Protein AF-0000000065944540 (afdb_homodimer)

Organism: Methanosarcina acetivorans (strain ATCC 35395 / DSM 2834 / JCM 12185 / C2A) (NCBI:txid188937)

Sequence (1342 aa):
MESLIFIAPLAGVISLVFAAFFAKSILKEDAGNKRMKEIAGAIQEGAMAYLNRQYKTIAVVSIILSFLILFLLDDGLKIAIGFLAGAISSAAAGYIGMSVSVRANIRTAHAASSGLEKAMSVAFRGGAVTGLAVVGLALLGTSSFYILYGDVDLVVGFGFGASLISLFARVGGGIFTKAADVGADLVGKVEAGIPEDDPRNAGVIADNVGDNVGDCAGMGADLFETYVVTSLAAMLLGSLIIGTYENAILYPLVLGSVAIFASIISVFFVKIGKEGKIMQALYKGVGGSAIISLIAFYFVTNSLMGDIRLFYATVVGIIITVLMVIITEYYTSTDYRPVKTIAASSETGAATNIISGLSIGFESTLVPTVVIVIGILISYFIVGGAADAGIGLYGIAIAAVAMLSTTGMIVALDSYGPITDNAGGIAQMANLPAQVRKVTDALDAVGNTTKAVTKGYAIGSAALGALALFADYRSKVNLGGQSLNLDDPVVLAGLLLGALLPFVFSAVTMSAVGKAAFEVVNEVRRQFREIPGIMEGTAKPEYGRCVDIVTKAALHEMAMPGFLAVLVPLLVGLILGPKALAGLLIGLIVVGFMLALMMDNGGGAWDNAKKLIEDGNHGGRGSEAHKAAVVGDTVGDPFKDTAGPALNALIKVVNMVAILFSSLIIHSGLFMESLIFIAPLAGVISLVFAAFFAKSILKEDAGNKRMKEIAGAIQEGAMAYLNRQYKTIAVVSIILSFLILFLLDDGLKIAIGFLAGAISSAAAGYIGMSVSVRANIRTAHAASSGLEKAMSVAFRGGAVTGLAVVGLALLGTSSFYILYGDVDLVVGFGFGASLISLFARVGGGIFTKAADVGADLVGKVEAGIPEDDPRNAGVIADNVGDNVGDCAGMGADLFETYVVTSLAAMLLGSLIIGTYENAILYPLVLGSVAIFASIISVFFVKIGKEGKIMQALYKGVGGSAIISLIAFYFVTNSLMGDIRLFYATVVGIIITVLMVIITEYYTSTDYRPVKTIAASSETGAATNIISGLSIGFESTLVPTVVIVIGILISYFIVGGAADAGIGLYGIAIAAVAMLSTTGMIVALDSYGPITDNAGGIAQMANLPAQVRKVTDALDAVGNTTKAVTKGYAIGSAALGALALFADYRSKVNLGGQSLNLDDPVVLAGLLLGALLPFVFSAVTMSAVGKAAFEVVNEVRRQFREIPGIMEGTAKPEYGRCVDIVTKAALHEMAMPGFLAVLVPLLVGLILGPKALAGLLIGLIVVGFMLALMMDNGGGAWDNAKKLIEDGNHGGRGSEAHKAAVVGDTVGDPFKDTAGPALNALIKVVNMVAILFSSLIIHSGLF

Solvent-accessible surface area (backbone atoms only — not comparable to full-atom values): 58250 Å² total; per-residue (Å²): 116,79,71,62,65,51,48,24,36,50,39,12,50,51,29,39,50,53,17,51,51,39,47,53,58,55,70,69,49,59,52,60,55,71,60,40,44,52,52,45,48,52,31,46,51,50,32,50,52,48,51,53,52,52,50,54,55,49,47,54,54,50,51,55,50,31,51,49,36,39,72,74,41,88,65,10,60,59,24,24,51,26,19,51,48,17,27,51,51,22,51,46,30,12,48,53,23,26,59,43,31,56,57,28,12,42,26,21,34,38,28,21,70,78,28,60,63,57,14,49,47,42,22,41,40,33,6,36,23,32,8,24,34,21,52,10,51,28,39,24,51,55,41,48,43,30,66,72,64,73,33,65,78,50,35,48,23,24,39,40,18,11,24,52,43,16,33,49,33,22,37,23,20,11,28,24,17,39,9,24,39,42,16,31,45,48,47,30,45,66,71,67,62,43,64,84,46,36,67,61,42,28,25,37,54,26,25,50,19,13,35,36,40,16,57,24,15,9,44,31,10,39,55,22,24,50,50,33,41,26,41,46,24,29,26,54,41,15,63,75,39,36,90,81,32,78,42,37,47,54,46,54,46,49,52,47,29,53,10,51,52,21,28,63,58,14,60,76,53,48,48,66,54,90,82,64,44,63,64,57,14,53,48,45,18,48,51,42,15,48,52,47,27,52,58,51,41,50,56,49,30,50,71,62,64,70,41,65,45,58,37,54,12,30,51,48,14,42,51,51,45,54,48,35,36,51,53,37,37,45,39,20,28,66,87,32,65,54,8,46,50,27,39,58,32,5,68,78,26,42,35,45,15,41,40,41,28,50,17,48,7,29,44,60,36,52,63,58,50,52,51,50,39,53,43,47,52,49,18,18,50,63,44,41,18,85,84,34,59,66,51,6,50,36,19,33,14,42,12,30,42,34,38,52,32,39,40,31,46,40,38,10,42,27,32,22,12,44,20,25,44,40,11,31,36,46,34,50,53,50,64,52,58,69,69,33,46,54,38,26,49,55,48,25,57,50,13,55,39,33,38,40,19,36,49,42,42,51,43,56,41,44,46,41,22,43,52,26,40,48,54,46,38,52,60,70,46,47,52,77,84,58,73,54,25,69,85,35,63,56,25,40,38,14,23,48,52,12,39,43,46,47,36,44,49,36,14,53,45,34,42,43,24,46,55,35,15,51,53,38,32,52,49,45,52,46,43,69,69,71,40,76,39,24,92,77,66,76,34,82,54,64,34,66,58,40,38,50,52,32,47,55,42,17,62,62,54,34,49,59,58,54,46,51,38,57,48,50,53,49,50,39,13,45,50,44,0,49,55,16,32,52,19,18,53,51,20,24,43,54,44,24,46,48,50,22,43,19,22,28,42,17,12,33,13,25,41,30,15,30,49,44,20,57,72,54,38,78,69,9,70,84,25,67,21,32,50,10,20,48,35,27,23,48,47,16,36,44,25,39,54,18,34,15,59,29,35,47,32,40,45,48,33,32,49,39,51,50,49,71,46,31,81,68,18,60,83,26,39,79,86,115,78,70,63,64,52,48,23,35,50,39,12,50,52,29,39,50,52,17,51,51,40,47,52,57,54,70,68,48,60,52,62,55,71,60,40,42,53,52,44,49,52,31,45,52,50,32,50,53,48,51,54,52,51,52,55,58,48,48,55,54,51,52,53,50,31,51,50,36,38,73,72,40,88,64,10,60,61,25,23,52,26,18,53,50,17,27,50,50,21,51,46,30,11,48,53,23,26,60,43,30,56,59,26,11,42,25,20,35,38,30,21,70,78,30,59,61,58,14,49,49,44,22,42,40,35,7,36,22,33,8,25,35,21,50,10,51,28,39,24,53,55,40,47,42,31,65,73,62,74,32,64,76,51,36,47,22,23,37,40,18,12,24,52,44,15,33,50,33,22,37,22,20,12,27,24,18,39,10,23,39,42,16,32,45,49,48,30,46,67,71,68,62,43,65,85,45,35,67,61,43,28,26,36,54,24,25,50,19,13,33,36,41,16,55,25,14,10,45,30,9,38,54,22,23,50,50,32,41,25,40,47,23,29,26,51,41,14,65,74,40,35,91,82,32,78,43,36,45,52,46,55,45,49,52,47,29,53,11,50,53,21,27,60,58,14,59,74,52,48,49,66,54,93,81,63,44,63,66,59,14,53,48,43,18,47,50,43,14,48,53,48,27,52,56,50,41,49,56,50,29,49,72,61,63,69,42,67,44,57,37,53,12,32,50,46,14,42,50,50,44,53,49,33,37,52,54,36,38,45,40,21,28,67,87,30,64,54,8,46,49,27,39,59,33,5,69,76,25,40,37,44,15,39,40,40,28,51,16,46,8,28,43,60,35,52,64,57,48,53,49,50,40,51,42,48,51,49,17,17,50,62,45,40,18,84,84,34,59,65,51,6,50,38,19,34,15,42,13,29,42,34,38,52,34,39,42,31,45,41,40,10,42,26,32,22,13,44,21,26,43,39,12,33,35,46,34,50,53,51,65,51,59,68,68,33,46,53,39,27,48,55,48,23,58,50,12,54,39,34,36,40,19,36,50,43,42,50,42,54,41,44,47,41,22,41,53,26,40,46,53,45,38,53,61,70,46,46,50,77,84,57,74,55,25,68,85,36,63,55,26,39,38,14,24,48,52,12,40,43,44,47,36,43,50,37,12,53,46,36,43,42,22,48,55,36,16,52,54,39,33,52,49,43,52,47,44,68,68,70,39,77,41,24,93,75,67,76,33,83,53,63,34,66,57,42,37,50,52,32,47,55,42,16,63,62,55,36,50,58,58,54,47,51,38,56,48,49,52,50,50,39,13,46,49,45,0,49,56,17,32,53,18,18,52,51,20,24,42,54,43,25,46,46,51,24,43,20,22,27,43,18,13,32,14,23,41,31,16,28,51,45,19,56,72,53,39,80,67,8,71,84,25,69,22,31,52,11,20,48,35,27,22,49,47,17,36,42,26,39,53,18,33,14,58,29,34,49,32,41,46,48,32,30,49,39,51,50,48,72,46,31,81,67,19,60,83,28,39,79,86

pLDDT: mean 93.01, std 5.18, range [50.62, 98.44]

Radius of gyration: 30.86 Å; Cα contacts (8 Å, |Δi|>4): 2900; chains: 2; bounding box: 75×82×66 Å

Structure (mmCIF, N/CA/C/O backbone):
data_AF-0000000065944540-model_v1
#
loop_
_entity.id
_entity.type
_entity.pdbx_description
1 polymer 'K(+)-insensitive pyrophosphate-energized proton pump'
#
loop_
_atom_site.group_PDB
_atom_site.id
_atom_site.type_symbol
_atom_site.label_atom_id
_atom_site.label_alt_id
_atom_site.label_comp_id
_atom_site.label_asym_id
_atom_site.label_entity_id
_atom_site.label_seq_id
_atom_site.pdbx_PDB_ins_code
_atom_site.Cartn_x
_atom_site.Cartn_y
_atom_site.Cartn_z
_atom_site.occupancy
_atom_site.B_iso_or_equiv
_atom_site.auth_seq_id
_atom_site.auth_comp_id
_atom_site.auth_asym_id
_atom_site.auth_atom_id
_atom_site.pdbx_PDB_model_num
ATOM 1 N N . MET A 1 1 ? 29.344 -35.844 -16.562 1 51.16 1 MET A N 1
ATOM 2 C CA . MET A 1 1 ? 28.859 -34.469 -16.734 1 51.16 1 MET A CA 1
ATOM 3 C C . MET A 1 1 ? 27.891 -34.375 -17.906 1 51.16 1 MET A C 1
ATOM 5 O O . MET A 1 1 ? 26.828 -33.75 -17.797 1 51.16 1 MET A O 1
ATOM 9 N N . GLU A 1 2 ? 28.25 -35.25 -18.969 1 63.62 2 GLU A N 1
ATOM 10 C CA . GLU A 1 2 ? 27.469 -35.156 -20.203 1 63.62 2 GLU A CA 1
ATOM 11 C C . GLU A 1 2 ? 26.094 -35.781 -20.031 1 63.62 2 GLU A C 1
ATOM 13 O O . GLU A 1 2 ? 25.094 -35.219 -20.5 1 63.62 2 GLU A O 1
ATOM 18 N N . SER A 1 3 ? 26 -36.781 -19.172 1 78.75 3 SER A N 1
ATOM 19 C CA . SER A 1 3 ? 24.703 -37.469 -19.031 1 78.75 3 SER A CA 1
ATOM 20 C C . SER A 1 3 ? 23.797 -36.75 -18.047 1 78.75 3 SER A C 1
ATOM 22 O O . SER A 1 3 ? 22.578 -36.844 -18.156 1 78.75 3 SER A O 1
ATOM 24 N N . LEU A 1 4 ? 24.297 -36 -17.25 1 86.88 4 LEU A N 1
ATOM 25 C CA . LEU A 1 4 ? 23.562 -35.312 -16.203 1 86.88 4 LEU A CA 1
ATOM 26 C C . LEU A 1 4 ? 22.656 -34.219 -16.797 1 86.88 4 LEU A C 1
ATOM 28 O O . LEU A 1 4 ? 21.594 -33.906 -16.25 1 86.88 4 LEU A O 1
ATOM 32 N N . ILE A 1 5 ? 23.047 -33.844 -17.938 1 89.62 5 ILE A N 1
ATOM 33 C CA . ILE A 1 5 ? 22.375 -32.688 -18.578 1 89.62 5 ILE A CA 1
ATOM 34 C C . ILE A 1 5 ? 21 -33.125 -19.078 1 89.62 5 ILE A C 1
ATOM 36 O O . ILE A 1 5 ? 20.125 -32.312 -19.281 1 89.62 5 ILE A O 1
ATOM 40 N N . PHE A 1 6 ? 20.719 -34.438 -19.188 1 94.12 6 PHE A N 1
ATOM 41 C CA . PHE A 1 6 ? 19.469 -34.938 -19.766 1 94.12 6 PHE A CA 1
ATOM 42 C C . PHE A 1 6 ? 18.484 -35.344 -18.672 1 94.12 6 PHE A C 1
ATOM 44 O O . PHE A 1 6 ? 17.328 -35.656 -18.953 1 94.12 6 PHE A O 1
ATOM 51 N N . ILE A 1 7 ? 18.875 -35.219 -17.438 1 94.81 7 ILE A N 1
ATOM 52 C CA . ILE A 1 7 ? 18.016 -35.625 -16.312 1 94.81 7 ILE A CA 1
ATOM 53 C C . ILE A 1 7 ? 16.812 -34.688 -16.266 1 94.81 7 ILE A C 1
ATOM 55 O O . ILE A 1 7 ? 15.68 -35.156 -16.094 1 94.81 7 ILE A O 1
ATOM 59 N N . ALA A 1 8 ? 17.078 -33.438 -16.469 1 96.06 8 ALA A N 1
ATOM 60 C CA . ALA A 1 8 ? 16.016 -32.438 -16.312 1 96.06 8 ALA A CA 1
ATOM 61 C C . ALA A 1 8 ? 14.969 -32.594 -17.422 1 96.06 8 ALA A C 1
ATOM 63 O O . ALA A 1 8 ? 13.766 -32.656 -17.141 1 96.06 8 ALA A O 1
ATOM 64 N N . PRO A 1 9 ? 15.328 -32.719 -18.703 1 96.69 9 PRO A N 1
ATOM 65 C CA . PRO A 1 9 ? 14.32 -32.906 -19.734 1 96.69 9 PRO A CA 1
ATOM 66 C C . PRO A 1 9 ? 13.57 -34.25 -19.578 1 96.69 9 PRO A C 1
ATOM 68 O O . PRO A 1 9 ? 12.367 -34.312 -19.844 1 96.69 9 PRO A O 1
ATOM 71 N N . LEU A 1 10 ? 14.234 -35.219 -19.156 1 97.25 10 LEU A N 1
ATOM 72 C CA . LEU A 1 10 ? 13.594 -36.531 -18.953 1 97.25 10 LEU A CA 1
ATOM 73 C C . LEU A 1 10 ? 12.562 -36.438 -17.828 1 97.25 10 LEU A C 1
ATOM 75 O O . LEU A 1 10 ? 11.469 -37 -17.938 1 97.25 10 LEU A O 1
ATOM 79 N N . ALA A 1 11 ? 12.953 -35.812 -16.781 1 97.44 11 ALA A N 1
ATOM 80 C CA . ALA A 1 11 ? 12.016 -35.625 -15.672 1 97.44 11 ALA A CA 1
ATOM 81 C C . ALA A 1 11 ? 10.789 -34.844 -16.125 1 97.44 11 ALA A C 1
ATOM 83 O O . ALA A 1 11 ? 9.672 -35.125 -15.703 1 97.44 11 ALA A O 1
ATOM 84 N N . GLY A 1 12 ? 11.047 -33.812 -16.984 1 97.81 12 GLY A N 1
ATOM 85 C CA . GLY A 1 12 ? 9.938 -33.031 -17.531 1 97.81 12 GLY A CA 1
ATOM 86 C C . GLY A 1 12 ? 8.977 -33.906 -18.344 1 97.81 12 GLY A C 1
ATOM 87 O O . GLY A 1 12 ? 7.762 -33.781 -18.203 1 97.81 12 GLY A O 1
ATOM 88 N N . VAL A 1 13 ? 9.484 -34.812 -19.078 1 98.06 13 VAL A N 1
ATOM 89 C CA . VAL A 1 13 ? 8.672 -35.688 -19.906 1 98.06 13 VAL A CA 1
ATOM 90 C C . VAL A 1 13 ? 7.895 -36.656 -19.016 1 98.06 13 VAL A C 1
ATOM 92 O O . VAL A 1 13 ? 6.715 -36.906 -19.25 1 98.06 13 VAL A O 1
ATOM 95 N N . ILE A 1 14 ? 8.516 -37.156 -18 1 98.06 14 ILE A N 1
ATOM 96 C CA . ILE A 1 14 ? 7.855 -38.062 -17.078 1 98.06 14 ILE A CA 1
ATOM 97 C C . ILE A 1 14 ? 6.691 -37.344 -16.391 1 98.06 14 ILE A C 1
ATOM 99 O O . ILE A 1 14 ? 5.621 -37.938 -16.203 1 98.06 14 ILE A O 1
ATOM 103 N N . SER A 1 15 ? 6.977 -36.125 -16.031 1 97.88 15 SER A N 1
ATOM 104 C CA . SER A 1 15 ? 5.918 -35.344 -15.414 1 97.88 15 SER A CA 1
ATOM 105 C C . SER A 1 15 ? 4.711 -35.219 -16.344 1 97.88 15 SER A C 1
ATOM 107 O O . SER A 1 15 ? 3.568 -35.375 -15.898 1 97.88 15 SER A O 1
ATOM 109 N N . LEU A 1 16 ? 4.922 -35 -17.609 1 97.75 16 LEU A N 1
ATOM 110 C CA . LEU A 1 16 ? 3.852 -34.844 -18.578 1 97.75 16 LEU A CA 1
ATOM 111 C C . LEU A 1 16 ? 3.125 -36.156 -18.812 1 97.75 16 LEU A C 1
ATOM 113 O O . LEU A 1 16 ? 1.914 -36.156 -19.047 1 97.75 16 LEU A O 1
ATOM 117 N N . VAL A 1 17 ? 3.816 -37.188 -18.703 1 98 17 VAL A N 1
ATOM 118 C CA . VAL A 1 17 ? 3.207 -38.5 -18.859 1 98 17 VAL A CA 1
ATOM 119 C C . VAL A 1 17 ? 2.252 -38.781 -17.703 1 98 17 VAL A C 1
ATOM 121 O O . VAL A 1 17 ? 1.145 -39.281 -17.906 1 98 17 VAL A O 1
ATOM 124 N N . PHE A 1 18 ? 2.676 -38.469 -16.547 1 97.19 18 PHE A N 1
ATOM 125 C CA . PHE A 1 18 ? 1.812 -38.688 -15.391 1 97.19 18 PHE A CA 1
ATOM 126 C C . PHE A 1 18 ? 0.625 -37.719 -15.43 1 97.19 18 PHE A C 1
ATOM 128 O O . PHE A 1 18 ? -0.472 -38.062 -14.984 1 97.19 18 PHE A O 1
ATOM 135 N N . ALA A 1 19 ? 0.882 -36.5 -15.93 1 97 19 ALA A N 1
ATOM 136 C CA . ALA A 1 19 ? -0.238 -35.594 -16.141 1 97 19 ALA A CA 1
ATOM 137 C C . ALA A 1 19 ? -1.276 -36.188 -17.078 1 97 19 ALA A C 1
ATOM 139 O O . ALA A 1 19 ? -2.48 -36.094 -16.812 1 97 19 ALA A O 1
ATOM 140 N N . ALA A 1 20 ? -0.821 -36.812 -18.109 1 96.62 20 ALA A N 1
ATOM 141 C CA . ALA A 1 20 ? -1.712 -37.438 -19.078 1 96.62 20 ALA A CA 1
ATOM 142 C C . ALA A 1 20 ? -2.439 -38.625 -18.453 1 96.62 20 ALA A C 1
ATOM 144 O O . ALA A 1 20 ? -3.611 -38.875 -18.75 1 96.62 20 ALA A O 1
ATOM 145 N N . PHE A 1 21 ? -1.744 -39.281 -17.625 1 96.12 21 PHE A N 1
ATOM 146 C CA . PHE A 1 21 ? -2.324 -40.406 -16.922 1 96.12 21 PHE A CA 1
ATOM 147 C C . PHE A 1 21 ? -3.48 -39.969 -16.031 1 96.12 21 PHE A C 1
ATOM 149 O O . PHE A 1 21 ? -4.555 -40.562 -16.062 1 96.12 21 PHE A O 1
ATOM 156 N N . PHE A 1 22 ? -3.309 -39 -15.258 1 95.19 22 PHE A N 1
ATOM 157 C CA . PHE A 1 22 ? -4.359 -38.5 -14.383 1 95.19 22 PHE A CA 1
ATOM 158 C C . PHE A 1 22 ? -5.5 -37.906 -15.195 1 95.19 22 PHE A C 1
ATOM 160 O O . PHE A 1 22 ? -6.668 -38.031 -14.82 1 95.19 22 PHE A O 1
ATOM 167 N N . ALA A 1 23 ? -5.172 -37.219 -16.281 1 96.56 23 ALA A N 1
ATOM 168 C CA . ALA A 1 23 ? -6.203 -36.656 -17.156 1 96.56 23 ALA A CA 1
ATOM 169 C C . ALA A 1 23 ? -7.125 -37.75 -17.688 1 96.56 23 ALA A C 1
ATOM 171 O O . ALA A 1 23 ? -8.344 -37.594 -17.719 1 96.56 23 ALA A O 1
ATOM 172 N N . LYS A 1 24 ? -6.527 -38.844 -18.062 1 96.12 24 LYS A N 1
ATOM 173 C CA . LYS A 1 24 ? -7.305 -39.969 -18.578 1 96.12 24 LYS A CA 1
ATOM 174 C C . LYS A 1 24 ? -8.211 -40.531 -17.5 1 96.12 24 LYS A C 1
ATOM 176 O O . LYS A 1 24 ? -9.352 -40.906 -17.781 1 96.12 24 LYS A O 1
ATOM 181 N N . SER A 1 25 ? -7.742 -40.562 -16.344 1 94.62 25 SER A N 1
ATOM 182 C CA . SER A 1 25 ? -8.523 -41.094 -15.227 1 94.62 25 SER A CA 1
ATOM 183 C C . SER A 1 25 ? -9.742 -40.219 -14.961 1 94.62 25 SER A C 1
ATOM 185 O O . SER A 1 25 ? -10.82 -40.719 -14.633 1 94.62 25 SER A O 1
ATOM 187 N N . ILE A 1 26 ? -9.641 -38.969 -15.109 1 95.06 26 ILE A N 1
ATOM 188 C CA . ILE A 1 26 ? -10.734 -38.031 -14.875 1 95.06 26 ILE A CA 1
ATOM 189 C C . ILE A 1 26 ? -11.766 -38.125 -15.992 1 95.06 26 ILE A C 1
ATOM 191 O O . ILE A 1 26 ? -12.969 -38.094 -15.742 1 95.06 26 ILE A O 1
ATOM 195 N N . LEU A 1 27 ? -11.289 -38.281 -17.219 1 95.06 27 LEU A N 1
ATOM 196 C CA . LEU A 1 27 ? -12.172 -38.312 -18.375 1 95.06 27 LEU A CA 1
ATOM 197 C C . LEU A 1 27 ? -13.016 -39.594 -18.359 1 95.06 27 LEU A C 1
ATOM 199 O O . LEU A 1 27 ? -14.062 -39.656 -19.016 1 95.06 27 LEU A O 1
ATOM 203 N N . LYS A 1 28 ? -12.609 -40.531 -17.578 1 95.38 28 LYS A N 1
ATOM 204 C CA . LYS A 1 28 ? -13.344 -41.781 -17.484 1 95.38 28 LYS A CA 1
ATOM 205 C C . LYS A 1 28 ? -14.5 -41.688 -16.484 1 95.38 28 LYS A C 1
ATOM 207 O O . LYS A 1 28 ? -15.414 -42.5 -16.5 1 95.38 28 LYS A O 1
ATOM 212 N N . GLU A 1 29 ? -14.453 -40.719 -15.664 1 95.88 29 GLU A N 1
ATOM 213 C CA . GLU A 1 29 ? -15.523 -40.5 -14.695 1 95.88 29 GLU A CA 1
ATOM 214 C C . GLU A 1 29 ? -16.812 -40.062 -15.391 1 95.88 29 GLU A C 1
ATOM 216 O O . GLU A 1 29 ? -16.766 -39.438 -16.438 1 95.88 29 GLU A O 1
ATOM 221 N N . ASP A 1 30 ? -17.969 -40.281 -14.812 1 95.5 30 ASP A N 1
ATOM 222 C CA . ASP A 1 30 ? -19.266 -39.969 -15.375 1 95.5 30 ASP A CA 1
ATOM 223 C C . ASP A 1 30 ? -19.531 -38.469 -15.312 1 95.5 30 ASP A C 1
ATOM 225 O O . ASP A 1 30 ? -19.234 -37.812 -14.305 1 95.5 30 ASP A O 1
ATOM 229 N N . ALA A 1 31 ? -20.125 -37.938 -16.422 1 94.94 31 ALA A N 1
ATOM 230 C CA . ALA A 1 31 ? -20.359 -36.5 -16.531 1 94.94 31 ALA A CA 1
ATOM 231 C C . ALA A 1 31 ? -21.766 -36.156 -16.062 1 94.94 31 ALA A C 1
ATOM 233 O O . ALA A 1 31 ? -22.172 -34.969 -16.125 1 94.94 31 ALA A O 1
ATOM 234 N N . GLY A 1 32 ? -22.484 -37.062 -15.578 1 94.81 32 GLY A N 1
ATOM 235 C CA . GLY A 1 32 ? -23.75 -36.781 -14.945 1 94.81 32 GLY A CA 1
ATOM 236 C C . GLY A 1 32 ? -24.906 -36.719 -15.93 1 94.81 32 GLY A C 1
ATOM 237 O O . GLY A 1 32 ? -24.859 -37.312 -16.984 1 94.81 32 GLY A O 1
ATOM 238 N N . ASN A 1 33 ? -26.062 -36 -15.586 1 94.62 33 ASN A N 1
ATOM 239 C CA . ASN A 1 33 ? -27.297 -35.969 -16.359 1 94.62 33 ASN A CA 1
ATOM 240 C C . ASN A 1 33 ? -27.25 -34.938 -17.469 1 94.62 33 ASN A C 1
ATOM 242 O O . ASN A 1 33 ? -26.234 -34.25 -17.656 1 94.62 33 ASN A O 1
ATOM 246 N N . LYS A 1 34 ? -28.281 -34.906 -18.266 1 94.56 34 LYS A N 1
ATOM 247 C CA . LYS A 1 34 ? -28.344 -34.062 -19.469 1 94.56 34 LYS A CA 1
ATOM 248 C C . LYS A 1 34 ? -28.25 -32.594 -19.109 1 94.56 34 LYS A C 1
ATOM 250 O O . LYS A 1 34 ? -27.562 -31.828 -19.797 1 94.56 34 LYS A O 1
ATOM 255 N N . ARG A 1 35 ? -28.875 -32.25 -18.062 1 94.56 35 ARG A N 1
ATOM 256 C CA . ARG A 1 35 ? -28.859 -30.844 -17.656 1 94.56 35 ARG A CA 1
ATOM 257 C C . ARG A 1 35 ? -27.453 -30.422 -17.234 1 94.56 35 ARG A C 1
ATOM 259 O O . ARG A 1 35 ? -27.016 -29.312 -17.578 1 94.56 35 ARG A O 1
ATOM 266 N N . MET A 1 36 ? -26.859 -31.266 -16.516 1 95.94 36 MET A N 1
ATOM 267 C CA . MET A 1 36 ? -25.484 -31.016 -16.094 1 95.94 36 MET A CA 1
ATOM 268 C C . MET A 1 36 ? -24.578 -30.844 -17.312 1 95.94 36 MET A C 1
ATOM 270 O O . MET A 1 36 ? -23.75 -29.938 -17.359 1 95.94 36 MET A O 1
ATOM 274 N N . LYS A 1 37 ? -24.75 -31.625 -18.312 1 95.75 37 LYS A N 1
ATOM 275 C CA . LYS A 1 37 ? -23.922 -31.594 -19.516 1 95.75 37 LYS A CA 1
ATOM 276 C C . LYS A 1 37 ? -24.188 -30.328 -20.328 1 95.75 37 LYS A C 1
ATOM 278 O O . LYS A 1 37 ? -23.266 -29.781 -20.938 1 95.75 37 LYS A O 1
ATOM 283 N N . GLU A 1 38 ? -25.359 -29.906 -20.328 1 92.81 38 GLU A N 1
ATOM 284 C CA . GLU A 1 38 ? -25.703 -28.672 -21.047 1 92.81 38 GLU A CA 1
ATOM 285 C C . GLU A 1 38 ? -25.016 -27.469 -20.406 1 92.81 38 GLU A C 1
ATOM 287 O O . GLU A 1 38 ? -24.469 -26.625 -21.125 1 92.81 38 GLU A O 1
ATOM 292 N N . ILE A 1 39 ? -25.109 -27.469 -19.125 1 92.56 39 ILE A N 1
ATOM 293 C CA . ILE A 1 39 ? -24.5 -26.359 -18.391 1 92.56 39 ILE A CA 1
ATOM 294 C C . ILE A 1 39 ? -22.984 -26.391 -18.578 1 92.56 39 ILE A C 1
ATOM 296 O O . ILE A 1 39 ? -22.375 -25.375 -18.906 1 92.56 39 ILE A O 1
ATOM 300 N N . ALA A 1 40 ? -22.422 -27.531 -18.359 1 94.19 40 ALA A N 1
ATOM 301 C CA . ALA A 1 40 ? -20.984 -27.703 -18.484 1 94.19 40 ALA A CA 1
ATOM 302 C C . ALA A 1 40 ? -20.516 -27.375 -19.906 1 94.19 40 ALA A C 1
ATOM 304 O O . ALA A 1 40 ? -19.422 -26.828 -20.094 1 94.19 40 ALA A O 1
ATOM 305 N N . GLY A 1 41 ? -21.297 -27.734 -20.859 1 92.31 41 GLY A N 1
ATOM 306 C CA . GLY A 1 41 ? -20.984 -27.422 -22.25 1 92.31 41 GLY A CA 1
ATOM 307 C C . GLY A 1 41 ? -20.938 -25.938 -22.531 1 92.31 41 GLY A C 1
ATOM 308 O O . GLY A 1 41 ? -20.078 -25.453 -23.266 1 92.31 41 GLY A O 1
ATOM 309 N N . ALA A 1 42 ? -21.844 -25.25 -21.938 1 90.81 42 ALA A N 1
ATOM 310 C CA . ALA A 1 42 ? -21.891 -23.797 -22.094 1 90.81 42 ALA A CA 1
ATOM 311 C C . ALA A 1 42 ? -20.656 -23.156 -21.469 1 90.81 42 ALA A C 1
ATOM 313 O O . ALA A 1 42 ? -20.078 -22.219 -22.031 1 90.81 42 ALA A O 1
ATOM 314 N N . ILE A 1 43 ? -20.297 -23.625 -20.344 1 93.31 43 ILE A N 1
ATOM 315 C CA . ILE A 1 43 ? -19.125 -23.109 -19.641 1 93.31 43 ILE A CA 1
ATOM 316 C C . ILE A 1 43 ? -17.875 -23.391 -20.453 1 93.31 43 ILE A C 1
ATOM 318 O O . ILE A 1 43 ? -17.031 -22.516 -20.641 1 93.31 43 ILE A O 1
ATOM 322 N N . GLN A 1 44 ? -17.766 -24.578 -20.938 1 92.81 44 GLN A N 1
ATOM 323 C CA . GLN A 1 44 ? -16.625 -24.984 -21.734 1 92.81 44 GLN A CA 1
ATOM 324 C C . GLN A 1 44 ? -16.5 -24.156 -23 1 92.81 44 GLN A C 1
ATOM 326 O O . GLN A 1 44 ? -15.414 -23.703 -23.359 1 92.81 44 GLN A O 1
ATOM 331 N N . GLU A 1 45 ? -17.578 -23.938 -23.656 1 90.88 45 GLU A N 1
ATOM 332 C CA . GLU A 1 45 ? -17.578 -23.156 -24.875 1 90.88 45 GLU A CA 1
ATOM 333 C C . GLU A 1 45 ? -17.172 -21.703 -24.609 1 90.88 45 GLU A C 1
ATOM 335 O O . GLU A 1 45 ? -16.406 -21.125 -25.375 1 90.88 45 GLU A O 1
ATOM 340 N N . GLY A 1 46 ? -17.719 -21.188 -23.578 1 89.81 46 GLY A N 1
ATOM 341 C CA . GLY A 1 46 ? -17.359 -19.844 -23.203 1 89.81 46 GLY A CA 1
ATOM 342 C C . GLY A 1 46 ? -15.891 -19.703 -22.844 1 89.81 46 GLY A C 1
ATOM 343 O O . GLY A 1 46 ? -15.234 -18.734 -23.266 1 89.81 46 GLY A O 1
ATOM 344 N N . ALA A 1 47 ? -15.398 -20.625 -22.062 1 92.12 47 ALA A N 1
ATOM 345 C CA . ALA A 1 47 ? -14.008 -20.594 -21.625 1 92.12 47 ALA A CA 1
ATOM 346 C C . ALA A 1 47 ? -13.062 -20.719 -22.812 1 92.12 47 ALA A C 1
ATOM 348 O O . ALA A 1 47 ? -12.07 -19.984 -22.906 1 92.12 47 ALA A O 1
ATOM 349 N N . MET A 1 48 ? -13.359 -21.562 -23.75 1 90 48 MET A N 1
ATOM 350 C CA . MET A 1 48 ? -12.523 -21.766 -24.922 1 90 48 MET A CA 1
ATOM 351 C C . MET A 1 48 ? -12.562 -20.547 -25.844 1 90 48 MET A C 1
ATOM 353 O O . MET A 1 48 ? -11.547 -20.156 -26.406 1 90 48 MET A O 1
ATOM 357 N N . ALA A 1 49 ? -13.695 -20.016 -25.953 1 88.56 49 ALA A N 1
ATOM 358 C CA . ALA A 1 49 ? -13.844 -18.828 -26.781 1 88.56 49 ALA A CA 1
ATOM 359 C C . ALA A 1 49 ? -13.008 -17.672 -26.25 1 88.56 49 ALA A C 1
ATOM 361 O O . ALA A 1 49 ? -12.352 -16.969 -27 1 88.56 49 ALA A O 1
ATOM 362 N N . TYR A 1 50 ? -13.078 -17.516 -25 1 91.38 50 TYR A N 1
ATOM 363 C CA . TYR A 1 50 ? -12.297 -16.453 -24.375 1 91.38 50 TYR A CA 1
ATOM 364 C C . TYR A 1 50 ? -10.805 -16.688 -24.578 1 91.38 50 TYR A C 1
ATOM 366 O O . TYR A 1 50 ? -10.078 -15.781 -24.984 1 91.38 50 TYR A O 1
ATOM 374 N N . LEU A 1 51 ? -10.367 -17.859 -24.266 1 91.12 51 LEU A N 1
ATOM 375 C CA . LEU A 1 51 ? -8.938 -18.156 -24.344 1 91.12 51 LEU A CA 1
ATOM 376 C C . LEU A 1 51 ? -8.422 -17.984 -25.766 1 91.12 51 LEU A C 1
ATOM 378 O O . LEU A 1 51 ? -7.309 -17.5 -25.969 1 91.12 51 LEU A O 1
ATOM 382 N N . ASN A 1 52 ? -9.164 -18.406 -26.703 1 90.31 52 ASN A N 1
ATOM 383 C CA . ASN A 1 52 ? -8.758 -18.281 -28.094 1 90.31 52 ASN A CA 1
ATOM 384 C C . ASN A 1 52 ? -8.625 -16.812 -28.516 1 90.31 52 ASN A C 1
ATOM 386 O O . ASN A 1 52 ? -7.68 -16.438 -29.203 1 90.31 52 ASN A O 1
ATOM 390 N N . ARG A 1 53 ? -9.492 -16.062 -28.047 1 90.44 53 ARG A N 1
ATOM 391 C CA . ARG A 1 53 ? -9.43 -14.641 -28.359 1 90.44 53 ARG A CA 1
ATOM 392 C C . ARG A 1 53 ? -8.25 -13.977 -27.656 1 90.44 53 ARG A C 1
ATOM 394 O O . ARG A 1 53 ? -7.578 -13.125 -28.234 1 90.44 53 ARG A O 1
ATOM 401 N N . GLN A 1 54 ? -8.117 -14.305 -26.422 1 91.44 54 GLN A N 1
ATOM 402 C CA . GLN A 1 54 ? -7.012 -13.75 -25.656 1 91.44 54 GLN A CA 1
ATOM 403 C C . GLN A 1 54 ? -5.672 -14.109 -26.281 1 91.44 54 GLN A C 1
ATOM 405 O O . GLN A 1 54 ? -4.793 -13.25 -26.406 1 91.44 54 GLN A O 1
ATOM 410 N N . TYR A 1 55 ? -5.461 -15.336 -26.656 1 90.12 55 TYR A N 1
ATOM 411 C CA . TYR A 1 55 ? -4.18 -15.789 -27.188 1 90.12 55 TYR A CA 1
ATOM 412 C C . TYR A 1 55 ? -3.938 -15.234 -28.578 1 90.12 55 TYR A C 1
ATOM 414 O O . TYR A 1 55 ? -2.791 -15 -28.984 1 90.12 55 TYR A O 1
ATOM 422 N N . LYS A 1 56 ? -4.965 -14.977 -29.297 1 90.31 56 LYS A N 1
ATOM 423 C CA . LYS A 1 56 ? -4.812 -14.297 -30.594 1 90.31 56 LYS A CA 1
ATOM 424 C C . LYS A 1 56 ? -4.293 -12.875 -30.406 1 90.31 56 LYS A C 1
ATOM 426 O O . LYS A 1 56 ? -3.424 -12.422 -31.156 1 90.31 56 LYS A O 1
ATOM 431 N N . THR A 1 57 ? -4.84 -12.266 -29.453 1 88.31 57 THR A N 1
ATOM 432 C CA . THR A 1 57 ? -4.395 -10.914 -29.156 1 88.31 57 THR A CA 1
ATOM 433 C C . THR A 1 57 ? -2.947 -10.906 -28.672 1 88.31 57 THR A C 1
ATOM 435 O O . THR A 1 57 ? -2.152 -10.062 -29.094 1 88.31 57 THR A O 1
ATOM 438 N N . ILE A 1 58 ? -2.623 -11.836 -27.828 1 90.31 58 ILE A N 1
ATOM 439 C CA . ILE A 1 58 ? -1.279 -11.906 -27.266 1 90.31 58 ILE A CA 1
ATOM 440 C C . ILE A 1 58 ? -0.283 -12.305 -28.359 1 90.31 58 ILE A C 1
ATOM 442 O O . ILE A 1 58 ? 0.874 -11.875 -28.328 1 90.31 58 ILE A O 1
ATOM 446 N N . ALA A 1 59 ? -0.706 -13.062 -29.281 1 92.44 59 ALA A N 1
ATOM 447 C CA . ALA A 1 59 ? 0.162 -13.5 -30.375 1 92.44 59 ALA A CA 1
ATOM 448 C C . ALA A 1 59 ? 0.665 -12.305 -31.172 1 92.44 59 ALA A C 1
ATOM 450 O O . ALA A 1 59 ? 1.829 -12.273 -31.578 1 92.44 59 ALA A O 1
ATOM 451 N N . VAL A 1 60 ? -0.135 -11.375 -31.391 1 90.31 60 VAL A N 1
ATOM 452 C CA . VAL A 1 60 ? 0.246 -10.188 -32.156 1 90.31 60 VAL A CA 1
ATOM 453 C C . VAL A 1 60 ? 1.336 -9.43 -31.406 1 90.31 60 VAL A C 1
ATOM 455 O O . VAL A 1 60 ? 2.352 -9.047 -31.984 1 90.31 60 VAL A O 1
ATOM 458 N N . VAL A 1 61 ? 1.111 -9.281 -30.109 1 89 61 VAL A N 1
ATOM 459 C CA . VAL A 1 61 ? 2.088 -8.562 -29.297 1 89 61 VAL A CA 1
ATOM 460 C C . VAL A 1 61 ? 3.398 -9.344 -29.25 1 89 61 VAL A C 1
ATOM 462 O O . VAL A 1 61 ? 4.48 -8.758 -29.312 1 89 61 VAL A O 1
ATOM 465 N N . SER A 1 62 ? 3.293 -10.641 -29.156 1 93.44 62 SER A N 1
ATOM 466 C CA . SER A 1 62 ? 4.477 -11.492 -29.094 1 93.44 62 SER A CA 1
ATOM 467 C C . SER A 1 62 ? 5.277 -11.43 -30.391 1 93.44 62 SER A C 1
ATOM 469 O O . SER A 1 62 ? 6.508 -11.453 -30.359 1 93.44 62 SER A O 1
ATOM 471 N N . ILE A 1 63 ? 4.633 -11.312 -31.484 1 94.19 63 ILE A N 1
ATOM 472 C CA . ILE A 1 63 ? 5.312 -11.242 -32.781 1 94.19 63 ILE A CA 1
ATOM 473 C C . ILE A 1 63 ? 6.039 -9.906 -32.906 1 94.19 63 ILE A C 1
ATOM 475 O O . ILE A 1 63 ? 7.188 -9.859 -33.344 1 94.19 63 ILE A O 1
ATOM 479 N N . ILE A 1 64 ? 5.434 -8.891 -32.5 1 92.62 64 ILE A N 1
ATOM 480 C CA . ILE A 1 64 ? 6.047 -7.566 -32.562 1 92.62 64 ILE A CA 1
ATOM 481 C C . ILE A 1 64 ? 7.293 -7.539 -31.672 1 92.62 64 ILE A C 1
ATOM 483 O O . ILE A 1 64 ? 8.352 -7.074 -32.094 1 92.62 64 ILE A O 1
ATOM 487 N N . LEU A 1 65 ? 7.141 -8.078 -30.531 1 92.44 65 LEU A N 1
ATOM 488 C CA . LEU A 1 65 ? 8.266 -8.078 -29.594 1 92.44 65 LEU A CA 1
ATOM 489 C C . LEU A 1 65 ? 9.375 -9 -30.094 1 92.44 65 LEU A C 1
ATOM 491 O O . LEU A 1 65 ? 10.562 -8.719 -29.875 1 92.44 65 LEU A O 1
ATOM 495 N N . SER A 1 66 ? 8.992 -10.078 -30.75 1 96.06 66 SER A N 1
ATOM 496 C CA . SER A 1 66 ? 9.992 -10.977 -31.312 1 96.06 66 SER A CA 1
ATOM 497 C C . SER A 1 66 ? 10.828 -10.273 -32.375 1 96.06 66 SER A C 1
ATOM 499 O O . SER A 1 66 ? 12.039 -10.508 -32.469 1 96.06 66 SER A O 1
ATOM 501 N N . PHE A 1 67 ? 10.219 -9.438 -33.125 1 95.75 67 PHE A N 1
ATOM 502 C CA . PHE A 1 67 ? 10.945 -8.68 -34.156 1 95.75 67 PHE A CA 1
ATOM 503 C C . PHE A 1 67 ? 11.867 -7.652 -33.5 1 95.75 67 PHE A C 1
ATOM 505 O O . PHE A 1 67 ? 12.984 -7.438 -33.969 1 95.75 67 PHE A O 1
ATOM 512 N N . LEU A 1 68 ? 11.383 -7.066 -32.469 1 92.31 68 LEU A N 1
ATOM 513 C CA . LEU A 1 68 ? 12.227 -6.117 -31.75 1 92.31 68 LEU A CA 1
ATOM 514 C C . LEU A 1 68 ? 13.461 -6.809 -31.188 1 92.31 68 LEU A C 1
ATOM 516 O O . LEU A 1 68 ? 14.562 -6.273 -31.266 1 92.31 68 LEU A O 1
ATOM 520 N N . ILE A 1 69 ? 13.289 -7.996 -30.656 1 95.12 69 ILE A N 1
ATOM 521 C CA . ILE A 1 69 ? 14.383 -8.766 -30.078 1 95.12 69 ILE A CA 1
ATOM 522 C C . ILE A 1 69 ? 15.352 -9.18 -31.188 1 95.12 69 ILE A C 1
ATOM 524 O O . ILE A 1 69 ? 16.562 -9.078 -31.031 1 95.12 69 ILE A O 1
ATOM 528 N N . LEU A 1 70 ? 14.805 -9.609 -32.312 1 96 70 LEU A N 1
ATOM 529 C CA . LEU A 1 70 ? 15.578 -10.086 -33.469 1 96 70 LEU A CA 1
ATOM 530 C C . LEU A 1 70 ? 16.5 -8.992 -34 1 96 70 LEU A C 1
ATOM 532 O O . LEU A 1 70 ? 17.672 -9.242 -34.281 1 96 70 LEU A O 1
ATOM 536 N N . PHE A 1 71 ? 16.078 -7.703 -33.969 1 94.88 71 PHE A N 1
ATOM 537 C CA . PHE A 1 71 ? 16.812 -6.641 -34.625 1 94.88 71 PHE A CA 1
ATOM 538 C C . PHE A 1 71 ? 17.625 -5.828 -33.625 1 94.88 71 PHE A C 1
ATOM 540 O O . PHE A 1 71 ? 18.656 -5.242 -33.969 1 94.88 71 PHE A O 1
ATOM 547 N N . LEU A 1 72 ? 17.266 -5.836 -32.438 1 91.5 72 LEU A N 1
ATOM 548 C CA . LEU A 1 72 ? 17.891 -4.914 -31.484 1 91.5 72 LEU A CA 1
ATOM 549 C C . LEU A 1 72 ? 18.984 -5.617 -30.688 1 91.5 72 LEU A C 1
ATOM 551 O O . LEU A 1 72 ? 19.875 -4.965 -30.156 1 91.5 72 LEU A O 1
ATOM 555 N N . LEU A 1 73 ? 18.922 -6.949 -30.578 1 93.38 73 LEU A N 1
ATOM 556 C CA . LEU A 1 73 ? 19.859 -7.625 -29.688 1 93.38 73 LEU A CA 1
ATOM 557 C C . LEU A 1 73 ? 20.859 -8.461 -30.484 1 93.38 73 LEU A C 1
ATOM 559 O O . LEU A 1 73 ? 20.562 -8.914 -31.594 1 93.38 73 LEU A O 1
ATOM 563 N N . ASP A 1 74 ? 22.062 -8.656 -29.812 1 89.62 74 ASP A N 1
ATOM 564 C CA . ASP A 1 74 ? 23.047 -9.594 -30.359 1 89.62 74 ASP A CA 1
ATOM 565 C C . ASP A 1 74 ? 22.547 -11.031 -30.234 1 89.62 74 ASP A C 1
ATOM 567 O O . ASP A 1 74 ? 21.984 -11.414 -29.203 1 89.62 74 ASP A O 1
ATOM 571 N N . ASP A 1 75 ? 22.625 -11.867 -31.156 1 93.25 75 ASP A N 1
ATOM 572 C CA . ASP A 1 75 ? 22.062 -13.219 -31.203 1 93.25 75 ASP A CA 1
ATOM 573 C C . ASP A 1 75 ? 20.547 -13.18 -31.172 1 93.25 75 ASP A C 1
ATOM 575 O O . ASP A 1 75 ? 19.906 -14.031 -30.547 1 93.25 75 ASP A O 1
ATOM 579 N N . GLY A 1 76 ? 20.047 -12.156 -31.703 1 94.81 76 GLY A N 1
ATOM 580 C CA . GLY A 1 76 ? 18.625 -11.859 -31.672 1 94.81 76 GLY A CA 1
ATOM 581 C C . GLY A 1 76 ? 17.766 -13.008 -32.156 1 94.81 76 GLY A C 1
ATOM 582 O O . GLY A 1 76 ? 16.656 -13.227 -31.656 1 94.81 76 GLY A O 1
ATOM 583 N N . LEU A 1 77 ? 18.234 -13.742 -33.062 1 96.25 77 LEU A N 1
ATOM 584 C CA . LEU A 1 77 ? 17.453 -14.836 -33.625 1 96.25 77 LEU A CA 1
ATOM 585 C C . LEU A 1 77 ? 17.25 -15.93 -32.594 1 96.25 77 LEU A C 1
ATOM 587 O O . LEU A 1 77 ? 16.125 -16.406 -32.406 1 96.25 77 LEU A O 1
ATOM 591 N N . LYS A 1 78 ? 18.297 -16.344 -31.906 1 97.25 78 LYS A N 1
ATOM 592 C CA . LYS A 1 78 ? 18.203 -17.375 -30.891 1 97.25 78 LYS A CA 1
ATOM 593 C C . LYS A 1 78 ? 17.297 -16.938 -29.75 1 97.25 78 LYS A C 1
ATOM 595 O O . LYS A 1 78 ? 16.453 -17.703 -29.281 1 97.25 78 LYS A O 1
ATOM 600 N N . ILE A 1 79 ? 17.469 -15.672 -29.391 1 96.88 79 ILE A N 1
ATOM 601 C CA . ILE A 1 79 ? 16.688 -15.148 -28.281 1 96.88 79 ILE A CA 1
ATOM 602 C C . ILE A 1 79 ? 15.219 -15.039 -28.688 1 96.88 79 ILE A C 1
ATOM 604 O O . ILE A 1 79 ? 14.32 -15.336 -27.906 1 96.88 79 ILE A O 1
ATOM 608 N N . ALA A 1 80 ? 14.992 -14.625 -29.891 1 97.62 80 ALA A N 1
ATOM 609 C CA . ALA A 1 80 ? 13.633 -14.492 -30.391 1 97.62 80 ALA A CA 1
ATOM 610 C C . ALA A 1 80 ? 12.938 -15.852 -30.453 1 97.62 80 ALA A C 1
ATOM 612 O O . ALA A 1 80 ? 11.75 -15.961 -30.141 1 97.62 80 ALA A O 1
ATOM 613 N N . ILE A 1 81 ? 13.633 -16.828 -30.875 1 97.5 81 ILE A N 1
ATOM 614 C CA . ILE A 1 81 ? 13.078 -18.188 -30.922 1 97.5 81 ILE A CA 1
ATOM 615 C C . ILE A 1 81 ? 12.75 -18.672 -29.516 1 97.5 81 ILE A C 1
ATOM 617 O O . ILE A 1 81 ? 11.688 -19.25 -29.281 1 97.5 81 ILE A O 1
ATOM 621 N N . GLY A 1 82 ? 13.695 -18.469 -28.641 1 97.44 82 GLY A N 1
ATOM 622 C CA . GLY A 1 82 ? 13.414 -18.797 -27.25 1 97.44 82 GLY A CA 1
ATOM 623 C C . GLY A 1 82 ? 12.195 -18.078 -26.703 1 97.44 82 GLY A C 1
ATOM 624 O O . GLY A 1 82 ? 11.383 -18.672 -26 1 97.44 82 GLY A O 1
ATOM 625 N N . PHE A 1 83 ? 12.141 -16.797 -27.078 1 97.5 83 PHE A N 1
ATOM 626 C CA . PHE A 1 83 ? 11.031 -15.977 -26.641 1 97.5 83 PHE A CA 1
ATOM 627 C C . PHE A 1 83 ? 9.703 -16.547 -27.109 1 97.5 83 PHE A C 1
ATOM 629 O O . PHE A 1 83 ? 8.766 -16.703 -26.312 1 97.5 83 PHE A O 1
ATOM 636 N N . LEU A 1 84 ? 9.609 -16.906 -28.297 1 97.38 84 LEU A N 1
ATOM 637 C CA . LEU A 1 84 ? 8.375 -17.453 -28.844 1 97.38 84 LEU A CA 1
ATOM 638 C C . LEU A 1 84 ? 8.07 -18.828 -28.25 1 97.38 84 LEU A C 1
ATOM 640 O O . LEU A 1 84 ? 6.91 -19.141 -27.984 1 97.38 84 LEU A O 1
ATOM 644 N N . ALA A 1 85 ? 9.07 -19.594 -28.016 1 97.44 85 ALA A N 1
ATOM 645 C CA . ALA A 1 85 ? 8.891 -20.906 -27.391 1 97.44 85 ALA A CA 1
ATOM 646 C C . ALA A 1 85 ? 8.375 -20.766 -25.969 1 97.44 85 ALA A C 1
ATOM 648 O O . ALA A 1 85 ? 7.547 -21.562 -25.516 1 97.44 85 ALA A O 1
ATOM 649 N N . GLY A 1 86 ? 8.992 -19.828 -25.297 1 97.12 86 GLY A N 1
ATOM 650 C CA . GLY A 1 86 ? 8.508 -19.562 -23.953 1 97.12 86 GLY A CA 1
ATOM 651 C C . GLY A 1 86 ? 7.059 -19.109 -23.906 1 97.12 86 GLY A C 1
ATOM 652 O O . GLY A 1 86 ? 6.285 -19.562 -23.062 1 97.12 86 GLY A O 1
ATOM 653 N N . ALA A 1 87 ? 6.715 -18.234 -24.844 1 96.38 87 ALA A N 1
ATOM 654 C CA . ALA A 1 87 ? 5.34 -17.766 -24.938 1 96.38 87 ALA A CA 1
ATOM 655 C C . ALA A 1 87 ? 4.379 -18.906 -25.234 1 96.38 87 ALA A C 1
ATOM 657 O O . ALA A 1 87 ? 3.326 -19.016 -24.609 1 96.38 87 ALA A O 1
ATOM 658 N N . ILE A 1 88 ? 4.762 -19.734 -26.094 1 96.06 88 ILE A N 1
ATOM 659 C CA . ILE A 1 88 ? 3.922 -20.859 -26.5 1 96.06 88 ILE A CA 1
ATOM 660 C C . ILE A 1 88 ? 3.799 -21.859 -25.359 1 96.06 88 ILE A C 1
ATOM 662 O O . ILE A 1 88 ? 2.717 -22.391 -25.109 1 96.06 88 ILE A O 1
ATOM 666 N N . SER A 1 89 ? 4.867 -22.094 -24.688 1 96.81 89 SER A N 1
ATOM 667 C CA . SER A 1 89 ? 4.852 -23.031 -23.578 1 96.81 89 SER A CA 1
ATOM 668 C C . SER A 1 89 ? 3.975 -22.531 -22.438 1 96.81 89 SER A C 1
ATOM 670 O O . SER A 1 89 ? 3.248 -23.312 -21.812 1 96.81 89 SER A O 1
ATOM 672 N N . SER A 1 90 ? 4.102 -21.297 -22.172 1 95.94 90 SER A N 1
ATOM 673 C CA . SER A 1 90 ? 3.262 -20.703 -21.125 1 95.94 90 SER A CA 1
ATOM 674 C C . SER A 1 90 ? 1.786 -20.781 -21.5 1 95.94 90 SER A C 1
ATOM 676 O O . SER A 1 90 ? 0.945 -21.125 -20.672 1 95.94 90 SER A O 1
ATOM 678 N N . ALA A 1 91 ? 1.483 -20.453 -22.75 1 94.25 91 ALA A N 1
ATOM 679 C CA . ALA A 1 91 ? 0.114 -20.562 -23.234 1 94.25 91 ALA A CA 1
ATOM 680 C C . ALA A 1 91 ? -0.385 -22 -23.156 1 94.25 91 ALA A C 1
ATOM 682 O O . ALA A 1 91 ? -1.544 -22.234 -22.828 1 94.25 91 ALA A O 1
ATOM 683 N N . ALA A 1 92 ? 0.469 -22.891 -23.453 1 94.81 92 ALA A N 1
ATOM 684 C CA . ALA A 1 92 ? 0.115 -24.297 -23.406 1 94.81 92 ALA A CA 1
ATOM 685 C C . ALA A 1 92 ? -0.188 -24.75 -21.984 1 94.81 92 ALA A C 1
ATOM 687 O O . ALA A 1 92 ? -1.12 -25.516 -21.75 1 94.81 92 ALA A O 1
ATOM 688 N N . ALA A 1 93 ? 0.618 -24.344 -21.078 1 93.94 93 ALA A N 1
ATOM 689 C CA . ALA A 1 93 ? 0.386 -24.672 -19.672 1 93.94 93 ALA A CA 1
ATOM 690 C C . ALA A 1 93 ? -0.99 -24.188 -19.219 1 93.94 93 ALA A C 1
ATOM 692 O O . ALA A 1 93 ? -1.724 -24.938 -18.562 1 93.94 93 ALA A O 1
ATOM 693 N N . GLY A 1 94 ? -1.322 -22.984 -19.578 1 90.94 94 GLY A N 1
ATOM 694 C CA . GLY A 1 94 ? -2.637 -22.453 -19.25 1 90.94 94 GLY A CA 1
ATOM 695 C C . GLY A 1 94 ? -3.768 -23.203 -19.938 1 90.94 94 GLY A C 1
ATOM 696 O O . GLY A 1 94 ? -4.801 -23.469 -19.328 1 90.94 94 GLY A O 1
ATOM 697 N N . TYR A 1 95 ? -3.545 -23.547 -21.125 1 91.31 95 TYR A N 1
ATOM 698 C CA . TYR A 1 95 ? -4.562 -24.219 -21.922 1 91.31 95 TYR A CA 1
ATOM 699 C C . TYR A 1 95 ? -4.832 -25.625 -21.391 1 91.31 95 TYR A C 1
ATOM 701 O O . TYR A 1 95 ? -5.988 -26.047 -21.281 1 91.31 95 TYR A O 1
ATOM 709 N N . ILE A 1 96 ? -3.816 -26.312 -21.094 1 91.69 96 ILE A N 1
ATOM 710 C CA . ILE A 1 96 ? -3.949 -27.672 -20.562 1 91.69 96 ILE A CA 1
ATOM 711 C C . ILE A 1 96 ? -4.676 -27.625 -19.219 1 91.69 96 ILE A C 1
ATOM 713 O O . ILE A 1 96 ? -5.602 -28.406 -18.984 1 91.69 96 ILE A O 1
ATOM 717 N N . GLY A 1 97 ? -4.254 -26.75 -18.469 1 88.88 97 GLY A N 1
ATOM 718 C CA . GLY A 1 97 ? -4.895 -26.609 -17.172 1 88.88 97 GLY A CA 1
ATOM 719 C C . GLY A 1 97 ? -6.383 -26.312 -17.266 1 88.88 97 GLY A C 1
ATOM 720 O O . GLY A 1 97 ? -7.191 -26.969 -16.609 1 88.88 97 GLY A O 1
ATOM 721 N N . MET A 1 98 ? -6.766 -25.406 -18.094 1 91.19 98 MET A N 1
ATOM 722 C CA . MET A 1 98 ? -8.164 -25.031 -18.234 1 91.19 98 MET A CA 1
ATOM 723 C C . MET A 1 98 ? -8.977 -26.156 -18.859 1 91.19 98 MET A C 1
ATOM 725 O O . MET A 1 98 ? -10.094 -26.438 -18.422 1 91.19 98 MET A O 1
ATOM 729 N N . SER A 1 99 ? -8.422 -26.797 -19.844 1 92.06 99 SER A N 1
ATOM 730 C CA . SER A 1 99 ? -9.117 -27.859 -20.562 1 92.06 99 SER A CA 1
ATOM 731 C C . SER A 1 99 ? -9.484 -29.016 -19.641 1 92.06 99 SER A C 1
ATOM 733 O O . SER A 1 99 ? -10.555 -29.609 -19.781 1 92.06 99 SER A O 1
ATOM 735 N N . VAL A 1 100 ? -8.648 -29.328 -18.797 1 92.31 100 VAL A N 1
ATOM 736 C CA . VAL A 1 100 ? -8.898 -30.453 -17.875 1 92.31 100 VAL A CA 1
ATOM 737 C C . VAL A 1 100 ? -9.82 -29.984 -16.75 1 92.31 100 VAL A C 1
ATOM 739 O O . VAL A 1 100 ? -10.672 -30.75 -16.297 1 92.31 100 VAL A O 1
ATOM 742 N N . SER A 1 101 ? -9.633 -28.781 -16.344 1 93 101 SER A N 1
ATOM 743 C CA . SER A 1 101 ? -10.43 -28.25 -15.234 1 93 101 SER A CA 1
ATOM 744 C C . SER A 1 101 ? -11.906 -28.188 -15.609 1 93 101 SER A C 1
ATOM 746 O O . SER A 1 101 ? -12.773 -28.531 -14.805 1 93 101 SER A O 1
ATOM 748 N N . VAL A 1 102 ? -12.18 -27.734 -16.797 1 92.5 102 VAL A N 1
ATOM 749 C CA . VAL A 1 102 ? -13.562 -27.578 -17.234 1 92.5 102 VAL A CA 1
ATOM 750 C C . VAL A 1 102 ? -14.234 -28.953 -17.297 1 92.5 102 VAL A C 1
ATOM 752 O O . VAL A 1 102 ? -15.43 -29.078 -17.016 1 92.5 102 VAL A O 1
ATOM 755 N N . ARG A 1 103 ? -13.523 -29.938 -17.609 1 94.69 103 ARG A N 1
ATOM 756 C CA . ARG A 1 103 ? -14.055 -31.297 -17.703 1 94.69 103 ARG A CA 1
ATOM 757 C C . ARG A 1 103 ? -14.141 -31.938 -16.328 1 94.69 103 ARG A C 1
ATOM 759 O O . ARG A 1 103 ? -15 -32.781 -16.078 1 94.69 103 ARG A O 1
ATOM 766 N N . ALA A 1 104 ? -13.258 -31.531 -15.508 1 96.06 104 ALA A N 1
ATOM 767 C CA . ALA A 1 104 ? -13.242 -32.094 -14.156 1 96.06 104 ALA A CA 1
ATOM 768 C C . ALA A 1 104 ? -14.375 -31.5 -13.312 1 96.06 104 ALA A C 1
ATOM 770 O O . ALA A 1 104 ? -14.867 -32.156 -12.391 1 96.06 104 ALA A O 1
ATOM 771 N N . ASN A 1 105 ? -14.82 -30.344 -13.641 1 95.94 105 ASN A N 1
ATOM 772 C CA . ASN A 1 105 ? -15.844 -29.672 -12.844 1 95.94 105 ASN A CA 1
ATOM 773 C C . ASN A 1 105 ? -17.141 -30.469 -12.812 1 95.94 105 ASN A C 1
ATOM 775 O O . ASN A 1 105 ? -17.703 -30.734 -11.75 1 95.94 105 ASN A O 1
ATOM 779 N N . ILE A 1 106 ? -17.641 -30.844 -14.016 1 96.19 106 ILE A N 1
ATOM 780 C CA . ILE A 1 106 ? -18.906 -31.562 -14.125 1 96.19 106 ILE A CA 1
ATOM 781 C C . ILE A 1 106 ? -18.781 -32.938 -13.484 1 96.19 106 ILE A C 1
ATOM 783 O O . ILE A 1 106 ? -19.719 -33.438 -12.852 1 96.19 106 ILE A O 1
ATOM 787 N N . ARG A 1 107 ? -17.672 -33.531 -13.578 1 97.81 107 ARG A N 1
ATOM 788 C CA . ARG A 1 107 ? -17.453 -34.875 -13.031 1 97.81 107 ARG A CA 1
ATOM 789 C C . ARG A 1 107 ? -17.328 -34.812 -11.516 1 97.81 107 ARG A C 1
ATOM 791 O O . ARG A 1 107 ? -17.719 -35.781 -10.828 1 97.81 107 ARG A O 1
ATOM 798 N N . THR A 1 108 ? -16.75 -33.75 -11.031 1 97.5 108 THR A N 1
ATOM 799 C CA . THR A 1 108 ? -16.703 -33.562 -9.586 1 97.5 108 THR A CA 1
ATOM 800 C C . THR A 1 108 ? -18.109 -33.375 -9.031 1 97.5 108 THR A C 1
ATOM 802 O O . THR A 1 108 ? -18.453 -33.906 -7.98 1 97.5 108 THR A O 1
ATOM 805 N N . ALA A 1 109 ? -18.906 -32.562 -9.773 1 96.94 109 ALA A N 1
ATOM 806 C CA . ALA A 1 109 ? -20.297 -32.344 -9.359 1 96.94 109 ALA A CA 1
ATOM 807 C C . ALA A 1 109 ? -21.047 -33.688 -9.32 1 96.94 109 ALA A C 1
ATOM 809 O O . ALA A 1 109 ? -21.812 -33.938 -8.383 1 96.94 109 ALA A O 1
ATOM 810 N N . HIS A 1 110 ? -20.859 -34.438 -10.305 1 97.19 110 HIS A N 1
ATOM 811 C CA . HIS A 1 110 ? -21.516 -35.75 -10.344 1 97.19 110 HIS A CA 1
ATOM 812 C C . HIS A 1 110 ? -20.984 -36.656 -9.25 1 97.19 110 HIS A C 1
ATOM 814 O O . HIS A 1 110 ? -21.75 -37.375 -8.617 1 97.19 110 HIS A O 1
ATOM 820 N N . ALA A 1 111 ? -19.672 -36.656 -9.086 1 96.88 111 ALA A N 1
ATOM 821 C CA . ALA A 1 111 ? -19.047 -37.5 -8.07 1 96.88 111 ALA A CA 1
ATOM 822 C C . ALA A 1 111 ? -19.531 -37.125 -6.672 1 96.88 111 ALA A C 1
ATOM 824 O O . ALA A 1 111 ? -19.562 -37.969 -5.77 1 96.88 111 ALA A O 1
ATOM 825 N N . ALA A 1 112 ? -19.938 -35.906 -6.504 1 96.62 112 ALA A N 1
ATOM 826 C CA . ALA A 1 112 ? -20.453 -35.438 -5.215 1 96.62 112 ALA A CA 1
ATOM 827 C C . ALA A 1 112 ? -21.734 -36.188 -4.836 1 96.62 112 ALA A C 1
ATOM 829 O O . ALA A 1 112 ? -22.078 -36.281 -3.654 1 96.62 112 ALA A O 1
ATOM 830 N N . SER A 1 113 ? -22.422 -36.688 -5.82 1 95.38 113 SER A N 1
ATOM 831 C CA . SER A 1 113 ? -23.609 -37.469 -5.551 1 95.38 113 SER A CA 1
ATOM 832 C C . SER A 1 113 ? -23.25 -38.812 -4.879 1 95.38 113 SER A C 1
ATOM 834 O O . SER A 1 113 ? -24.078 -39.375 -4.176 1 95.38 113 SER A O 1
ATOM 836 N N . SER A 1 114 ? -22.062 -39.219 -5.105 1 94 114 SER A N 1
ATOM 837 C CA . SER A 1 114 ? -21.594 -40.5 -4.535 1 94 114 SER A CA 1
ATOM 838 C C . SER A 1 114 ? -20.922 -40.281 -3.184 1 94 114 SER A C 1
ATOM 840 O O . SER A 1 114 ? -20.672 -41.219 -2.449 1 94 114 SER A O 1
ATOM 842 N N . GLY A 1 115 ? -20.531 -39.094 -2.932 1 92.38 115 GLY A N 1
ATOM 843 C CA . GLY A 1 115 ? -19.953 -38.812 -1.625 1 92.38 115 GLY A CA 1
ATOM 844 C C . GLY A 1 115 ? -18.797 -37.812 -1.683 1 92.38 115 GLY A C 1
ATOM 845 O O . GLY A 1 115 ? -18.328 -37.469 -2.768 1 92.38 115 GLY A O 1
ATOM 846 N N . LEU A 1 116 ? -18.344 -37.469 -0.492 1 94.19 116 LEU A N 1
ATOM 847 C CA . LEU A 1 116 ? -17.312 -36.469 -0.332 1 94.19 116 LEU A CA 1
ATOM 848 C C . LEU A 1 116 ? -15.953 -36.969 -0.792 1 94.19 116 LEU A C 1
ATOM 850 O O . LEU A 1 116 ? -15.203 -36.25 -1.454 1 94.19 116 LEU A O 1
ATOM 854 N N . GLU A 1 117 ? -15.602 -38.156 -0.462 1 94.12 117 GLU A N 1
ATOM 855 C CA . GLU A 1 117 ? -14.289 -38.719 -0.757 1 94.12 117 GLU A CA 1
ATOM 856 C C . GLU A 1 117 ? -14.062 -38.844 -2.262 1 94.12 117 GLU A C 1
ATOM 858 O O . GLU A 1 117 ? -13 -38.438 -2.76 1 94.12 117 GLU A O 1
ATOM 863 N N . LYS A 1 118 ? -15.008 -39.344 -2.93 1 94.5 118 LYS A N 1
ATOM 864 C CA . LYS A 1 118 ? -14.875 -39.5 -4.375 1 94.5 118 LYS A CA 1
ATOM 865 C C . LYS A 1 118 ? -14.812 -38.125 -5.066 1 94.5 118 LYS A C 1
ATOM 867 O O . LYS A 1 118 ? -14.016 -37.938 -5.98 1 94.5 118 LYS A O 1
ATOM 872 N N . ALA A 1 119 ? -15.711 -37.25 -4.652 1 95.94 119 ALA A N 1
ATOM 873 C CA . ALA A 1 119 ? -15.727 -35.938 -5.238 1 95.94 119 ALA A CA 1
ATOM 874 C C . ALA A 1 119 ? -14.391 -35.219 -5.039 1 95.94 119 ALA A C 1
ATOM 876 O O . ALA A 1 119 ? -13.867 -34.594 -5.957 1 95.94 119 ALA A O 1
ATOM 877 N N . MET A 1 120 ? -13.852 -35.344 -3.854 1 95.5 120 MET A N 1
ATOM 878 C CA . MET A 1 120 ? -12.562 -34.719 -3.551 1 95.5 120 MET A CA 1
ATOM 879 C C . MET A 1 120 ? -11.453 -35.344 -4.395 1 95.5 120 MET A C 1
ATOM 881 O O . MET A 1 120 ? -10.578 -34.625 -4.891 1 95.5 120 MET A O 1
ATOM 885 N N . SER A 1 121 ? -11.492 -36.562 -4.543 1 94.5 121 SER A N 1
ATOM 886 C CA . SER A 1 121 ? -10.477 -37.25 -5.324 1 94.5 121 SER A CA 1
ATOM 887 C C . SER A 1 121 ? -10.5 -36.812 -6.781 1 94.5 121 SER A C 1
ATOM 889 O O . SER A 1 121 ? -9.445 -36.562 -7.375 1 94.5 121 SER A O 1
ATOM 891 N N . VAL A 1 122 ? -11.664 -36.719 -7.363 1 95.56 122 VAL A N 1
ATOM 892 C CA . VAL A 1 122 ? -11.805 -36.281 -8.758 1 95.56 122 VAL A CA 1
ATOM 893 C C . VAL A 1 122 ? -11.312 -34.844 -8.914 1 95.56 122 VAL A C 1
ATOM 895 O O . VAL A 1 122 ? -10.57 -34.531 -9.852 1 95.56 122 VAL A O 1
ATOM 898 N N . ALA A 1 123 ? -11.711 -34.031 -7.988 1 96.25 123 ALA A N 1
ATOM 899 C CA . ALA A 1 123 ? -11.312 -32.625 -8.039 1 96.25 123 ALA A CA 1
ATOM 900 C C . ALA A 1 123 ? -9.805 -32.5 -7.91 1 96.25 123 ALA A C 1
ATOM 902 O O . ALA A 1 123 ? -9.172 -31.766 -8.688 1 96.25 123 ALA A O 1
ATOM 903 N N . PHE A 1 124 ? -9.227 -33.156 -6.941 1 95.81 124 PHE A N 1
ATOM 904 C CA . PHE A 1 124 ? -7.793 -33.031 -6.695 1 95.81 124 PHE A CA 1
ATOM 905 C C . PHE A 1 124 ? -6.992 -33.625 -7.855 1 95.81 124 PHE A C 1
ATOM 907 O O . PHE A 1 124 ? -5.961 -33.062 -8.242 1 95.81 124 PHE A O 1
ATOM 914 N N . ARG A 1 125 ? -7.379 -34.688 -8.406 1 94.94 125 ARG A N 1
ATOM 915 C CA . ARG A 1 125 ? -6.691 -35.281 -9.547 1 94.94 125 ARG A CA 1
ATOM 916 C C . ARG A 1 125 ? -6.758 -34.344 -10.758 1 94.94 125 ARG A C 1
ATOM 918 O O . ARG A 1 125 ? -5.816 -34.312 -11.555 1 94.94 125 ARG A O 1
ATOM 925 N N . GLY A 1 126 ? -7.926 -33.75 -10.906 1 94.94 126 GLY A N 1
ATOM 926 C CA . GLY A 1 126 ? -8.008 -32.719 -11.938 1 94.94 126 GLY A CA 1
ATOM 927 C C . GLY A 1 126 ? -6.969 -31.625 -11.773 1 94.94 126 GLY A C 1
ATOM 928 O O . GLY A 1 126 ? -6.355 -31.188 -12.75 1 94.94 126 GLY A O 1
ATOM 929 N N . GLY A 1 127 ? -6.781 -31.141 -10.562 1 95.12 127 GLY A N 1
ATOM 930 C CA . GLY A 1 127 ? -5.754 -30.156 -10.281 1 95.12 127 GLY A CA 1
ATOM 931 C C . GLY A 1 127 ? -4.344 -30.672 -10.469 1 95.12 127 GLY A C 1
ATOM 932 O O . GLY A 1 127 ? -3.463 -29.938 -10.922 1 95.12 127 GLY A O 1
ATOM 933 N N . ALA A 1 128 ? -4.137 -31.922 -10.102 1 95.75 128 ALA A N 1
ATOM 934 C CA . ALA A 1 128 ? -2.818 -32.531 -10.227 1 95.75 128 ALA A CA 1
ATOM 935 C C . ALA A 1 128 ? -2.354 -32.562 -11.68 1 95.75 128 ALA A C 1
ATOM 937 O O . ALA A 1 128 ? -1.158 -32.406 -11.961 1 95.75 128 ALA A O 1
ATOM 938 N N . VAL A 1 129 ? -3.283 -32.719 -12.594 1 96.12 129 VAL A N 1
ATOM 939 C CA . VAL A 1 129 ? -2.943 -32.688 -14.016 1 96.12 129 VAL A CA 1
ATOM 940 C C . VAL A 1 129 ? -2.301 -31.328 -14.352 1 96.12 129 VAL A C 1
ATOM 942 O O . VAL A 1 129 ? -1.249 -31.281 -14.992 1 96.12 129 VAL A O 1
ATOM 945 N N . THR A 1 130 ? -2.93 -30.266 -13.914 1 95.44 130 THR A N 1
ATOM 946 C CA . THR A 1 130 ? -2.408 -28.938 -14.172 1 95.44 130 THR A CA 1
ATOM 947 C C . THR A 1 130 ? -1.044 -28.75 -13.508 1 95.44 130 THR A C 1
ATOM 949 O O . THR A 1 130 ? -0.119 -28.219 -14.125 1 95.44 130 THR A O 1
ATOM 952 N N . GLY A 1 131 ? -0.885 -29.156 -12.289 1 95.75 131 GLY A N 1
ATOM 953 C CA . GLY A 1 131 ? 0.367 -29.016 -11.57 1 95.75 131 GLY A CA 1
ATOM 954 C C . GLY A 1 131 ? 1.531 -29.719 -12.242 1 95.75 131 GLY A C 1
ATOM 955 O O . GLY A 1 131 ? 2.596 -29.125 -12.43 1 95.75 131 GLY A O 1
ATOM 956 N N . LEU A 1 132 ? 1.321 -30.938 -12.633 1 96.75 132 LEU A N 1
ATOM 957 C CA . LEU A 1 132 ? 2.377 -31.719 -13.258 1 96.75 132 LEU A CA 1
ATOM 958 C C . LEU A 1 132 ? 2.674 -31.219 -14.664 1 96.75 132 LEU A C 1
ATOM 960 O O . LEU A 1 132 ? 3.816 -31.281 -15.125 1 96.75 132 LEU A O 1
ATOM 964 N N . ALA A 1 133 ? 1.647 -30.734 -15.336 1 96.75 133 ALA A N 1
ATOM 965 C CA . ALA A 1 133 ? 1.867 -30.141 -16.656 1 96.75 133 ALA A CA 1
ATOM 966 C C . ALA A 1 133 ? 2.727 -28.891 -16.562 1 96.75 133 ALA A C 1
ATOM 968 O O . ALA A 1 133 ? 3.623 -28.672 -17.375 1 96.75 133 ALA A O 1
ATOM 969 N N . VAL A 1 134 ? 2.463 -28.078 -15.594 1 96.25 134 VAL A N 1
ATOM 970 C CA . VAL A 1 134 ? 3.164 -26.812 -15.406 1 96.25 134 VAL A CA 1
ATOM 971 C C . VAL A 1 134 ? 4.641 -27.062 -15.125 1 96.25 134 VAL A C 1
ATOM 973 O O . VAL A 1 134 ? 5.516 -26.531 -15.812 1 96.25 134 VAL A O 1
ATOM 976 N N . VAL A 1 135 ? 4.938 -27.891 -14.141 1 97 135 VAL A N 1
ATOM 977 C CA . VAL A 1 135 ? 6.324 -28.125 -13.758 1 97 135 VAL A CA 1
ATOM 978 C C . VAL A 1 135 ? 7.043 -28.906 -14.859 1 97 135 VAL A C 1
ATOM 980 O O . VAL A 1 135 ? 8.242 -28.719 -15.078 1 97 135 VAL A O 1
ATOM 983 N N . GLY A 1 136 ? 6.301 -29.828 -15.469 1 97.38 136 GLY A N 1
ATOM 984 C CA . GLY A 1 136 ? 6.883 -30.594 -16.562 1 97.38 136 GLY A CA 1
ATOM 985 C C . GLY A 1 136 ? 7.297 -29.75 -17.75 1 97.38 136 GLY A C 1
ATOM 986 O O . GLY A 1 136 ? 8.422 -29.859 -18.234 1 97.38 136 GLY A O 1
ATOM 987 N N . LEU A 1 137 ? 6.441 -28.891 -18.188 1 97.5 137 LEU A N 1
ATOM 988 C CA . LEU A 1 137 ? 6.727 -28.031 -19.328 1 97.5 137 LEU A CA 1
ATOM 989 C C . LEU A 1 137 ? 7.836 -27.031 -18.984 1 97.5 137 LEU A C 1
ATOM 991 O O . LEU A 1 137 ? 8.68 -26.719 -19.828 1 97.5 137 LEU A O 1
ATOM 995 N N . ALA A 1 138 ? 7.789 -26.516 -17.766 1 97.38 138 ALA A N 1
ATOM 996 C CA . ALA A 1 138 ? 8.766 -25.531 -17.344 1 97.38 138 ALA A CA 1
ATOM 997 C C . ALA A 1 138 ? 10.18 -26.109 -17.328 1 97.38 138 ALA A C 1
ATOM 999 O O . ALA A 1 138 ? 11.109 -25.5 -17.875 1 97.38 138 ALA A O 1
ATOM 1000 N N . LEU A 1 139 ? 10.297 -27.281 -16.688 1 97.19 139 LEU A N 1
ATOM 1001 C CA . LEU A 1 139 ? 11.617 -27.906 -16.594 1 97.19 139 LEU A CA 1
ATOM 1002 C C . LEU A 1 139 ? 12.078 -28.391 -17.969 1 97.19 139 LEU A C 1
ATOM 1004 O O . LEU A 1 139 ? 13.258 -28.25 -18.312 1 97.19 139 LEU A O 1
ATOM 1008 N N . LEU A 1 140 ? 11.164 -28.953 -18.734 1 97.5 140 LEU A N 1
ATOM 1009 C CA . LEU A 1 140 ? 11.492 -29.406 -20.078 1 97.5 140 LEU A CA 1
ATOM 1010 C C . LEU A 1 140 ? 11.953 -28.25 -20.953 1 97.5 140 LEU A C 1
ATOM 1012 O O . LEU A 1 140 ? 12.984 -28.344 -21.625 1 97.5 140 LEU A O 1
ATOM 1016 N N . GLY A 1 141 ? 11.211 -27.203 -20.969 1 97.75 141 GLY A N 1
ATOM 1017 C CA . GLY A 1 141 ? 11.547 -26.047 -21.781 1 97.75 141 GLY A CA 1
ATOM 1018 C C . GLY A 1 141 ? 12.867 -25.406 -21.391 1 97.75 141 GLY A C 1
ATOM 1019 O O . GLY A 1 141 ? 13.734 -25.188 -22.25 1 97.75 141 GLY A O 1
ATOM 1020 N N . THR A 1 142 ? 13.094 -25.125 -20.141 1 97.31 142 THR A N 1
ATOM 1021 C CA . THR A 1 142 ? 14.289 -24.453 -19.656 1 97.31 142 THR A CA 1
ATOM 1022 C C . THR A 1 142 ? 15.531 -25.297 -19.906 1 97.31 142 THR A C 1
ATOM 1024 O O . THR A 1 142 ? 16.547 -24.797 -20.406 1 97.31 142 THR A O 1
ATOM 1027 N N . SER A 1 143 ? 15.469 -26.594 -19.609 1 97.25 143 SER A N 1
ATOM 1028 C CA . SER A 1 143 ? 16.625 -27.484 -19.75 1 97.25 143 SER A CA 1
ATOM 1029 C C . SER A 1 143 ? 16.922 -27.734 -21.234 1 97.25 143 SER A C 1
ATOM 1031 O O . SER A 1 143 ? 18.094 -27.812 -21.625 1 97.25 143 SER A O 1
ATOM 1033 N N . SER A 1 144 ? 15.898 -27.875 -22.062 1 97.25 144 SER A N 1
ATOM 1034 C CA . SER A 1 144 ? 16.109 -28.141 -23.484 1 97.25 144 SER A CA 1
ATOM 1035 C C . SER A 1 144 ? 16.781 -26.953 -24.172 1 97.25 144 SER A C 1
ATOM 1037 O O . SER A 1 144 ? 17.688 -27.141 -24.984 1 97.25 144 SER A O 1
ATOM 1039 N N . PHE A 1 145 ? 16.406 -25.797 -23.859 1 97.06 145 PHE A N 1
ATOM 1040 C CA . PHE A 1 145 ? 17 -24.625 -24.484 1 97.06 145 PHE A CA 1
ATOM 1041 C C . PHE A 1 145 ? 18.406 -24.391 -23.984 1 97.06 145 PHE A C 1
ATOM 1043 O O . PHE A 1 145 ? 19.266 -23.906 -24.719 1 97.06 145 PHE A O 1
ATOM 1050 N N . TYR A 1 146 ? 18.641 -24.719 -22.688 1 97 146 TYR A N 1
ATOM 1051 C CA . TYR A 1 146 ? 20.016 -24.656 -22.203 1 97 146 TYR A CA 1
ATOM 1052 C C . TYR A 1 146 ? 20.906 -25.641 -22.953 1 97 146 TYR A C 1
ATOM 1054 O O . TYR A 1 146 ? 22.047 -25.312 -23.281 1 97 146 TYR A O 1
ATOM 1062 N N . ILE A 1 147 ? 20.391 -26.828 -23.219 1 96.19 147 ILE A N 1
ATOM 1063 C CA . ILE A 1 147 ? 21.156 -27.828 -23.938 1 96.19 147 ILE A CA 1
ATOM 1064 C C . ILE A 1 147 ? 21.391 -27.375 -25.375 1 96.19 147 ILE A C 1
ATOM 1066 O O . ILE A 1 147 ? 22.5 -27.5 -25.906 1 96.19 147 ILE A O 1
ATOM 1070 N N . LEU A 1 148 ? 20.422 -26.797 -25.969 1 95.94 148 LEU A N 1
ATOM 1071 C CA . LEU A 1 148 ? 20.484 -26.391 -27.359 1 95.94 148 LEU A CA 1
ATOM 1072 C C . LEU A 1 148 ? 21.469 -25.234 -27.547 1 95.94 148 LEU A C 1
ATOM 1074 O O . LEU A 1 148 ? 22.203 -25.188 -28.531 1 95.94 148 LEU A O 1
ATOM 1078 N N . TYR A 1 149 ? 21.438 -24.281 -26.625 1 95.94 149 TYR A N 1
ATOM 1079 C CA . TYR A 1 149 ? 22.203 -23.062 -26.828 1 95.94 149 TYR A CA 1
ATOM 1080 C C . TYR A 1 149 ? 23.547 -23.141 -26.109 1 95.94 149 TYR A C 1
ATOM 1082 O O . TYR A 1 149 ? 24.5 -22.438 -26.453 1 95.94 149 TYR A O 1
ATOM 1090 N N . GLY A 1 150 ? 23.719 -23.859 -25.094 1 93.88 150 GLY A N 1
ATOM 1091 C CA . GLY A 1 150 ? 24.953 -24 -24.312 1 93.88 150 GLY A CA 1
ATOM 1092 C C . GLY A 1 150 ? 25.281 -22.766 -23.5 1 93.88 150 GLY A C 1
ATOM 1093 O O . GLY A 1 150 ? 26.359 -22.672 -22.922 1 93.88 150 GLY A O 1
ATOM 1094 N N . ASP A 1 151 ? 24.375 -21.828 -23.562 1 95 151 ASP A N 1
ATOM 1095 C CA . ASP A 1 151 ? 24.562 -20.547 -22.875 1 95 151 ASP A CA 1
ATOM 1096 C C . ASP A 1 151 ? 23.266 -20.109 -22.188 1 95 151 ASP A C 1
ATOM 1098 O O . ASP A 1 151 ? 22.25 -19.875 -22.844 1 95 151 ASP A O 1
ATOM 1102 N N . VAL A 1 152 ? 23.422 -20 -20.844 1 95.38 152 VAL A N 1
ATOM 1103 C CA . VAL A 1 152 ? 22.25 -19.688 -20.031 1 95.38 152 VAL A CA 1
ATOM 1104 C C . VAL A 1 152 ? 21.688 -18.312 -20.453 1 95.38 152 VAL A C 1
ATOM 1106 O O . VAL A 1 152 ? 20.484 -18.094 -20.375 1 95.38 152 VAL A O 1
ATOM 1109 N N . ASP A 1 153 ? 22.5 -17.359 -20.953 1 93.56 153 ASP A N 1
ATOM 1110 C CA . ASP A 1 153 ? 22.078 -16.016 -21.328 1 93.56 153 ASP A CA 1
ATOM 1111 C C . ASP A 1 153 ? 21.109 -16.047 -22.5 1 93.56 153 ASP A C 1
ATOM 1113 O O . ASP A 1 153 ? 20.219 -15.195 -22.609 1 93.56 153 ASP A O 1
ATOM 1117 N N . LEU A 1 154 ? 21.297 -17.078 -23.297 1 95.38 154 LEU A N 1
ATOM 1118 C CA . LEU A 1 154 ? 20.438 -17.188 -24.469 1 95.38 154 LEU A CA 1
ATOM 1119 C C . LEU A 1 154 ? 19.078 -17.781 -24.094 1 95.38 154 LEU A C 1
ATOM 1121 O O . LEU A 1 154 ? 18.125 -17.703 -24.875 1 95.38 154 LEU A O 1
ATOM 1125 N N . VAL A 1 155 ? 19.016 -18.375 -22.891 1 96.69 155 VAL A N 1
ATOM 1126 C CA . VAL A 1 155 ? 17.781 -18.984 -22.422 1 96.69 155 VAL A CA 1
ATOM 1127 C C . VAL A 1 155 ? 16.844 -17.922 -21.844 1 96.69 155 VAL A C 1
ATOM 1129 O O . VAL A 1 155 ? 15.656 -18.172 -21.641 1 96.69 155 VAL A O 1
ATOM 1132 N N . VAL A 1 156 ? 17.344 -16.688 -21.672 1 95.06 156 VAL A N 1
ATOM 1133 C CA . VAL A 1 156 ? 16.578 -15.586 -21.094 1 95.06 156 VAL A CA 1
ATOM 1134 C C . VAL A 1 156 ? 15.391 -15.25 -21.984 1 95.06 156 VAL A C 1
ATOM 1136 O O . VAL A 1 156 ? 14.328 -14.867 -21.5 1 95.06 156 VAL A O 1
ATOM 1139 N N . GLY A 1 157 ? 15.562 -15.438 -23.266 1 96.12 157 GLY A N 1
ATOM 1140 C CA . GLY A 1 157 ? 14.445 -15.258 -24.188 1 96.12 157 GLY A CA 1
ATOM 1141 C C . GLY A 1 157 ? 13.25 -16.125 -23.844 1 96.12 157 GLY A C 1
ATOM 1142 O O . GLY A 1 157 ? 12.109 -15.664 -23.859 1 96.12 157 GLY A O 1
ATOM 1143 N N . PHE A 1 158 ? 13.5 -17.406 -23.5 1 97.44 158 PHE A N 1
ATOM 1144 C CA . PHE A 1 158 ? 12.469 -18.344 -23.094 1 97.44 158 PHE A CA 1
ATOM 1145 C C . PHE A 1 158 ? 11.742 -17.844 -21.844 1 97.44 158 PHE A C 1
ATOM 1147 O O . PHE A 1 158 ? 10.508 -17.891 -21.781 1 97.44 158 PHE A O 1
ATOM 1154 N N . GLY A 1 159 ? 12.539 -17.328 -20.906 1 96.38 159 GLY A N 1
ATOM 1155 C CA . GLY A 1 159 ? 11.969 -16.781 -19.703 1 96.38 159 GLY A CA 1
ATOM 1156 C C . GLY A 1 159 ? 11.094 -15.562 -19.938 1 96.38 159 GLY A C 1
ATOM 1157 O O . GLY A 1 159 ? 10.016 -15.438 -19.359 1 96.38 159 GLY A O 1
ATOM 1158 N N . PHE A 1 160 ? 11.531 -14.695 -20.781 1 96.06 160 PHE A N 1
ATOM 1159 C CA . PHE A 1 160 ? 10.773 -13.477 -21.078 1 96.06 160 PHE A CA 1
ATOM 1160 C C . PHE A 1 160 ? 9.461 -13.812 -21.766 1 96.06 160 PHE A C 1
ATOM 1162 O O . PHE A 1 160 ? 8.43 -13.211 -21.484 1 96.06 160 PHE A O 1
ATOM 1169 N N . GLY A 1 161 ? 9.516 -14.719 -22.688 1 96.12 161 GLY A N 1
ATOM 1170 C CA . GLY A 1 161 ? 8.281 -15.156 -23.344 1 96.12 161 GLY A CA 1
ATOM 1171 C C . GLY A 1 161 ? 7.262 -15.703 -22.359 1 96.12 161 GLY A C 1
ATOM 1172 O O . GLY A 1 161 ? 6.078 -15.367 -22.438 1 96.12 161 GLY A O 1
ATOM 1173 N N . ALA A 1 162 ? 7.75 -16.578 -21.453 1 96.12 162 ALA A N 1
ATOM 1174 C CA . ALA A 1 162 ? 6.891 -17.125 -20.406 1 96.12 162 ALA A CA 1
ATOM 1175 C C . ALA A 1 162 ? 6.289 -16.016 -19.562 1 96.12 162 ALA A C 1
ATOM 1177 O O . ALA A 1 162 ? 5.098 -16.047 -19.234 1 96.12 162 ALA A O 1
ATOM 1178 N N . SER A 1 163 ? 7.07 -15.008 -19.266 1 94.25 163 SER A N 1
ATOM 1179 C CA . SER A 1 163 ? 6.648 -13.922 -18.391 1 94.25 163 SER A CA 1
ATOM 1180 C C . SER A 1 163 ? 5.594 -13.047 -19.047 1 94.25 163 SER A C 1
ATOM 1182 O O . SER A 1 163 ? 4.641 -12.617 -18.406 1 94.25 163 SER A O 1
ATOM 1184 N N . LEU A 1 164 ? 5.781 -12.789 -20.25 1 92.56 164 LEU A N 1
ATOM 1185 C CA . LEU A 1 164 ? 4.848 -11.922 -20.969 1 92.56 164 LEU A CA 1
ATOM 1186 C C . LEU A 1 164 ? 3.457 -12.539 -21.016 1 92.56 164 LEU A C 1
ATOM 1188 O O . LEU A 1 164 ? 2.463 -11.875 -20.734 1 92.56 164 LEU A O 1
ATOM 1192 N N . ILE A 1 165 ? 3.406 -13.758 -21.375 1 93 165 ILE A N 1
ATOM 1193 C CA . ILE A 1 165 ? 2.123 -14.453 -21.469 1 93 165 ILE A CA 1
ATOM 1194 C C . ILE A 1 165 ? 1.478 -14.531 -20.094 1 93 165 ILE A C 1
ATOM 1196 O O . ILE A 1 165 ? 0.264 -14.359 -19.953 1 93 165 ILE A O 1
ATOM 1200 N N . SER A 1 166 ? 2.295 -14.852 -19.125 1 93.19 166 SER A N 1
ATOM 1201 C CA . SER A 1 166 ? 1.786 -14.93 -17.75 1 93.19 166 SER A CA 1
ATOM 1202 C C . SER A 1 166 ? 1.119 -13.625 -17.344 1 93.19 166 SER A C 1
ATOM 1204 O O . SER A 1 166 ? 0.05 -13.633 -16.719 1 93.19 166 SER A O 1
ATOM 1206 N N . LEU A 1 167 ? 1.695 -12.508 -17.656 1 93.88 167 LEU A N 1
ATOM 1207 C CA . LEU A 1 167 ? 1.154 -11.203 -17.281 1 93.88 167 LEU A CA 1
ATOM 1208 C C . LEU A 1 167 ? -0.199 -10.969 -17.938 1 93.88 167 LEU A C 1
ATOM 1210 O O . LEU A 1 167 ? -1.159 -10.578 -17.281 1 93.88 167 LEU A O 1
ATOM 1214 N N . PHE A 1 168 ? -0.308 -11.266 -19.203 1 92.62 168 PHE A N 1
ATOM 1215 C CA . PHE A 1 168 ? -1.55 -11.031 -19.922 1 92.62 168 PHE A CA 1
ATOM 1216 C C . PHE A 1 168 ? -2.631 -12.008 -19.484 1 92.62 168 PHE A C 1
ATOM 1218 O O . PHE A 1 168 ? -3.805 -11.641 -19.391 1 92.62 168 PHE A O 1
ATOM 1225 N N . ALA A 1 169 ? -2.184 -13.195 -19.25 1 91.81 169 ALA A N 1
ATOM 1226 C CA . ALA A 1 169 ? -3.143 -14.195 -18.797 1 91.81 169 ALA A CA 1
ATOM 1227 C C . ALA A 1 169 ? -3.699 -13.852 -17.422 1 91.81 169 ALA A C 1
ATOM 1229 O O . ALA A 1 169 ? -4.895 -14.016 -17.172 1 91.81 169 ALA A O 1
ATOM 1230 N N . ARG A 1 170 ? -2.84 -13.398 -16.578 1 91.62 170 ARG A N 1
ATOM 1231 C CA . ARG A 1 170 ? -3.26 -13.078 -15.219 1 91.62 170 ARG A CA 1
ATOM 1232 C C . ARG A 1 170 ? -4.133 -11.828 -15.195 1 91.62 170 ARG A C 1
ATOM 1234 O O . ARG A 1 170 ? -5.109 -11.758 -14.445 1 91.62 170 ARG A O 1
ATOM 1241 N N . VAL A 1 171 ? -3.762 -10.789 -15.914 1 93.69 171 VAL A N 1
ATOM 1242 C CA . VAL A 1 171 ? -4.5 -9.531 -15.914 1 93.69 171 VAL A CA 1
ATOM 1243 C C . VAL A 1 171 ? -5.82 -9.711 -16.656 1 93.69 171 VAL A C 1
ATOM 1245 O O . VAL A 1 171 ? -6.887 -9.383 -16.125 1 93.69 171 VAL A O 1
ATOM 1248 N N . GLY A 1 172 ? -5.742 -10.211 -17.891 1 93.19 172 GLY A N 1
ATOM 1249 C CA . GLY A 1 172 ? -6.953 -10.406 -18.672 1 93.19 172 GLY A CA 1
ATOM 1250 C C . GLY A 1 172 ? -7.93 -11.367 -18.031 1 93.19 172 GLY A C 1
ATOM 1251 O O . GLY A 1 172 ? -9.125 -11.078 -17.938 1 93.19 172 GLY A O 1
ATOM 1252 N N . GLY A 1 173 ? -7.434 -12.516 -17.703 1 92.38 173 GLY A N 1
ATOM 1253 C CA . GLY A 1 173 ? -8.273 -13.484 -17.016 1 92.38 173 GLY A CA 1
ATOM 1254 C C . GLY A 1 173 ? -8.852 -12.969 -15.719 1 92.38 173 GLY A C 1
ATOM 1255 O O . GLY A 1 173 ? -10 -13.266 -15.375 1 92.38 173 GLY A O 1
ATOM 1256 N N . GLY A 1 174 ? -8.07 -12.289 -14.969 1 92.81 174 GLY A N 1
ATOM 1257 C CA . GLY A 1 174 ? -8.539 -11.711 -13.719 1 92.81 174 GLY A CA 1
ATOM 1258 C C . GLY A 1 174 ? -9.648 -10.695 -13.906 1 92.81 174 GLY A C 1
ATOM 1259 O O . GLY A 1 174 ? -10.625 -10.688 -13.148 1 92.81 174 GLY A O 1
ATOM 1260 N N . ILE A 1 175 ? -9.523 -9.828 -14.867 1 93.5 175 ILE A N 1
ATOM 1261 C CA . ILE A 1 175 ? -10.555 -8.844 -15.156 1 93.5 175 ILE A CA 1
ATOM 1262 C C . ILE A 1 175 ? -11.852 -9.547 -15.555 1 93.5 175 ILE A C 1
ATOM 1264 O O . ILE A 1 175 ? -12.93 -9.203 -15.062 1 93.5 175 ILE A O 1
ATOM 1268 N N . PHE A 1 176 ? -11.727 -10.539 -16.328 1 93.62 176 PHE A N 1
ATOM 1269 C CA . PHE A 1 176 ? -12.898 -11.297 -16.75 1 93.62 176 PHE A CA 1
ATOM 1270 C C . PHE A 1 176 ? -13.594 -11.93 -15.555 1 93.62 176 PHE A C 1
ATOM 1272 O O . PHE A 1 176 ? -14.797 -11.766 -15.367 1 93.62 176 PHE A O 1
ATOM 1279 N N . THR A 1 177 ? -12.844 -12.633 -14.805 1 91.75 177 THR A N 1
ATOM 1280 C CA . THR A 1 177 ? -13.375 -13.422 -13.703 1 91.75 177 THR A CA 1
ATOM 1281 C C . THR A 1 177 ? -14.078 -12.523 -12.688 1 91.75 177 THR A C 1
ATOM 1283 O O . THR A 1 177 ? -15.219 -12.781 -12.305 1 91.75 177 THR A O 1
ATOM 1286 N N . LYS A 1 178 ? -13.398 -11.5 -12.312 1 90.69 178 LYS A N 1
ATOM 1287 C CA . LYS A 1 178 ? -13.914 -10.742 -11.18 1 90.69 178 LYS A CA 1
ATOM 1288 C C . LYS A 1 178 ? -14.938 -9.703 -11.633 1 90.69 178 LYS A C 1
ATOM 1290 O O . LYS A 1 178 ? -15.836 -9.336 -10.875 1 90.69 178 LYS A O 1
ATOM 1295 N N . ALA A 1 179 ? -14.859 -9.297 -12.875 1 90.75 179 ALA A N 1
ATOM 1296 C CA . ALA A 1 179 ? -15.961 -8.477 -13.383 1 90.75 179 ALA A CA 1
ATOM 1297 C C . ALA A 1 179 ? -17.266 -9.273 -13.43 1 90.75 179 ALA A C 1
ATOM 1299 O O . ALA A 1 179 ? -18.312 -8.773 -13.055 1 90.75 179 ALA A O 1
ATOM 1300 N N . ALA A 1 180 ? -17.203 -10.469 -13.914 1 91.44 180 ALA A N 1
ATOM 1301 C CA . ALA A 1 180 ? -18.359 -11.344 -13.977 1 91.44 180 ALA A CA 1
ATOM 1302 C C . ALA A 1 180 ? -18.891 -11.656 -12.578 1 91.44 180 ALA A C 1
ATOM 1304 O O . ALA A 1 180 ? -20.094 -11.641 -12.344 1 91.44 180 ALA A O 1
ATOM 1305 N N . ASP A 1 181 ? -18.031 -11.93 -11.711 1 90.81 181 ASP A N 1
ATOM 1306 C CA . ASP A 1 181 ? -18.359 -12.289 -10.336 1 90.81 181 ASP A CA 1
ATOM 1307 C C . ASP A 1 181 ? -19.031 -11.125 -9.617 1 90.81 181 ASP A C 1
ATOM 1309 O O . ASP A 1 181 ? -20.078 -11.297 -8.977 1 90.81 181 ASP A O 1
ATOM 1313 N N . VAL A 1 182 ? -18.453 -9.938 -9.703 1 85.56 182 VAL A N 1
ATOM 1314 C CA . VAL A 1 182 ? -18.984 -8.734 -9.062 1 85.56 182 VAL A CA 1
ATOM 1315 C C . VAL A 1 182 ? -20.375 -8.43 -9.617 1 85.56 182 VAL A C 1
ATOM 1317 O O . VAL A 1 182 ? -21.312 -8.148 -8.859 1 85.56 182 VAL A O 1
ATOM 1320 N N . GLY A 1 183 ? -20.562 -8.516 -10.875 1 84.75 183 GLY A N 1
ATOM 1321 C CA . GLY A 1 183 ? -21.844 -8.266 -11.5 1 84.75 183 GLY A CA 1
ATOM 1322 C C . GLY A 1 183 ? -22.906 -9.266 -11.078 1 84.75 183 GLY A C 1
ATOM 1323 O O . GLY A 1 183 ? -24.031 -8.875 -10.766 1 84.75 183 GLY A O 1
ATOM 1324 N N . ALA A 1 184 ? -22.5 -10.516 -11.039 1 87.06 184 ALA A N 1
ATOM 1325 C CA . ALA A 1 184 ? -23.453 -11.578 -10.695 1 87.06 184 ALA A CA 1
ATOM 1326 C C . ALA A 1 184 ? -23.844 -11.5 -9.227 1 87.06 184 ALA A C 1
ATOM 1328 O O . ALA A 1 184 ? -25.031 -11.648 -8.883 1 87.06 184 ALA A O 1
ATOM 1329 N N . ASP A 1 185 ? -22.969 -11.211 -8.359 1 85.44 185 ASP A N 1
ATOM 1330 C CA . ASP A 1 185 ? -23.203 -11.234 -6.922 1 85.44 185 ASP A CA 1
ATOM 1331 C C . ASP A 1 185 ? -24 -10.016 -6.473 1 85.44 185 ASP A C 1
ATOM 1333 O O . ASP A 1 185 ? -24.891 -10.125 -5.637 1 85.44 185 ASP A O 1
ATOM 1337 N N . LEU A 1 186 ? -23.672 -8.898 -6.953 1 84.94 186 LEU A N 1
ATOM 1338 C CA . LEU A 1 186 ? -24.312 -7.68 -6.496 1 84.94 186 LEU A CA 1
ATOM 1339 C C . LEU A 1 186 ? -25.797 -7.672 -6.871 1 84.94 186 LEU A C 1
ATOM 1341 O O . LEU A 1 186 ? -26.656 -7.41 -6.027 1 84.94 186 LEU A O 1
ATOM 1345 N N . VAL A 1 187 ? -26.094 -8.016 -8.086 1 86 187 VAL A N 1
ATOM 1346 C CA . VAL A 1 187 ? -27.469 -7.973 -8.531 1 86 187 VAL A CA 1
ATOM 1347 C C . VAL A 1 187 ? -28.234 -9.188 -8 1 86 187 VAL A C 1
ATOM 1349 O O . VAL A 1 187 ? -29.391 -9.086 -7.613 1 86 187 VAL A O 1
ATOM 1352 N N . GLY A 1 188 ? -27.547 -10.242 -7.969 1 85.75 188 GLY A N 1
ATOM 1353 C CA . GLY A 1 188 ? -28.203 -11.469 -7.531 1 85.75 188 GLY A CA 1
ATOM 1354 C C . GLY A 1 188 ? -28.422 -11.523 -6.031 1 85.75 188 GLY A C 1
ATOM 1355 O O . GLY A 1 188 ? -29.578 -11.578 -5.574 1 85.75 188 GLY A O 1
ATOM 1356 N N . LYS A 1 189 ? -27.453 -11.352 -5.297 1 79.44 189 LYS A N 1
AT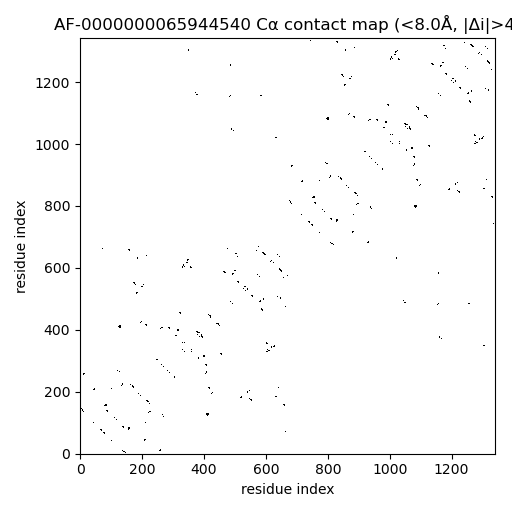OM 1357 C CA . LYS A 1 189 ? -27.5 -11.578 -3.855 1 79.44 189 LYS A CA 1
ATOM 1358 C C . LYS A 1 189 ? -28.016 -10.336 -3.127 1 79.44 189 LYS A C 1
ATOM 1360 O O . LYS A 1 189 ? -28.828 -10.438 -2.211 1 79.44 189 LYS A O 1
ATOM 1365 N N . VAL A 1 190 ? -27.578 -9.211 -3.51 1 77.81 190 VAL A N 1
ATOM 1366 C CA . VAL A 1 190 ? -27.859 -8 -2.74 1 77.81 190 VAL A CA 1
ATOM 1367 C C . VAL A 1 190 ? -29.156 -7.355 -3.236 1 77.81 190 VAL A C 1
ATOM 1369 O O . VAL A 1 190 ? -30.016 -6.992 -2.436 1 77.81 190 VAL A O 1
ATOM 1372 N N . GLU A 1 191 ? -29.359 -7.273 -4.484 1 82.31 191 GLU A N 1
ATOM 1373 C CA . GLU A 1 191 ? -30.531 -6.57 -5.008 1 82.31 191 GLU A CA 1
ATOM 1374 C C . GLU A 1 191 ? -31.734 -7.5 -5.109 1 82.31 191 GLU A C 1
ATOM 1376 O O . GLU A 1 191 ? -32.812 -7.203 -4.566 1 82.31 191 GLU A O 1
ATOM 1381 N N . ALA A 1 192 ? -31.562 -8.734 -5.727 1 85.56 192 ALA A N 1
ATOM 1382 C CA . ALA A 1 192 ? -32.688 -9.617 -6.023 1 85.56 192 ALA A CA 1
ATOM 1383 C C . ALA A 1 192 ? -32.906 -10.633 -4.902 1 85.56 192 ALA A C 1
ATOM 1385 O O . ALA A 1 192 ? -33.969 -11.242 -4.801 1 85.56 192 ALA A O 1
ATOM 1386 N N . GLY A 1 193 ? -31.812 -10.883 -4.098 1 81.19 193 GLY A N 1
ATOM 1387 C CA . GLY A 1 193 ? -31.922 -11.812 -2.984 1 81.19 193 GLY A CA 1
ATOM 1388 C C . GLY A 1 193 ? -32 -13.258 -3.424 1 81.19 193 GLY A C 1
ATOM 1389 O O . GLY A 1 193 ? -32.719 -14.062 -2.801 1 81.19 193 GLY A O 1
ATOM 1390 N N . ILE A 1 194 ? -31.516 -13.555 -4.578 1 82.5 194 ILE A N 1
ATOM 1391 C CA . ILE A 1 194 ? -31.531 -14.938 -5.062 1 82.5 194 ILE A CA 1
ATOM 1392 C C . ILE A 1 194 ? -30.234 -15.641 -4.66 1 82.5 194 ILE A C 1
ATOM 1394 O O . ILE A 1 194 ? -29.25 -14.984 -4.34 1 82.5 194 ILE A O 1
ATOM 1398 N N . PRO A 1 195 ? -30.25 -17 -4.672 1 79.31 195 PRO A N 1
ATOM 1399 C CA . PRO A 1 195 ? -29.062 -17.75 -4.234 1 79.31 195 PRO A CA 1
ATOM 1400 C C . PRO A 1 195 ? -27.875 -17.578 -5.184 1 79.31 195 PRO A C 1
ATOM 1402 O O . PRO A 1 195 ? -28.062 -17.172 -6.332 1 79.31 195 PRO A O 1
ATOM 1405 N N . GLU A 1 196 ? -26.75 -17.969 -4.598 1 79.62 196 GLU A N 1
ATOM 1406 C CA . GLU A 1 196 ? -25.516 -17.984 -5.383 1 79.62 196 GLU A CA 1
ATOM 1407 C C . GLU A 1 196 ? -25.609 -18.984 -6.535 1 79.62 196 GLU A C 1
ATOM 1409 O O . GLU A 1 196 ? -26.141 -20.078 -6.367 1 79.62 196 GLU A O 1
ATOM 1414 N N . ASP A 1 197 ? -25.172 -18.578 -7.715 1 83.69 197 ASP A N 1
ATOM 1415 C CA . ASP A 1 197 ? -25.125 -19.406 -8.914 1 83.69 197 ASP A CA 1
ATOM 1416 C C . ASP A 1 197 ? -26.531 -19.797 -9.367 1 83.69 197 ASP A C 1
ATOM 1418 O O . ASP A 1 197 ? -26.75 -20.906 -9.867 1 83.69 197 ASP A O 1
ATOM 1422 N N . ASP A 1 198 ? -27.469 -18.922 -9.148 1 87.44 198 ASP A N 1
ATOM 1423 C CA . ASP A 1 198 ? -28.844 -19.156 -9.578 1 87.44 198 ASP A CA 1
ATOM 1424 C C . ASP A 1 198 ? -28.969 -19.016 -11.094 1 87.44 198 ASP A C 1
ATOM 1426 O O . ASP A 1 198 ? -28.5 -18.031 -11.68 1 87.44 198 ASP A O 1
ATOM 1430 N N . PRO A 1 199 ? -29.641 -20 -11.648 1 88.38 199 PRO A N 1
ATOM 1431 C CA . PRO A 1 199 ? -29.766 -19.953 -13.102 1 88.38 199 PRO A CA 1
ATOM 1432 C C . PRO A 1 199 ? -30.562 -18.75 -13.586 1 88.38 199 PRO A C 1
ATOM 1434 O O . PRO A 1 199 ? -30.516 -18.406 -14.773 1 88.38 199 PRO A O 1
ATOM 1437 N N . ARG A 1 200 ? -31.359 -18.078 -12.836 1 90.56 200 ARG A N 1
ATOM 1438 C CA . ARG A 1 200 ? -32.094 -16.875 -13.211 1 90.56 200 ARG A CA 1
ATOM 1439 C C . ARG A 1 200 ? -31.172 -15.703 -13.461 1 90.56 200 ARG A C 1
ATOM 1441 O O . ARG A 1 200 ? -31.547 -14.727 -14.109 1 90.56 200 ARG A O 1
ATOM 1448 N N . ASN A 1 201 ? -29.969 -15.766 -12.898 1 92.38 201 ASN A N 1
ATOM 1449 C CA . ASN A 1 201 ? -28.969 -14.711 -13.039 1 92.38 201 ASN A CA 1
ATOM 1450 C C . ASN A 1 201 ? -28.141 -14.891 -14.312 1 92.38 201 ASN A C 1
ATOM 1452 O O . ASN A 1 201 ? -27.359 -15.844 -14.43 1 92.38 201 ASN A O 1
ATOM 1456 N N . ALA A 1 202 ? -28.219 -13.992 -15.227 1 90.56 202 ALA A N 1
ATOM 1457 C CA . ALA A 1 202 ? -27.562 -14.086 -16.531 1 90.56 202 ALA A CA 1
ATOM 1458 C C . ALA A 1 202 ? -26.047 -14.078 -16.375 1 90.56 202 ALA A C 1
ATOM 1460 O O . ALA A 1 202 ? -25.328 -14.492 -17.297 1 90.56 202 ALA A O 1
ATOM 1461 N N . GLY A 1 203 ? -25.516 -13.602 -15.305 1 91.06 203 GLY A N 1
ATOM 1462 C CA . GLY A 1 203 ? -24.078 -13.461 -15.102 1 91.06 203 GLY A CA 1
ATOM 1463 C C . GLY A 1 203 ? -23.422 -14.727 -14.586 1 91.06 203 GLY A C 1
ATOM 1464 O O . GLY A 1 203 ? -22.188 -14.82 -14.539 1 91.06 203 GLY A O 1
ATOM 1465 N N . VAL A 1 204 ? -24.203 -15.773 -14.328 1 91.38 204 VAL A N 1
ATOM 1466 C CA . VAL A 1 204 ? -23.688 -16.922 -13.594 1 91.38 204 VAL A CA 1
ATOM 1467 C C . VAL A 1 204 ? -22.766 -17.734 -14.5 1 91.38 204 VAL A C 1
ATOM 1469 O O . VAL A 1 204 ? -21.719 -18.203 -14.055 1 91.38 204 VAL A O 1
ATOM 1472 N N . ILE A 1 205 ? -23.125 -17.906 -15.742 1 91.88 205 ILE A N 1
ATOM 1473 C CA . ILE A 1 205 ? -22.281 -18.656 -16.656 1 91.88 205 ILE A CA 1
ATOM 1474 C C . ILE A 1 205 ? -20.969 -17.922 -16.906 1 91.88 205 ILE A C 1
ATOM 1476 O O . ILE A 1 205 ? -19.906 -18.531 -16.969 1 91.88 205 ILE A O 1
ATOM 1480 N N . ALA A 1 206 ? -21.062 -16.625 -17.047 1 92.69 206 ALA A N 1
ATOM 1481 C CA . ALA A 1 206 ? -19.859 -15.812 -17.172 1 92.69 206 ALA A CA 1
ATOM 1482 C C . ALA A 1 206 ? -18.938 -15.977 -15.969 1 92.69 206 ALA A C 1
ATOM 1484 O O . ALA A 1 206 ? -17.719 -16 -16.109 1 92.69 206 ALA A O 1
ATOM 1485 N N . ASP A 1 207 ? -19.5 -16.062 -14.883 1 93 207 ASP A N 1
ATOM 1486 C CA . ASP A 1 207 ? -18.75 -16.25 -13.641 1 93 207 ASP A CA 1
ATOM 1487 C C . ASP A 1 207 ? -18.047 -17.609 -13.625 1 93 207 ASP A C 1
ATOM 1489 O O . ASP A 1 207 ? -16.859 -17.688 -13.258 1 93 207 ASP A O 1
ATOM 1493 N N . ASN A 1 208 ? -18.75 -18.625 -14.016 1 93.44 208 ASN A N 1
ATOM 1494 C CA . ASN A 1 208 ? -18.156 -19.953 -14.07 1 93.44 208 ASN A CA 1
ATOM 1495 C C . ASN A 1 208 ? -17.047 -20.031 -15.109 1 93.44 208 ASN A C 1
ATOM 1497 O O . ASN A 1 208 ? -16.016 -20.688 -14.891 1 93.44 208 ASN A O 1
ATOM 1501 N N . VAL A 1 209 ? -17.281 -19.391 -16.219 1 93.25 209 VAL A N 1
ATOM 1502 C CA . VAL A 1 209 ? -16.266 -19.312 -17.25 1 93.25 209 VAL A CA 1
ATOM 1503 C C . VAL A 1 209 ? -15.016 -18.625 -16.688 1 93.25 209 VAL A C 1
ATOM 1505 O O . VAL A 1 209 ? -13.898 -19.078 -16.922 1 93.25 209 VAL A O 1
ATOM 1508 N N . GLY A 1 210 ? -15.242 -17.578 -15.969 1 92.31 210 GLY A N 1
ATOM 1509 C CA . GLY A 1 210 ? -14.156 -16.797 -15.398 1 92.31 210 GLY A CA 1
ATOM 1510 C C . GLY A 1 210 ? -13.289 -17.609 -14.445 1 92.31 210 GLY A C 1
ATOM 1511 O O . GLY A 1 210 ? -12.062 -17.422 -14.414 1 92.31 210 GLY A O 1
ATOM 1512 N N . ASP A 1 211 ? -13.82 -18.453 -13.664 1 89.75 211 ASP A N 1
ATOM 1513 C CA . ASP A 1 211 ? -13.07 -19.297 -12.734 1 89.75 211 ASP A CA 1
ATOM 1514 C C . ASP A 1 211 ? -12.07 -20.188 -13.469 1 89.75 211 ASP A C 1
ATOM 1516 O O . ASP A 1 211 ? -10.977 -20.453 -12.961 1 89.75 211 ASP A O 1
ATOM 1520 N N . ASN A 1 212 ? -12.5 -20.547 -14.594 1 91.5 212 ASN A N 1
ATOM 1521 C CA . ASN A 1 212 ? -11.633 -21.422 -15.375 1 91.5 212 ASN A CA 1
ATOM 1522 C C . ASN A 1 212 ? -10.547 -20.641 -16.109 1 91.5 212 ASN A C 1
ATOM 1524 O O . ASN A 1 212 ? -9.383 -21.047 -16.109 1 91.5 212 ASN A O 1
ATOM 1528 N N . VAL A 1 213 ? -10.922 -19.562 -16.688 1 91.31 213 VAL A N 1
ATOM 1529 C CA . VAL A 1 213 ? -9.969 -18.844 -17.531 1 91.31 213 VAL A CA 1
ATOM 1530 C C . VAL A 1 213 ? -9.008 -18.031 -16.656 1 91.31 213 VAL A C 1
ATOM 1532 O O . VAL A 1 213 ? -7.812 -17.953 -16.938 1 91.31 213 VAL A O 1
ATOM 1535 N N . GLY A 1 214 ? -9.484 -17.406 -15.625 1 88.56 214 GLY A N 1
ATOM 1536 C CA . GLY A 1 214 ? -8.641 -16.594 -14.758 1 88.56 214 GLY A CA 1
ATOM 1537 C C . GLY A 1 214 ? -7.934 -17.406 -13.688 1 88.56 214 GLY A C 1
ATOM 1538 O O . GLY A 1 214 ? -6.711 -17.328 -13.562 1 88.56 214 GLY A O 1
ATOM 1539 N N . ASP A 1 215 ? -8.609 -18.219 -12.984 1 86.44 215 ASP A N 1
ATOM 1540 C CA . ASP A 1 215 ? -8.086 -18.875 -11.789 1 86.44 215 ASP A CA 1
ATOM 1541 C C . ASP A 1 215 ? -7.316 -20.141 -12.156 1 86.44 215 ASP A C 1
ATOM 1543 O O . ASP A 1 215 ? -6.402 -20.547 -11.438 1 86.44 215 ASP A O 1
ATOM 1547 N N . CYS A 1 216 ? -7.699 -20.719 -13.211 1 88.38 216 CYS A N 1
ATOM 1548 C CA . CYS A 1 216 ? -6.984 -21.938 -13.586 1 88.38 216 CYS A CA 1
ATOM 1549 C C . CYS A 1 216 ? -5.938 -21.656 -14.656 1 88.38 216 CYS A C 1
ATOM 1551 O O . CYS A 1 216 ? -4.742 -21.844 -14.43 1 88.38 216 CYS A O 1
ATOM 1553 N N . ALA A 1 217 ? -6.406 -21.125 -15.766 1 90.94 217 ALA A N 1
ATOM 1554 C CA . ALA A 1 217 ? -5.465 -20.875 -16.844 1 90.94 217 ALA A CA 1
ATOM 1555 C C . ALA A 1 217 ? -4.465 -19.781 -16.469 1 90.94 217 ALA A C 1
ATOM 1557 O O . ALA A 1 217 ? -3.27 -19.906 -16.75 1 90.94 217 ALA A O 1
ATOM 1558 N N . GLY A 1 218 ? -4.922 -18.75 -15.922 1 89.5 218 GLY A N 1
ATOM 1559 C CA . GLY A 1 218 ? -4.043 -17.672 -15.492 1 89.5 218 GLY A CA 1
ATOM 1560 C C . GLY A 1 218 ? -3.037 -18.094 -14.445 1 89.5 218 GLY A C 1
ATOM 1561 O O . GLY A 1 218 ? -1.858 -17.75 -14.523 1 89.5 218 GLY A O 1
ATOM 1562 N N . MET A 1 219 ? -3.438 -18.859 -13.516 1 87.88 219 MET A N 1
ATOM 1563 C CA . MET A 1 219 ? -2.549 -19.328 -12.453 1 87.88 219 MET A CA 1
ATOM 1564 C C . MET A 1 219 ? -1.536 -20.328 -12.992 1 87.88 219 MET A C 1
ATOM 1566 O O . MET A 1 219 ? -0.391 -20.375 -12.539 1 87.88 219 MET A O 1
ATOM 1570 N N . GLY A 1 220 ? -2.035 -21.156 -13.867 1 90 220 GLY A N 1
ATOM 1571 C CA . GLY A 1 220 ? -1.114 -22.078 -14.516 1 90 220 GLY A CA 1
ATOM 1572 C C . GLY A 1 220 ? 0.016 -21.391 -15.242 1 90 220 GLY A C 1
ATOM 1573 O O . GLY A 1 220 ? 1.183 -21.75 -15.094 1 90 220 GLY A O 1
ATOM 1574 N N . ALA A 1 221 ? -0.341 -20.391 -15.953 1 92.69 221 ALA A N 1
ATOM 1575 C CA . ALA A 1 221 ? 0.666 -19.609 -16.672 1 92.69 221 ALA A CA 1
ATOM 1576 C C . ALA A 1 221 ? 1.595 -18.891 -15.695 1 92.69 221 ALA A C 1
ATOM 1578 O O . ALA A 1 221 ? 2.797 -18.781 -15.938 1 92.69 221 ALA A O 1
ATOM 1579 N N . ASP A 1 222 ? 1.073 -18.453 -14.641 1 90.81 222 ASP A N 1
ATOM 1580 C CA . ASP A 1 222 ? 1.827 -17.688 -13.648 1 90.81 222 ASP A CA 1
ATOM 1581 C C . ASP A 1 222 ? 2.877 -18.578 -12.969 1 90.81 222 ASP A C 1
ATOM 1583 O O . ASP A 1 222 ? 4.043 -18.188 -12.867 1 90.81 222 ASP A O 1
ATOM 1587 N N . LEU A 1 223 ? 2.469 -19.719 -12.484 1 91.88 223 LEU A N 1
ATOM 1588 C CA . LEU A 1 223 ? 3.4 -20.578 -11.773 1 91.88 223 LEU A CA 1
ATOM 1589 C C . LEU A 1 223 ? 4.379 -21.234 -12.734 1 91.88 223 LEU A C 1
ATOM 1591 O O . LEU A 1 223 ? 5.512 -21.562 -12.359 1 91.88 223 LEU A O 1
ATOM 1595 N N . PHE A 1 224 ? 3.947 -21.391 -14.031 1 94.94 224 PHE A N 1
ATOM 1596 C CA . PHE A 1 224 ? 4.883 -21.797 -15.062 1 94.94 224 PHE A CA 1
ATOM 1597 C C . PHE A 1 224 ? 6.023 -20.797 -15.203 1 94.94 224 PHE A C 1
ATOM 1599 O O . PHE A 1 224 ? 7.195 -21.188 -15.172 1 94.94 224 PHE A O 1
ATOM 1606 N N . GLU A 1 225 ? 5.621 -19.656 -15.375 1 94.5 225 GLU A N 1
ATOM 1607 C CA . GLU A 1 225 ? 6.602 -18.578 -15.508 1 94.5 225 GLU A CA 1
ATOM 1608 C C . GLU A 1 225 ? 7.484 -18.469 -14.266 1 94.5 225 GLU A C 1
ATOM 1610 O O . GLU A 1 225 ? 8.703 -18.297 -14.375 1 94.5 225 GLU A O 1
ATOM 1615 N N . THR A 1 226 ? 6.891 -18.531 -13.109 1 93.25 226 THR A N 1
ATOM 1616 C CA . THR A 1 226 ? 7.645 -18.438 -11.859 1 93.25 226 THR A CA 1
ATOM 1617 C C . THR A 1 226 ? 8.695 -19.547 -11.773 1 93.25 226 THR A C 1
ATOM 1619 O O . THR A 1 226 ? 9.828 -19.297 -11.367 1 93.25 226 THR A O 1
ATOM 1622 N N . TYR A 1 227 ? 8.297 -20.672 -12.156 1 95.31 227 TYR A N 1
ATOM 1623 C CA . TYR A 1 227 ? 9.219 -21.812 -12.148 1 95.31 227 TYR A CA 1
ATOM 1624 C C . TYR A 1 227 ? 10.375 -21.578 -13.109 1 95.31 227 TYR A C 1
ATOM 1626 O O . TYR A 1 227 ? 11.539 -21.781 -12.75 1 95.31 227 TYR A O 1
ATOM 1634 N N . VAL A 1 228 ? 10.055 -21.141 -14.266 1 96 228 VAL A N 1
ATOM 1635 C CA . VAL A 1 228 ? 11.055 -20.938 -15.305 1 96 228 VAL A CA 1
ATOM 1636 C C . VAL A 1 228 ? 12.016 -19.828 -14.875 1 96 228 VAL A C 1
ATOM 1638 O O . VAL A 1 228 ? 13.234 -20.016 -14.898 1 96 228 VAL A O 1
ATOM 1641 N N . VAL A 1 229 ? 11.484 -18.781 -14.469 1 94.06 229 VAL A N 1
ATOM 1642 C CA . VAL A 1 229 ? 12.273 -17.578 -14.211 1 94.06 229 VAL A CA 1
ATOM 1643 C C . VAL A 1 229 ? 13.125 -17.766 -12.961 1 94.06 229 VAL A C 1
ATOM 1645 O O . VAL A 1 229 ? 14.266 -17.297 -12.898 1 94.06 229 VAL A O 1
ATOM 1648 N N . THR A 1 230 ? 12.617 -18.422 -11.992 1 94.06 230 THR A N 1
ATOM 1649 C CA . THR A 1 230 ? 13.383 -18.688 -10.781 1 94.06 230 THR A CA 1
ATOM 1650 C C . THR A 1 230 ? 14.531 -19.656 -11.062 1 94.06 230 THR A C 1
ATOM 1652 O O . THR A 1 230 ? 15.648 -19.469 -10.578 1 94.06 230 THR A O 1
ATOM 1655 N N . SER A 1 231 ? 14.258 -20.688 -11.82 1 95.62 231 SER A N 1
ATOM 1656 C CA . SER A 1 231 ? 15.32 -21.609 -12.219 1 95.62 231 SER A CA 1
ATOM 1657 C C . SER A 1 231 ? 16.391 -20.891 -13.039 1 95.62 231 SER A C 1
ATOM 1659 O O . SER A 1 231 ? 17.578 -21.109 -12.828 1 95.62 231 SER A O 1
ATOM 1661 N N . LEU A 1 232 ? 15.922 -20.109 -13.914 1 95.5 232 LEU A N 1
ATOM 1662 C CA . LEU A 1 232 ? 16.828 -19.359 -14.781 1 95.5 232 LEU A CA 1
ATOM 1663 C C . LEU A 1 232 ? 17.703 -18.422 -13.961 1 95.5 232 LEU A C 1
ATOM 1665 O O . LEU A 1 232 ? 18.891 -18.266 -14.242 1 95.5 232 LEU A O 1
ATOM 1669 N N . ALA A 1 233 ? 17.109 -17.781 -13.023 1 94.88 233 ALA A N 1
ATOM 1670 C CA . ALA A 1 233 ? 17.859 -16.859 -12.164 1 94.88 233 ALA A CA 1
ATOM 1671 C C . ALA A 1 233 ? 18.984 -17.594 -11.445 1 94.88 233 ALA A C 1
ATOM 1673 O O . ALA A 1 233 ? 20.109 -17.094 -11.344 1 94.88 233 ALA A O 1
ATOM 1674 N N . ALA A 1 234 ? 18.688 -18.766 -10.945 1 96.5 234 ALA A N 1
ATOM 1675 C CA . ALA A 1 234 ? 19.703 -19.578 -10.266 1 96.5 234 ALA A CA 1
ATOM 1676 C C . ALA A 1 234 ? 20.781 -20.047 -11.242 1 96.5 234 ALA A C 1
ATOM 1678 O O . ALA A 1 234 ? 21.969 -20.062 -10.906 1 96.5 234 ALA A O 1
ATOM 1679 N N . MET A 1 235 ? 20.406 -20.391 -12.453 1 96.88 235 MET A N 1
ATOM 1680 C CA . MET A 1 235 ? 21.359 -20.812 -13.477 1 96.88 235 MET A CA 1
ATOM 1681 C C . MET A 1 235 ? 22.297 -19.672 -13.852 1 96.88 235 MET A C 1
ATOM 1683 O O . MET A 1 235 ? 23.5 -19.875 -14 1 96.88 235 MET A O 1
ATOM 1687 N N . LEU A 1 236 ? 21.703 -18.516 -14 1 95.38 236 LEU A N 1
ATOM 1688 C CA . LEU A 1 236 ? 22.484 -17.344 -14.367 1 95.38 236 LEU A CA 1
ATOM 1689 C C . LEU A 1 236 ? 23.516 -17.031 -13.289 1 95.38 236 LEU A C 1
ATOM 1691 O O . LEU A 1 236 ? 24.688 -16.781 -13.594 1 95.38 236 LEU A O 1
ATOM 1695 N N . LEU A 1 237 ? 23.109 -17.062 -12.062 1 95.44 237 LEU A N 1
ATOM 1696 C CA . LEU A 1 237 ? 24.047 -16.812 -10.961 1 95.44 237 LEU A CA 1
ATOM 1697 C C . LEU A 1 237 ? 25.062 -17.953 -10.852 1 95.44 237 LEU A C 1
ATOM 1699 O O . LEU A 1 237 ? 26.203 -17.719 -10.469 1 95.44 237 LEU A O 1
ATOM 1703 N N . GLY A 1 238 ? 24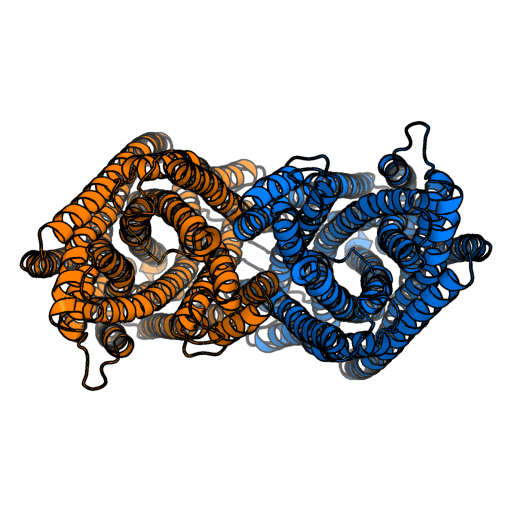.562 -19.156 -11.164 1 96.81 238 GLY A N 1
ATOM 1704 C CA . GLY A 1 238 ? 25.469 -20.297 -11.195 1 96.81 238 GLY A CA 1
ATOM 1705 C C . GLY A 1 238 ? 26.609 -20.125 -12.18 1 96.81 238 GLY A C 1
ATOM 1706 O O . GLY A 1 238 ? 27.734 -20.547 -11.922 1 96.81 238 GLY A O 1
ATOM 1707 N N . SER A 1 239 ? 26.328 -19.469 -13.281 1 95.25 239 SER A N 1
ATOM 1708 C CA . SER A 1 239 ? 27.344 -19.25 -14.305 1 95.25 239 SER A CA 1
ATOM 1709 C C . SER A 1 239 ? 28.453 -18.344 -13.789 1 95.25 239 SER A C 1
ATOM 1711 O O . SER A 1 239 ? 29.594 -18.406 -14.266 1 95.25 239 SER A O 1
ATOM 1713 N N . LEU A 1 240 ? 28.172 -17.578 -12.781 1 92.25 240 LEU A N 1
ATOM 1714 C CA . LEU A 1 240 ? 29.141 -16.625 -12.25 1 92.25 240 LEU A CA 1
ATOM 1715 C C . LEU A 1 240 ? 30.078 -17.297 -11.242 1 92.25 240 LEU A C 1
ATOM 1717 O O . LEU A 1 240 ? 31.125 -16.766 -10.914 1 92.25 240 LEU A O 1
ATOM 1721 N N . ILE A 1 241 ? 29.672 -18.469 -10.758 1 95.31 241 ILE A N 1
ATOM 1722 C CA . ILE A 1 241 ? 30.484 -19.094 -9.727 1 95.31 241 ILE A CA 1
ATOM 1723 C C . ILE A 1 241 ? 30.953 -20.469 -10.195 1 95.31 241 ILE A C 1
ATOM 1725 O O . ILE A 1 241 ? 31.219 -21.359 -9.383 1 95.31 241 ILE A O 1
ATOM 1729 N N . ILE A 1 242 ? 31.031 -20.703 -11.398 1 94.88 242 ILE A N 1
ATOM 1730 C CA . ILE A 1 242 ? 31.422 -21.984 -11.984 1 94.88 242 ILE A CA 1
ATOM 1731 C C . ILE A 1 242 ? 32.844 -22.344 -11.555 1 94.88 242 ILE A C 1
ATOM 1733 O O . ILE A 1 242 ? 33.219 -23.516 -11.5 1 94.88 242 ILE A O 1
ATOM 1737 N N . GLY A 1 243 ? 33.625 -21.266 -11.328 1 94 243 GLY A N 1
ATOM 1738 C CA . GLY A 1 243 ? 35 -21.516 -10.875 1 94 243 GLY A CA 1
ATOM 1739 C C . GLY A 1 243 ? 35.062 -22.219 -9.539 1 94 243 GLY A C 1
ATOM 1740 O O . GLY A 1 243 ? 36.031 -22.969 -9.266 1 94 243 GLY A O 1
ATOM 1741 N N . THR A 1 244 ? 34.094 -22.031 -8.742 1 94.69 244 THR A N 1
ATOM 1742 C CA . THR A 1 244 ? 34.031 -22.625 -7.414 1 94.69 244 THR A CA 1
ATOM 1743 C C . THR A 1 244 ? 33.219 -23.922 -7.438 1 94.69 244 THR A C 1
ATOM 1745 O O . THR A 1 244 ? 33.594 -24.906 -6.812 1 94.69 244 THR A O 1
ATOM 1748 N N . TYR A 1 245 ? 32.125 -23.891 -8.133 1 96.06 245 TYR A N 1
ATOM 1749 C CA . TYR A 1 245 ? 31.234 -25.031 -8.273 1 96.06 245 TYR A CA 1
ATOM 1750 C C . TYR A 1 245 ? 30.984 -25.359 -9.742 1 96.06 245 TYR A C 1
ATOM 1752 O O . TYR A 1 245 ? 30.141 -24.719 -10.391 1 96.06 245 TYR A O 1
ATOM 1760 N N . GLU A 1 246 ? 31.469 -26.391 -10.195 1 94.75 246 GLU A N 1
ATOM 1761 C CA . GLU A 1 246 ? 31.438 -26.734 -11.609 1 94.75 246 GLU A CA 1
ATOM 1762 C C . GLU A 1 246 ? 30 -27.016 -12.078 1 94.75 246 GLU A C 1
ATOM 1764 O O . GLU A 1 246 ? 29.672 -26.734 -13.234 1 94.75 246 GLU A O 1
ATOM 1769 N N . ASN A 1 247 ? 29.188 -27.531 -11.203 1 96.56 247 ASN A N 1
ATOM 1770 C CA . ASN A 1 247 ? 27.828 -27.938 -11.578 1 96.56 247 ASN A CA 1
ATOM 1771 C C . ASN A 1 247 ? 26.797 -26.922 -11.125 1 96.56 247 ASN A C 1
ATOM 1773 O O . ASN A 1 247 ? 25.609 -27.25 -11.023 1 96.56 247 ASN A O 1
ATOM 1777 N N . ALA A 1 248 ? 27.203 -25.703 -10.914 1 97.06 248 ALA A N 1
ATOM 1778 C CA . ALA A 1 248 ? 26.328 -24.672 -10.344 1 97.06 248 ALA A CA 1
ATOM 1779 C C . ALA A 1 248 ? 25.188 -24.344 -11.289 1 97.06 248 ALA A C 1
ATOM 1781 O O . ALA A 1 248 ? 24.094 -23.984 -10.852 1 97.06 248 ALA A O 1
ATOM 1782 N N . ILE A 1 249 ? 25.359 -24.5 -12.586 1 97.19 249 ILE A N 1
ATOM 1783 C CA . ILE A 1 249 ? 24.328 -24.188 -13.562 1 97.19 249 ILE A CA 1
ATOM 1784 C C . ILE A 1 249 ? 23.297 -25.312 -13.609 1 97.19 249 ILE A C 1
ATOM 1786 O O . ILE A 1 249 ? 22.094 -25.062 -13.727 1 97.19 249 ILE A O 1
ATOM 1790 N N . LEU A 1 250 ? 23.703 -26.562 -13.438 1 96.81 250 LEU A N 1
ATOM 1791 C CA . LEU A 1 250 ? 22.844 -27.734 -13.562 1 96.81 250 LEU A CA 1
ATOM 1792 C C . LEU A 1 250 ? 22.141 -28.031 -12.25 1 96.81 250 LEU A C 1
ATOM 1794 O O . LEU A 1 250 ? 21.078 -28.672 -12.242 1 96.81 250 LEU A O 1
ATOM 1798 N N . TYR A 1 251 ? 22.672 -27.562 -11.172 1 97.25 251 TYR A N 1
ATOM 1799 C CA . TYR A 1 251 ? 22.203 -27.891 -9.828 1 97.25 251 TYR A CA 1
ATOM 1800 C C . TYR A 1 251 ? 20.734 -27.531 -9.664 1 97.25 251 TYR A C 1
ATOM 1802 O O . TYR A 1 251 ? 19.922 -28.375 -9.258 1 97.25 251 TYR A O 1
ATOM 1810 N N . PRO A 1 252 ? 20.281 -26.344 -10.023 1 97.06 252 PRO A N 1
ATOM 1811 C CA . PRO A 1 252 ? 18.875 -26.016 -9.867 1 97.06 252 PRO A CA 1
ATOM 1812 C C . PRO A 1 252 ? 17.953 -26.891 -10.727 1 97.06 252 PRO A C 1
ATOM 1814 O O . PRO A 1 252 ? 16.844 -27.219 -10.312 1 97.06 252 PRO A O 1
ATOM 1817 N N . LEU A 1 253 ? 18.375 -27.266 -11.875 1 97.19 253 LEU A N 1
ATOM 1818 C CA . LEU A 1 253 ? 17.578 -28.125 -12.758 1 97.19 253 LEU A CA 1
ATOM 1819 C C . LEU A 1 253 ? 17.422 -29.516 -12.164 1 97.19 253 LEU A C 1
ATOM 1821 O O . LEU A 1 253 ? 16.359 -30.125 -12.258 1 97.19 253 LEU A O 1
ATOM 1825 N N . VAL A 1 254 ? 18.484 -29.969 -11.562 1 97.19 254 VAL A N 1
ATOM 1826 C CA . VAL A 1 254 ? 18.438 -31.312 -10.977 1 97.19 254 VAL A CA 1
ATOM 1827 C C . VAL A 1 254 ? 17.562 -31.297 -9.727 1 97.19 254 VAL A C 1
ATOM 1829 O O . VAL A 1 254 ? 16.828 -32.25 -9.461 1 97.19 254 VAL A O 1
ATOM 1832 N N . LEU A 1 255 ? 17.672 -30.219 -8.969 1 97.44 255 LEU A N 1
ATOM 1833 C CA . LEU A 1 255 ? 16.781 -30.078 -7.828 1 97.44 255 LEU A CA 1
ATOM 1834 C C . LEU A 1 255 ? 15.32 -30.125 -8.273 1 97.44 255 LEU A C 1
ATOM 1836 O O . LEU A 1 255 ? 14.5 -30.797 -7.648 1 97.44 255 LEU A O 1
ATOM 1840 N N . GLY A 1 256 ? 15.023 -29.422 -9.359 1 96.75 256 GLY A N 1
ATOM 1841 C CA . GLY A 1 256 ? 13.672 -29.453 -9.906 1 96.75 256 GLY A CA 1
ATOM 1842 C C . GLY A 1 256 ? 13.258 -30.828 -10.375 1 96.75 256 GLY A C 1
ATOM 1843 O O . GLY A 1 256 ? 12.094 -31.219 -10.219 1 96.75 256 GLY A O 1
ATOM 1844 N N . SER A 1 257 ? 14.172 -31.562 -10.867 1 96.81 257 SER A N 1
ATOM 1845 C CA . SER A 1 257 ? 13.883 -32.906 -11.391 1 96.81 257 SER A CA 1
ATOM 1846 C C . SER A 1 257 ? 13.469 -33.844 -10.281 1 96.81 257 SER A C 1
ATOM 1848 O O . SER A 1 257 ? 12.461 -34.562 -10.406 1 96.81 257 SER A O 1
ATOM 1850 N N . VAL A 1 258 ? 14.18 -33.844 -9.25 1 96.75 258 VAL A N 1
ATOM 1851 C CA . VAL A 1 258 ? 13.859 -34.781 -8.164 1 96.75 258 VAL A CA 1
ATOM 1852 C C . VAL A 1 258 ? 12.57 -34.344 -7.477 1 96.75 258 VAL A C 1
ATOM 1854 O O . VAL A 1 258 ? 11.852 -35.156 -6.906 1 96.75 258 VAL A O 1
ATOM 1857 N N . ALA A 1 259 ? 12.359 -33.062 -7.449 1 96.69 259 ALA A N 1
ATOM 1858 C CA . ALA A 1 259 ? 11.141 -32.531 -6.836 1 96.69 259 ALA A CA 1
ATOM 1859 C C . ALA A 1 259 ? 9.898 -32.969 -7.605 1 96.69 259 ALA A C 1
ATOM 1861 O O . ALA A 1 259 ? 8.828 -33.156 -7.02 1 96.69 259 ALA A O 1
ATOM 1862 N N . ILE A 1 260 ? 9.992 -33.094 -8.906 1 96.5 260 ILE A N 1
ATOM 1863 C CA . ILE A 1 260 ? 8.883 -33.594 -9.727 1 96.5 260 ILE A CA 1
ATOM 1864 C C . ILE A 1 260 ? 8.469 -34.969 -9.258 1 96.5 260 ILE A C 1
ATOM 1866 O O . ILE A 1 260 ? 7.285 -35.25 -9.086 1 96.5 260 ILE A O 1
ATOM 1870 N N . PHE A 1 261 ? 9.438 -35.812 -9 1 96.5 261 PHE A N 1
ATOM 1871 C CA . PHE A 1 261 ? 9.148 -37.156 -8.531 1 96.5 261 PHE A CA 1
ATOM 1872 C C . PHE A 1 261 ? 8.516 -37.125 -7.145 1 96.5 261 PHE A C 1
ATOM 1874 O O . PHE A 1 261 ? 7.617 -37.906 -6.848 1 96.5 261 PHE A O 1
ATOM 1881 N N . ALA A 1 262 ? 9.055 -36.25 -6.355 1 96.62 262 ALA A N 1
ATOM 1882 C CA . ALA A 1 262 ? 8.453 -36.062 -5.035 1 96.62 262 ALA A CA 1
ATOM 1883 C C . ALA A 1 262 ? 6.984 -35.688 -5.148 1 96.62 262 ALA A C 1
ATOM 1885 O O . ALA A 1 262 ? 6.145 -36.188 -4.395 1 96.62 262 ALA A O 1
ATOM 1886 N N . SER A 1 263 ? 6.66 -34.812 -6.059 1 96.12 263 SER A N 1
ATOM 1887 C CA . SER A 1 263 ? 5.281 -34.375 -6.27 1 96.12 263 SER A CA 1
ATOM 1888 C C . SER A 1 263 ? 4.414 -35.531 -6.77 1 96.12 263 SER A C 1
ATOM 1890 O O . SER A 1 263 ? 3.279 -35.688 -6.316 1 96.12 263 SER A O 1
ATOM 1892 N N . ILE A 1 264 ? 4.938 -36.312 -7.684 1 96.06 264 ILE A N 1
ATOM 1893 C CA . ILE A 1 264 ? 4.199 -37.469 -8.242 1 96.06 264 ILE A CA 1
ATOM 1894 C C . ILE A 1 264 ? 3.859 -38.438 -7.137 1 96.06 264 ILE A C 1
ATOM 1896 O O . ILE A 1 264 ? 2.711 -38.875 -7.016 1 96.06 264 ILE A O 1
ATOM 1900 N N . ILE A 1 265 ? 4.801 -38.688 -6.281 1 96.31 265 ILE A N 1
ATOM 1901 C CA . ILE A 1 265 ? 4.609 -39.656 -5.195 1 96.31 265 ILE A CA 1
ATOM 1902 C C . ILE A 1 265 ? 3.598 -39.094 -4.191 1 96.31 265 ILE A C 1
ATOM 1904 O O . ILE A 1 265 ? 2.732 -39.812 -3.703 1 96.31 265 ILE A O 1
ATOM 1908 N N . SER A 1 266 ? 3.682 -37.906 -3.971 1 95.19 266 SER A N 1
ATOM 1909 C CA . SER A 1 266 ? 2.889 -37.281 -2.914 1 95.19 266 SER A CA 1
ATOM 1910 C C . SER A 1 266 ? 1.425 -37.156 -3.324 1 95.19 266 SER A C 1
ATOM 1912 O O . SER A 1 266 ? 0.542 -37.031 -2.471 1 95.19 266 SER A O 1
ATOM 1914 N N . VAL A 1 267 ? 1.123 -37.062 -4.621 1 93.69 267 VAL A N 1
ATOM 1915 C CA . VAL A 1 267 ? -0.253 -37 -5.105 1 93.69 267 VAL A CA 1
ATOM 1916 C C . VAL A 1 267 ? -1.043 -38.188 -4.566 1 93.69 267 VAL A C 1
ATOM 1918 O O . VAL A 1 267 ? -2.229 -38.062 -4.25 1 93.69 267 VAL A O 1
ATOM 1921 N N . PHE A 1 268 ? -0.342 -39.25 -4.336 1 92.44 268 PHE A N 1
ATOM 1922 C CA . PHE A 1 268 ? -1.004 -40.5 -3.9 1 92.44 268 PHE A CA 1
ATOM 1923 C C . PHE A 1 268 ? -1.247 -40.469 -2.396 1 92.44 268 PHE A C 1
ATOM 1925 O O . PHE A 1 268 ? -2.002 -41.281 -1.874 1 92.44 268 PHE A O 1
ATOM 1932 N N . PHE A 1 269 ? -0.696 -39.5 -1.712 1 92.69 269 PHE A N 1
ATOM 1933 C CA . PHE A 1 269 ? -0.899 -39.375 -0.273 1 92.69 269 PHE A CA 1
ATOM 1934 C C . PHE A 1 269 ? -2.189 -38.594 0.027 1 92.69 269 PHE A C 1
ATOM 1936 O O . PHE A 1 269 ? -2.676 -38.625 1.159 1 92.69 269 PHE A O 1
ATOM 1943 N N . VAL A 1 270 ? -2.797 -37.938 -0.958 1 92.62 270 VAL A N 1
ATOM 1944 C CA . VAL A 1 270 ? -3.967 -37.094 -0.74 1 92.62 270 VAL A CA 1
ATOM 1945 C C . VAL A 1 270 ? -5.223 -37.969 -0.688 1 92.62 270 VAL A C 1
ATOM 1947 O O . VAL A 1 270 ? -5.836 -38.25 -1.723 1 92.62 270 VAL A O 1
ATOM 1950 N N . LYS A 1 271 ? -5.609 -38.344 0.492 1 90.31 271 LYS A N 1
ATOM 1951 C CA . LYS A 1 271 ? -6.805 -39.125 0.774 1 90.31 271 LYS A CA 1
ATOM 1952 C C . LYS A 1 271 ? -7.477 -38.688 2.066 1 90.31 271 LYS A C 1
ATOM 1954 O O . LYS A 1 271 ? -6.797 -38.344 3.039 1 90.31 271 LYS A O 1
ATOM 1959 N N . ILE A 1 272 ? -8.805 -38.625 1.894 1 88 272 ILE A N 1
ATOM 1960 C CA . ILE A 1 272 ? -9.547 -38.188 3.074 1 88 272 ILE A CA 1
ATOM 1961 C C . ILE A 1 272 ? -9.438 -39.25 4.164 1 88 272 ILE A C 1
ATOM 1963 O O . ILE A 1 272 ? -9.617 -40.469 3.896 1 88 272 ILE A O 1
ATOM 1967 N N . GLY A 1 273 ? -9.062 -38.844 5.312 1 79.44 273 GLY A N 1
ATOM 1968 C CA . GLY A 1 273 ? -8.977 -39.781 6.441 1 79.44 273 GLY A CA 1
ATOM 1969 C C . GLY A 1 273 ? -10.305 -40 7.121 1 79.44 273 GLY A C 1
ATOM 1970 O O . GLY A 1 273 ? -11.352 -39.625 6.609 1 79.44 273 GLY A O 1
ATOM 1971 N N . LYS A 1 274 ? -10.266 -40.562 8.266 1 81.81 274 LYS A N 1
ATOM 1972 C CA . LYS A 1 274 ? -11.438 -40.938 9.047 1 81.81 274 LYS A CA 1
ATOM 1973 C C . LYS A 1 274 ? -12.164 -39.719 9.586 1 81.81 274 LYS A C 1
ATOM 1975 O O . LYS A 1 274 ? -13.375 -39.75 9.805 1 81.81 274 LYS A O 1
ATOM 1980 N N . GLU A 1 275 ? -11.445 -38.688 9.719 1 80.88 275 GLU A N 1
ATOM 1981 C CA . GLU A 1 275 ? -12.023 -37.469 10.312 1 80.88 275 GLU A CA 1
ATOM 1982 C C . GLU A 1 275 ? -12.781 -36.656 9.273 1 80.88 275 GLU A C 1
ATOM 1984 O O . GLU A 1 275 ? -13.516 -35.719 9.617 1 80.88 275 GLU A O 1
ATOM 1989 N N . GLY A 1 276 ? -12.57 -37 8.102 1 81.5 276 GLY A N 1
ATOM 1990 C CA . GLY A 1 276 ? -13.32 -36.344 7.035 1 81.5 276 GLY A CA 1
ATOM 1991 C C . GLY A 1 276 ? -12.867 -34.938 6.766 1 81.5 276 GLY A C 1
ATOM 1992 O O . GLY A 1 276 ? -13.633 -34.125 6.242 1 81.5 276 GLY A O 1
ATOM 1993 N N . LYS A 1 277 ? -11.664 -34.594 7.188 1 87.88 277 LYS A N 1
ATOM 1994 C CA . LYS A 1 277 ? -11.172 -33.25 7.02 1 87.88 277 LYS A CA 1
ATOM 1995 C C . LYS A 1 277 ? -10.453 -33.062 5.688 1 87.88 277 LYS A C 1
ATOM 1997 O O . LYS A 1 277 ? -9.344 -33.594 5.504 1 87.88 277 LYS A O 1
ATOM 2002 N N . ILE A 1 278 ? -11.062 -32.344 4.797 1 90.25 278 ILE A N 1
ATOM 2003 C CA . ILE A 1 278 ? -10.594 -32.156 3.43 1 90.25 278 ILE A CA 1
ATOM 2004 C C . ILE A 1 278 ? -9.219 -31.484 3.453 1 90.25 278 ILE A C 1
ATOM 2006 O O . ILE A 1 278 ? -8.289 -31.938 2.783 1 90.25 278 ILE A O 1
ATOM 2010 N N . MET A 1 279 ? -9.055 -30.453 4.258 1 87.94 279 MET A N 1
ATOM 2011 C CA . MET A 1 279 ? -7.824 -29.672 4.285 1 87.94 279 MET A CA 1
ATOM 2012 C C . MET A 1 279 ? -6.652 -30.531 4.762 1 87.94 279 MET A C 1
ATOM 2014 O O . MET A 1 279 ? -5.523 -30.359 4.297 1 87.94 279 MET A O 1
ATOM 2018 N N . GLN A 1 280 ? -6.852 -31.344 5.691 1 89.5 280 GLN A N 1
ATOM 2019 C CA . GLN A 1 280 ? -5.793 -32.219 6.207 1 89.5 280 GLN A CA 1
ATOM 2020 C C . GLN A 1 280 ? -5.289 -33.156 5.125 1 89.5 280 GLN A C 1
ATOM 2022 O O . GLN A 1 280 ? -4.094 -33.469 5.059 1 89.5 280 GLN A O 1
ATOM 2027 N N . ALA A 1 281 ? -6.188 -33.656 4.375 1 91.62 281 ALA A N 1
ATOM 2028 C CA . ALA A 1 281 ? -5.812 -34.562 3.271 1 91.62 281 ALA A CA 1
ATOM 2029 C C . ALA A 1 281 ? -4.914 -33.812 2.273 1 91.62 281 ALA A C 1
ATOM 2031 O O . ALA A 1 281 ? -3.906 -34.375 1.823 1 91.62 281 ALA A O 1
ATOM 2032 N N . LEU A 1 282 ? -5.293 -32.656 1.945 1 91 282 LEU A N 1
ATOM 2033 C CA . LEU A 1 282 ? -4.531 -31.859 0.987 1 91 282 LEU A CA 1
ATOM 2034 C C . LEU A 1 282 ? -3.154 -31.516 1.544 1 91 282 LEU A C 1
ATOM 2036 O O . LEU A 1 282 ? -2.152 -31.594 0.831 1 91 282 LEU A O 1
ATOM 2040 N N . TYR A 1 283 ? -3.043 -31.188 2.834 1 90.12 283 TYR A N 1
ATOM 2041 C CA . TYR A 1 283 ? -1.783 -30.766 3.445 1 90.12 283 TYR A CA 1
ATOM 2042 C C . TYR A 1 283 ? -0.848 -31.969 3.613 1 90.12 283 TYR A C 1
ATOM 2044 O O . TYR A 1 283 ? 0.374 -31.797 3.648 1 90.12 283 TYR A O 1
ATOM 2052 N N . LYS A 1 284 ? -1.429 -33.125 3.727 1 92.06 284 LYS A N 1
ATOM 2053 C CA . LYS A 1 284 ? -0.604 -34.312 3.742 1 92.06 284 LYS A CA 1
ATOM 2054 C C . LYS A 1 284 ? 0.168 -34.469 2.436 1 92.06 284 LYS A C 1
ATOM 2056 O O . LYS A 1 284 ? 1.314 -34.938 2.436 1 92.06 284 LYS A O 1
ATOM 2061 N N . GLY A 1 285 ? -0.498 -34.156 1.392 1 92 285 GLY A N 1
ATOM 2062 C CA . GLY A 1 285 ? 0.182 -34.188 0.107 1 92 285 GLY A CA 1
ATOM 2063 C C . GLY A 1 285 ? 1.313 -33.188 0.019 1 92 285 GLY A C 1
ATOM 2064 O O . GLY A 1 285 ? 2.424 -33.531 -0.392 1 92 285 GLY A O 1
ATOM 2065 N N . VAL A 1 286 ? 1.053 -31.922 0.418 1 91.75 286 VAL A N 1
ATOM 2066 C CA . VAL A 1 286 ? 2.053 -30.859 0.367 1 91.75 286 VAL A CA 1
ATOM 2067 C C . VAL A 1 286 ? 3.219 -31.203 1.29 1 91.75 286 VAL A C 1
ATOM 2069 O O . VAL A 1 286 ? 4.383 -31.078 0.904 1 91.75 286 VAL A O 1
ATOM 2072 N N . GLY A 1 287 ? 2.883 -31.609 2.492 1 93.25 287 GLY A N 1
ATOM 2073 C CA . GLY A 1 287 ? 3.914 -32 3.438 1 93.25 287 GLY A CA 1
ATOM 2074 C C . GLY A 1 287 ? 4.758 -33.156 2.943 1 93.25 287 GLY A C 1
ATOM 2075 O O . GLY A 1 287 ? 5.98 -33.156 3.123 1 93.25 287 GLY A O 1
ATOM 2076 N N . GLY A 1 288 ? 4.121 -34.156 2.361 1 94.5 288 GLY A N 1
ATOM 2077 C CA . GLY A 1 288 ? 4.848 -35.25 1.775 1 94.5 288 GLY A CA 1
ATOM 2078 C C . GLY A 1 288 ? 5.82 -34.844 0.694 1 94.5 288 GLY A C 1
ATOM 2079 O O . GLY A 1 288 ? 6.965 -35.281 0.664 1 94.5 288 GLY A O 1
ATOM 2080 N N . SER A 1 289 ? 5.355 -34.031 -0.206 1 95.12 289 SER A N 1
ATOM 2081 C CA . SER A 1 289 ? 6.211 -33.531 -1.277 1 95.12 289 SER A CA 1
ATOM 2082 C C . SER A 1 289 ? 7.406 -32.75 -0.718 1 95.12 289 SER A C 1
ATOM 2084 O O . SER A 1 289 ? 8.523 -32.906 -1.219 1 95.12 289 SER A O 1
ATOM 2086 N N . ALA A 1 290 ? 7.203 -31.922 0.301 1 95.12 290 ALA A N 1
ATOM 2087 C CA . ALA A 1 290 ? 8.266 -31.141 0.912 1 95.12 290 ALA A CA 1
ATOM 2088 C C . ALA A 1 290 ? 9.312 -32.031 1.568 1 95.12 290 ALA A C 1
ATOM 2090 O O . ALA A 1 290 ? 10.516 -31.844 1.38 1 95.12 290 ALA A O 1
ATOM 2091 N N . ILE A 1 291 ? 8.891 -33.031 2.299 1 96.69 291 ILE A N 1
ATOM 2092 C CA . ILE A 1 291 ? 9.781 -33.906 3.041 1 96.69 291 ILE A CA 1
ATOM 2093 C C . ILE A 1 291 ? 10.578 -34.781 2.066 1 96.69 291 ILE A C 1
ATOM 2095 O O . ILE A 1 291 ? 11.797 -34.906 2.195 1 96.69 291 ILE A O 1
ATOM 2099 N N . ILE A 1 292 ? 9.93 -35.375 1.088 1 96.88 292 ILE A N 1
ATOM 2100 C CA . ILE A 1 292 ? 10.609 -36.219 0.116 1 96.88 292 ILE A CA 1
ATOM 2101 C C . ILE A 1 292 ? 11.617 -35.406 -0.678 1 96.88 292 ILE A C 1
ATOM 2103 O O . ILE A 1 292 ? 12.727 -35.844 -0.952 1 96.88 292 ILE A O 1
ATOM 2107 N N . SER A 1 293 ? 11.219 -34.188 -1.079 1 97.25 293 SER A N 1
ATOM 2108 C CA . SER A 1 293 ? 12.141 -33.312 -1.789 1 97.25 293 SER A CA 1
ATOM 2109 C C . SER A 1 293 ? 13.375 -33.031 -0.95 1 97.25 293 SER A C 1
ATOM 2111 O O . SER A 1 293 ? 14.5 -33.062 -1.453 1 97.25 293 SER A O 1
ATOM 2113 N N . LEU A 1 294 ? 13.18 -32.75 0.343 1 97.19 294 LEU A N 1
ATOM 2114 C CA . LEU A 1 294 ? 14.297 -32.406 1.218 1 97.19 294 LEU A CA 1
ATOM 2115 C C . LEU A 1 294 ? 15.281 -33.562 1.324 1 97.19 294 LEU A C 1
ATOM 2117 O O . LEU A 1 294 ? 16.5 -33.344 1.321 1 97.19 294 LEU A O 1
ATOM 2121 N N . ILE A 1 295 ? 14.758 -34.719 1.44 1 97.62 295 ILE A N 1
ATOM 2122 C CA . ILE A 1 295 ? 15.602 -35.906 1.506 1 97.62 295 ILE A CA 1
ATOM 2123 C C . ILE A 1 295 ? 16.391 -36.062 0.203 1 97.62 295 ILE A C 1
ATOM 2125 O O . ILE A 1 295 ? 17.594 -36.312 0.222 1 97.62 295 ILE A O 1
ATOM 2129 N N . ALA A 1 296 ? 15.734 -35.906 -0.9 1 97.5 296 ALA A N 1
ATOM 2130 C CA . ALA A 1 296 ? 16.391 -36.031 -2.203 1 97.5 296 ALA A CA 1
ATOM 2131 C C . ALA A 1 296 ? 17.422 -34.938 -2.395 1 97.5 296 ALA A C 1
ATOM 2133 O O . ALA A 1 296 ? 18.469 -35.156 -3.004 1 97.5 296 ALA A O 1
ATOM 2134 N N . PHE A 1 297 ? 17.156 -33.719 -1.949 1 98.44 297 PHE A N 1
ATOM 2135 C CA . PHE A 1 297 ? 18.062 -32.594 -2.088 1 98.44 297 PHE A CA 1
ATOM 2136 C C . PHE A 1 297 ? 19.391 -32.875 -1.389 1 98.44 297 PHE A C 1
ATOM 2138 O O . PHE A 1 297 ? 20.438 -32.438 -1.858 1 98.44 297 PHE A O 1
ATOM 2145 N N . TYR A 1 298 ? 19.281 -33.531 -0.223 1 98.06 298 TYR A N 1
ATOM 2146 C CA . TYR A 1 298 ? 20.5 -33.875 0.505 1 98.06 298 TYR A CA 1
ATOM 2147 C C . TYR A 1 298 ? 21.453 -34.688 -0.355 1 98.06 298 TYR A C 1
ATOM 2149 O O . TYR A 1 298 ? 22.641 -34.375 -0.465 1 98.06 298 TYR A O 1
ATOM 2157 N N . PHE A 1 299 ? 20.969 -35.688 -1.001 1 97.38 299 PHE A N 1
ATOM 2158 C CA . PHE A 1 299 ? 21.781 -36.594 -1.811 1 97.38 299 PHE A CA 1
ATOM 2159 C C . PHE A 1 299 ? 22.25 -35.906 -3.086 1 97.38 299 PHE A C 1
ATOM 2161 O O . PHE A 1 299 ? 23.391 -36.094 -3.506 1 97.38 299 PHE A O 1
ATOM 2168 N N . VAL A 1 300 ? 21.406 -35.125 -3.725 1 97.06 300 VAL A N 1
ATOM 2169 C CA . VAL A 1 300 ? 21.75 -34.406 -4.945 1 97.06 300 VAL A CA 1
ATOM 2170 C C . VAL A 1 300 ? 22.859 -33.375 -4.652 1 97.06 300 VAL A C 1
ATOM 2172 O O . VAL A 1 300 ? 23.812 -33.25 -5.426 1 97.06 300 VAL A O 1
ATOM 2175 N N . THR A 1 301 ? 22.719 -32.656 -3.537 1 97.94 301 THR A N 1
ATOM 2176 C CA . THR A 1 301 ? 23.688 -31.625 -3.18 1 97.94 301 THR A CA 1
ATOM 2177 C C . THR A 1 301 ? 25.047 -32.25 -2.9 1 97.94 301 THR A C 1
ATOM 2179 O O . THR A 1 301 ? 26.078 -31.734 -3.348 1 97.94 301 THR A O 1
ATOM 2182 N N . ASN A 1 302 ? 25.062 -33.375 -2.193 1 96.19 302 ASN A N 1
ATOM 2183 C CA . ASN A 1 302 ? 26.312 -34.062 -1.875 1 96.19 302 ASN A CA 1
ATOM 2184 C C . ASN A 1 302 ? 26.984 -34.594 -3.129 1 96.19 302 ASN A C 1
ATOM 2186 O O . ASN A 1 302 ? 28.203 -34.531 -3.273 1 96.19 302 ASN A O 1
ATOM 2190 N N . SER A 1 303 ? 26.266 -35.062 -3.973 1 94.69 303 SER A N 1
ATOM 2191 C CA . SER A 1 303 ? 26.797 -35.719 -5.156 1 94.69 303 SER A CA 1
ATOM 2192 C C . SER A 1 303 ? 27.234 -34.719 -6.207 1 94.69 303 SER A C 1
ATOM 2194 O O . SER A 1 303 ? 28.281 -34.875 -6.848 1 94.69 303 SER A O 1
ATOM 2196 N N . LEU A 1 304 ? 26.5 -33.656 -6.398 1 95.25 304 LEU A N 1
ATOM 2197 C CA . LEU A 1 304 ? 26.719 -32.719 -7.508 1 95.25 304 LEU A CA 1
ATOM 2198 C C . LEU A 1 304 ? 27.625 -31.578 -7.078 1 95.25 304 LEU A C 1
ATOM 2200 O O . LEU A 1 304 ? 28.422 -31.078 -7.871 1 95.25 304 LEU A O 1
ATOM 2204 N N . MET A 1 305 ? 27.438 -31.094 -5.848 1 96.44 305 MET A N 1
ATOM 2205 C CA . MET A 1 305 ? 28.109 -29.859 -5.441 1 96.44 305 MET A CA 1
ATOM 2206 C C . MET A 1 305 ? 29.203 -30.156 -4.43 1 96.44 305 MET A C 1
ATOM 2208 O O . MET A 1 305 ? 30.172 -29.391 -4.309 1 96.44 305 MET A O 1
ATOM 2212 N N . GLY A 1 306 ? 29.125 -31.156 -3.627 1 95.5 306 GLY A N 1
ATOM 2213 C CA . GLY A 1 306 ? 30.125 -31.531 -2.633 1 95.5 306 GLY A CA 1
ATOM 2214 C C . GLY A 1 306 ? 30.203 -30.547 -1.479 1 95.5 306 GLY A C 1
ATOM 2215 O O . GLY A 1 306 ? 31.234 -30.469 -0.788 1 95.5 306 GLY A O 1
ATOM 2216 N N . ASP A 1 307 ? 29.281 -29.656 -1.341 1 96.38 307 ASP A N 1
ATOM 2217 C CA . ASP A 1 307 ? 29.219 -28.656 -0.283 1 96.38 307 ASP A CA 1
ATOM 2218 C C . ASP A 1 307 ? 27.859 -28.656 0.406 1 96.38 307 ASP A C 1
ATOM 2220 O O . ASP A 1 307 ? 26.875 -28.141 -0.134 1 96.38 307 ASP A O 1
ATOM 2224 N N . ILE A 1 308 ? 27.812 -29.078 1.612 1 96.44 308 ILE A N 1
ATOM 2225 C CA . ILE A 1 308 ? 26.578 -29.297 2.365 1 96.44 308 ILE A CA 1
ATOM 2226 C C . ILE A 1 308 ? 25.922 -27.953 2.678 1 96.44 308 ILE A C 1
ATOM 2228 O O . ILE A 1 308 ? 24.719 -27.906 2.959 1 96.44 308 ILE A O 1
ATOM 2232 N N . ARG A 1 309 ? 26.766 -26.953 2.686 1 96.38 309 ARG A N 1
ATOM 2233 C CA . ARG A 1 309 ? 26.219 -25.641 2.98 1 96.38 309 ARG A CA 1
ATOM 2234 C C . ARG A 1 309 ? 25.109 -25.266 2.01 1 96.38 309 ARG A C 1
ATOM 2236 O O . ARG A 1 309 ? 24.188 -24.531 2.363 1 96.38 309 ARG A O 1
ATOM 2243 N N . LEU A 1 310 ? 25.125 -25.641 0.772 1 98.31 310 LEU A N 1
ATOM 2244 C CA . LEU A 1 310 ? 24.094 -25.391 -0.217 1 98.31 310 LEU A CA 1
ATOM 2245 C C . LEU A 1 310 ? 22.828 -26.172 0.112 1 98.31 310 LEU A C 1
ATOM 2247 O O . LEU A 1 310 ? 21.719 -25.75 -0.218 1 98.31 310 LEU A O 1
ATOM 2251 N N . PHE A 1 311 ? 22.953 -27.328 0.751 1 98.38 311 PHE A N 1
ATOM 2252 C CA . PHE A 1 311 ? 21.797 -28.078 1.224 1 98.38 311 PHE A CA 1
ATOM 2253 C C . PHE A 1 311 ? 21.016 -27.281 2.262 1 98.38 311 PHE A C 1
ATOM 2255 O O . PHE A 1 311 ? 19.781 -27.281 2.26 1 98.38 311 PHE A O 1
ATOM 2262 N N . TYR A 1 312 ? 21.672 -26.609 3.146 1 98.31 312 TYR A N 1
ATOM 2263 C CA . TYR A 1 312 ? 21 -25.781 4.152 1 98.31 312 TYR A CA 1
ATOM 2264 C C . TYR A 1 312 ? 20.188 -24.672 3.498 1 98.31 312 TYR A C 1
ATOM 2266 O O . TYR A 1 312 ? 19.141 -24.281 4.008 1 98.31 312 TYR A O 1
ATOM 2274 N N . ALA A 1 313 ? 20.688 -24.156 2.398 1 98 313 ALA A N 1
ATOM 2275 C CA . ALA A 1 313 ? 19.922 -23.172 1.663 1 98 313 ALA A CA 1
ATOM 2276 C C . ALA A 1 313 ? 18.594 -23.75 1.168 1 98 313 ALA A C 1
ATOM 2278 O O . ALA A 1 313 ? 17.562 -23.078 1.186 1 98 313 ALA A O 1
ATOM 2279 N N . THR A 1 314 ? 18.672 -25 0.713 1 98.25 314 THR A N 1
ATOM 2280 C CA . THR A 1 314 ? 17.438 -25.656 0.271 1 98.25 314 THR A CA 1
ATOM 2281 C C . THR A 1 314 ? 16.484 -25.859 1.445 1 98.25 314 THR A C 1
ATOM 2283 O O . THR A 1 314 ? 15.266 -25.75 1.29 1 98.25 314 THR A O 1
ATOM 2286 N N . VAL A 1 315 ? 16.984 -26.141 2.598 1 98.19 315 VAL A N 1
ATOM 2287 C CA . VAL A 1 315 ? 16.172 -26.297 3.799 1 98.19 315 VAL A CA 1
ATOM 2288 C C . VAL A 1 315 ? 15.461 -24.984 4.125 1 98.19 315 VAL A C 1
ATOM 2290 O O . VAL A 1 315 ? 14.273 -24.984 4.473 1 98.19 315 VAL A O 1
ATOM 2293 N N . VAL A 1 316 ? 16.188 -23.891 3.994 1 97.69 316 VAL A N 1
ATOM 2294 C CA . VAL A 1 316 ? 15.602 -22.578 4.242 1 97.69 316 VAL A CA 1
ATOM 2295 C C . VAL A 1 316 ? 14.43 -22.344 3.289 1 97.69 316 VAL A C 1
ATOM 2297 O O . VAL A 1 316 ? 13.375 -21.875 3.703 1 97.69 316 VAL A O 1
ATOM 2300 N N . GLY A 1 317 ? 14.641 -22.703 2.023 1 96.69 317 GLY A N 1
ATOM 2301 C CA . GLY A 1 317 ? 13.578 -22.547 1.045 1 96.69 317 GLY A CA 1
ATOM 2302 C C . GLY A 1 317 ? 12.32 -23.312 1.396 1 96.69 317 GLY A C 1
ATOM 2303 O O . GLY A 1 317 ? 11.211 -22.781 1.317 1 96.69 317 GLY A O 1
ATOM 2304 N N . ILE A 1 318 ? 12.469 -24.516 1.817 1 96.31 318 ILE A N 1
ATOM 2305 C CA . ILE A 1 318 ? 11.336 -25.375 2.15 1 96.31 318 ILE A CA 1
ATOM 2306 C C . ILE A 1 318 ? 10.641 -24.844 3.406 1 96.31 318 ILE A C 1
ATOM 2308 O O . ILE A 1 318 ? 9.414 -24.844 3.49 1 96.31 318 ILE A O 1
ATOM 2312 N N . ILE A 1 319 ? 11.414 -24.406 4.375 1 96.06 319 ILE A N 1
ATOM 2313 C CA . ILE A 1 319 ? 10.844 -23.859 5.602 1 96.06 319 ILE A CA 1
ATOM 2314 C C . ILE A 1 319 ? 10 -22.625 5.27 1 96.06 319 ILE A C 1
ATOM 2316 O O . ILE A 1 319 ? 8.914 -22.438 5.812 1 96.06 319 ILE A O 1
ATOM 2320 N N . ILE A 1 320 ? 10.539 -21.781 4.398 1 95.88 320 ILE A N 1
ATOM 2321 C CA . ILE A 1 320 ? 9.797 -20.594 3.988 1 95.88 320 ILE A CA 1
ATOM 2322 C C . ILE A 1 320 ? 8.477 -21 3.344 1 95.88 320 ILE A C 1
ATOM 2324 O O . ILE A 1 320 ? 7.43 -20.406 3.613 1 95.88 320 ILE A O 1
ATOM 2328 N N . THR A 1 321 ? 8.508 -22.047 2.553 1 94 321 THR A N 1
ATOM 2329 C CA . THR A 1 321 ? 7.301 -22.516 1.891 1 94 321 THR A CA 1
ATOM 2330 C C . THR A 1 321 ? 6.254 -22.953 2.916 1 94 321 THR A C 1
ATOM 2332 O O . THR A 1 321 ? 5.094 -22.547 2.83 1 94 321 THR A O 1
ATOM 2335 N N . VAL A 1 322 ? 6.656 -23.703 3.824 1 92.31 322 VAL A N 1
ATOM 2336 C CA . VAL A 1 322 ? 5.746 -24.219 4.844 1 92.31 322 VAL A CA 1
ATOM 2337 C C . VAL A 1 322 ? 5.188 -23.062 5.668 1 92.31 322 VAL A C 1
ATOM 2339 O O . VAL A 1 322 ? 3.986 -23.016 5.945 1 92.31 322 VAL A O 1
ATOM 2342 N N . LEU A 1 323 ? 6.008 -22.141 6.051 1 94.62 323 LEU A N 1
ATOM 2343 C CA . LEU A 1 323 ? 5.566 -21.016 6.859 1 94.62 323 LEU A CA 1
ATOM 2344 C C . LEU A 1 323 ? 4.598 -20.125 6.078 1 94.62 323 LEU A C 1
ATOM 2346 O O . LEU A 1 323 ? 3.605 -19.656 6.633 1 94.62 323 LEU A O 1
ATOM 2350 N N . MET A 1 324 ? 4.898 -19.922 4.801 1 93.62 324 MET A N 1
ATOM 2351 C CA . MET A 1 324 ? 4.012 -19.109 3.975 1 93.62 324 MET A CA 1
ATOM 2352 C C . MET A 1 324 ? 2.623 -19.734 3.883 1 93.62 324 MET A C 1
ATOM 2354 O O . MET A 1 324 ? 1.616 -19.016 3.898 1 93.62 324 MET A O 1
ATOM 2358 N N . VAL A 1 325 ? 2.6 -21.031 3.787 1 91 325 VAL A N 1
ATOM 2359 C CA . VAL A 1 325 ? 1.332 -21.75 3.709 1 91 325 VAL A CA 1
ATOM 2360 C C . VAL A 1 325 ? 0.561 -21.594 5.016 1 91 325 VAL A C 1
ATOM 2362 O O . VAL A 1 325 ? -0.625 -21.25 5.004 1 91 325 VAL A O 1
ATOM 2365 N N . ILE A 1 326 ? 1.208 -21.719 6.105 1 92.44 326 ILE A N 1
ATOM 2366 C CA . ILE A 1 326 ? 0.574 -21.672 7.418 1 92.44 326 ILE A CA 1
ATOM 2367 C C . ILE A 1 326 ? 0.098 -20.25 7.703 1 92.44 326 ILE A C 1
ATOM 2369 O O . ILE A 1 326 ? -1.013 -20.047 8.203 1 92.44 326 ILE A O 1
ATOM 2373 N N . ILE A 1 327 ? 0.894 -19.297 7.406 1 96.06 327 ILE A N 1
ATOM 2374 C CA . ILE A 1 327 ? 0.572 -17.906 7.691 1 96.06 327 ILE A CA 1
ATOM 2375 C C . ILE A 1 327 ? -0.611 -17.469 6.836 1 96.06 327 ILE A C 1
ATOM 2377 O O . ILE A 1 327 ? -1.529 -16.812 7.328 1 96.06 327 ILE A O 1
ATOM 2381 N N . THR A 1 328 ? -0.585 -17.812 5.613 1 95 328 THR A N 1
ATOM 2382 C CA . THR A 1 328 ? -1.685 -17.453 4.73 1 95 328 THR A CA 1
ATOM 2383 C C . THR A 1 328 ? -2.984 -18.109 5.176 1 95 328 THR A C 1
ATOM 2385 O O . THR A 1 328 ? -4.047 -17.484 5.16 1 95 328 THR A O 1
ATOM 2388 N N . GLU A 1 329 ? -2.883 -19.344 5.531 1 93.12 329 GLU A N 1
ATOM 2389 C CA . GLU A 1 329 ? -4.07 -20.016 6.039 1 93.12 329 GLU A CA 1
ATOM 2390 C C . GLU A 1 329 ? -4.621 -19.312 7.277 1 93.12 329 GLU A C 1
ATOM 2392 O O . GLU A 1 329 ? -5.836 -19.172 7.426 1 93.12 329 GLU A O 1
ATOM 2397 N N . TYR A 1 330 ? -3.768 -18.938 8.141 1 95.94 330 TYR A N 1
ATOM 2398 C CA . TYR A 1 330 ? -4.188 -18.25 9.359 1 95.94 330 TYR A CA 1
ATOM 2399 C C . TYR A 1 330 ? -5.016 -17.016 9.023 1 95.94 330 TYR A C 1
ATOM 2401 O O . TYR A 1 330 ? -6.031 -16.75 9.672 1 95.94 330 TYR A O 1
ATOM 2409 N N . TYR A 1 331 ? -4.648 -16.312 8.094 1 96.75 331 TYR A N 1
ATOM 2410 C CA . TYR A 1 331 ? -5.297 -15.039 7.793 1 96.75 331 TYR A CA 1
ATOM 2411 C C . TYR A 1 331 ? -6.523 -15.25 6.91 1 96.75 331 TYR A C 1
ATOM 2413 O O . TYR A 1 331 ? -7.371 -14.359 6.797 1 96.75 331 TYR A O 1
ATOM 2421 N N . THR A 1 332 ? -6.711 -16.391 6.297 1 94.88 332 THR A N 1
ATOM 2422 C CA . THR A 1 332 ? -7.773 -16.516 5.309 1 94.88 332 THR A CA 1
ATOM 2423 C C . THR A 1 332 ? -8.75 -17.625 5.688 1 94.88 332 THR A C 1
ATOM 2425 O O . THR A 1 332 ? -9.828 -17.734 5.105 1 94.88 332 THR A O 1
ATOM 2428 N N . SER A 1 333 ? -8.453 -18.406 6.648 1 93.19 333 SER A N 1
ATOM 2429 C CA . SER A 1 333 ? -9.328 -19.516 7.043 1 93.19 333 SER A CA 1
ATOM 2430 C C . SER A 1 333 ? -10.414 -19.031 8 1 93.19 333 SER A C 1
ATOM 2432 O O . SER A 1 333 ? -10.188 -18.125 8.805 1 93.19 333 SER A O 1
ATOM 2434 N N . THR A 1 334 ? -11.586 -19.703 7.941 1 92.56 334 THR A N 1
ATOM 2435 C CA . THR A 1 334 ? -12.727 -19.359 8.781 1 92.56 334 THR A CA 1
ATOM 2436 C C . THR A 1 334 ? -12.469 -19.75 10.234 1 92.56 334 THR A C 1
ATOM 2438 O O . THR A 1 334 ? -13.188 -19.328 11.141 1 92.56 334 THR A O 1
ATOM 2441 N N . ASP A 1 335 ? -11.375 -20.438 10.453 1 92 335 ASP A N 1
ATOM 2442 C CA . ASP A 1 335 ? -11.141 -21.031 11.766 1 92 335 ASP A CA 1
ATOM 2443 C C . ASP A 1 335 ? -10.414 -20.047 12.688 1 92 335 ASP A C 1
ATOM 2445 O O . ASP A 1 335 ? -10.383 -20.234 13.906 1 92 335 ASP A O 1
ATOM 2449 N N . TYR A 1 336 ? -9.93 -19.031 12.125 1 95.69 336 TYR A N 1
ATOM 2450 C CA . TYR A 1 336 ? -8.992 -18.234 12.914 1 95.69 336 TYR A CA 1
ATOM 2451 C C . TYR A 1 336 ? -9.516 -16.828 13.109 1 95.69 336 TYR A C 1
ATOM 2453 O O . TYR A 1 336 ? -10.562 -16.453 12.57 1 95.69 336 TYR A O 1
ATOM 2461 N N . ARG A 1 337 ? -8.766 -15.984 13.828 1 97.19 337 ARG A N 1
ATOM 2462 C CA . ARG A 1 337 ? -9.156 -14.672 14.344 1 97.19 337 ARG A CA 1
ATOM 2463 C C . ARG A 1 337 ? -9.406 -13.695 13.203 1 97.19 337 ARG A C 1
ATOM 2465 O O . ARG A 1 337 ? -10.398 -12.961 13.219 1 97.19 337 ARG A O 1
ATOM 2472 N N . PRO A 1 338 ? -8.562 -13.594 12.219 1 97.31 338 PRO A N 1
ATOM 2473 C CA . PRO A 1 338 ? -8.727 -12.547 11.203 1 97.31 338 PRO A CA 1
ATOM 2474 C C . PRO A 1 338 ? -10.078 -12.609 10.5 1 97.31 338 PRO A C 1
ATOM 2476 O O . PRO A 1 338 ? -10.789 -11.594 10.422 1 97.31 338 PRO A O 1
ATOM 2479 N N . VAL A 1 339 ? -10.461 -13.797 10.07 1 97.19 339 VAL A N 1
ATOM 2480 C CA . VAL A 1 339 ? -11.727 -13.961 9.359 1 97.19 339 VAL A CA 1
ATOM 2481 C C . VAL A 1 339 ? -12.891 -13.766 10.328 1 97.19 339 VAL A C 1
ATOM 2483 O O . VAL A 1 339 ? -13.891 -13.125 9.984 1 97.19 339 VAL A O 1
ATOM 2486 N N . LYS A 1 340 ? -12.812 -14.258 11.5 1 97.88 340 LYS A N 1
ATOM 2487 C CA . LYS A 1 340 ? -13.859 -14.117 12.5 1 97.88 340 LYS A CA 1
ATOM 2488 C C . LYS A 1 340 ? -14.055 -12.656 12.891 1 97.88 340 LYS A C 1
ATOM 2490 O O . LYS A 1 340 ? -15.18 -12.227 13.164 1 97.88 340 LYS A O 1
ATOM 2495 N N . THR A 1 341 ? -12.984 -11.945 12.93 1 96.5 341 THR A N 1
ATOM 2496 C CA . THR A 1 341 ? -13.055 -10.523 13.25 1 96.5 341 THR A CA 1
ATOM 2497 C C . THR A 1 341 ? -13.812 -9.758 12.172 1 96.5 341 THR A C 1
ATOM 2499 O O . THR A 1 341 ? -14.641 -8.898 12.477 1 96.5 341 THR A O 1
ATOM 2502 N N . ILE A 1 342 ? -13.531 -10.031 10.938 1 97.19 342 ILE A N 1
ATOM 2503 C CA . ILE A 1 342 ? -14.211 -9.375 9.828 1 97.19 342 ILE A CA 1
ATOM 2504 C C . ILE A 1 342 ? -15.688 -9.75 9.828 1 97.19 342 ILE A C 1
ATOM 2506 O O . ILE A 1 342 ? -16.547 -8.898 9.609 1 97.19 342 ILE A O 1
ATOM 2510 N N . ALA A 1 343 ? -15.977 -11.023 10.086 1 97.69 343 ALA A N 1
ATOM 2511 C CA . ALA A 1 343 ? -17.359 -11.484 10.141 1 97.69 343 ALA A CA 1
ATOM 2512 C C . ALA A 1 343 ? -18.141 -10.773 11.25 1 97.69 343 ALA A C 1
ATOM 2514 O O . ALA A 1 343 ? -19.281 -10.352 11.047 1 97.69 343 ALA A O 1
ATOM 2515 N N . ALA A 1 344 ? -17.531 -10.625 12.375 1 95.38 344 ALA A N 1
ATOM 2516 C CA . ALA A 1 344 ? -18.172 -9.938 13.492 1 95.38 344 ALA A CA 1
ATOM 2517 C C . ALA A 1 344 ? -18.406 -8.469 13.156 1 95.38 344 ALA A C 1
ATOM 2519 O O . ALA A 1 344 ? -19.453 -7.91 13.508 1 95.38 344 ALA A O 1
ATOM 2520 N N . SER A 1 345 ? -17.453 -7.84 12.508 1 93.44 345 SER A N 1
ATOM 2521 C CA . SER A 1 345 ? -17.562 -6.434 12.141 1 93.44 345 SER A CA 1
ATOM 2522 C C . SER A 1 345 ? -18.688 -6.211 11.133 1 93.44 345 SER A C 1
ATOM 2524 O O . SER A 1 345 ? -19.188 -5.094 10.992 1 93.44 345 SER A O 1
ATOM 2526 N N . SER A 1 346 ? -19.031 -7.23 10.422 1 94.75 346 SER A N 1
ATOM 2527 C CA . SER A 1 346 ? -20.094 -7.137 9.422 1 94.75 346 SER A CA 1
ATOM 2528 C C . SER A 1 346 ? -21.453 -6.859 10.062 1 94.75 346 SER A C 1
ATOM 2530 O O . SER A 1 346 ? -22.391 -6.43 9.391 1 94.75 346 SER A O 1
ATOM 2532 N N . GLU A 1 347 ? -21.594 -7.102 11.344 1 92.25 347 GLU A N 1
ATOM 2533 C CA . GLU A 1 347 ? -22.859 -6.871 12.047 1 92.25 347 GLU A CA 1
ATOM 2534 C C . GLU A 1 347 ? -23.203 -5.387 12.094 1 92.25 347 GLU A C 1
ATOM 2536 O O . GLU A 1 347 ? -24.375 -5.02 12.211 1 92.25 347 GLU A O 1
ATOM 2541 N N . THR A 1 348 ? -22.141 -4.562 11.953 1 88.38 348 THR A N 1
ATOM 2542 C CA . THR A 1 348 ? -22.375 -3.127 12.062 1 88.38 348 THR A CA 1
ATOM 2543 C C . THR A 1 348 ? -22.438 -2.477 10.688 1 88.38 348 THR A C 1
ATOM 2545 O O . THR A 1 348 ? -22.578 -1.258 10.57 1 88.38 348 THR A O 1
ATOM 2548 N N . GLY A 1 349 ? -22.234 -3.275 9.68 1 90.19 349 GLY A N 1
ATOM 2549 C CA . GLY A 1 349 ? -22.453 -2.723 8.352 1 90.19 349 GLY A CA 1
ATOM 2550 C C . GLY A 1 349 ? -21.281 -2.943 7.41 1 90.19 349 GLY A C 1
ATOM 2551 O O . GLY A 1 349 ? -20.281 -3.533 7.797 1 90.19 349 GLY A O 1
ATOM 2552 N N . ALA A 1 350 ? -21.453 -2.438 6.18 1 93.38 350 ALA A N 1
ATOM 2553 C CA . ALA A 1 350 ? -20.469 -2.648 5.117 1 93.38 350 ALA A CA 1
ATOM 2554 C C . ALA A 1 350 ? -19.188 -1.865 5.387 1 93.38 350 ALA A C 1
ATOM 2556 O O . ALA A 1 350 ? -18.094 -2.357 5.129 1 93.38 350 ALA A O 1
ATOM 2557 N N . ALA A 1 351 ? -19.344 -0.669 5.926 1 93.69 351 ALA A N 1
ATOM 2558 C CA . ALA A 1 351 ? -18.172 0.181 6.152 1 93.69 351 ALA A CA 1
ATOM 2559 C C . ALA A 1 351 ? -17.234 -0.447 7.168 1 93.69 351 ALA A C 1
ATOM 2561 O O . ALA A 1 351 ? -16.016 -0.493 6.949 1 93.69 351 ALA A O 1
ATOM 2562 N N . THR A 1 352 ? -17.781 -0.938 8.25 1 92.12 352 THR A N 1
ATOM 2563 C CA . THR A 1 352 ? -16.953 -1.548 9.289 1 92.12 352 THR A CA 1
ATOM 2564 C C . THR A 1 352 ? -16.328 -2.85 8.789 1 92.12 352 THR A C 1
ATOM 2566 O O . THR A 1 352 ? -15.203 -3.186 9.164 1 92.12 352 THR A O 1
ATOM 2569 N N . ASN A 1 353 ? -17.156 -3.576 8 1 95.75 353 ASN A N 1
ATOM 2570 C CA . ASN A 1 353 ? -16.609 -4.773 7.371 1 95.75 353 ASN A CA 1
ATOM 2571 C C . ASN A 1 353 ? -15.375 -4.453 6.531 1 95.75 353 ASN A C 1
ATOM 2573 O O . ASN A 1 353 ? -14.352 -5.125 6.645 1 95.75 353 ASN A O 1
ATOM 2577 N N . ILE A 1 354 ? -15.477 -3.393 5.707 1 96.5 354 ILE A N 1
ATOM 2578 C CA . ILE A 1 354 ? -14.406 -3.031 4.789 1 96.5 354 ILE A CA 1
ATOM 2579 C C . ILE A 1 354 ? -13.195 -2.533 5.578 1 96.5 354 ILE A C 1
ATOM 2581 O O . ILE A 1 354 ? -12.055 -2.893 5.273 1 96.5 354 ILE A O 1
ATOM 2585 N N . ILE A 1 355 ? -13.367 -1.733 6.605 1 94.75 355 ILE A N 1
ATOM 2586 C CA . ILE A 1 355 ? -12.281 -1.209 7.426 1 94.75 355 ILE A CA 1
ATOM 2587 C C . ILE A 1 355 ? -11.547 -2.361 8.109 1 94.75 355 ILE A C 1
ATOM 2589 O O . ILE A 1 355 ? -10.312 -2.4 8.117 1 94.75 355 ILE A O 1
ATOM 2593 N N . SER A 1 356 ? -12.336 -3.287 8.617 1 95.69 356 SER A N 1
ATOM 2594 C CA . SER A 1 356 ? -11.75 -4.445 9.289 1 95.69 356 SER A CA 1
ATOM 2595 C C . SER A 1 356 ? -10.93 -5.293 8.32 1 95.69 356 SER A C 1
ATOM 2597 O O . SER A 1 356 ? -9.844 -5.762 8.656 1 95.69 356 SER A O 1
ATOM 2599 N N . GLY A 1 357 ? -11.461 -5.527 7.18 1 97 357 GLY A N 1
ATOM 2600 C CA . GLY A 1 357 ? -10.75 -6.301 6.176 1 97 357 GLY A CA 1
ATOM 2601 C C . GLY A 1 357 ? -9.461 -5.645 5.723 1 97 357 GLY A C 1
ATOM 2602 O O . GLY A 1 357 ? -8.453 -6.324 5.516 1 97 357 GLY A O 1
ATOM 2603 N N . LEU A 1 358 ? -9.508 -4.32 5.508 1 97.31 358 LEU A N 1
ATOM 2604 C CA . LEU A 1 358 ? -8.297 -3.588 5.141 1 97.31 358 LEU A CA 1
ATOM 2605 C C . LEU A 1 358 ? -7.25 -3.68 6.246 1 97.31 358 LEU A C 1
ATOM 2607 O O . LEU A 1 358 ? -6.066 -3.896 5.969 1 97.31 358 LEU A O 1
ATOM 2611 N N . SER A 1 359 ? -7.691 -3.508 7.453 1 97 359 SER A N 1
ATOM 2612 C CA . SER A 1 359 ? -6.789 -3.594 8.594 1 97 359 SER A CA 1
ATOM 2613 C C . SER A 1 359 ? -6.102 -4.953 8.656 1 97 359 SER A C 1
ATOM 2615 O O . SER A 1 359 ? -4.887 -5.035 8.844 1 97 359 SER A O 1
ATOM 2617 N N . ILE A 1 360 ? -6.871 -5.984 8.445 1 97.56 360 ILE A N 1
ATOM 2618 C CA . ILE A 1 360 ? -6.34 -7.34 8.484 1 97.56 360 ILE A CA 1
ATOM 2619 C C . ILE A 1 360 ? -5.395 -7.559 7.309 1 97.56 360 ILE A C 1
ATOM 2621 O O . ILE A 1 360 ? -4.363 -8.219 7.445 1 97.56 360 ILE A O 1
ATOM 2625 N N . GLY A 1 361 ? -5.773 -7.062 6.133 1 97.88 361 GLY A N 1
ATOM 2626 C CA . GLY A 1 361 ? -4.871 -7.125 4.996 1 97.88 361 GLY A CA 1
ATOM 2627 C C . GLY A 1 361 ? -3.514 -6.508 5.277 1 97.88 361 GLY A C 1
ATOM 2628 O O . GLY A 1 361 ? -2.479 -7.117 5.004 1 97.88 361 GLY A O 1
ATOM 2629 N N . PHE A 1 362 ? -3.521 -5.312 5.848 1 98.19 362 PHE A N 1
ATOM 2630 C CA . PHE A 1 362 ? -2.279 -4.641 6.211 1 98.19 362 PHE A CA 1
ATOM 2631 C C . PHE A 1 362 ? -1.502 -5.453 7.238 1 98.19 362 PHE A C 1
ATOM 2633 O O . PHE A 1 362 ? -0.283 -5.602 7.129 1 98.19 362 PHE A O 1
ATOM 2640 N N . GLU A 1 363 ? -2.109 -5.977 8.172 1 97.69 363 GLU A N 1
ATOM 2641 C CA . GLU A 1 363 ? -1.492 -6.754 9.242 1 97.69 363 GLU A CA 1
ATOM 2642 C C . GLU A 1 363 ? -0.848 -8.023 8.695 1 97.69 363 GLU A C 1
ATOM 2644 O O . GLU A 1 363 ? 0.195 -8.461 9.195 1 97.69 363 GLU A O 1
ATOM 2649 N N . SER A 1 364 ? -1.465 -8.578 7.691 1 98.06 364 SER A N 1
ATOM 2650 C CA . SER A 1 364 ? -1.073 -9.891 7.176 1 98.06 364 SER A CA 1
ATOM 2651 C C . SER A 1 364 ? 0.292 -9.828 6.5 1 98.06 364 SER A C 1
ATOM 2653 O O . SER A 1 364 ? 0.911 -10.859 6.242 1 98.06 364 SER A O 1
ATOM 2655 N N . THR A 1 365 ? 0.853 -8.664 6.258 1 97.94 365 THR A N 1
ATOM 2656 C CA . THR A 1 365 ? 2.148 -8.539 5.602 1 97.94 365 THR A CA 1
ATOM 2657 C C . THR A 1 365 ? 3.283 -8.719 6.605 1 97.94 365 THR A C 1
ATOM 2659 O O . THR A 1 365 ? 4.426 -8.969 6.219 1 97.94 365 THR A O 1
ATOM 2662 N N . LEU A 1 366 ? 3.021 -8.664 7.895 1 97.94 366 LEU A N 1
ATOM 2663 C CA . LEU A 1 366 ? 4.031 -8.602 8.945 1 97.94 366 LEU A CA 1
ATOM 2664 C C . LEU A 1 366 ? 4.855 -9.883 8.984 1 97.94 366 LEU A C 1
ATOM 2666 O O . LEU A 1 366 ? 6.051 -9.867 8.672 1 97.94 366 LEU A O 1
ATOM 2670 N N . VAL A 1 367 ? 4.207 -10.977 9.195 1 97.88 367 VAL A N 1
ATOM 2671 C CA . VAL A 1 367 ? 4.93 -12.211 9.484 1 97.88 367 VAL A CA 1
ATOM 2672 C C . VAL A 1 367 ? 5.609 -12.719 8.219 1 97.88 367 VAL A C 1
ATOM 2674 O O . VAL A 1 367 ? 6.781 -13.109 8.242 1 97.88 367 VAL A O 1
ATOM 2677 N N . PRO A 1 368 ? 4.914 -12.695 7.055 1 97.31 368 PRO A N 1
ATOM 2678 C CA . PRO A 1 368 ? 5.582 -13.156 5.832 1 97.31 368 PRO A CA 1
ATOM 2679 C C . PRO A 1 368 ? 6.84 -12.344 5.508 1 97.31 368 PRO A C 1
ATOM 2681 O O . PRO A 1 368 ? 7.844 -12.914 5.066 1 97.31 368 PRO A O 1
ATOM 2684 N N . THR A 1 369 ? 6.801 -11.047 5.703 1 97.56 369 THR A N 1
ATOM 2685 C CA . THR A 1 369 ? 7.957 -10.211 5.414 1 97.56 369 THR A CA 1
ATOM 2686 C C . THR A 1 369 ? 9.125 -10.555 6.34 1 97.56 369 THR A C 1
ATOM 2688 O O . THR A 1 369 ? 10.266 -10.664 5.895 1 97.56 369 THR A O 1
ATOM 2691 N N . VAL A 1 370 ? 8.828 -10.742 7.578 1 97.62 370 VAL A N 1
ATOM 2692 C CA . VAL A 1 370 ? 9.867 -11.102 8.539 1 97.62 370 VAL A CA 1
ATOM 2693 C C . VAL A 1 370 ? 10.469 -12.461 8.172 1 97.62 370 VAL A C 1
ATOM 2695 O O . VAL A 1 370 ? 11.68 -12.648 8.258 1 97.62 370 VAL A O 1
ATOM 2698 N N . VAL A 1 371 ? 9.633 -13.375 7.727 1 97.19 371 VAL A N 1
ATOM 2699 C CA . VAL A 1 371 ? 10.078 -14.703 7.32 1 97.19 371 VAL A CA 1
ATOM 2700 C C . VAL A 1 371 ? 11.008 -14.594 6.113 1 97.19 371 VAL A C 1
ATOM 2702 O O . VAL A 1 371 ? 12.062 -15.242 6.066 1 97.19 371 VAL A O 1
ATOM 2705 N N . ILE A 1 372 ? 10.656 -13.797 5.148 1 96.75 372 ILE A N 1
ATOM 2706 C CA . ILE A 1 372 ? 11.461 -13.617 3.945 1 96.75 372 ILE A CA 1
ATOM 2707 C C . ILE A 1 372 ? 12.789 -12.961 4.309 1 96.75 372 ILE A C 1
ATOM 2709 O O . ILE A 1 372 ? 13.844 -13.352 3.797 1 96.75 372 ILE A O 1
ATOM 2713 N N . VAL A 1 373 ? 12.758 -11.953 5.215 1 96.94 373 VAL A N 1
ATOM 2714 C CA . VAL A 1 373 ? 13.961 -11.25 5.641 1 96.94 373 VAL A CA 1
ATOM 2715 C C . VAL A 1 373 ? 14.922 -12.234 6.309 1 96.94 373 VAL A C 1
ATOM 2717 O O . VAL A 1 373 ? 16.109 -12.273 5.973 1 96.94 373 VAL A O 1
ATOM 2720 N N . ILE A 1 374 ? 14.422 -13.016 7.203 1 97.12 374 ILE A N 1
ATOM 2721 C CA . ILE A 1 374 ? 15.242 -14 7.895 1 97.12 374 ILE A CA 1
ATOM 2722 C C . ILE A 1 374 ? 15.766 -15.031 6.891 1 97.12 374 ILE A C 1
ATOM 2724 O O . ILE A 1 374 ? 16.938 -15.43 6.953 1 97.12 374 ILE A O 1
ATOM 2728 N N . GLY A 1 375 ? 14.906 -15.469 5.957 1 96.81 375 GLY A N 1
ATOM 2729 C CA . GLY A 1 375 ? 15.312 -16.422 4.93 1 96.81 375 GLY A CA 1
ATOM 2730 C C . GLY A 1 375 ? 16.438 -15.906 4.055 1 96.81 375 GLY A C 1
ATOM 2731 O O . GLY A 1 375 ? 17.391 -16.641 3.762 1 96.81 375 GLY A O 1
ATOM 2732 N N . ILE A 1 376 ? 16.344 -14.641 3.645 1 95.94 376 ILE A N 1
ATOM 2733 C CA . ILE A 1 376 ? 17.375 -14.008 2.811 1 95.94 376 ILE A CA 1
ATOM 2734 C C . ILE A 1 376 ? 18.703 -13.984 3.557 1 95.94 376 ILE A C 1
ATOM 2736 O O . ILE A 1 376 ? 19.734 -14.383 3.014 1 95.94 376 ILE A O 1
ATOM 2740 N N . LEU A 1 377 ? 18.672 -13.539 4.82 1 96.81 377 LEU A N 1
ATOM 2741 C CA . LEU A 1 377 ? 19.891 -13.391 5.602 1 96.81 377 LEU A CA 1
ATOM 2742 C C . LEU A 1 377 ? 20.516 -14.758 5.887 1 96.81 377 LEU A C 1
ATOM 2744 O O . LEU A 1 377 ? 21.719 -14.945 5.699 1 96.81 377 LEU A O 1
ATOM 2748 N N . ILE A 1 378 ? 19.703 -15.75 6.23 1 97.38 378 ILE A N 1
ATOM 2749 C CA . ILE A 1 378 ? 20.234 -17.078 6.559 1 97.38 378 ILE A CA 1
ATOM 2750 C C . ILE A 1 378 ? 20.781 -17.734 5.297 1 97.38 378 ILE A C 1
ATOM 2752 O O . ILE A 1 378 ? 21.875 -18.297 5.316 1 97.38 378 ILE A O 1
ATOM 2756 N N . SER A 1 379 ? 20.078 -17.703 4.172 1 97 379 SER A N 1
ATOM 2757 C CA . SER A 1 379 ? 20.516 -18.359 2.939 1 97 379 SER A CA 1
ATOM 2758 C C . SER A 1 379 ? 21.797 -17.734 2.416 1 97 379 SER A C 1
ATOM 2760 O O . SER A 1 379 ? 22.656 -18.438 1.863 1 97 379 SER A O 1
ATOM 2762 N N . TYR A 1 380 ? 21.969 -16.422 2.566 1 96.06 380 TYR A N 1
ATOM 2763 C CA . TYR A 1 380 ? 23.156 -15.719 2.096 1 96.06 380 TYR A CA 1
ATOM 2764 C C . TYR A 1 380 ? 24.375 -16.062 2.945 1 96.06 380 TYR A C 1
ATOM 2766 O O . TYR A 1 380 ? 25.422 -16.422 2.416 1 96.06 380 TYR A O 1
ATOM 2774 N N . PHE A 1 381 ? 24.203 -16.016 4.285 1 96.69 381 PHE A N 1
ATOM 2775 C CA . PHE A 1 381 ? 25.359 -16.125 5.172 1 96.69 381 PHE A CA 1
ATOM 2776 C C . PHE A 1 381 ? 25.734 -17.594 5.402 1 96.69 381 PHE A C 1
ATOM 2778 O O . PHE A 1 381 ? 26.906 -17.922 5.574 1 96.69 381 PHE A O 1
ATOM 2785 N N . ILE A 1 382 ? 24.766 -18.484 5.336 1 97.25 382 ILE A N 1
ATOM 2786 C CA . ILE A 1 382 ? 25.016 -19.891 5.668 1 97.25 382 ILE A CA 1
ATOM 2787 C C . ILE A 1 382 ? 25.891 -20.516 4.586 1 97.25 382 ILE A C 1
ATOM 2789 O O . ILE A 1 382 ? 26.656 -21.453 4.855 1 97.25 382 ILE A O 1
ATOM 2793 N N . VAL A 1 383 ? 25.828 -20.016 3.359 1 97.31 383 VAL A N 1
ATOM 2794 C CA . VAL A 1 383 ? 26.578 -20.625 2.266 1 97.31 383 VAL A CA 1
ATOM 2795 C C . VAL A 1 383 ? 27.938 -19.938 2.129 1 97.31 383 VAL A C 1
ATOM 2797 O O . VAL A 1 383 ? 28.719 -20.25 1.226 1 97.31 383 VAL A O 1
ATOM 2800 N N . GLY A 1 384 ? 28.234 -18.922 2.957 1 95.75 384 GLY A N 1
ATOM 2801 C CA . GLY A 1 384 ? 29.531 -18.25 2.934 1 95.75 384 GLY A CA 1
ATOM 2802 C C . GLY A 1 384 ? 29.5 -16.922 2.195 1 95.75 384 GLY A C 1
ATOM 2803 O O . GLY A 1 384 ? 30.516 -16.484 1.649 1 95.75 384 GLY A O 1
ATOM 2804 N N . GLY A 1 385 ? 28.359 -16.266 2.16 1 93.75 385 GLY A N 1
ATOM 2805 C CA . GLY A 1 385 ? 28.188 -15.016 1.44 1 93.75 385 GLY A CA 1
ATOM 2806 C C . GLY A 1 385 ? 29.031 -13.883 1.999 1 93.75 385 GLY A C 1
ATOM 2807 O O . GLY A 1 385 ? 29.359 -12.93 1.286 1 93.75 385 GLY A O 1
ATOM 2808 N N . ALA A 1 386 ? 29.469 -13.969 3.273 1 91.31 386 ALA A N 1
ATOM 2809 C CA . ALA A 1 386 ? 30.312 -12.945 3.887 1 91.31 386 ALA A CA 1
ATOM 2810 C C . ALA A 1 386 ? 31.672 -12.875 3.197 1 91.31 386 ALA A C 1
ATOM 2812 O O . ALA A 1 386 ? 32.25 -11.789 3.061 1 91.31 386 ALA A O 1
ATOM 2813 N N . ALA A 1 387 ? 32.188 -14.016 2.756 1 92.06 387 ALA A N 1
ATOM 2814 C CA . ALA A 1 387 ? 33.5 -14.102 2.119 1 92.06 387 ALA A CA 1
ATOM 2815 C C . ALA A 1 387 ? 33.406 -13.859 0.617 1 92.06 387 ALA A C 1
ATOM 2817 O O . ALA A 1 387 ? 34.281 -13.234 0.021 1 92.06 387 ALA A O 1
ATOM 2818 N N . ASP A 1 388 ? 32.312 -14.383 0.059 1 93.69 388 ASP A N 1
ATOM 2819 C CA . ASP A 1 388 ? 32.094 -14.242 -1.377 1 93.69 388 ASP A CA 1
ATOM 2820 C C . ASP A 1 388 ? 30.625 -13.906 -1.675 1 93.69 388 ASP A C 1
ATOM 2822 O O . ASP A 1 388 ? 29.75 -14.766 -1.595 1 93.69 388 ASP A O 1
ATOM 2826 N N . ALA A 1 389 ? 30.375 -12.711 -2.146 1 89.94 389 ALA A N 1
ATOM 2827 C CA . ALA A 1 389 ? 29.031 -12.219 -2.379 1 89.94 389 ALA A CA 1
ATOM 2828 C C . ALA A 1 389 ? 28.328 -13.039 -3.459 1 89.94 389 ALA A C 1
ATOM 2830 O O . ALA A 1 389 ? 27.109 -13.242 -3.4 1 89.94 389 ALA A O 1
ATOM 2831 N N . GLY A 1 390 ? 29.078 -13.484 -4.418 1 91.81 390 GLY A N 1
ATOM 2832 C CA . GLY A 1 390 ? 28.516 -14.289 -5.48 1 91.81 390 GLY A CA 1
ATOM 2833 C C . GLY A 1 390 ? 27.922 -15.602 -4.984 1 91.81 390 GLY A C 1
ATOM 2834 O O . GLY A 1 390 ? 26.828 -15.984 -5.379 1 91.81 390 GLY A O 1
ATOM 2835 N N . ILE A 1 391 ? 28.672 -16.219 -4.105 1 96.06 391 ILE A N 1
ATOM 2836 C CA . ILE A 1 391 ? 28.219 -17.484 -3.533 1 96.06 391 ILE A CA 1
ATOM 2837 C C . ILE A 1 391 ? 27 -17.25 -2.648 1 96.06 391 ILE A C 1
ATOM 2839 O O . ILE A 1 391 ? 26.062 -18.047 -2.627 1 96.06 391 ILE A O 1
ATOM 2843 N N . GLY A 1 392 ? 27 -16.141 -1.935 1 95.38 392 GLY A N 1
ATOM 2844 C CA . GLY A 1 392 ? 25.875 -15.789 -1.099 1 95.38 392 GLY A CA 1
ATOM 2845 C C . GLY A 1 392 ? 24.594 -15.594 -1.888 1 95.38 392 GLY A C 1
ATOM 2846 O O . GLY A 1 392 ? 23.531 -16.109 -1.511 1 95.38 392 GLY A O 1
ATOM 2847 N N . LEU A 1 393 ? 24.734 -14.867 -2.973 1 94.5 393 LEU A N 1
ATOM 2848 C CA . LEU A 1 393 ? 23.578 -14.594 -3.812 1 94.5 393 LEU A CA 1
ATOM 2849 C C . LEU A 1 393 ? 23.062 -15.883 -4.457 1 94.5 393 LEU A C 1
ATOM 2851 O O . LEU A 1 393 ? 21.859 -16.047 -4.629 1 94.5 393 LEU A O 1
ATOM 2855 N N . TYR A 1 394 ? 23.984 -16.75 -4.797 1 96.56 394 TYR A N 1
ATOM 2856 C CA . TYR A 1 394 ? 23.594 -18.047 -5.309 1 96.56 394 TYR A CA 1
ATOM 2857 C C . TYR A 1 394 ? 22.828 -18.844 -4.258 1 96.56 394 TYR A C 1
ATOM 2859 O O . TYR A 1 394 ? 21.875 -19.562 -4.582 1 96.56 394 TYR A O 1
ATOM 2867 N N . GLY A 1 395 ? 23.203 -18.703 -3.006 1 96.94 395 GLY A N 1
ATOM 2868 C CA . GLY A 1 395 ? 22.484 -19.328 -1.92 1 96.94 395 GLY A CA 1
ATOM 2869 C C . GLY A 1 395 ? 21.031 -18.891 -1.834 1 96.94 395 GLY A C 1
ATOM 2870 O O . GLY A 1 395 ? 20.141 -19.719 -1.631 1 96.94 395 GLY A O 1
ATOM 2871 N N . ILE A 1 396 ? 20.797 -17.656 -1.995 1 95.75 396 ILE A N 1
ATOM 2872 C CA . ILE A 1 396 ? 19.438 -17.125 -1.984 1 95.75 396 ILE A CA 1
ATOM 2873 C C . ILE A 1 396 ? 18.656 -17.688 -3.162 1 95.75 396 ILE A C 1
ATOM 2875 O O . ILE A 1 396 ? 17.5 -18.078 -3.01 1 95.75 396 ILE A O 1
ATOM 2879 N N . ALA A 1 397 ? 19.25 -17.75 -4.289 1 96.44 397 ALA A N 1
ATOM 2880 C CA . ALA A 1 397 ? 18.594 -18.281 -5.48 1 96.44 397 ALA A CA 1
ATOM 2881 C C . ALA A 1 397 ? 18.234 -19.75 -5.297 1 96.44 397 ALA A C 1
ATOM 2883 O O . ALA A 1 397 ? 17.172 -20.188 -5.742 1 96.44 397 ALA A O 1
ATOM 2884 N N . ILE A 1 398 ? 19.141 -20.453 -4.66 1 97.69 398 ILE A N 1
ATOM 2885 C CA . ILE A 1 398 ? 18.891 -21.875 -4.438 1 97.69 398 ILE A CA 1
ATOM 2886 C C . ILE A 1 398 ? 17.75 -22.047 -3.449 1 97.69 398 ILE A C 1
ATOM 2888 O O . ILE A 1 398 ? 16.938 -22.969 -3.59 1 97.69 398 ILE A O 1
ATOM 2892 N N . ALA A 1 399 ? 17.688 -21.203 -2.479 1 97.12 399 ALA A N 1
ATOM 2893 C CA . ALA A 1 399 ? 16.531 -21.234 -1.582 1 97.12 399 ALA A CA 1
ATOM 2894 C C . ALA A 1 399 ? 15.227 -21.016 -2.352 1 97.12 399 ALA A C 1
ATOM 2896 O O . ALA A 1 399 ? 14.227 -21.688 -2.09 1 97.12 399 ALA A O 1
ATOM 2897 N N . ALA A 1 400 ? 15.242 -20.125 -3.258 1 95.69 400 ALA A N 1
ATOM 2898 C CA . ALA A 1 400 ? 14.062 -19.859 -4.078 1 95.69 400 ALA A CA 1
ATOM 2899 C C . ALA A 1 400 ? 13.703 -21.078 -4.938 1 95.69 400 ALA A C 1
ATOM 2901 O O . ALA A 1 400 ? 12.523 -21.391 -5.102 1 95.69 400 ALA A O 1
ATOM 2902 N N . VAL A 1 401 ? 14.703 -21.688 -5.465 1 96.5 401 VAL A N 1
ATOM 2903 C CA . VAL A 1 401 ? 14.477 -22.875 -6.277 1 96.5 401 VAL A CA 1
ATOM 2904 C C . VAL A 1 401 ? 13.891 -24 -5.414 1 96.5 401 VAL A C 1
ATOM 2906 O O . VAL A 1 401 ? 13.008 -24.734 -5.855 1 96.5 401 VAL A O 1
ATOM 2909 N N . ALA A 1 402 ? 14.406 -24.094 -4.242 1 96.5 402 ALA A N 1
ATOM 2910 C CA . ALA A 1 402 ? 13.891 -25.109 -3.328 1 96.5 402 ALA A CA 1
ATOM 2911 C C . ALA A 1 402 ? 12.422 -24.859 -2.998 1 96.5 402 ALA A C 1
ATOM 2913 O O . ALA A 1 402 ? 11.648 -25.797 -2.82 1 96.5 402 ALA A O 1
ATOM 2914 N N . MET A 1 403 ? 12.102 -23.656 -2.895 1 93.25 403 MET A N 1
ATOM 2915 C CA . MET A 1 403 ? 10.695 -23.328 -2.658 1 93.25 403 MET A CA 1
ATOM 2916 C C . MET A 1 403 ? 9.82 -23.859 -3.787 1 93.25 403 MET A C 1
ATOM 2918 O O . MET A 1 403 ? 8.703 -24.312 -3.545 1 93.25 403 MET A O 1
ATOM 2922 N N . LEU A 1 404 ? 10.297 -23.875 -4.953 1 86.38 404 LEU A N 1
ATOM 2923 C CA . LEU A 1 404 ? 9.516 -24.25 -6.121 1 86.38 404 LEU A CA 1
ATOM 2924 C C . LEU A 1 404 ? 9.406 -25.781 -6.23 1 86.38 404 LEU A C 1
ATOM 2926 O O . LEU A 1 404 ? 8.672 -26.281 -7.082 1 86.38 404 LEU A O 1
ATOM 2930 N N . SER A 1 405 ? 10.086 -26.516 -5.336 1 87.12 405 SER A N 1
ATOM 2931 C CA . SER A 1 405 ? 10.062 -27.969 -5.344 1 87.12 405 SER A CA 1
ATOM 2932 C C . SER A 1 405 ? 8.648 -28.5 -5.125 1 87.12 405 SER A C 1
ATOM 2934 O O . SER A 1 405 ? 8.312 -29.594 -5.594 1 87.12 405 SER A O 1
ATOM 2936 N N . THR A 1 406 ? 7.867 -27.703 -4.527 1 89.31 406 THR A N 1
ATOM 2937 C CA . THR A 1 406 ? 6.52 -28.156 -4.215 1 89.31 406 THR A CA 1
ATOM 2938 C C . THR A 1 406 ? 5.504 -27.578 -5.195 1 89.31 406 THR A C 1
ATOM 2940 O O . THR A 1 406 ? 4.297 -27.672 -4.973 1 89.31 406 THR A O 1
ATOM 2943 N N . THR A 1 407 ? 5.977 -27.016 -6.266 1 92.38 407 THR A N 1
ATOM 2944 C CA . THR A 1 407 ? 5.109 -26.312 -7.203 1 92.38 407 THR A CA 1
ATOM 2945 C C . THR A 1 407 ? 4.059 -27.25 -7.781 1 92.38 407 THR A C 1
ATOM 2947 O O . THR A 1 407 ? 2.898 -26.875 -7.953 1 92.38 407 THR A O 1
ATOM 2950 N N . GLY A 1 408 ? 4.465 -28.484 -8.117 1 93.06 408 GLY A N 1
ATOM 2951 C CA . GLY A 1 408 ? 3.496 -29.438 -8.641 1 93.06 408 GLY A CA 1
ATOM 2952 C C . GLY A 1 408 ? 2.301 -29.625 -7.727 1 93.06 408 GLY A C 1
ATOM 2953 O O . GLY A 1 408 ? 1.155 -29.609 -8.18 1 93.06 408 GLY A O 1
ATOM 2954 N N . MET A 1 409 ? 2.535 -29.766 -6.492 1 92.94 409 MET A N 1
ATOM 2955 C CA . MET A 1 409 ? 1.48 -29.953 -5.504 1 92.94 409 MET A CA 1
ATOM 2956 C C . MET A 1 409 ? 0.719 -28.656 -5.25 1 92.94 409 MET A C 1
ATOM 2958 O O . MET A 1 409 ? -0.497 -28.688 -5.055 1 92.94 409 MET A O 1
ATOM 2962 N N . ILE A 1 410 ? 1.463 -27.609 -5.234 1 91.56 410 ILE A N 1
ATOM 2963 C CA . ILE A 1 410 ? 0.861 -26.312 -4.926 1 91.56 410 ILE A CA 1
ATOM 2964 C C . ILE A 1 410 ? -0.11 -25.922 -6.039 1 91.56 410 ILE A C 1
ATOM 2966 O O . ILE A 1 410 ? -1.203 -25.422 -5.77 1 91.56 410 ILE A O 1
ATOM 2970 N N . VAL A 1 411 ? 0.253 -26.141 -7.262 1 92.38 411 VAL A N 1
ATOM 2971 C CA . VAL A 1 411 ? -0.626 -25.828 -8.383 1 92.38 411 VAL A CA 1
ATOM 2972 C C . VAL A 1 411 ? -1.836 -26.75 -8.367 1 92.38 411 VAL A C 1
ATOM 2974 O O . VAL A 1 411 ? -2.943 -26.344 -8.734 1 92.38 411 VAL A O 1
ATOM 2977 N N . ALA A 1 412 ? -1.594 -27.969 -7.977 1 93.69 412 ALA A N 1
ATOM 2978 C CA . ALA A 1 412 ? -2.715 -28.906 -7.848 1 93.69 412 ALA A CA 1
ATOM 2979 C C . ALA A 1 412 ? -3.742 -28.375 -6.844 1 93.69 412 ALA A C 1
ATOM 2981 O O . ALA A 1 412 ? -4.949 -28.453 -7.09 1 93.69 412 ALA A O 1
ATOM 2982 N N . LEU A 1 413 ? -3.242 -27.906 -5.777 1 91.94 413 LEU A N 1
ATOM 2983 C CA . LEU A 1 413 ? -4.113 -27.328 -4.754 1 91.94 413 LEU A CA 1
ATOM 2984 C C . LEU A 1 413 ? -4.859 -26.109 -5.297 1 91.94 413 LEU A C 1
ATOM 2986 O O . LEU A 1 413 ? -6.039 -25.922 -4.996 1 91.94 413 LEU A O 1
ATOM 2990 N N . ASP A 1 414 ? -4.16 -25.391 -6.016 1 92.12 414 ASP A N 1
ATOM 2991 C CA . ASP A 1 414 ? -4.75 -24.172 -6.547 1 92.12 414 ASP A CA 1
ATOM 2992 C C . ASP A 1 414 ? -5.871 -24.484 -7.531 1 92.12 414 ASP A C 1
ATOM 2994 O O . ASP A 1 414 ? -6.945 -23.875 -7.469 1 92.12 414 ASP A O 1
ATOM 2998 N N . SER A 1 415 ? -5.609 -25.391 -8.438 1 92.94 415 SER A N 1
ATOM 2999 C CA . SER A 1 415 ? -6.578 -25.734 -9.477 1 92.94 415 SER A CA 1
ATOM 3000 C C . SER A 1 415 ? -7.758 -26.5 -8.891 1 92.94 415 SER A C 1
ATOM 3002 O O . SER A 1 415 ? -8.836 -26.531 -9.484 1 92.94 415 SER A O 1
ATOM 3004 N N . TYR A 1 416 ? -7.543 -27.125 -7.77 1 93.56 416 TYR A N 1
ATOM 3005 C CA . TYR A 1 416 ? -8.625 -27.734 -7.02 1 93.56 416 TYR A CA 1
ATOM 3006 C C . TYR A 1 416 ? -9.734 -26.734 -6.719 1 93.56 416 TYR A C 1
ATOM 3008 O O . TYR A 1 416 ? -10.922 -27.062 -6.797 1 93.56 416 TYR A O 1
ATOM 3016 N N . GLY A 1 417 ? -9.391 -25.547 -6.441 1 90.81 417 GLY A N 1
ATOM 3017 C CA . GLY A 1 417 ? -10.328 -24.516 -6.055 1 90.81 417 GLY A CA 1
ATOM 3018 C C . GLY A 1 417 ? -11.367 -24.219 -7.121 1 90.81 417 GLY A C 1
ATOM 3019 O O . GLY A 1 417 ? -12.562 -24.422 -6.906 1 90.81 417 GLY A O 1
ATOM 3020 N N . PRO A 1 418 ? -10.906 -23.781 -8.266 1 92.12 418 PRO A N 1
ATOM 3021 C CA . PRO A 1 418 ? -11.867 -23.484 -9.328 1 92.12 418 PRO A CA 1
ATOM 3022 C C . PRO A 1 418 ? -12.68 -24.703 -9.75 1 92.12 418 PRO A C 1
ATOM 3024 O O . PRO A 1 418 ? -13.844 -24.562 -10.141 1 92.12 418 PRO A O 1
ATOM 3027 N N . ILE A 1 419 ? -12.148 -25.891 -9.664 1 95.44 419 ILE A N 1
ATOM 3028 C CA . ILE A 1 419 ? -12.867 -27.094 -10.039 1 95.44 419 ILE A CA 1
ATOM 3029 C C . ILE A 1 419 ? -14.047 -27.312 -9.086 1 95.44 419 ILE A C 1
ATOM 3031 O O . ILE A 1 419 ? -15.172 -27.562 -9.523 1 95.44 419 ILE A O 1
ATOM 3035 N N . THR A 1 420 ? -13.758 -27.172 -7.844 1 94.81 420 THR A N 1
ATOM 3036 C CA . THR A 1 420 ? -14.805 -27.406 -6.852 1 94.81 420 THR A CA 1
ATOM 3037 C C . THR A 1 420 ? -15.812 -26.266 -6.855 1 94.81 420 THR A C 1
ATOM 3039 O O . THR A 1 420 ? -17 -26.484 -6.613 1 94.81 420 THR A O 1
ATOM 3042 N N . ASP A 1 421 ? -15.336 -25.094 -7.078 1 91.88 421 ASP A N 1
ATOM 3043 C CA . ASP A 1 421 ? -16.219 -23.938 -7.172 1 91.88 421 ASP A CA 1
ATOM 3044 C C . ASP A 1 421 ? -17.219 -24.094 -8.312 1 91.88 421 ASP A C 1
ATOM 3046 O O . ASP A 1 421 ? -18.422 -23.922 -8.117 1 91.88 421 ASP A O 1
ATOM 3050 N N . ASN A 1 422 ? -16.781 -24.484 -9.461 1 95.12 422 ASN A N 1
ATOM 3051 C CA . ASN A 1 422 ? -17.641 -24.719 -10.609 1 95.12 422 ASN A CA 1
ATOM 3052 C C . ASN A 1 422 ? -18.547 -25.922 -10.398 1 95.12 422 ASN A C 1
ATOM 3054 O O . ASN A 1 422 ? -19.688 -25.938 -10.883 1 95.12 422 ASN A O 1
ATOM 3058 N N . ALA A 1 423 ? -18 -26.922 -9.727 1 96.12 423 ALA A N 1
ATOM 3059 C CA . ALA A 1 423 ? -18.844 -28.078 -9.406 1 96.12 423 ALA A CA 1
ATOM 3060 C C . ALA A 1 423 ? -20.062 -27.656 -8.602 1 96.12 423 ALA A C 1
ATOM 3062 O O . ALA A 1 423 ? -21.172 -28.125 -8.852 1 96.12 423 ALA A O 1
ATOM 3063 N N . GLY A 1 424 ? -19.812 -26.812 -7.656 1 93.38 424 GLY A N 1
ATOM 3064 C CA . GLY A 1 424 ? -20.922 -26.281 -6.887 1 93.38 424 GLY A CA 1
ATOM 3065 C C . GLY A 1 424 ? -21.922 -25.5 -7.73 1 93.38 424 GLY A C 1
ATOM 3066 O O . GLY A 1 424 ? -23.125 -25.609 -7.543 1 93.38 424 GLY A O 1
ATOM 3067 N N . GLY A 1 425 ? -21.422 -24.656 -8.586 1 92.62 425 GLY A N 1
ATOM 3068 C CA . GLY A 1 425 ? -22.281 -23.906 -9.5 1 92.62 425 GLY A CA 1
ATOM 3069 C C . GLY A 1 425 ? -23.125 -24.797 -10.398 1 92.62 425 GLY A C 1
ATOM 3070 O O . GLY A 1 425 ? -24.312 -24.547 -10.586 1 92.62 425 GLY A O 1
ATOM 3071 N N . ILE A 1 426 ? -22.547 -25.859 -10.922 1 95 426 ILE A N 1
ATOM 3072 C CA . ILE A 1 426 ? -23.25 -26.797 -11.781 1 95 426 ILE A CA 1
ATOM 3073 C C . ILE A 1 426 ? -24.344 -27.516 -10.984 1 95 426 ILE A C 1
ATOM 3075 O O . ILE A 1 426 ? -25.453 -27.688 -11.469 1 95 426 ILE A O 1
ATOM 3079 N N . ALA A 1 427 ? -23.969 -27.875 -9.789 1 95.06 427 ALA A N 1
ATOM 3080 C CA . ALA A 1 427 ? -24.938 -28.547 -8.93 1 95.06 427 ALA A CA 1
ATOM 3081 C C . ALA A 1 427 ? -26.156 -27.656 -8.672 1 95.06 427 ALA A C 1
ATOM 3083 O O . ALA A 1 427 ? -27.297 -28.125 -8.688 1 95.06 427 ALA A O 1
ATOM 3084 N N . GLN A 1 428 ? -25.875 -26.438 -8.484 1 91.25 428 GLN A N 1
ATOM 3085 C CA . GLN A 1 428 ? -26.953 -25.484 -8.219 1 91.25 428 GLN A CA 1
ATOM 3086 C C . GLN A 1 428 ? -27.797 -25.25 -9.469 1 91.25 428 GLN A C 1
ATOM 3088 O O . GLN A 1 428 ? -29.031 -25.281 -9.414 1 91.25 428 GLN A O 1
ATOM 3093 N N . MET A 1 429 ? -27.188 -25 -10.523 1 91.81 429 MET A N 1
ATOM 3094 C CA . MET A 1 429 ? -27.875 -24.672 -11.766 1 91.81 429 MET A CA 1
ATOM 3095 C C . MET A 1 429 ? -28.641 -25.891 -12.305 1 91.81 429 MET A C 1
ATOM 3097 O O . MET A 1 429 ? -29.656 -25.734 -12.969 1 91.81 429 MET A O 1
ATOM 3101 N N . ALA A 1 430 ? -28.172 -27.047 -11.961 1 93.19 430 ALA A N 1
ATOM 3102 C CA . ALA A 1 430 ? -28.812 -28.266 -12.406 1 93.19 430 ALA A CA 1
ATOM 3103 C C . ALA A 1 430 ? -29.859 -28.75 -11.398 1 93.19 430 ALA A C 1
ATOM 3105 O O . ALA A 1 430 ? -30.484 -29.781 -11.586 1 93.19 430 ALA A O 1
ATOM 3106 N N . ASN A 1 431 ? -30.031 -28.031 -10.336 1 91.88 431 ASN A N 1
ATOM 3107 C CA . ASN A 1 431 ? -31 -28.328 -9.289 1 91.88 431 ASN A CA 1
ATOM 3108 C C . ASN A 1 431 ? -30.797 -29.719 -8.703 1 91.88 431 ASN A C 1
ATOM 3110 O O . ASN A 1 431 ? -31.734 -30.5 -8.594 1 91.88 431 ASN A O 1
ATOM 3114 N N . LEU A 1 432 ? -29.609 -30.016 -8.445 1 94 432 LEU A N 1
ATOM 3115 C CA . LEU A 1 432 ? -29.312 -31.297 -7.805 1 94 432 LEU A CA 1
ATOM 3116 C C . LEU A 1 432 ? -29.766 -31.297 -6.352 1 94 432 LEU A C 1
ATOM 3118 O O . LEU A 1 432 ? -30.031 -30.234 -5.777 1 94 432 LEU A O 1
ATOM 3122 N N . PRO A 1 433 ? -29.859 -32.5 -5.758 1 93.44 433 PRO A N 1
ATOM 3123 C CA . PRO A 1 433 ? -30.328 -32.562 -4.375 1 93.44 433 PRO A CA 1
ATOM 3124 C C . PRO A 1 433 ? -29.453 -31.781 -3.4 1 93.44 433 PRO A C 1
ATOM 3126 O O . PRO A 1 433 ? -28.25 -31.625 -3.641 1 93.44 433 PRO A O 1
ATOM 3129 N N . ALA A 1 434 ? -29.984 -31.453 -2.295 1 91.75 434 ALA A N 1
ATOM 3130 C CA . ALA A 1 434 ? -29.328 -30.625 -1.28 1 91.75 434 ALA A CA 1
ATOM 3131 C C . ALA A 1 434 ? -28.094 -31.312 -0.723 1 91.75 434 ALA A C 1
ATOM 3133 O O . ALA A 1 434 ? -27.109 -30.656 -0.372 1 91.75 434 ALA A O 1
ATOM 3134 N N . GLN A 1 435 ? -28.172 -32.531 -0.718 1 93.12 435 GLN A N 1
ATOM 3135 C CA . GLN A 1 435 ? -27.047 -33.312 -0.203 1 93.12 435 GLN A CA 1
ATOM 3136 C C . GLN A 1 435 ? -25.812 -33.094 -1.07 1 93.12 435 GLN A C 1
ATOM 3138 O O . GLN A 1 435 ? -24.688 -33.031 -0.559 1 93.12 435 GLN A O 1
ATOM 3143 N N . VAL A 1 436 ? -26 -33.031 -2.34 1 94.69 436 VAL A N 1
ATOM 3144 C CA . VAL A 1 436 ? -24.906 -32.812 -3.277 1 94.69 436 VAL A CA 1
ATOM 3145 C C . VAL A 1 436 ? -24.328 -31.406 -3.074 1 94.69 436 VAL A C 1
ATOM 3147 O O . VAL A 1 436 ? -23.109 -31.219 -3.086 1 94.69 436 VAL A O 1
ATOM 3150 N N . ARG A 1 437 ? -25.219 -30.516 -2.822 1 90.62 437 ARG A N 1
ATOM 3151 C CA . ARG A 1 437 ? -24.797 -29.125 -2.604 1 90.62 437 ARG A CA 1
ATOM 3152 C C . ARG A 1 437 ? -23.984 -29 -1.317 1 90.62 437 ARG A C 1
ATOM 3154 O O . ARG A 1 437 ? -23.031 -28.219 -1.251 1 90.62 437 ARG A O 1
ATOM 3161 N N . LYS A 1 438 ? -24.344 -29.734 -0.375 1 90.38 438 LYS A N 1
ATOM 3162 C CA . LYS A 1 438 ? -23.609 -29.734 0.887 1 90.38 438 LYS A CA 1
ATOM 3163 C C . LYS A 1 438 ? -22.172 -30.203 0.693 1 90.38 438 LYS A C 1
ATOM 3165 O O . LYS A 1 438 ? -21.25 -29.641 1.276 1 90.38 438 LYS A O 1
ATOM 3170 N N . VAL A 1 439 ? -22.047 -31.188 -0.133 1 93 439 VAL A N 1
ATOM 3171 C CA . VAL A 1 439 ? -20.719 -31.75 -0.41 1 93 439 VAL A CA 1
ATOM 3172 C C . VAL A 1 439 ? -19.906 -30.75 -1.221 1 93 439 VAL A C 1
ATOM 3174 O O . VAL A 1 439 ? -18.75 -30.469 -0.889 1 93 439 VAL A O 1
ATOM 3177 N N . THR A 1 440 ? -20.469 -30.203 -2.246 1 93 440 THR A N 1
ATOM 3178 C CA . THR A 1 440 ? -19.75 -29.281 -3.104 1 93 440 THR A CA 1
ATOM 3179 C C . THR A 1 440 ? -19.391 -28 -2.346 1 93 440 THR A C 1
ATOM 3181 O O . THR A 1 440 ? -18.344 -27.406 -2.574 1 93 440 THR A O 1
ATOM 3184 N N . ASP A 1 441 ? -20.25 -27.625 -1.435 1 86.06 441 ASP A N 1
ATOM 3185 C CA . ASP A 1 441 ? -19.984 -26.453 -0.618 1 86.06 441 ASP A CA 1
ATOM 3186 C C . ASP A 1 441 ? -18.781 -26.672 0.3 1 86.06 441 ASP A C 1
ATOM 3188 O O . ASP A 1 441 ? -17.969 -25.781 0.493 1 86.06 441 ASP A O 1
ATOM 3192 N N . ALA A 1 442 ? -18.766 -27.797 0.807 1 87.06 442 ALA A N 1
ATOM 3193 C CA . ALA A 1 442 ? -17.641 -28.141 1.68 1 87.06 442 ALA A CA 1
ATOM 3194 C C . ALA A 1 442 ? -16.328 -28.156 0.904 1 87.06 442 ALA A C 1
ATOM 3196 O O . ALA A 1 442 ? -15.305 -27.656 1.393 1 87.06 442 ALA A O 1
ATOM 3197 N N . LEU A 1 443 ? -16.344 -28.672 -0.257 1 91.75 443 LEU A N 1
ATOM 3198 C CA . LEU A 1 443 ? -15.164 -28.703 -1.121 1 91.75 443 LEU A CA 1
ATOM 3199 C C . LEU A 1 443 ? -14.758 -27.297 -1.535 1 91.75 443 LEU A C 1
ATOM 3201 O O . LEU A 1 443 ? -13.57 -26.953 -1.543 1 91.75 443 LEU A O 1
ATOM 3205 N N . ASP A 1 444 ? -15.734 -26.531 -1.785 1 88.31 444 ASP A N 1
ATOM 3206 C CA . ASP A 1 444 ? -15.508 -25.172 -2.262 1 88.31 444 ASP A CA 1
ATOM 3207 C C . ASP A 1 444 ? -14.898 -24.297 -1.164 1 88.31 444 ASP A C 1
ATOM 3209 O O . ASP A 1 444 ? -14.039 -23.453 -1.437 1 88.31 444 ASP A O 1
ATOM 3213 N N . ALA A 1 445 ? -15.336 -24.453 0.019 1 83.31 445 ALA A N 1
ATOM 3214 C CA . ALA A 1 445 ? -14.789 -23.688 1.138 1 83.31 445 ALA A CA 1
ATOM 3215 C C . ALA A 1 445 ? -13.289 -23.938 1.296 1 83.31 445 ALA A C 1
ATOM 3217 O O . ALA A 1 445 ? -12.516 -23 1.487 1 83.31 445 ALA A O 1
ATOM 3218 N N . VAL A 1 446 ? -12.922 -25.094 1.162 1 86.69 446 VAL A N 1
ATOM 3219 C CA . VAL A 1 446 ? -11.508 -25.453 1.244 1 86.69 446 VAL A CA 1
ATOM 3220 C C . VAL A 1 446 ? -10.781 -24.969 -0.004 1 86.69 446 VAL A C 1
ATOM 3222 O O . VAL A 1 446 ? -9.617 -24.562 0.069 1 86.69 446 VAL A O 1
ATOM 3225 N N . GLY A 1 447 ? -11.469 -24.938 -1.014 1 87.94 447 GLY A N 1
ATOM 3226 C CA . GLY A 1 447 ? -10.906 -24.469 -2.268 1 87.94 447 GLY A CA 1
ATOM 3227 C C . GLY A 1 447 ? -10.453 -23.016 -2.211 1 87.94 447 GLY A C 1
ATOM 3228 O O . GLY A 1 447 ? -9.391 -22.672 -2.727 1 87.94 447 GLY A O 1
ATOM 3229 N N . ASN A 1 448 ? -11.203 -22.188 -1.584 1 84.81 448 ASN A N 1
ATOM 3230 C CA . ASN A 1 448 ? -10.844 -20.781 -1.486 1 84.81 448 ASN A CA 1
ATOM 3231 C C . ASN A 1 448 ? -9.625 -20.578 -0.59 1 84.81 448 ASN A C 1
ATOM 3233 O O . ASN A 1 448 ? -8.82 -19.672 -0.831 1 84.81 448 ASN A O 1
ATOM 3237 N N . THR A 1 449 ? -9.547 -21.312 0.404 1 85.25 449 THR A N 1
ATOM 3238 C CA . THR A 1 449 ? -8.383 -21.25 1.279 1 85.25 449 THR A CA 1
ATOM 3239 C C . THR A 1 449 ? -7.125 -21.719 0.547 1 85.25 449 THR A C 1
ATOM 3241 O O . THR A 1 449 ? -6.062 -21.094 0.669 1 85.25 449 THR A O 1
ATOM 3244 N N . THR A 1 450 ? -7.297 -22.734 -0.172 1 88.38 450 THR A N 1
ATOM 3245 C CA . THR A 1 450 ? -6.148 -23.266 -0.902 1 88.38 450 THR A CA 1
ATOM 3246 C C . THR A 1 450 ? -5.707 -22.297 -1.99 1 88.38 450 THR A C 1
ATOM 3248 O O . THR A 1 450 ? -4.512 -22.156 -2.258 1 88.38 450 THR A O 1
ATOM 3251 N N . LYS A 1 451 ? -6.691 -21.609 -2.652 1 87.94 451 LYS A N 1
ATOM 3252 C CA . LYS A 1 451 ? -6.355 -20.578 -3.623 1 87.94 451 LYS A CA 1
ATOM 3253 C C . LYS A 1 451 ? -5.496 -19.484 -2.99 1 87.94 451 LYS A C 1
ATOM 3255 O O . LYS A 1 451 ? -4.5 -19.062 -3.572 1 87.94 451 LYS A O 1
ATOM 3260 N N . ALA A 1 452 ? -5.852 -19.109 -1.822 1 90.06 452 ALA A N 1
ATOM 3261 C CA . ALA A 1 452 ? -5.125 -18.047 -1.119 1 90.06 452 ALA A CA 1
ATOM 3262 C C . ALA A 1 452 ? -3.721 -18.516 -0.737 1 90.06 452 ALA A C 1
ATOM 3264 O O . ALA A 1 452 ? -2.75 -17.766 -0.891 1 90.06 452 ALA A O 1
ATOM 3265 N N . VAL A 1 453 ? -3.584 -19.688 -0.245 1 89.25 453 VAL A N 1
ATOM 3266 C CA . VAL A 1 453 ? -2.316 -20.25 0.205 1 89.25 453 VAL A CA 1
ATOM 3267 C C . VAL A 1 453 ? -1.353 -20.359 -0.974 1 89.25 453 VAL A C 1
ATOM 3269 O O . VAL A 1 453 ? -0.17 -20.031 -0.85 1 89.25 453 VAL A O 1
ATOM 3272 N N . THR A 1 454 ? -1.839 -20.781 -2.031 1 88.94 454 THR A N 1
ATOM 3273 C CA . THR A 1 454 ? -1.002 -20.922 -3.217 1 88.94 454 THR A CA 1
ATOM 3274 C C . THR A 1 454 ? -0.554 -19.562 -3.732 1 88.94 454 THR A C 1
ATOM 3276 O O . THR A 1 454 ? 0.573 -19.422 -4.211 1 88.94 454 THR A O 1
ATOM 3279 N N . LYS A 1 455 ? -1.475 -18.625 -3.707 1 89.94 455 LYS A N 1
ATOM 3280 C CA . LYS A 1 455 ? -1.112 -17.266 -4.117 1 89.94 455 LYS A CA 1
ATOM 3281 C C . LYS A 1 455 ? -0.05 -16.688 -3.193 1 89.94 455 LYS A C 1
ATOM 3283 O O . LYS A 1 455 ? 0.883 -16.016 -3.654 1 89.94 455 LYS A O 1
ATOM 3288 N N . GLY A 1 456 ? -0.21 -16.922 -1.889 1 89.19 456 GLY A N 1
ATOM 3289 C CA . GLY A 1 456 ? 0.82 -16.516 -0.948 1 89.19 456 GLY A CA 1
ATOM 3290 C C . GLY A 1 456 ? 2.174 -17.141 -1.233 1 89.19 456 GLY A C 1
ATOM 3291 O O . GLY A 1 456 ? 3.203 -16.469 -1.153 1 89.19 456 GLY A O 1
ATOM 3292 N N . TYR A 1 457 ? 2.172 -18.375 -1.557 1 89.75 457 TYR A N 1
ATOM 3293 C CA . TYR A 1 457 ? 3.361 -19.109 -1.964 1 89.75 457 TYR A CA 1
ATOM 3294 C C . TYR A 1 457 ? 3.99 -18.5 -3.205 1 89.75 457 TYR A C 1
ATOM 3296 O O . TYR A 1 457 ? 5.207 -18.297 -3.264 1 89.75 457 TYR A O 1
ATOM 3304 N N . ALA A 1 458 ? 3.158 -18.188 -4.152 1 89.75 458 ALA A N 1
ATOM 3305 C CA . ALA A 1 458 ? 3.637 -17.609 -5.41 1 89.75 458 ALA A CA 1
ATOM 3306 C C . ALA A 1 458 ? 4.266 -16.234 -5.18 1 89.75 458 ALA A C 1
ATOM 3308 O O . ALA A 1 458 ? 5.305 -15.922 -5.758 1 89.75 458 ALA A O 1
ATOM 3309 N N . ILE A 1 459 ? 3.691 -15.453 -4.363 1 92.06 459 ILE A N 1
ATOM 3310 C CA . ILE A 1 459 ? 4.184 -14.117 -4.062 1 92.06 459 ILE A CA 1
ATOM 3311 C C . ILE A 1 459 ? 5.539 -14.211 -3.367 1 92.06 459 ILE A C 1
ATOM 3313 O O . ILE A 1 459 ? 6.48 -13.492 -3.729 1 92.06 459 ILE A O 1
ATOM 3317 N N . GLY A 1 460 ? 5.629 -15.062 -2.4 1 89.06 460 GLY A N 1
ATOM 3318 C CA . GLY A 1 460 ? 6.887 -15.25 -1.697 1 89.06 460 GLY A CA 1
ATOM 3319 C C . GLY A 1 460 ? 8.008 -15.742 -2.598 1 89.06 460 GLY A C 1
ATOM 3320 O O . GLY A 1 460 ? 9.133 -15.25 -2.518 1 89.06 460 GLY A O 1
ATOM 3321 N N . SER A 1 461 ? 7.703 -16.672 -3.408 1 88.31 461 SER A N 1
ATOM 3322 C CA . SER A 1 461 ? 8.695 -17.234 -4.32 1 88.31 461 SER A CA 1
ATOM 3323 C C . SER A 1 461 ? 9.133 -16.188 -5.355 1 88.31 461 SER A C 1
ATOM 3325 O O . SER A 1 461 ? 10.297 -16.156 -5.742 1 88.31 461 SER A O 1
ATOM 3327 N N . ALA A 1 462 ? 8.141 -15.422 -5.785 1 86.31 462 ALA A N 1
ATOM 3328 C CA . ALA A 1 462 ? 8.445 -14.367 -6.754 1 86.31 462 ALA A CA 1
ATOM 3329 C C . ALA A 1 462 ? 9.398 -13.336 -6.16 1 86.31 462 ALA A C 1
ATOM 3331 O O . ALA A 1 462 ? 10.266 -12.805 -6.855 1 86.31 462 ALA A O 1
ATOM 3332 N N . ALA A 1 463 ? 9.211 -13.055 -4.938 1 87.31 463 ALA A N 1
ATOM 3333 C CA . ALA A 1 463 ? 10.07 -12.078 -4.281 1 87.31 463 ALA A CA 1
ATOM 3334 C C . ALA A 1 463 ? 11.516 -12.562 -4.238 1 87.31 463 ALA A C 1
ATOM 3336 O O . ALA A 1 463 ? 12.438 -11.82 -4.602 1 87.31 463 ALA A O 1
ATOM 3337 N N . LEU A 1 464 ? 11.805 -13.758 -3.857 1 88.06 464 LEU A N 1
ATOM 3338 C CA . LEU A 1 464 ? 13.148 -14.32 -3.789 1 88.06 464 LEU A CA 1
ATOM 3339 C C . LEU A 1 464 ? 13.734 -14.5 -5.188 1 88.06 464 LEU A C 1
ATOM 3341 O O . LEU A 1 464 ? 14.914 -14.227 -5.414 1 88.06 464 LEU A O 1
ATOM 3345 N N . GLY A 1 465 ? 12.82 -14.984 -6.059 1 86.88 465 GLY A N 1
ATOM 3346 C CA . GLY A 1 465 ? 13.266 -15.141 -7.434 1 86.88 465 GLY A CA 1
ATOM 3347 C C . GLY A 1 465 ? 13.656 -13.836 -8.086 1 86.88 465 GLY A C 1
ATOM 3348 O O . GLY A 1 465 ? 14.648 -13.773 -8.828 1 86.88 465 GLY A O 1
ATOM 3349 N N . ALA A 1 466 ? 12.898 -12.836 -7.801 1 89.56 466 ALA A N 1
ATOM 3350 C CA . ALA A 1 466 ? 13.164 -11.523 -8.383 1 89.56 466 ALA A CA 1
ATOM 3351 C C . ALA A 1 466 ? 14.461 -10.93 -7.836 1 89.56 466 ALA A C 1
ATOM 3353 O O . ALA A 1 466 ? 15.18 -10.234 -8.555 1 89.56 466 ALA A O 1
ATOM 3354 N N . LEU A 1 467 ? 14.758 -11.203 -6.605 1 90.12 467 LEU A N 1
ATOM 3355 C CA . LEU A 1 467 ? 16.016 -10.734 -6.027 1 90.12 467 LEU A CA 1
ATOM 3356 C C . LEU A 1 467 ? 17.203 -11.406 -6.695 1 90.12 467 LEU A C 1
ATOM 3358 O O . LEU A 1 467 ? 18.25 -10.781 -6.895 1 90.12 467 LEU A O 1
ATOM 3362 N N . ALA A 1 468 ? 16.969 -12.641 -7.012 1 89.81 468 ALA A N 1
ATOM 3363 C CA . ALA A 1 468 ? 18.016 -13.359 -7.742 1 89.81 468 ALA A CA 1
ATOM 3364 C C . ALA A 1 468 ? 18.203 -12.781 -9.141 1 89.81 468 ALA A C 1
ATOM 3366 O O . ALA A 1 468 ? 19.328 -12.656 -9.625 1 89.81 468 ALA A O 1
ATOM 3367 N N . LEU A 1 469 ? 17.109 -12.469 -9.781 1 90.38 469 LEU A N 1
ATOM 3368 C CA . LEU A 1 469 ? 17.172 -11.844 -11.102 1 90.38 469 LEU A CA 1
ATOM 3369 C C . LEU A 1 469 ? 17.859 -10.484 -11.031 1 90.38 469 LEU A C 1
ATOM 3371 O O . LEU A 1 469 ? 18.625 -10.125 -11.914 1 90.38 469 LEU A O 1
ATOM 3375 N N . PHE A 1 470 ? 17.656 -9.789 -10.008 1 92.31 470 PHE A N 1
ATOM 3376 C CA . PHE A 1 470 ? 18.281 -8.492 -9.805 1 92.31 470 PHE A CA 1
ATOM 3377 C C . PHE A 1 470 ? 19.797 -8.641 -9.703 1 92.31 470 PHE A C 1
ATOM 3379 O O . PHE A 1 470 ? 20.547 -7.812 -10.227 1 92.31 470 PHE A O 1
ATOM 3386 N N . ALA A 1 471 ? 20.156 -9.641 -8.953 1 89.75 471 ALA A N 1
ATOM 3387 C CA . ALA A 1 471 ? 21.578 -9.891 -8.805 1 89.75 471 ALA A CA 1
ATOM 3388 C C . ALA A 1 471 ? 22.234 -10.125 -10.156 1 89.75 471 ALA A C 1
ATOM 3390 O O . ALA A 1 471 ? 23.375 -9.703 -10.383 1 89.75 471 ALA A O 1
ATOM 3391 N N . ASP A 1 472 ? 21.578 -10.773 -10.977 1 89.44 472 ASP A N 1
ATOM 3392 C CA . ASP A 1 472 ? 22.109 -11.008 -12.312 1 89.44 472 ASP A CA 1
ATOM 3393 C C . ASP A 1 472 ? 22.156 -9.711 -13.117 1 89.44 472 ASP A C 1
ATOM 3395 O O . ASP A 1 472 ? 23.109 -9.469 -13.867 1 89.44 472 ASP A O 1
ATOM 3399 N N . TYR A 1 473 ? 21.109 -8.891 -13.109 1 91.5 473 TYR A N 1
ATOM 3400 C CA . TYR A 1 473 ? 21.125 -7.598 -13.781 1 91.5 473 TYR A CA 1
ATOM 3401 C C . TYR A 1 473 ? 22.328 -6.77 -13.359 1 91.5 473 TYR A C 1
ATOM 3403 O O . TYR A 1 473 ? 23.016 -6.184 -14.203 1 91.5 473 TYR A O 1
ATOM 3411 N N . ARG A 1 474 ? 22.531 -6.789 -12.047 1 89.19 474 ARG A N 1
ATOM 3412 C CA . ARG A 1 474 ? 23.656 -6.039 -11.508 1 89.19 474 ARG A CA 1
ATOM 3413 C C . ARG A 1 474 ? 24.984 -6.523 -12.117 1 89.19 474 ARG A C 1
ATOM 3415 O O . ARG A 1 474 ? 25.859 -5.719 -12.414 1 89.19 474 ARG A O 1
ATOM 3422 N N . SER A 1 475 ? 25.094 -7.758 -12.203 1 86.38 475 SER A N 1
ATOM 3423 C CA . SER A 1 475 ? 26.312 -8.336 -12.758 1 86.38 475 SER A CA 1
ATOM 3424 C C . SER A 1 475 ? 26.469 -7.988 -14.234 1 86.38 475 SER A C 1
ATOM 3426 O O . SER A 1 475 ? 27.578 -7.719 -14.703 1 86.38 475 SER A O 1
ATOM 3428 N N . LYS A 1 476 ? 25.422 -7.906 -14.922 1 86.81 476 LYS A N 1
ATOM 3429 C CA . LYS A 1 476 ? 25.453 -7.668 -16.359 1 86.81 476 LYS A CA 1
ATOM 3430 C C . LYS A 1 476 ? 25.781 -6.211 -16.672 1 86.81 476 LYS A C 1
ATOM 3432 O O . LYS A 1 476 ? 26.438 -5.914 -17.672 1 86.81 476 LYS A O 1
ATOM 3437 N N . VAL A 1 477 ? 25.25 -5.375 -15.922 1 83.31 477 VAL A N 1
ATOM 3438 C CA . VAL A 1 477 ? 25.469 -3.963 -16.219 1 83.31 477 VAL A CA 1
ATOM 3439 C C . VAL A 1 477 ? 26.797 -3.498 -15.594 1 83.31 477 VAL A C 1
ATOM 3441 O O . VAL A 1 477 ? 27.234 -2.369 -15.828 1 83.31 477 VAL A O 1
ATOM 3444 N N . ASN A 1 478 ? 27.578 -4.383 -15.234 1 70.38 478 ASN A N 1
ATOM 3445 C CA . ASN A 1 478 ? 28.938 -4.172 -14.734 1 70.38 478 ASN A CA 1
ATOM 3446 C C . ASN A 1 478 ? 29.078 -2.801 -14.078 1 70.38 478 ASN A C 1
ATOM 3448 O O . ASN A 1 478 ? 29.969 -2.029 -14.438 1 70.38 478 ASN A O 1
ATOM 3452 N N . LEU A 1 479 ? 28.172 -2.365 -13.414 1 62.88 479 LEU A N 1
ATOM 3453 C CA . LEU A 1 479 ? 28.281 -1.008 -12.898 1 62.88 479 LEU A CA 1
ATOM 3454 C C . LEU A 1 479 ? 29.625 -0.796 -12.203 1 62.88 479 LEU A C 1
ATOM 3456 O O . LEU A 1 479 ? 29.797 0.184 -11.484 1 62.88 479 LEU A O 1
ATOM 3460 N N . GLY A 1 480 ? 30.719 -1.395 -13 1 50.62 480 GLY A N 1
ATOM 3461 C CA . GLY A 1 480 ? 32.156 -1.113 -12.922 1 50.62 480 GLY A CA 1
ATOM 3462 C C . GLY A 1 480 ? 32.562 -0.546 -11.586 1 50.62 480 GLY A C 1
ATOM 3463 O O . GLY A 1 480 ? 33.281 0.466 -11.523 1 50.62 480 GLY A O 1
ATOM 3464 N N . GLY A 1 481 ? 32.094 -1.117 -10.594 1 56.12 481 GLY A N 1
ATOM 3465 C CA . GLY A 1 481 ? 32.594 -0.5 -9.367 1 56.12 481 GLY A CA 1
ATOM 3466 C C . GLY A 1 481 ? 31.672 0.58 -8.836 1 56.12 481 GLY A C 1
ATOM 3467 O O . GLY A 1 481 ? 31.906 1.134 -7.762 1 56.12 481 GLY A O 1
ATOM 3468 N N . GLN A 1 482 ? 30.75 0.896 -9.75 1 63.25 482 GLN A N 1
ATOM 3469 C CA . GLN A 1 482 ? 29.859 1.94 -9.25 1 63.25 482 GLN A CA 1
ATOM 3470 C C . GLN A 1 482 ? 28.875 1.387 -8.219 1 63.25 482 GLN A C 1
ATOM 3472 O O . GLN A 1 482 ? 28.391 0.258 -8.352 1 63.25 482 GLN A O 1
ATOM 3477 N N . SER A 1 483 ? 28.781 2.152 -7.223 1 74.69 483 SER A N 1
ATOM 3478 C CA . SER A 1 483 ? 28.016 1.758 -6.051 1 74.69 483 SER A CA 1
ATOM 3479 C C . SER A 1 483 ? 26.547 2.143 -6.203 1 74.69 483 SER A C 1
ATOM 3481 O O . SER A 1 483 ? 26.219 3.162 -6.82 1 74.69 483 SER A O 1
ATOM 3483 N N . LEU A 1 484 ? 25.656 1.206 -6.086 1 82.38 484 LEU A N 1
ATOM 3484 C CA . LEU A 1 484 ? 24.219 1.432 -6.016 1 82.38 484 LEU A CA 1
ATOM 3485 C C . LEU A 1 484 ? 23.797 1.892 -4.621 1 82.38 484 LEU A C 1
ATOM 3487 O O . LEU A 1 484 ? 22.953 1.273 -3.986 1 82.38 484 LEU A O 1
ATOM 3491 N N . ASN A 1 485 ? 24.375 3.02 -4.32 1 86.38 485 ASN A N 1
ATOM 3492 C CA . ASN A 1 485 ? 24.188 3.514 -2.959 1 86.38 485 ASN A CA 1
ATOM 3493 C C . ASN A 1 485 ? 22.828 4.172 -2.785 1 86.38 485 ASN A C 1
ATOM 3495 O O . ASN A 1 485 ? 22.359 4.883 -3.674 1 86.38 485 ASN A O 1
ATOM 3499 N N . LEU A 1 486 ? 22.281 3.941 -1.663 1 86.44 486 LEU A N 1
ATOM 3500 C CA . LEU A 1 486 ? 20.969 4.477 -1.33 1 86.44 486 LEU A CA 1
ATOM 3501 C C . LEU A 1 486 ? 21.016 5.996 -1.234 1 86.44 486 LEU A C 1
ATOM 3503 O O . LEU A 1 486 ? 19.969 6.656 -1.29 1 86.44 486 LEU A O 1
ATOM 3507 N N . ASP A 1 487 ? 22.188 6.582 -1.093 1 83.12 487 ASP A N 1
ATOM 3508 C CA . ASP A 1 487 ? 22.281 8.039 -0.975 1 83.12 487 ASP A CA 1
ATOM 3509 C C . ASP A 1 487 ? 22.484 8.688 -2.342 1 83.12 487 ASP A C 1
ATOM 3511 O O . ASP A 1 487 ? 22.594 9.906 -2.441 1 83.12 487 ASP A O 1
ATOM 3515 N N . ASP A 1 488 ? 22.609 7.836 -3.404 1 89.75 488 ASP A N 1
ATOM 3516 C CA . ASP A 1 488 ? 22.625 8.336 -4.777 1 89.75 488 ASP A CA 1
ATOM 3517 C C . ASP A 1 488 ? 21.234 8.711 -5.25 1 89.75 488 ASP A C 1
ATOM 3519 O O . ASP A 1 488 ? 20.344 7.855 -5.336 1 89.75 488 ASP A O 1
ATOM 3523 N N . PRO A 1 489 ? 21.094 10.047 -5.566 1 93 489 PRO A N 1
ATOM 3524 C CA . PRO A 1 489 ? 19.75 10.5 -5.934 1 93 489 PRO A CA 1
ATOM 3525 C C . PRO A 1 489 ? 19.188 9.789 -7.164 1 93 489 PRO A C 1
ATOM 3527 O O . PRO A 1 489 ? 17.969 9.641 -7.309 1 93 489 PRO A O 1
ATOM 3530 N N . VAL A 1 490 ? 20.078 9.328 -8.094 1 94.44 490 VAL A N 1
ATOM 3531 C CA . VAL A 1 490 ? 19.625 8.617 -9.281 1 94.44 490 VAL A CA 1
ATOM 3532 C C . VAL A 1 490 ? 19.062 7.258 -8.891 1 94.44 490 VAL A C 1
ATOM 3534 O O . VAL A 1 490 ? 18.031 6.832 -9.414 1 94.44 490 VAL A O 1
ATOM 3537 N N . VAL A 1 491 ? 19.734 6.586 -7.957 1 94.31 491 VAL A N 1
ATOM 3538 C CA . VAL A 1 491 ? 19.25 5.312 -7.434 1 94.31 491 VAL A CA 1
ATOM 3539 C C . VAL A 1 491 ? 17.938 5.527 -6.684 1 94.31 491 VAL A C 1
ATOM 3541 O O . VAL A 1 491 ? 16.984 4.746 -6.832 1 94.31 491 VAL A O 1
ATOM 3544 N N . LEU A 1 492 ? 17.906 6.609 -5.949 1 95.12 492 LEU A N 1
ATOM 3545 C CA . LEU A 1 492 ? 16.703 6.918 -5.176 1 95.12 492 LEU A CA 1
ATOM 3546 C C . LEU A 1 492 ? 15.531 7.23 -6.098 1 95.12 492 LEU A C 1
ATOM 3548 O O . LEU A 1 492 ? 14.398 6.832 -5.824 1 95.12 492 LEU A O 1
ATOM 3552 N N . ALA A 1 493 ? 15.82 8.008 -7.121 1 96.38 493 ALA A N 1
ATOM 3553 C CA . ALA A 1 493 ? 14.797 8.297 -8.117 1 96.38 493 ALA A CA 1
ATOM 3554 C C . ALA A 1 493 ? 14.219 7.012 -8.703 1 96.38 493 ALA A C 1
ATOM 3556 O O . ALA A 1 493 ? 13 6.875 -8.844 1 96.38 493 ALA A O 1
ATOM 3557 N N . GLY A 1 494 ? 15.125 6.098 -9.055 1 97.19 494 GLY A N 1
ATOM 3558 C CA . GLY A 1 494 ? 14.68 4.801 -9.531 1 97.19 494 GLY A CA 1
ATOM 3559 C C . GLY A 1 494 ? 13.844 4.043 -8.523 1 97.19 494 GLY A C 1
ATOM 3560 O O . GLY A 1 494 ? 12.82 3.457 -8.867 1 97.19 494 GLY A O 1
ATOM 3561 N N . LEU A 1 495 ? 14.297 4.059 -7.273 1 97.12 495 LEU A N 1
ATOM 3562 C CA . LEU A 1 495 ? 13.586 3.371 -6.199 1 97.12 495 LEU A CA 1
ATOM 3563 C C . LEU A 1 495 ? 12.164 3.898 -6.059 1 97.12 495 LEU A C 1
ATOM 3565 O O . LEU A 1 495 ? 11.227 3.119 -5.891 1 97.12 495 LEU A O 1
ATOM 3569 N N . LEU A 1 496 ? 11.961 5.16 -6.148 1 97.81 496 LEU A N 1
ATOM 3570 C CA . LEU A 1 496 ? 10.641 5.785 -6.035 1 97.81 496 LEU A CA 1
ATOM 3571 C C . LEU A 1 496 ? 9.766 5.418 -7.227 1 97.81 496 LEU A C 1
ATOM 3573 O O . LEU A 1 496 ? 8.578 5.125 -7.059 1 97.81 496 LEU A O 1
ATOM 3577 N N . LEU A 1 497 ? 10.375 5.43 -8.359 1 98.12 497 LEU A N 1
ATOM 3578 C CA . LEU A 1 497 ? 9.617 5.062 -9.555 1 98.12 497 LEU A CA 1
ATOM 3579 C C . LEU A 1 497 ? 9.219 3.592 -9.508 1 98.12 497 LEU A C 1
ATOM 3581 O O . LEU A 1 497 ? 8.125 3.227 -9.945 1 98.12 497 LEU A O 1
ATOM 3585 N N . GLY A 1 498 ? 10.172 2.795 -9.047 1 98.06 498 GLY A N 1
ATOM 3586 C CA . GLY A 1 498 ? 9.852 1.387 -8.867 1 98.06 498 GLY A CA 1
ATOM 3587 C C . GLY A 1 498 ? 8.734 1.149 -7.867 1 98.06 498 GLY A C 1
ATOM 3588 O O . GLY A 1 498 ? 7.895 0.272 -8.062 1 98.06 498 GLY A O 1
ATOM 3589 N N . ALA A 1 499 ? 8.773 1.907 -6.789 1 98.06 499 ALA A N 1
ATOM 3590 C CA . ALA A 1 499 ? 7.727 1.813 -5.773 1 98.06 499 ALA A CA 1
ATOM 3591 C C . ALA A 1 499 ? 6.383 2.279 -6.32 1 98.06 499 ALA A C 1
ATOM 3593 O O . ALA A 1 499 ? 5.332 1.782 -5.91 1 98.06 499 ALA A O 1
ATOM 3594 N N . LEU A 1 500 ? 6.402 3.188 -7.25 1 98.19 500 LEU A N 1
ATOM 3595 C CA . LEU A 1 500 ? 5.215 3.787 -7.848 1 98.19 500 LEU A CA 1
ATOM 3596 C C . LEU A 1 500 ? 4.504 2.791 -8.758 1 98.19 500 LEU A C 1
ATOM 3598 O O . LEU A 1 500 ? 3.273 2.773 -8.828 1 98.19 500 LEU A O 1
ATOM 3602 N N . LEU A 1 501 ? 5.254 1.974 -9.383 1 98 501 LEU A N 1
ATOM 3603 C CA . LEU A 1 501 ? 4.742 1.132 -10.461 1 98 501 LEU A CA 1
ATOM 3604 C C . LEU A 1 501 ? 3.658 0.191 -9.945 1 98 501 LEU A C 1
ATOM 3606 O O . LEU A 1 501 ? 2.604 0.05 -10.562 1 98 501 LEU A O 1
ATOM 3610 N N . PRO A 1 502 ? 3.844 -0.482 -8.789 1 97.81 502 PRO A N 1
ATOM 3611 C CA . PRO A 1 502 ? 2.768 -1.339 -8.281 1 97.81 502 PRO A CA 1
ATOM 3612 C C . PRO A 1 502 ? 1.496 -0.559 -7.961 1 97.81 502 PRO A C 1
ATOM 3614 O O . PRO A 1 502 ? 0.39 -1.086 -8.109 1 97.81 502 PRO A O 1
ATOM 3617 N N . PHE A 1 503 ? 1.595 0.672 -7.531 1 98.19 503 PHE A N 1
ATOM 3618 C CA . PHE A 1 503 ? 0.425 1.485 -7.223 1 98.19 503 PHE A CA 1
ATOM 3619 C C . PHE A 1 503 ? -0.351 1.822 -8.492 1 98.19 503 PHE A C 1
ATOM 3621 O O . PHE A 1 503 ? -1.568 1.64 -8.547 1 98.19 503 PHE A O 1
ATOM 3628 N N . VAL A 1 504 ? 0.358 2.232 -9.461 1 97.5 504 VAL A N 1
ATOM 3629 C CA . VAL A 1 504 ? -0.287 2.6 -10.719 1 97.5 504 VAL A CA 1
ATOM 3630 C C . VAL A 1 504 ? -0.867 1.354 -11.383 1 97.5 504 VAL A C 1
ATOM 3632 O O . VAL A 1 504 ? -1.965 1.396 -11.945 1 97.5 504 VAL A O 1
ATOM 3635 N N . PHE A 1 505 ? -0.092 0.314 -11.336 1 97.12 505 PHE A N 1
ATOM 3636 C CA . PHE A 1 505 ? -0.541 -0.953 -11.898 1 97.12 505 PHE A CA 1
ATOM 3637 C C . PHE A 1 505 ? -1.829 -1.417 -11.227 1 97.12 505 PHE A C 1
ATOM 3639 O O . PHE A 1 505 ? -2.758 -1.867 -11.906 1 97.12 505 PHE A O 1
ATOM 3646 N N . SER A 1 506 ? -1.927 -1.341 -9.945 1 97 506 SER A N 1
ATOM 3647 C CA . SER A 1 506 ? -3.123 -1.719 -9.195 1 97 506 SER A CA 1
ATOM 3648 C C . SER A 1 506 ? -4.293 -0.8 -9.531 1 97 506 SER A C 1
ATOM 3650 O O . SER A 1 506 ? -5.438 -1.25 -9.609 1 97 506 SER A O 1
ATOM 3652 N N . ALA A 1 507 ? -4.02 0.464 -9.727 1 97.19 507 ALA A N 1
ATOM 3653 C CA . ALA A 1 507 ? -5.062 1.419 -10.102 1 97.19 507 ALA A CA 1
ATOM 3654 C C . ALA A 1 507 ? -5.723 1.021 -11.422 1 97.19 507 ALA A C 1
ATOM 3656 O O . ALA A 1 507 ? -6.953 0.99 -11.523 1 97.19 507 ALA A O 1
ATOM 3657 N N . VAL A 1 508 ? -4.918 0.661 -12.352 1 95.62 508 VAL A N 1
ATOM 3658 C CA . VAL A 1 508 ? -5.41 0.367 -13.695 1 95.62 508 VAL A CA 1
ATOM 3659 C C . VAL A 1 508 ? -6.199 -0.94 -13.68 1 95.62 508 VAL A C 1
ATOM 3661 O O . VAL A 1 508 ? -7.266 -1.035 -14.297 1 95.62 508 VAL A O 1
ATOM 3664 N N . THR A 1 509 ? -5.711 -1.919 -13 1 94.44 509 THR A N 1
ATOM 3665 C CA . THR A 1 509 ? -6.383 -3.215 -12.977 1 94.44 509 THR A CA 1
ATOM 3666 C C . THR A 1 509 ? -7.688 -3.135 -12.195 1 94.44 509 THR A C 1
ATOM 3668 O O . THR A 1 509 ? -8.703 -3.705 -12.609 1 94.44 509 THR A O 1
ATOM 3671 N N . MET A 1 510 ? -7.684 -2.43 -11.109 1 94 510 MET A N 1
ATOM 3672 C CA . MET A 1 510 ? -8.906 -2.273 -10.32 1 94 510 MET A CA 1
ATOM 3673 C C . MET A 1 510 ? -9.945 -1.468 -11.086 1 94 510 MET A C 1
ATOM 3675 O O . MET A 1 510 ? -11.141 -1.781 -11.031 1 94 510 MET A O 1
ATOM 3679 N N . SER A 1 511 ? -9.469 -0.444 -11.703 1 93.69 511 SER A N 1
ATOM 3680 C CA . SER A 1 511 ? -10.375 0.352 -12.523 1 93.69 511 SER A CA 1
ATOM 3681 C C . SER A 1 511 ? -11.008 -0.488 -13.625 1 93.69 511 SER A C 1
ATOM 3683 O O . SER A 1 511 ? -12.188 -0.332 -13.938 1 93.69 511 SER A O 1
ATOM 3685 N N . ALA A 1 512 ? -10.242 -1.343 -14.211 1 93.44 512 ALA A N 1
ATOM 3686 C CA . ALA A 1 512 ? -10.719 -2.217 -15.281 1 93.44 512 ALA A CA 1
ATOM 3687 C C . ALA A 1 512 ? -11.812 -3.152 -14.773 1 93.44 512 ALA A C 1
ATOM 3689 O O . ALA A 1 512 ? -12.836 -3.33 -15.438 1 93.44 512 ALA A O 1
ATOM 3690 N N . VAL A 1 513 ? -11.586 -3.717 -13.656 1 92.19 513 VAL A N 1
ATOM 3691 C CA . VAL A 1 513 ? -12.586 -4.605 -13.07 1 92.19 513 VAL A CA 1
ATOM 3692 C C . VAL A 1 513 ? -13.859 -3.816 -12.758 1 92.19 513 VAL A C 1
ATOM 3694 O O . VAL A 1 513 ? -14.969 -4.277 -13.039 1 92.19 513 VAL A O 1
ATOM 3697 N N . GLY A 1 514 ? -13.633 -2.666 -12.164 1 88.81 514 GLY A N 1
ATOM 3698 C CA . GLY A 1 514 ? -14.773 -1.84 -11.805 1 88.81 514 GLY A CA 1
ATOM 3699 C C . GLY A 1 514 ? -15.633 -1.458 -13 1 88.81 514 GLY A C 1
ATOM 3700 O O . GLY A 1 514 ? -16.859 -1.559 -12.945 1 88.81 514 GLY A O 1
ATOM 3701 N N . LYS A 1 515 ? -15.07 -1.055 -14.047 1 89.75 515 LYS A N 1
ATOM 3702 C CA . LYS A 1 515 ? -15.781 -0.658 -15.258 1 89.75 515 LYS A CA 1
ATOM 3703 C C . LYS A 1 515 ? -16.516 -1.844 -15.875 1 89.75 515 LYS A C 1
ATOM 3705 O O . LYS A 1 515 ? -17.672 -1.722 -16.281 1 89.75 515 LYS A O 1
ATOM 3710 N N . ALA A 1 516 ? -15.836 -2.938 -15.938 1 90.44 516 ALA A N 1
ATOM 3711 C CA . ALA A 1 516 ? -16.438 -4.141 -16.516 1 90.44 516 ALA A CA 1
ATOM 3712 C C . ALA A 1 516 ? -17.594 -4.637 -15.656 1 90.44 516 ALA A C 1
ATOM 3714 O O . ALA A 1 516 ? -18.625 -5.082 -16.172 1 90.44 516 ALA A O 1
ATOM 3715 N N . ALA A 1 517 ? -17.375 -4.605 -14.375 1 89.69 517 ALA A N 1
ATOM 3716 C CA . ALA A 1 517 ? -18.438 -5.027 -13.461 1 89.69 517 ALA A CA 1
ATOM 3717 C C . ALA A 1 517 ? -19.672 -4.141 -13.602 1 89.69 517 ALA A C 1
ATOM 3719 O O . ALA A 1 517 ? -20.812 -4.629 -13.523 1 89.69 517 ALA A O 1
ATOM 3720 N N . PHE A 1 518 ? -19.438 -2.891 -13.766 1 86.94 518 PHE A N 1
ATOM 3721 C CA . PHE A 1 518 ? -20.516 -1.933 -13.961 1 86.94 518 PHE A CA 1
ATOM 3722 C C . PHE A 1 518 ? -21.359 -2.309 -15.172 1 86.94 518 PHE A C 1
ATOM 3724 O O . PHE A 1 518 ? -22.594 -2.258 -15.117 1 86.94 518 PHE A O 1
ATOM 3731 N N . GLU A 1 519 ? -20.781 -2.727 -16.219 1 89.5 519 GLU A N 1
ATOM 3732 C CA . GLU A 1 519 ? -21.484 -3.109 -17.438 1 89.5 519 GLU A CA 1
ATOM 3733 C C . GLU A 1 519 ? -22.281 -4.398 -17.25 1 89.5 519 GLU A C 1
ATOM 3735 O O . GLU A 1 519 ? -23.391 -4.535 -17.766 1 89.5 519 GLU A O 1
ATOM 3740 N N . VAL A 1 520 ? -21.719 -5.301 -16.547 1 91 520 VAL A N 1
ATOM 3741 C CA . VAL A 1 520 ? -22.391 -6.574 -16.297 1 91 520 VAL A CA 1
ATOM 3742 C C . VAL A 1 520 ? -23.625 -6.352 -15.414 1 91 520 VAL A C 1
ATOM 3744 O O . VAL A 1 520 ? -24.688 -6.918 -15.664 1 91 520 VAL A O 1
ATOM 3747 N N . VAL A 1 521 ? -23.453 -5.5 -14.391 1 89 521 VAL A N 1
ATOM 3748 C CA . VAL A 1 521 ? -24.562 -5.199 -13.477 1 89 521 VAL A CA 1
ATOM 3749 C C . VAL A 1 521 ? -25.719 -4.59 -14.258 1 89 521 VAL A C 1
ATOM 3751 O O . VAL A 1 521 ? -26.875 -5.008 -14.102 1 89 521 VAL A O 1
ATOM 3754 N N . ASN A 1 522 ? -25.406 -3.691 -15.078 1 90.31 522 ASN A N 1
ATOM 3755 C CA . ASN A 1 522 ? -26.453 -3.033 -15.867 1 90.31 522 ASN A CA 1
ATOM 3756 C C . ASN A 1 522 ? -27.125 -4.004 -16.828 1 90.31 522 ASN A C 1
ATOM 3758 O O . ASN A 1 522 ? -28.328 -3.916 -17.062 1 90.31 522 ASN A O 1
ATOM 3762 N N . GLU A 1 523 ? -26.375 -4.887 -17.375 1 92.38 523 GLU A N 1
ATOM 3763 C CA . GLU A 1 523 ? -26.938 -5.871 -18.297 1 92.38 523 GLU A CA 1
ATOM 3764 C C . GLU A 1 523 ? -27.859 -6.844 -17.562 1 92.38 523 GLU A C 1
ATOM 3766 O O . GLU A 1 523 ? -28.938 -7.176 -18.078 1 92.38 523 GLU A O 1
ATOM 3771 N N . VAL A 1 524 ? -27.484 -7.348 -16.438 1 91.88 524 VAL A N 1
ATOM 3772 C CA . VAL A 1 524 ? -28.312 -8.258 -15.664 1 91.88 524 VAL A CA 1
ATOM 3773 C C . VAL A 1 524 ? -29.594 -7.543 -15.227 1 91.88 524 VAL A C 1
ATOM 3775 O O . VAL A 1 524 ? -30.688 -8.109 -15.312 1 91.88 524 VAL A O 1
ATOM 3778 N N . ARG A 1 525 ? -29.438 -6.281 -14.781 1 92.12 525 ARG A N 1
ATOM 3779 C CA . ARG A 1 525 ? -30.594 -5.473 -14.414 1 92.12 525 ARG A CA 1
ATOM 3780 C C . ARG A 1 525 ? -31.547 -5.316 -15.594 1 92.12 525 ARG A C 1
ATOM 3782 O O . ARG A 1 525 ? -32.75 -5.422 -15.438 1 92.12 525 ARG A O 1
ATOM 3789 N N .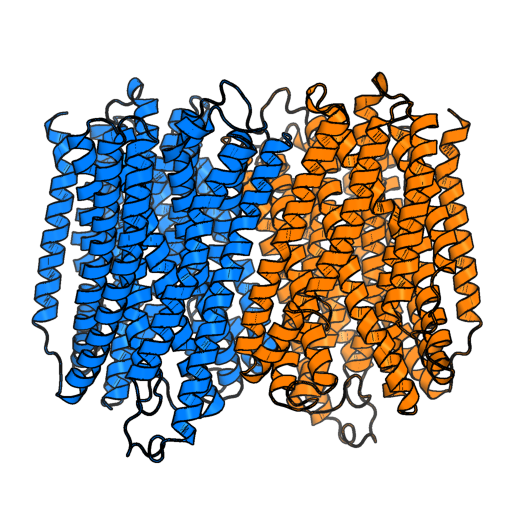 ARG A 1 526 ? -30.984 -5.027 -16.719 1 93.94 526 ARG A N 1
ATOM 3790 C CA . ARG A 1 526 ? -31.781 -4.875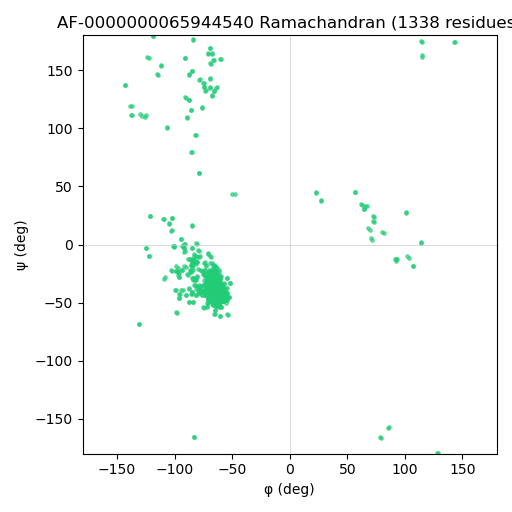 -17.938 1 93.94 526 ARG A CA 1
ATOM 3791 C C . ARG A 1 526 ? -32.562 -6.148 -18.234 1 93.94 526 ARG A C 1
ATOM 3793 O O . ARG A 1 526 ? -33.75 -6.09 -18.547 1 93.94 526 ARG A O 1
ATOM 3800 N N . GLN A 1 527 ? -31.953 -7.246 -18.125 1 94.06 527 GLN A N 1
ATOM 3801 C CA . GLN A 1 527 ? -32.594 -8.508 -18.422 1 94.06 527 GLN A CA 1
ATOM 3802 C C . GLN A 1 527 ? -33.719 -8.812 -17.422 1 94.06 527 GLN A C 1
ATOM 3804 O O . GLN A 1 527 ? -34.781 -9.336 -17.781 1 94.06 527 GLN A O 1
ATOM 3809 N N . PHE A 1 528 ? -33.5 -8.555 -16.172 1 91.94 528 PHE A N 1
ATOM 3810 C CA . PHE A 1 528 ? -34.531 -8.742 -15.148 1 91.94 528 PHE A CA 1
ATOM 3811 C C . PHE A 1 528 ? -35.719 -7.863 -15.43 1 91.94 528 PHE A C 1
ATOM 3813 O O . PHE A 1 528 ? -36.875 -8.258 -15.172 1 91.94 528 PHE A O 1
ATOM 3820 N N . ARG A 1 529 ? -35.406 -6.746 -15.977 1 91.88 529 ARG A N 1
ATOM 3821 C CA . ARG A 1 529 ? -36.469 -5.777 -16.203 1 91.88 529 ARG A CA 1
ATOM 3822 C C . ARG A 1 529 ? -37.188 -6.059 -17.531 1 91.88 529 ARG A C 1
ATOM 3824 O O . ARG A 1 529 ? -38.406 -5.977 -17.609 1 91.88 529 ARG A O 1
ATOM 3831 N N . GLU A 1 530 ? -36.438 -6.398 -18.547 1 94.12 530 GLU A N 1
ATOM 3832 C CA . GLU A 1 530 ? -36.969 -6.41 -19.891 1 94.12 530 GLU A CA 1
ATOM 3833 C C . GLU A 1 530 ? -37.406 -7.816 -20.312 1 94.12 530 GLU A C 1
ATOM 3835 O O . GLU A 1 530 ? -38.188 -7.98 -21.25 1 94.12 530 GLU A O 1
ATOM 3840 N N . ILE A 1 531 ? -36.875 -8.812 -19.703 1 93.88 531 ILE A N 1
ATOM 3841 C CA . ILE A 1 531 ? -37.219 -10.172 -20.094 1 93.88 531 ILE A CA 1
ATOM 3842 C C . ILE A 1 531 ? -38.125 -10.797 -19.047 1 93.88 531 ILE A C 1
ATOM 3844 O O . ILE A 1 531 ? -37.656 -11.391 -18.062 1 93.88 531 ILE A O 1
ATOM 3848 N N . PRO A 1 532 ? -39.406 -10.789 -19.375 1 91.06 532 PRO A N 1
ATOM 3849 C CA . PRO A 1 532 ? -40.344 -11.352 -18.406 1 91.06 532 PRO A CA 1
ATOM 3850 C C . PRO A 1 532 ? -40.219 -12.867 -18.266 1 91.06 532 PRO A C 1
ATOM 3852 O O . PRO A 1 532 ? -39.969 -13.562 -19.25 1 91.06 532 PRO A O 1
ATOM 3855 N N . GLY A 1 533 ? -40.375 -13.414 -17 1 91.25 533 GLY A N 1
ATOM 3856 C CA . GLY A 1 533 ? -40.344 -14.852 -16.781 1 91.25 533 GLY A CA 1
ATOM 3857 C C . GLY A 1 533 ? -39.031 -15.344 -16.188 1 91.25 533 GLY A C 1
ATOM 3858 O O . GLY A 1 533 ? -38.938 -16.484 -15.742 1 91.25 533 GLY A O 1
ATOM 3859 N N . ILE A 1 534 ? -38 -14.492 -16.156 1 90.62 534 ILE A N 1
ATOM 3860 C CA . ILE A 1 534 ? -36.688 -14.914 -15.648 1 90.62 534 ILE A CA 1
ATOM 3861 C C . ILE A 1 534 ? -36.812 -15.219 -14.156 1 90.62 534 ILE A C 1
ATOM 3863 O O . ILE A 1 534 ? -36.344 -16.266 -13.695 1 90.62 534 ILE A O 1
ATOM 3867 N N . MET A 1 535 ? -37.469 -14.422 -13.445 1 89.88 535 MET A N 1
ATOM 3868 C CA . MET A 1 535 ? -37.562 -14.586 -11.992 1 89.88 535 MET A CA 1
ATOM 3869 C C . MET A 1 535 ? -38.469 -15.75 -11.625 1 89.88 535 MET A C 1
ATOM 3871 O O . MET A 1 535 ? -38.281 -16.375 -10.578 1 89.88 535 MET A O 1
ATOM 3875 N N . GLU A 1 536 ? -39.344 -16.078 -12.609 1 88.44 536 GLU A N 1
ATOM 3876 C CA . GLU A 1 536 ? -40.281 -17.188 -12.398 1 88.44 536 GLU A CA 1
ATOM 3877 C C . GLU A 1 536 ? -39.688 -18.5 -12.898 1 88.44 536 GLU A C 1
ATOM 3879 O O . GLU A 1 536 ? -40.219 -19.578 -12.641 1 88.44 536 GLU A O 1
ATOM 3884 N N . GLY A 1 537 ? -38.531 -18.406 -13.547 1 85.94 537 GLY A N 1
ATOM 3885 C CA . GLY A 1 537 ? -37.875 -19.609 -14.039 1 85.94 537 GLY A CA 1
ATOM 3886 C C . GLY A 1 537 ? -38.438 -20.094 -15.359 1 85.94 537 GLY A C 1
ATOM 3887 O O . GLY A 1 537 ? -38.125 -21.203 -15.805 1 85.94 537 GLY A O 1
ATOM 3888 N N . THR A 1 538 ? -39.281 -19.312 -16.016 1 87.62 538 THR A N 1
ATOM 3889 C CA . THR A 1 538 ? -39.969 -19.734 -17.234 1 87.62 538 THR A CA 1
ATOM 3890 C C . THR A 1 538 ? -39.219 -19.234 -18.469 1 87.62 538 THR A C 1
ATOM 3892 O O . THR A 1 538 ? -39.469 -19.703 -19.578 1 87.62 538 THR A O 1
ATOM 3895 N N . ALA A 1 539 ? -38.438 -18.266 -18.297 1 89.81 539 ALA A N 1
ATOM 3896 C CA . ALA A 1 539 ? -37.656 -17.734 -19.406 1 89.81 539 ALA A CA 1
ATOM 3897 C C . ALA A 1 539 ? -36.156 -17.953 -19.188 1 89.81 539 ALA A C 1
ATOM 3899 O O . ALA A 1 539 ? -35.688 -17.938 -18.047 1 89.81 539 ALA A O 1
ATOM 3900 N N . LYS A 1 540 ? -35.469 -18.172 -20.281 1 88.44 540 LYS A N 1
ATOM 3901 C CA . LYS A 1 540 ? -34.031 -18.375 -20.219 1 88.44 540 LYS A CA 1
ATOM 3902 C C . LYS A 1 540 ? -33.25 -17.062 -20.359 1 88.44 540 LYS A C 1
ATOM 3904 O O . LYS A 1 540 ? -33.469 -16.312 -21.312 1 88.44 540 LYS A O 1
ATOM 3909 N N . PRO A 1 541 ? -32.375 -16.781 -19.422 1 91.88 541 PRO A N 1
ATOM 3910 C CA . PRO A 1 541 ? -31.562 -15.562 -19.531 1 91.88 541 PRO A CA 1
ATOM 3911 C C . PRO A 1 541 ? -30.594 -15.609 -20.719 1 91.88 541 PRO A C 1
ATOM 3913 O O . PRO A 1 541 ? -30.266 -16.688 -21.203 1 91.88 541 PRO A O 1
ATOM 3916 N N . GLU A 1 542 ? -30.141 -14.422 -21.156 1 91.5 542 GLU A N 1
ATOM 3917 C CA . GLU A 1 542 ? -29.141 -14.328 -22.203 1 91.5 542 GLU A CA 1
ATOM 3918 C C . GLU A 1 542 ? -27.719 -14.422 -21.625 1 91.5 542 GLU A C 1
ATOM 3920 O O . GLU A 1 542 ? -26.984 -13.43 -21.609 1 91.5 542 GLU A O 1
ATOM 3925 N N . TYR A 1 543 ? -27.391 -15.664 -21.375 1 89.56 543 TYR A N 1
ATOM 3926 C CA . TYR A 1 543 ? -26.094 -15.906 -20.75 1 89.56 543 TYR A CA 1
ATOM 3927 C C . TYR A 1 543 ? -24.953 -15.438 -21.656 1 89.56 543 TYR A C 1
ATOM 3929 O O . TYR A 1 543 ? -23.969 -14.883 -21.172 1 89.56 543 TYR A O 1
ATOM 3937 N N . GLY A 1 544 ? -25.031 -15.641 -22.906 1 90.25 544 GLY A N 1
ATOM 3938 C CA . GLY A 1 544 ? -23.984 -15.32 -23.875 1 90.25 544 GLY A CA 1
ATOM 3939 C C . GLY A 1 544 ? -23.641 -13.852 -23.922 1 90.25 544 GLY A C 1
ATOM 3940 O O . GLY A 1 544 ? -22.484 -13.484 -24.141 1 90.25 544 GLY A O 1
ATOM 3941 N N . ARG A 1 545 ? -24.609 -13.055 -23.703 1 92 545 ARG A N 1
ATOM 3942 C CA . ARG A 1 545 ? -24.406 -11.609 -23.734 1 92 545 ARG A CA 1
ATOM 3943 C C . ARG A 1 545 ? -23.469 -11.172 -22.625 1 92 545 ARG A C 1
ATOM 3945 O O . ARG A 1 545 ? -22.594 -10.32 -22.828 1 92 545 ARG A O 1
ATOM 3952 N N . CYS A 1 546 ? -23.719 -11.703 -21.453 1 92.12 546 CYS A N 1
ATOM 3953 C CA . CYS A 1 546 ? -22.859 -11.367 -20.328 1 92.12 546 CYS A CA 1
ATOM 3954 C C . CYS A 1 546 ? -21.422 -11.836 -20.562 1 92.12 546 CYS A C 1
ATOM 3956 O O . CYS A 1 546 ? -20.469 -11.117 -20.266 1 92.12 546 CYS A O 1
ATOM 3958 N N . VAL A 1 547 ? -21.266 -12.992 -21.141 1 92.19 547 VAL A N 1
ATOM 3959 C CA . VAL A 1 547 ? -19.953 -13.531 -21.438 1 92.19 547 VAL A CA 1
ATOM 3960 C C . VAL A 1 547 ? -19.25 -12.641 -22.469 1 92.19 547 VAL A C 1
ATOM 3962 O O . VAL A 1 547 ? -18.047 -12.359 -22.344 1 92.19 547 VAL A O 1
ATOM 3965 N N . ASP A 1 548 ? -19.938 -12.164 -23.391 1 92.62 548 ASP A N 1
ATOM 3966 C CA . ASP A 1 548 ? -19.391 -11.32 -24.438 1 92.62 548 ASP A CA 1
ATOM 3967 C C . ASP A 1 548 ? -18.953 -9.961 -23.891 1 92.62 548 ASP A C 1
ATOM 3969 O O . ASP A 1 548 ? -17.938 -9.414 -24.297 1 92.62 548 ASP A O 1
ATOM 3973 N N . ILE A 1 549 ? -19.719 -9.445 -23.031 1 92 549 ILE A N 1
ATOM 3974 C CA . ILE A 1 549 ? -19.438 -8.148 -22.438 1 92 549 ILE A CA 1
ATOM 3975 C C . ILE A 1 549 ? -18.141 -8.219 -21.641 1 92 549 ILE A C 1
ATOM 3977 O O . ILE A 1 549 ? -17.25 -7.367 -21.812 1 92 549 ILE A O 1
ATOM 3981 N N . VAL A 1 550 ? -18.047 -9.211 -20.828 1 93.62 550 VAL A N 1
ATOM 3982 C CA . VAL A 1 550 ? -16.875 -9.32 -19.969 1 93.62 550 VAL A CA 1
ATOM 3983 C C . VAL A 1 550 ? -15.648 -9.656 -20.797 1 93.62 550 VAL A C 1
ATOM 3985 O O . VAL A 1 550 ? -14.539 -9.219 -20.484 1 93.62 550 VAL A O 1
ATOM 3988 N N . THR A 1 551 ? -15.812 -10.391 -21.859 1 92.31 551 THR A N 1
ATOM 3989 C CA . THR A 1 551 ? -14.703 -10.734 -22.734 1 92.31 551 THR A CA 1
ATOM 3990 C C . THR A 1 551 ? -14.148 -9.484 -23.422 1 92.31 551 THR A C 1
ATOM 3992 O O . THR A 1 551 ? -12.938 -9.25 -23.406 1 92.31 551 THR A O 1
ATOM 3995 N N . LYS A 1 552 ? -14.984 -8.734 -23.953 1 92.5 552 LYS A N 1
ATOM 3996 C CA . LYS A 1 552 ? -14.57 -7.512 -24.656 1 92.5 552 LYS A CA 1
ATOM 3997 C C . LYS A 1 552 ? -13.883 -6.543 -23.703 1 92.5 552 LYS A C 1
ATOM 3999 O O . LYS A 1 552 ? -12.859 -5.949 -24.047 1 92.5 552 LYS A O 1
ATOM 4004 N N . ALA A 1 553 ? -14.453 -6.484 -22.531 1 91.38 553 ALA A N 1
ATOM 4005 C CA . ALA A 1 553 ? -13.891 -5.57 -21.547 1 91.38 553 ALA A CA 1
ATOM 4006 C C . ALA A 1 553 ? -12.516 -6.039 -21.094 1 91.38 553 ALA A C 1
ATOM 4008 O O . ALA A 1 553 ? -11.578 -5.238 -20.984 1 91.38 553 ALA A O 1
ATOM 4009 N N . ALA A 1 554 ? -12.43 -7.27 -20.781 1 92.38 554 ALA A N 1
ATOM 4010 C CA . ALA A 1 554 ? -11.18 -7.836 -20.281 1 92.38 554 ALA A CA 1
ATOM 4011 C C . ALA A 1 554 ? -10.062 -7.68 -21.312 1 92.38 554 ALA A C 1
ATOM 4013 O O . ALA A 1 554 ? -8.938 -7.324 -20.969 1 92.38 554 ALA A O 1
ATOM 4014 N N . LEU A 1 555 ? -10.289 -7.91 -22.562 1 90.56 555 LEU A N 1
ATOM 4015 C CA . LEU A 1 555 ? -9.281 -7.855 -23.625 1 90.56 555 LEU A CA 1
ATOM 4016 C C . LEU A 1 555 ? -8.867 -6.418 -23.906 1 90.56 555 LEU A C 1
ATOM 4018 O O . LEU A 1 555 ? -7.695 -6.152 -24.172 1 90.56 555 LEU A O 1
ATOM 4022 N N . HIS A 1 556 ? -9.742 -5.551 -23.812 1 90.12 556 HIS A N 1
ATOM 4023 C CA . HIS A 1 556 ? -9.445 -4.145 -24.062 1 90.12 556 HIS A CA 1
ATOM 4024 C C . HIS A 1 556 ? -8.609 -3.557 -22.922 1 90.12 556 HIS A C 1
ATOM 4026 O O . HIS A 1 556 ? -7.656 -2.812 -23.172 1 90.12 556 HIS A O 1
ATOM 4032 N N . GLU A 1 557 ? -8.992 -3.914 -21.75 1 90.12 557 GLU A N 1
ATOM 4033 C CA . GLU A 1 557 ? -8.391 -3.264 -20.594 1 90.12 557 GLU A CA 1
ATOM 4034 C C . GLU A 1 557 ? -7.043 -3.881 -20.25 1 90.12 557 GLU A C 1
ATOM 4036 O O . GLU A 1 557 ? -6.254 -3.285 -19.516 1 90.12 557 GLU A O 1
ATOM 4041 N N . MET A 1 558 ? -6.699 -5.059 -20.766 1 89.31 558 MET A N 1
ATOM 4042 C CA . MET A 1 558 ? -5.461 -5.73 -20.375 1 89.31 558 MET A CA 1
ATOM 4043 C C . MET A 1 558 ? -4.262 -5.113 -21.094 1 89.31 558 MET A C 1
ATOM 4045 O O . MET A 1 558 ? -3.117 -5.328 -20.688 1 89.31 558 MET A O 1
ATOM 4049 N N . ALA A 1 559 ? -4.402 -4.301 -22.031 1 88 559 ALA A N 1
ATOM 4050 C CA . ALA A 1 559 ? -3.334 -3.727 -22.844 1 88 559 ALA A CA 1
ATOM 4051 C C . ALA A 1 559 ? -2.471 -2.773 -22.016 1 88 559 ALA A C 1
ATOM 4053 O O . ALA A 1 559 ? -1.241 -2.83 -22.078 1 88 559 ALA A O 1
ATOM 4054 N N . MET A 1 560 ? -3.068 -1.939 -21.234 1 90.62 560 MET A N 1
ATOM 4055 C CA . MET A 1 560 ? -2.344 -0.896 -20.5 1 90.62 560 MET A CA 1
ATOM 4056 C C . MET A 1 560 ? -1.39 -1.503 -19.484 1 90.62 560 MET A C 1
ATOM 4058 O O . MET A 1 560 ? -0.219 -1.125 -19.422 1 90.62 560 MET A O 1
ATOM 4062 N N . PRO A 1 561 ? -1.833 -2.434 -18.719 1 90.12 561 PRO A N 1
ATOM 4063 C CA . PRO A 1 561 ? -0.885 -3.082 -17.812 1 90.12 561 PRO A CA 1
ATOM 4064 C C . PRO A 1 561 ? 0.3 -3.709 -18.531 1 90.12 561 PRO A C 1
ATOM 4066 O O . PRO A 1 561 ? 1.433 -3.646 -18.047 1 90.12 561 PRO A O 1
ATOM 4069 N N . GLY A 1 562 ? 0.001 -4.344 -19.656 1 87.81 562 GLY A N 1
ATOM 4070 C CA . GLY A 1 562 ? 1.085 -4.902 -20.453 1 87.81 562 GLY A CA 1
ATOM 4071 C C . GLY A 1 562 ? 2.082 -3.859 -20.922 1 87.81 562 GLY A C 1
ATOM 4072 O O . GLY A 1 562 ? 3.295 -4.078 -20.859 1 87.81 562 GLY A O 1
ATOM 4073 N N . PHE A 1 563 ? 1.605 -2.762 -21.297 1 89.75 563 PHE A N 1
ATOM 4074 C CA . PHE A 1 563 ? 2.451 -1.663 -21.75 1 89.75 563 PHE A CA 1
ATOM 4075 C C . PHE A 1 563 ? 3.293 -1.122 -20.594 1 89.75 563 PHE A C 1
ATOM 4077 O O . PHE A 1 563 ? 4.473 -0.817 -20.781 1 89.75 563 PHE A O 1
ATOM 4084 N N . LEU A 1 564 ? 2.711 -1.012 -19.438 1 93.69 564 LEU A N 1
ATOM 4085 C CA . LEU A 1 564 ? 3.438 -0.507 -18.281 1 93.69 564 LEU A CA 1
ATOM 4086 C C . LEU A 1 564 ? 4.586 -1.438 -17.906 1 93.69 564 LEU A C 1
ATOM 4088 O O . LEU A 1 564 ? 5.688 -0.978 -17.594 1 93.69 564 LEU A O 1
ATOM 4092 N N . ALA A 1 565 ? 4.355 -2.689 -18.031 1 93.88 565 ALA A N 1
ATOM 4093 C CA . ALA A 1 565 ? 5.328 -3.691 -17.594 1 93.88 565 ALA A CA 1
ATOM 4094 C C . ALA A 1 565 ? 6.559 -3.684 -18.5 1 93.88 565 ALA A C 1
ATOM 4096 O O . ALA A 1 565 ? 7.676 -3.928 -18.047 1 93.88 565 ALA A O 1
ATOM 4097 N N . VAL A 1 566 ? 6.402 -3.379 -19.734 1 93 566 VAL A N 1
ATOM 4098 C CA . VAL A 1 566 ? 7.504 -3.473 -20.688 1 93 566 VAL A CA 1
ATOM 4099 C C . VAL A 1 566 ? 8.125 -2.092 -20.906 1 93 566 VAL A C 1
ATOM 4101 O O . VAL A 1 566 ? 9.352 -1.947 -20.906 1 93 566 VAL A O 1
ATOM 4104 N N . LEU A 1 567 ? 7.352 -1.044 -20.969 1 94.88 567 LEU A N 1
ATOM 4105 C CA . LEU A 1 567 ? 7.816 0.271 -21.406 1 94.88 567 LEU A CA 1
ATOM 4106 C C . LEU A 1 567 ? 8.477 1.012 -20.25 1 94.88 567 LEU A C 1
ATOM 4108 O O . LEU A 1 567 ? 9.445 1.756 -20.438 1 94.88 567 LEU A O 1
ATOM 4112 N N . VAL A 1 568 ? 8.016 0.861 -19.047 1 96.94 568 VAL A N 1
ATOM 4113 C CA . VAL A 1 568 ? 8.5 1.66 -17.922 1 96.94 568 VAL A CA 1
ATOM 4114 C C . VAL A 1 568 ? 9.961 1.317 -17.641 1 96.94 568 VAL A C 1
ATOM 4116 O O . VAL A 1 568 ? 10.812 2.209 -17.547 1 96.94 568 VAL A O 1
ATOM 4119 N N . PRO A 1 569 ? 10.289 0.008 -17.531 1 96.62 569 PRO A N 1
ATOM 4120 C CA . PRO A 1 569 ? 11.703 -0.28 -17.312 1 96.62 569 PRO A CA 1
ATOM 4121 C C . PRO A 1 569 ? 12.594 0.162 -18.469 1 96.62 569 PRO A C 1
ATOM 4123 O O . PRO A 1 569 ? 13.727 0.599 -18.25 1 96.62 569 PRO A O 1
ATOM 4126 N N . LEU A 1 570 ? 12.117 0.075 -19.656 1 95.75 570 LEU A N 1
ATOM 4127 C CA . LEU A 1 570 ? 12.891 0.514 -20.812 1 95.75 570 LEU A CA 1
ATOM 4128 C C . LEU A 1 570 ? 13.102 2.025 -20.797 1 95.75 570 LEU A C 1
ATOM 4130 O O . LEU A 1 570 ? 14.211 2.51 -21.031 1 95.75 570 LEU A O 1
ATOM 4134 N N . LEU A 1 571 ? 12.078 2.771 -20.484 1 96.81 571 LEU A N 1
ATOM 4135 C CA . LEU A 1 571 ? 12.172 4.227 -20.453 1 96.81 571 LEU A CA 1
ATOM 4136 C C . LEU A 1 571 ? 13.117 4.68 -19.344 1 96.81 571 LEU A C 1
ATOM 4138 O O . LEU A 1 571 ? 13.945 5.566 -19.547 1 96.81 571 LEU A O 1
ATOM 4142 N N . VAL A 1 572 ? 12.984 4.094 -18.172 1 97.44 572 VAL A N 1
ATOM 4143 C CA . VAL A 1 572 ? 13.828 4.477 -17.047 1 97.44 572 VAL A CA 1
ATOM 4144 C C . VAL A 1 572 ? 15.281 4.113 -17.344 1 97.44 572 VAL A C 1
ATOM 4146 O O . VAL A 1 572 ? 16.188 4.906 -17.078 1 97.44 572 VAL A O 1
ATOM 4149 N N . GLY A 1 573 ? 15.508 2.896 -17.906 1 96.38 573 GLY A N 1
ATOM 4150 C CA . GLY A 1 573 ? 16.859 2.471 -18.25 1 96.38 573 GLY A CA 1
ATOM 4151 C C . GLY A 1 573 ? 17.5 3.309 -19.344 1 96.38 573 GLY A C 1
ATOM 4152 O O . GLY A 1 573 ? 18.672 3.668 -19.25 1 96.38 573 GLY A O 1
ATOM 4153 N N . LEU A 1 574 ? 16.719 3.686 -20.344 1 96 574 LEU A N 1
ATOM 4154 C CA . LEU A 1 574 ? 17.266 4.387 -21.5 1 96 574 LEU A CA 1
ATOM 4155 C C . LEU A 1 574 ? 17.375 5.883 -21.219 1 96 574 LEU A C 1
ATOM 4157 O O . LEU A 1 574 ? 18.281 6.551 -21.75 1 96 574 LEU A O 1
ATOM 4161 N N . ILE A 1 575 ? 16.516 6.438 -20.359 1 96.31 575 ILE A N 1
ATOM 4162 C CA . ILE A 1 575 ? 16.516 7.879 -20.141 1 96.31 575 ILE A CA 1
ATOM 4163 C C . ILE A 1 575 ? 17.359 8.219 -18.906 1 96.31 575 ILE A C 1
ATOM 4165 O O . ILE A 1 575 ? 18.203 9.109 -18.953 1 96.31 575 ILE A O 1
ATOM 4169 N N . LEU A 1 576 ? 17.188 7.5 -17.797 1 96 576 LEU A N 1
ATOM 4170 C CA . LEU A 1 576 ? 17.875 7.852 -16.562 1 96 576 LEU A CA 1
ATOM 4171 C C . LEU A 1 576 ? 19.156 7.039 -16.406 1 96 576 LEU A C 1
ATOM 4173 O O . LEU A 1 576 ? 20.094 7.473 -15.734 1 96 576 LEU A O 1
ATOM 4177 N N . GLY A 1 577 ? 19.25 5.801 -16.984 1 94.75 577 GLY A N 1
ATOM 4178 C CA . GLY A 1 577 ? 20.469 5.02 -16.938 1 94.75 577 GLY A CA 1
ATOM 4179 C C . GLY A 1 577 ? 20.328 3.742 -16.125 1 94.75 577 GLY A C 1
ATOM 4180 O O . GLY A 1 577 ? 19.266 3.469 -15.562 1 94.75 577 GLY A O 1
ATOM 4181 N N . PRO A 1 578 ? 21.312 2.912 -16.094 1 94.38 578 PRO A N 1
ATOM 4182 C CA . PRO A 1 578 ? 21.266 1.596 -15.453 1 94.38 578 PRO A CA 1
ATOM 4183 C C . PRO A 1 578 ? 21.141 1.686 -13.938 1 94.38 578 PRO A C 1
ATOM 4185 O O . PRO A 1 578 ? 20.531 0.812 -13.312 1 94.38 578 PRO A O 1
ATOM 4188 N N . LYS A 1 579 ? 21.672 2.791 -13.336 1 93.44 579 LYS A N 1
ATOM 4189 C CA . LYS A 1 579 ? 21.562 2.947 -11.891 1 93.44 579 LYS A CA 1
ATOM 4190 C C . LYS A 1 579 ? 20.109 3.156 -11.477 1 93.44 579 LYS A C 1
ATOM 4192 O O . LYS A 1 579 ? 19.641 2.562 -10.5 1 93.44 579 LYS A O 1
ATOM 4197 N N . ALA A 1 580 ? 19.484 3.994 -12.234 1 95.88 580 ALA A N 1
ATOM 4198 C CA . ALA A 1 580 ? 18.078 4.27 -11.945 1 95.88 580 ALA A CA 1
ATOM 4199 C C . ALA A 1 580 ? 17.219 3.02 -12.141 1 95.88 580 ALA A C 1
ATOM 4201 O O . ALA A 1 580 ? 16.281 2.775 -11.383 1 95.88 580 ALA A O 1
ATOM 4202 N N . LEU A 1 581 ? 17.578 2.273 -13.164 1 96.56 581 LEU A N 1
ATOM 4203 C CA . LEU A 1 581 ? 16.812 1.052 -13.414 1 96.56 581 LEU A CA 1
ATOM 4204 C C . LEU A 1 581 ? 17.016 0.043 -12.289 1 96.56 581 LEU A C 1
ATOM 4206 O O . LEU A 1 581 ? 16.078 -0.667 -11.914 1 96.56 581 LEU A O 1
ATOM 4210 N N . ALA A 1 582 ? 18.234 -0.03 -11.773 1 95.25 582 ALA A N 1
ATOM 4211 C CA . ALA A 1 582 ? 18.484 -0.895 -10.625 1 95.25 582 ALA A CA 1
ATOM 4212 C C . ALA A 1 582 ? 17.594 -0.509 -9.445 1 95.25 582 ALA A C 1
ATOM 4214 O O . ALA A 1 582 ? 17.016 -1.377 -8.789 1 95.25 582 ALA A O 1
ATOM 4215 N N . GLY A 1 583 ? 17.516 0.825 -9.219 1 96.12 583 GLY A N 1
ATOM 4216 C CA . GLY A 1 583 ? 16.609 1.3 -8.172 1 96.12 583 GLY A CA 1
ATOM 4217 C C . GLY A 1 583 ? 15.164 0.935 -8.422 1 96.12 583 GLY A C 1
ATOM 4218 O O . GLY A 1 583 ? 14.453 0.52 -7.504 1 96.12 583 GLY A O 1
ATOM 4219 N N . LEU A 1 584 ? 14.789 1.06 -9.656 1 97.94 584 LEU A N 1
ATOM 4220 C CA . LEU A 1 584 ? 13.406 0.754 -10.023 1 97.94 584 LEU A CA 1
ATOM 4221 C C . LEU A 1 584 ? 13.086 -0.709 -9.742 1 97.94 584 LEU A C 1
ATOM 4223 O O . LEU A 1 584 ? 12.008 -1.021 -9.219 1 97.94 584 LEU A O 1
ATOM 4227 N N . LEU A 1 585 ? 13.984 -1.61 -10.094 1 97.19 585 LEU A N 1
ATOM 4228 C CA . LEU A 1 585 ? 13.758 -3.039 -9.898 1 97.19 585 LEU A CA 1
ATOM 4229 C C . LEU A 1 585 ? 13.555 -3.365 -8.422 1 97.19 585 LEU A C 1
ATOM 4231 O O . LEU A 1 585 ? 12.625 -4.082 -8.062 1 97.19 585 LEU A O 1
ATOM 4235 N N . ILE A 1 586 ? 14.383 -2.783 -7.547 1 96.69 586 ILE A N 1
ATOM 4236 C CA . ILE A 1 586 ? 14.289 -3.076 -6.121 1 96.69 586 ILE A CA 1
ATOM 4237 C C . ILE A 1 586 ? 13.023 -2.453 -5.547 1 96.69 586 ILE A C 1
ATOM 4239 O O . ILE A 1 586 ? 12.328 -3.074 -4.738 1 96.69 586 ILE A O 1
ATOM 4243 N N . GLY A 1 587 ? 12.758 -1.176 -5.93 1 97.38 587 GLY A N 1
ATOM 4244 C CA . GLY A 1 587 ? 11.523 -0.556 -5.488 1 97.38 587 GLY A CA 1
ATOM 4245 C C . GLY A 1 587 ? 10.289 -1.363 -5.848 1 97.38 587 GLY A C 1
ATOM 4246 O O . GLY A 1 587 ? 9.391 -1.528 -5.023 1 97.38 587 GLY A O 1
ATOM 4247 N N . LEU A 1 588 ? 10.305 -1.889 -7.051 1 97.75 588 LEU A N 1
ATOM 4248 C CA . LEU A 1 588 ? 9.195 -2.695 -7.543 1 97.75 588 LEU A CA 1
ATOM 4249 C C . LEU A 1 588 ? 9.055 -3.98 -6.734 1 97.75 588 LEU A C 1
ATOM 4251 O O . LEU A 1 588 ? 7.945 -4.363 -6.359 1 97.75 588 LEU A O 1
ATOM 4255 N N . ILE A 1 589 ? 10.141 -4.641 -6.473 1 96.88 589 ILE A N 1
ATOM 4256 C CA . ILE A 1 589 ? 10.117 -5.906 -5.75 1 96.88 589 ILE A CA 1
ATOM 4257 C C . ILE A 1 589 ? 9.586 -5.688 -4.336 1 96.88 589 ILE A C 1
ATOM 4259 O O . ILE A 1 589 ? 8.688 -6.398 -3.887 1 96.88 589 ILE A O 1
ATOM 4263 N N . VAL A 1 590 ? 10.086 -4.645 -3.68 1 96.81 590 VAL A N 1
ATOM 4264 C CA . VAL A 1 590 ? 9.773 -4.402 -2.275 1 96.81 590 VAL A CA 1
ATOM 4265 C C . VAL A 1 590 ? 8.305 -4.008 -2.133 1 96.81 590 VAL A C 1
ATOM 4267 O O . VAL A 1 590 ? 7.574 -4.59 -1.325 1 96.81 590 VAL A O 1
ATOM 4270 N N . VAL A 1 591 ? 7.867 -3.111 -2.918 1 97.75 591 VAL A N 1
ATOM 4271 C CA . VAL A 1 591 ? 6.512 -2.588 -2.779 1 97.75 591 VAL A CA 1
ATOM 4272 C C . VAL A 1 591 ? 5.516 -3.566 -3.396 1 97.75 591 VAL A C 1
ATOM 4274 O O . VAL A 1 591 ? 4.418 -3.762 -2.867 1 97.75 591 VAL A O 1
ATOM 4277 N N . GLY A 1 592 ? 5.895 -4.125 -4.562 1 97.19 592 GLY A N 1
ATOM 4278 C CA . GLY A 1 592 ? 5.031 -5.125 -5.172 1 97.19 592 GLY A CA 1
ATOM 4279 C C . GLY A 1 592 ? 4.754 -6.309 -4.266 1 97.19 592 GLY A C 1
ATOM 4280 O O . GLY A 1 592 ? 3.625 -6.793 -4.191 1 97.19 592 GLY A O 1
ATOM 4281 N N . PHE A 1 593 ? 5.809 -6.75 -3.516 1 96.75 593 PHE A N 1
ATOM 4282 C CA . PHE A 1 593 ? 5.688 -7.855 -2.57 1 96.75 593 PHE A CA 1
ATOM 4283 C C . PHE A 1 593 ? 4.695 -7.52 -1.468 1 96.75 593 PHE A C 1
ATOM 4285 O O . PHE A 1 593 ? 3.812 -8.32 -1.153 1 96.75 593 PHE A O 1
ATOM 4292 N N . MET A 1 594 ? 4.738 -6.324 -0.958 1 97.38 594 MET A N 1
ATOM 4293 C CA . MET A 1 594 ? 3.883 -5.902 0.147 1 97.38 594 MET A CA 1
ATOM 4294 C C . MET A 1 594 ? 2.432 -5.781 -0.304 1 97.38 594 MET A C 1
ATOM 4296 O O . MET A 1 594 ? 1.524 -6.281 0.363 1 97.38 594 MET A O 1
ATOM 4300 N N . LEU A 1 595 ? 2.242 -5.148 -1.41 1 97.81 595 LEU A N 1
ATOM 4301 C CA . LEU A 1 595 ? 0.888 -4.914 -1.898 1 97.81 595 LEU A CA 1
ATOM 4302 C C . LEU A 1 595 ? 0.223 -6.223 -2.305 1 97.81 595 LEU A C 1
ATOM 4304 O O . LEU A 1 595 ? -0.974 -6.414 -2.078 1 97.81 595 LEU A O 1
ATOM 4308 N N . ALA A 1 596 ? 0.995 -7.078 -2.926 1 97 596 ALA A N 1
ATOM 4309 C CA . ALA A 1 596 ? 0.44 -8.367 -3.342 1 97 596 ALA A CA 1
ATOM 4310 C C . ALA A 1 596 ? -0.03 -9.172 -2.135 1 97 596 ALA A C 1
ATOM 4312 O O . ALA A 1 596 ? -1.116 -9.758 -2.156 1 97 596 ALA A O 1
ATOM 4313 N N . LEU A 1 597 ? 0.758 -9.188 -1.092 1 97.12 597 LEU A N 1
ATOM 4314 C CA . LEU A 1 597 ? 0.397 -9.922 0.118 1 97.12 597 LEU A CA 1
ATOM 4315 C C . LEU A 1 597 ? -0.863 -9.336 0.749 1 97.12 597 LEU A C 1
ATOM 4317 O O . LEU A 1 597 ? -1.774 -10.078 1.124 1 97.12 597 LEU A O 1
ATOM 4321 N N . MET A 1 598 ? -0.864 -8.047 0.841 1 97.88 598 MET A N 1
ATOM 4322 C CA . MET A 1 598 ? -2.006 -7.367 1.445 1 97.88 598 MET A CA 1
ATOM 4323 C C . MET A 1 598 ? -3.287 -7.668 0.677 1 97.88 598 MET A C 1
ATOM 4325 O O . MET A 1 598 ? -4.32 -7.973 1.277 1 97.88 598 MET A O 1
ATOM 4329 N N . MET A 1 599 ? -3.217 -7.594 -0.614 1 97.38 599 MET A N 1
ATOM 4330 C CA . MET A 1 599 ? -4.395 -7.777 -1.459 1 97.38 599 MET A CA 1
ATOM 4331 C C . MET A 1 599 ? -4.855 -9.227 -1.443 1 97.38 599 MET A C 1
ATOM 4333 O O . MET A 1 599 ? -6.055 -9.5 -1.349 1 97.38 599 MET A O 1
ATOM 4337 N N . ASP A 1 600 ? -3.916 -10.141 -1.478 1 95.5 600 ASP A N 1
ATOM 4338 C CA . ASP A 1 600 ? -4.25 -11.562 -1.5 1 95.5 600 ASP A CA 1
ATOM 4339 C C . ASP A 1 600 ? -4.895 -11.992 -0.184 1 95.5 600 ASP A C 1
ATOM 4341 O O . ASP A 1 600 ? -5.98 -12.57 -0.181 1 95.5 600 ASP A O 1
ATOM 4345 N N . ASN A 1 601 ? -4.242 -11.68 0.898 1 96.88 601 ASN A N 1
ATOM 4346 C CA . ASN A 1 601 ? -4.73 -12.117 2.203 1 96.88 601 ASN A CA 1
ATOM 4347 C C . ASN A 1 601 ? -5.984 -11.352 2.615 1 96.88 601 ASN A C 1
ATOM 4349 O O . ASN A 1 601 ? -6.902 -11.93 3.203 1 96.88 601 ASN A O 1
ATOM 4353 N N . GLY A 1 602 ? -5.984 -10.078 2.326 1 97 602 GLY A N 1
ATOM 4354 C CA . GLY A 1 602 ? -7.18 -9.305 2.621 1 97 602 GLY A CA 1
ATOM 4355 C C . GLY A 1 602 ? -8.398 -9.773 1.852 1 97 602 GLY A C 1
ATOM 4356 O O . GLY A 1 602 ? -9.469 -9.977 2.434 1 97 602 GLY A O 1
ATOM 4357 N N . GLY A 1 603 ? -8.227 -9.93 0.554 1 96.25 603 GLY A N 1
ATOM 4358 C CA . GLY A 1 603 ? -9.32 -10.422 -0.272 1 96.25 603 GLY A CA 1
ATOM 4359 C C . GLY A 1 603 ? -9.812 -11.797 0.144 1 96.25 603 GLY A C 1
ATOM 4360 O O . GLY A 1 603 ? -11.023 -12.039 0.196 1 96.25 603 GLY A O 1
ATOM 4361 N N . GLY A 1 604 ? -8.875 -12.695 0.41 1 94.81 604 GLY A N 1
ATOM 4362 C CA . GLY A 1 604 ? -9.242 -14.023 0.875 1 94.81 604 GLY A CA 1
ATOM 4363 C C . GLY A 1 604 ? -9.984 -14.008 2.199 1 94.81 604 GLY A C 1
ATOM 4364 O O . GLY A 1 604 ? -10.93 -14.773 2.4 1 94.81 604 GLY A O 1
ATOM 4365 N N . ALA A 1 605 ? -9.578 -13.133 3.082 1 97.19 605 ALA A N 1
ATOM 4366 C CA . ALA A 1 605 ? -10.227 -13.023 4.387 1 97.19 605 ALA A CA 1
ATOM 4367 C C . ALA A 1 605 ? -11.664 -12.523 4.242 1 97.19 605 ALA A C 1
ATOM 4369 O O . ALA A 1 605 ? -12.57 -13.023 4.91 1 97.19 605 ALA A O 1
ATOM 4370 N N . TRP A 1 606 ? -11.883 -11.539 3.422 1 97 606 TRP A N 1
ATOM 4371 C CA . TRP A 1 606 ? -13.227 -11.023 3.18 1 9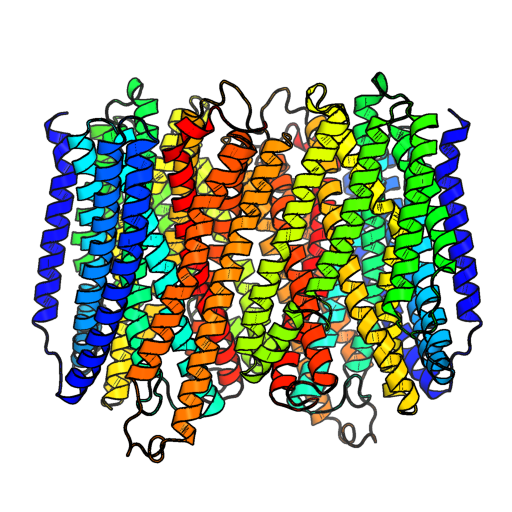7 606 TRP A CA 1
ATOM 4372 C C . TRP A 1 606 ? -14.133 -12.109 2.617 1 97 606 TRP A C 1
ATOM 4374 O O . TRP A 1 606 ? -15.297 -12.227 3.018 1 97 606 TRP A O 1
ATOM 4384 N N . ASP A 1 607 ? -13.633 -12.836 1.667 1 94 607 ASP A N 1
ATOM 4385 C CA . ASP A 1 607 ? -14.398 -13.906 1.03 1 94 607 ASP A CA 1
ATOM 4386 C C . ASP A 1 607 ? -14.844 -14.953 2.055 1 94 607 ASP A C 1
ATOM 4388 O O . ASP A 1 607 ? -16.016 -15.352 2.08 1 94 607 ASP A O 1
ATOM 4392 N N . ASN A 1 608 ? -13.914 -15.367 2.893 1 94.88 608 ASN A N 1
ATOM 4393 C CA . ASN A 1 608 ? -14.234 -16.406 3.861 1 94.88 608 ASN A CA 1
ATOM 4394 C C . ASN A 1 608 ? -15.07 -15.867 5.02 1 94.88 608 ASN A C 1
ATOM 4396 O O . ASN A 1 608 ? -15.758 -16.625 5.707 1 94.88 608 ASN A O 1
ATOM 4400 N N . ALA A 1 609 ? -15 -14.57 5.25 1 96.69 609 ALA A N 1
ATOM 4401 C CA . ALA A 1 609 ? -15.938 -13.969 6.195 1 96.69 609 ALA A CA 1
ATOM 4402 C C . ALA A 1 609 ? -17.375 -14.109 5.707 1 96.69 609 ALA A C 1
ATOM 4404 O O . ALA A 1 609 ? -18.281 -14.406 6.488 1 96.69 609 ALA A O 1
ATOM 4405 N N . LYS A 1 610 ? -17.562 -13.875 4.449 1 94.12 610 LYS A N 1
ATOM 4406 C CA . LYS A 1 610 ? -18.875 -14.07 3.836 1 94.12 610 LYS A CA 1
ATOM 4407 C C . LYS A 1 610 ? -19.344 -15.523 3.98 1 94.12 610 LYS A C 1
ATOM 4409 O O . LYS A 1 610 ? -20.469 -15.781 4.375 1 94.12 610 LYS A O 1
ATOM 4414 N N . LYS A 1 611 ? -18.438 -16.406 3.723 1 89.88 611 LYS A N 1
ATOM 4415 C CA . LYS A 1 611 ? -18.781 -17.828 3.803 1 89.88 611 LYS A CA 1
ATOM 4416 C C . LYS A 1 611 ? -19.094 -18.234 5.238 1 89.88 611 LYS A C 1
ATOM 4418 O O . LYS A 1 611 ? -19.984 -19.062 5.473 1 89.88 611 LYS A O 1
ATOM 4423 N N . LEU A 1 612 ? -18.359 -17.734 6.152 1 94 612 LEU A N 1
ATOM 4424 C CA . LEU A 1 612 ? -18.641 -18 7.562 1 94 612 LEU A CA 1
ATOM 4425 C C . LEU A 1 612 ? -20.047 -17.562 7.938 1 94 612 LEU A C 1
ATOM 4427 O O . LEU A 1 612 ? -20.734 -18.25 8.68 1 94 612 LEU A O 1
ATOM 4431 N N . ILE A 1 613 ? -20.453 -16.453 7.469 1 95.06 613 ILE A N 1
ATOM 4432 C CA . ILE A 1 613 ? -21.797 -15.938 7.738 1 95.06 613 ILE A CA 1
ATOM 4433 C C . ILE A 1 613 ? -22.828 -16.781 7.004 1 95.06 613 ILE A C 1
ATOM 4435 O O . ILE A 1 613 ? -23.891 -17.062 7.547 1 95.06 613 ILE A O 1
ATOM 4439 N N . GLU A 1 614 ? -22.484 -17.188 5.809 1 88.69 614 GLU A N 1
ATOM 4440 C CA . GLU A 1 614 ? -23.391 -18.031 5.035 1 88.69 614 GLU A CA 1
ATOM 4441 C C . GLU A 1 614 ? -23.594 -19.391 5.715 1 88.69 614 GLU A C 1
ATOM 4443 O O . GLU A 1 614 ? -24.609 -20.062 5.484 1 88.69 614 GLU A O 1
ATOM 4448 N N . ASP A 1 615 ? -22.656 -19.766 6.535 1 88.56 615 ASP A N 1
ATOM 4449 C CA . ASP A 1 615 ? -22.75 -21.031 7.262 1 88.56 615 ASP A CA 1
ATOM 4450 C C . ASP A 1 615 ? -23.641 -20.891 8.5 1 88.56 615 ASP A C 1
ATOM 4452 O O . ASP A 1 615 ? -23.797 -21.844 9.258 1 88.56 615 ASP A O 1
ATOM 4456 N N . GLY A 1 616 ? -24.172 -19.781 8.711 1 92.44 616 GLY A N 1
ATOM 4457 C CA . GLY A 1 616 ? -25.172 -19.625 9.758 1 92.44 616 GLY A CA 1
ATOM 4458 C C . GLY A 1 616 ? -24.703 -18.734 10.898 1 92.44 616 GLY A C 1
ATOM 4459 O O . GLY A 1 616 ? -25.469 -18.453 11.828 1 92.44 616 GLY A O 1
ATOM 4460 N N . ASN A 1 617 ? -23.547 -18.234 10.766 1 94.62 617 ASN A N 1
ATOM 4461 C CA . ASN A 1 617 ? -23.031 -17.359 11.805 1 94.62 617 ASN A CA 1
ATOM 4462 C C . ASN A 1 617 ? -23.438 -15.914 11.578 1 94.62 617 ASN A C 1
ATOM 4464 O O . ASN A 1 617 ? -23.688 -15.508 10.438 1 94.62 617 ASN A O 1
ATOM 4468 N N . HIS A 1 618 ? -23.672 -15.117 12.703 1 95.5 618 HIS A N 1
ATOM 4469 C CA . HIS A 1 618 ? -23.922 -13.68 12.68 1 95.5 618 HIS A CA 1
ATOM 4470 C C . HIS A 1 618 ? -25.188 -13.359 11.891 1 95.5 618 HIS A C 1
ATOM 4472 O O . HIS A 1 618 ? -25.203 -12.422 11.086 1 95.5 618 HIS A O 1
ATOM 4478 N N . GLY A 1 619 ? -26.156 -14.203 11.961 1 94 619 GLY A N 1
ATOM 4479 C CA . GLY A 1 619 ? -27.453 -13.953 11.359 1 94 619 GLY A CA 1
ATOM 4480 C C . GLY A 1 619 ? -27.703 -14.773 10.109 1 94 619 GLY A C 1
ATOM 4481 O O . GLY A 1 619 ? -28.844 -14.867 9.641 1 94 619 GLY A O 1
ATOM 4482 N N . GLY A 1 620 ? -26.625 -15.32 9.484 1 92.06 620 GLY A N 1
ATOM 4483 C CA . GLY A 1 620 ? -26.766 -16.266 8.383 1 92.06 620 GLY A CA 1
ATOM 4484 C C . GLY A 1 620 ? -27.094 -15.586 7.062 1 92.06 620 GLY A C 1
ATOM 4485 O O . GLY A 1 620 ? -27.016 -14.359 6.949 1 92.06 620 GLY A O 1
ATOM 4486 N N . ARG A 1 621 ? -27.531 -16.391 6.051 1 88.69 621 ARG A N 1
ATOM 4487 C CA . ARG A 1 621 ? -27.812 -15.906 4.703 1 88.69 621 ARG A CA 1
ATOM 4488 C C . ARG A 1 621 ? -29 -14.945 4.703 1 88.69 621 ARG A C 1
ATOM 4490 O O . ARG A 1 621 ? -30.016 -15.211 5.352 1 88.69 621 ARG A O 1
ATOM 4497 N N . GLY A 1 622 ? -28.797 -13.773 4.012 1 88.88 622 GLY A N 1
ATOM 4498 C CA . GLY A 1 622 ? -29.875 -12.82 3.875 1 88.88 622 GLY A CA 1
ATOM 4499 C C . GLY A 1 622 ? -29.906 -11.773 4.973 1 88.88 622 GLY A C 1
ATOM 4500 O O . GLY A 1 622 ? -30.594 -10.766 4.867 1 88.88 622 GLY A O 1
ATOM 4501 N N . SER A 1 623 ? -29.172 -11.984 6 1 92.81 623 SER A N 1
ATOM 4502 C CA . SER A 1 623 ? -29.094 -11.023 7.09 1 92.81 623 SER A CA 1
ATOM 4503 C C . SER A 1 623 ? -28.359 -9.758 6.66 1 92.81 623 SER A C 1
ATOM 4505 O O . SER A 1 623 ? -27.781 -9.703 5.57 1 92.81 623 SER A O 1
ATOM 4507 N N . GLU A 1 624 ? -28.438 -8.75 7.508 1 91.06 624 GLU A N 1
ATOM 4508 C CA . GLU A 1 624 ? -27.703 -7.516 7.223 1 91.06 624 GLU A CA 1
ATOM 4509 C C . GLU A 1 624 ? -26.203 -7.738 7.258 1 91.06 624 GLU A C 1
ATOM 4511 O O . GLU A 1 624 ? -25.469 -7.133 6.477 1 91.06 624 GLU A O 1
ATOM 4516 N N . ALA A 1 625 ? -25.844 -8.578 8.148 1 94.94 625 ALA A N 1
ATOM 4517 C CA . ALA A 1 625 ? -24.422 -8.93 8.203 1 94.94 625 ALA A CA 1
ATOM 4518 C C . ALA A 1 625 ? -23.984 -9.633 6.926 1 94.94 625 ALA A C 1
ATOM 4520 O O . ALA A 1 625 ? -22.859 -9.43 6.457 1 94.94 625 ALA A O 1
ATOM 4521 N N . HIS A 1 626 ? -24.828 -10.438 6.41 1 94.25 626 HIS A N 1
ATOM 4522 C CA . HIS A 1 626 ? -24.531 -11.125 5.16 1 94.25 626 HIS A CA 1
ATOM 4523 C C . HIS A 1 626 ? -24.375 -10.133 4.008 1 94.25 626 HIS A C 1
ATOM 4525 O O . HIS A 1 626 ? -23.438 -10.242 3.217 1 94.25 626 HIS A O 1
ATOM 4531 N N . LYS A 1 627 ? -25.266 -9.164 3.949 1 93.31 627 LYS A N 1
ATOM 4532 C CA . LYS A 1 627 ? -25.188 -8.156 2.902 1 93.31 627 LYS A CA 1
ATOM 4533 C C . LYS A 1 627 ? -23.875 -7.363 3.002 1 93.31 627 LYS A C 1
ATOM 4535 O O . LYS A 1 627 ? -23.25 -7.062 1.984 1 93.31 627 LYS A O 1
ATOM 4540 N N . ALA A 1 628 ? -23.547 -7.059 4.227 1 94.44 628 ALA A N 1
ATOM 4541 C CA . ALA A 1 628 ? -22.297 -6.332 4.461 1 94.44 628 ALA A CA 1
ATOM 4542 C C . ALA A 1 628 ? -21.094 -7.156 4.02 1 94.44 628 ALA A C 1
ATOM 4544 O O . ALA A 1 628 ? -20.156 -6.629 3.406 1 94.44 628 ALA A O 1
ATOM 4545 N N . ALA A 1 629 ? -21.125 -8.422 4.297 1 96.12 629 ALA A N 1
ATOM 4546 C CA . ALA A 1 629 ? -20.016 -9.305 3.957 1 96.12 629 ALA A CA 1
ATOM 4547 C C . ALA A 1 629 ? -19.906 -9.5 2.447 1 96.12 629 ALA A C 1
ATOM 4549 O O . ALA A 1 629 ? -18.812 -9.664 1.91 1 96.12 629 ALA A O 1
ATOM 4550 N N . VAL A 1 630 ? -21.047 -9.516 1.763 1 93.81 630 VAL A N 1
ATOM 4551 C CA . VAL A 1 630 ? -21.031 -9.617 0.307 1 93.81 630 VAL A CA 1
ATOM 4552 C C . VAL A 1 630 ? -20.328 -8.398 -0.295 1 93.81 630 VAL A C 1
ATOM 4554 O O . VAL A 1 630 ? -19.562 -8.531 -1.248 1 93.81 630 VAL A O 1
ATOM 4557 N N . VAL A 1 631 ? -20.594 -7.246 0.307 1 94.38 631 VAL A N 1
ATOM 4558 C CA . VAL A 1 631 ? -19.938 -6.031 -0.159 1 94.38 631 VAL A CA 1
ATOM 4559 C C . VAL A 1 631 ? -18.438 -6.148 0.054 1 94.38 631 VAL A C 1
ATOM 4561 O O . VAL A 1 631 ? -17.641 -5.828 -0.84 1 94.38 631 VAL A O 1
ATOM 4564 N N . GLY A 1 632 ? -18.062 -6.617 1.218 1 96 632 GLY A N 1
ATOM 4565 C CA . GLY A 1 632 ? -16.641 -6.824 1.503 1 96 632 GLY A CA 1
ATOM 4566 C C . GLY A 1 632 ? -15.977 -7.781 0.536 1 96 632 GLY A C 1
ATOM 4567 O O . GLY A 1 632 ? -14.875 -7.512 0.048 1 96 632 GLY A O 1
ATOM 4568 N N . ASP A 1 633 ? -16.609 -8.875 0.292 1 94.81 633 ASP A N 1
ATOM 4569 C CA . ASP A 1 633 ? -16.094 -9.867 -0.649 1 94.81 633 ASP A CA 1
ATOM 4570 C C . ASP A 1 633 ? -15.953 -9.281 -2.051 1 94.81 633 ASP A C 1
ATOM 4572 O O . ASP A 1 633 ? -14.977 -9.547 -2.752 1 94.81 633 ASP A O 1
ATOM 4576 N N . THR A 1 634 ? -16.922 -8.523 -2.432 1 93.25 634 THR A N 1
ATOM 4577 C CA . THR A 1 634 ? -16.922 -7.898 -3.75 1 93.25 634 THR A CA 1
ATOM 4578 C C . THR A 1 634 ? -15.75 -6.938 -3.896 1 93.25 634 THR A C 1
ATOM 4580 O O . THR A 1 634 ? -15.141 -6.852 -4.965 1 93.25 634 THR A O 1
ATOM 4583 N N . VAL A 1 635 ? -15.453 -6.238 -2.828 1 94.81 635 VAL A N 1
ATOM 4584 C CA . VAL A 1 635 ? -14.312 -5.324 -2.83 1 94.81 635 VAL A CA 1
ATOM 4585 C C . VAL A 1 635 ? -13.008 -6.121 -2.857 1 94.81 635 VAL A C 1
ATOM 4587 O O . VAL A 1 635 ? -12.047 -5.723 -3.51 1 94.81 635 VAL A O 1
ATOM 4590 N N . GLY A 1 636 ? -12.953 -7.207 -2.156 1 95.44 636 GLY A N 1
ATOM 4591 C CA . GLY A 1 636 ? -11.766 -8.039 -2.053 1 95.44 636 GLY A CA 1
ATOM 4592 C C . GLY A 1 636 ? -11.469 -8.82 -3.316 1 95.44 636 GLY A C 1
ATOM 4593 O O . GLY A 1 636 ? -10.344 -9.273 -3.529 1 95.44 636 GLY A O 1
ATOM 4594 N N . ASP A 1 637 ? -12.43 -8.969 -4.156 1 92.88 637 ASP A N 1
ATOM 4595 C CA . ASP A 1 637 ? -12.32 -9.812 -5.344 1 92.88 637 ASP A CA 1
ATOM 4596 C C . ASP A 1 637 ? -11.258 -9.266 -6.301 1 92.88 637 ASP A C 1
ATOM 4598 O O . ASP A 1 637 ? -10.359 -10 -6.707 1 92.88 637 ASP A O 1
ATOM 4602 N N . PRO A 1 638 ? -11.336 -8.016 -6.645 1 93.56 638 PRO A N 1
ATOM 4603 C CA . PRO A 1 638 ? -10.266 -7.535 -7.512 1 93.56 638 PRO A CA 1
ATOM 4604 C C . PRO A 1 638 ? -8.898 -7.574 -6.836 1 93.56 638 PRO A C 1
ATOM 4606 O O . PRO A 1 638 ? -7.871 -7.688 -7.512 1 93.56 638 PRO A O 1
ATOM 4609 N N . PHE A 1 639 ? -8.859 -7.512 -5.477 1 95.12 639 PHE A N 1
ATOM 4610 C CA . PHE A 1 639 ? -7.617 -7.617 -4.723 1 95.12 639 PHE A CA 1
ATOM 4611 C C . PHE A 1 639 ? -6.992 -9 -4.898 1 95.12 639 PHE A C 1
ATOM 4613 O O . PHE A 1 639 ? -5.887 -9.117 -5.43 1 95.12 639 PHE A O 1
ATOM 4620 N N . LYS A 1 640 ? -7.738 -9.992 -4.582 1 92.81 640 LYS A N 1
ATOM 4621 C CA . LYS A 1 640 ? -7.164 -11.32 -4.426 1 92.81 640 LYS A CA 1
ATOM 4622 C C . LYS A 1 640 ? -7.078 -12.047 -5.766 1 92.81 640 LYS A C 1
ATOM 4624 O O . LYS A 1 640 ? -6.301 -12.992 -5.918 1 92.81 640 LYS A O 1
ATOM 4629 N N . ASP A 1 641 ? -7.832 -11.602 -6.824 1 91.19 641 ASP A N 1
ATOM 4630 C CA . ASP A 1 641 ? -7.895 -12.422 -8.031 1 91.19 641 ASP A CA 1
ATOM 4631 C C . ASP A 1 641 ? -7.473 -11.625 -9.258 1 91.19 641 ASP A C 1
ATOM 4633 O O . ASP A 1 641 ? -7.395 -12.172 -10.367 1 91.19 641 ASP A O 1
ATOM 4637 N N . THR A 1 642 ? -7.172 -10.359 -9.148 1 92.94 642 THR A N 1
ATOM 4638 C CA . THR A 1 642 ? -6.762 -9.578 -10.312 1 92.94 642 THR A CA 1
ATOM 4639 C C . THR A 1 642 ? -5.488 -8.797 -10.023 1 92.94 642 THR A C 1
ATOM 4641 O O . THR A 1 642 ? -4.402 -9.18 -10.461 1 92.94 642 THR A O 1
ATOM 4644 N N . ALA A 1 643 ? -5.59 -7.82 -9.148 1 94.56 643 ALA A N 1
ATOM 4645 C CA . ALA A 1 643 ? -4.457 -6.926 -8.922 1 94.56 643 ALA A CA 1
ATOM 4646 C C . ALA A 1 643 ? -3.334 -7.641 -8.172 1 94.56 643 ALA A C 1
ATOM 4648 O O . ALA A 1 643 ? -2.168 -7.559 -8.57 1 94.56 643 ALA A O 1
ATOM 4649 N N . GLY A 1 644 ? -3.604 -8.305 -7.082 1 93.5 644 GLY A N 1
ATOM 4650 C CA . GLY A 1 644 ? -2.604 -8.977 -6.27 1 93.5 644 GLY A CA 1
ATOM 4651 C C . GLY A 1 644 ? -1.752 -9.953 -7.062 1 93.5 644 GLY A C 1
ATOM 4652 O O . GLY A 1 644 ? -0.539 -9.766 -7.188 1 93.5 644 GLY A O 1
ATOM 4653 N N . PRO A 1 645 ? -2.363 -10.914 -7.641 1 91 645 PRO A N 1
ATOM 4654 C CA . PRO A 1 645 ? -1.601 -11.891 -8.422 1 91 645 PRO A CA 1
ATOM 4655 C C . PRO A 1 645 ? -0.91 -11.273 -9.633 1 91 645 PRO A C 1
ATOM 4657 O O . PRO A 1 645 ? 0.171 -11.719 -10.023 1 91 645 PRO A O 1
ATOM 4660 N N . ALA A 1 646 ? -1.532 -10.289 -10.211 1 93.44 646 ALA A N 1
ATOM 4661 C CA . ALA A 1 646 ? -0.941 -9.641 -11.375 1 93.44 646 ALA A CA 1
ATOM 4662 C C . ALA A 1 646 ? 0.347 -8.914 -11 1 93.44 646 ALA A C 1
ATOM 4664 O O . ALA A 1 646 ? 1.245 -8.758 -11.836 1 93.44 646 ALA A O 1
ATOM 4665 N N . LEU A 1 647 ? 0.436 -8.469 -9.781 1 95.25 647 LEU A N 1
ATOM 4666 C CA . LEU A 1 647 ? 1.654 -7.812 -9.32 1 95.25 647 LEU A CA 1
ATOM 4667 C C . LEU A 1 647 ? 2.828 -8.789 -9.312 1 95.25 647 LEU A C 1
ATOM 4669 O O . LEU A 1 647 ? 3.969 -8.391 -9.57 1 95.25 647 LEU A O 1
ATOM 4673 N N . ASN A 1 648 ? 2.57 -10.023 -9.039 1 92.56 648 ASN A N 1
ATOM 4674 C CA . ASN A 1 648 ? 3.615 -11.039 -9.109 1 92.56 648 ASN A CA 1
ATOM 4675 C C . ASN A 1 648 ? 4.184 -11.172 -10.516 1 92.56 648 ASN A C 1
ATOM 4677 O O . ASN A 1 648 ? 5.402 -11.242 -10.695 1 92.56 648 ASN A O 1
ATOM 4681 N N . ALA A 1 649 ? 3.27 -11.172 -11.406 1 92.62 649 ALA A N 1
ATOM 4682 C CA . ALA A 1 649 ? 3.689 -11.25 -12.805 1 92.62 649 ALA A CA 1
ATOM 4683 C C . ALA A 1 649 ? 4.445 -9.992 -13.219 1 92.62 649 ALA A C 1
ATOM 4685 O O . ALA A 1 649 ? 5.422 -10.062 -13.969 1 92.62 649 ALA A O 1
ATOM 4686 N N . LEU A 1 650 ? 4 -8.875 -12.727 1 95.19 650 LEU A N 1
ATOM 4687 C CA . LEU A 1 650 ? 4.633 -7.598 -13.047 1 95.19 650 LEU A CA 1
ATOM 4688 C C . LEU A 1 650 ? 6.086 -7.582 -12.578 1 95.19 650 LEU A C 1
ATOM 4690 O O . LEU A 1 650 ? 6.977 -7.16 -13.32 1 95.19 650 LEU A O 1
ATOM 4694 N N . ILE A 1 651 ? 6.34 -8.008 -11.367 1 95.38 651 ILE A N 1
ATOM 4695 C CA . ILE A 1 651 ? 7.672 -8.031 -10.773 1 95.38 651 ILE A CA 1
ATOM 4696 C C . ILE A 1 651 ? 8.617 -8.852 -11.656 1 95.38 651 ILE A C 1
ATOM 4698 O O . ILE A 1 651 ? 9.727 -8.422 -11.953 1 95.38 651 ILE A O 1
ATOM 4702 N N . LYS A 1 652 ? 8.18 -9.93 -12.148 1 92.88 652 LYS A N 1
ATOM 4703 C CA . LYS A 1 652 ? 9.023 -10.852 -12.914 1 92.88 652 LYS A CA 1
ATOM 4704 C C . LYS A 1 652 ? 9.25 -10.336 -14.328 1 92.88 652 LYS A C 1
ATOM 4706 O O . LYS A 1 652 ? 10.367 -10.406 -14.844 1 92.88 652 LYS A O 1
ATOM 4711 N N . VAL A 1 653 ? 8.203 -9.789 -14.914 1 94.06 653 VAL A N 1
ATOM 4712 C CA . VAL A 1 653 ? 8.312 -9.297 -16.281 1 94.06 653 VAL A CA 1
ATOM 4713 C C . VAL A 1 653 ? 9.281 -8.117 -16.328 1 94.06 653 VAL A C 1
ATOM 4715 O O . VAL A 1 653 ? 10.141 -8.047 -17.219 1 94.06 653 VAL A O 1
ATOM 4718 N N . VAL A 1 654 ? 9.148 -7.215 -15.43 1 96.31 654 VAL A N 1
ATOM 4719 C CA . VAL A 1 654 ? 9.992 -6.023 -15.422 1 96.31 654 VAL A CA 1
ATOM 4720 C C . VAL A 1 654 ? 11.453 -6.422 -15.227 1 96.31 654 VAL A C 1
ATOM 4722 O O . VAL A 1 654 ? 12.344 -5.863 -15.875 1 96.31 654 VAL A O 1
ATOM 4725 N N . ASN A 1 655 ? 11.688 -7.379 -14.375 1 94.94 655 ASN A N 1
ATOM 4726 C CA . ASN A 1 655 ? 13.047 -7.852 -14.164 1 94.94 655 ASN A CA 1
ATOM 4727 C C . ASN A 1 655 ? 13.602 -8.555 -15.398 1 94.94 655 ASN A C 1
ATOM 4729 O O . ASN A 1 655 ? 14.766 -8.383 -15.75 1 94.94 655 ASN A O 1
ATOM 4733 N N . MET A 1 656 ? 12.758 -9.32 -16.062 1 94.19 656 MET A N 1
ATOM 4734 C CA . MET A 1 656 ? 13.188 -10.023 -17.266 1 94.19 656 MET A CA 1
ATOM 4735 C C . MET A 1 656 ? 13.5 -9.039 -18.391 1 94.19 656 MET A C 1
ATOM 4737 O O . MET A 1 656 ? 14.453 -9.234 -19.141 1 94.19 656 MET A O 1
ATOM 4741 N N . VAL A 1 657 ? 12.703 -8 -18.484 1 94.25 657 VAL A N 1
ATOM 4742 C CA . VAL A 1 657 ? 12.945 -6.969 -19.484 1 94.25 657 VAL A CA 1
ATOM 4743 C C . VAL A 1 657 ? 14.281 -6.281 -19.203 1 94.25 657 VAL A C 1
ATOM 4745 O O . VAL A 1 657 ? 15.062 -6.039 -20.125 1 94.25 657 VAL A O 1
ATOM 4748 N N . ALA A 1 658 ? 14.523 -6 -17.953 1 95.12 658 ALA A N 1
ATOM 4749 C CA . ALA A 1 658 ? 15.766 -5.328 -17.578 1 95.12 658 ALA A CA 1
ATOM 4750 C C . ALA A 1 658 ? 16.984 -6.168 -17.938 1 95.12 658 ALA A C 1
ATOM 4752 O O . ALA A 1 658 ? 17.984 -5.641 -18.438 1 95.12 658 ALA A O 1
ATOM 4753 N N . ILE A 1 659 ? 16.875 -7.492 -17.734 1 93 659 ILE A N 1
ATOM 4754 C CA . ILE A 1 659 ? 17.984 -8.391 -18.016 1 93 659 ILE A CA 1
ATOM 4755 C C . ILE A 1 659 ? 18.156 -8.555 -19.516 1 93 659 ILE A C 1
ATOM 4757 O O . ILE A 1 659 ? 19.281 -8.492 -20.031 1 93 659 ILE A O 1
ATOM 4761 N N . LEU A 1 660 ? 17.125 -8.719 -20.188 1 92.62 660 LEU A N 1
ATOM 4762 C CA . LEU A 1 660 ? 17.156 -8.984 -21.625 1 92.62 660 LEU A CA 1
ATOM 4763 C C . LEU A 1 660 ? 17.734 -7.797 -22.391 1 92.62 660 LEU A C 1
ATOM 4765 O O . LEU A 1 660 ? 18.484 -7.977 -23.344 1 92.62 660 LEU A O 1
ATOM 4769 N N . PHE A 1 661 ? 17.422 -6.59 -21.984 1 92.19 661 PHE A N 1
ATOM 4770 C CA . PHE A 1 661 ? 17.828 -5.398 -22.719 1 92.19 661 PHE A CA 1
ATOM 4771 C C . PHE A 1 661 ? 18.984 -4.695 -22.016 1 92.19 661 PHE A C 1
ATOM 4773 O O . PHE A 1 661 ? 19.219 -3.508 -22.234 1 92.19 661 PHE A O 1
ATOM 4780 N N . SER A 1 662 ? 19.625 -5.391 -21.172 1 92.38 662 SER A N 1
ATOM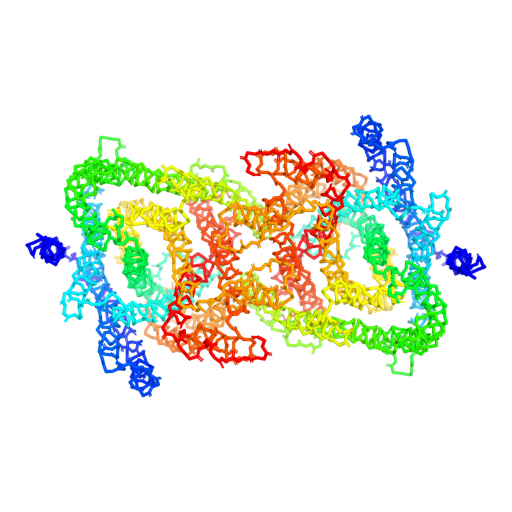 4781 C CA . SER A 1 662 ? 20.719 -4.816 -20.391 1 92.38 662 SER A CA 1
ATOM 4782 C C . SER A 1 662 ? 21.812 -4.266 -21.297 1 92.38 662 SER A C 1
ATOM 4784 O O . SER A 1 662 ? 22.422 -3.238 -20.984 1 92.38 662 SER A O 1
ATOM 4786 N N . SER A 1 663 ? 22.109 -4.902 -22.422 1 89.88 663 SER A N 1
ATOM 4787 C CA . SER A 1 663 ? 23.172 -4.48 -23.328 1 89.88 663 SER A CA 1
ATOM 4788 C C . SER A 1 663 ? 22.859 -3.123 -23.953 1 89.88 663 SER A C 1
ATOM 4790 O O . SER A 1 663 ? 23.781 -2.348 -24.25 1 89.88 663 SER A O 1
ATOM 4792 N N . LEU A 1 664 ? 21.625 -2.861 -24.094 1 90.25 664 LEU A N 1
ATOM 4793 C CA . LEU A 1 664 ? 21.203 -1.581 -24.656 1 90.25 664 LEU A CA 1
ATOM 4794 C C . LEU A 1 664 ? 21.234 -0.484 -23.609 1 90.25 664 LEU A C 1
ATOM 4796 O O . LEU A 1 664 ? 21.453 0.687 -23.922 1 90.25 664 LEU A O 1
ATOM 4800 N N . ILE A 1 665 ? 21.062 -0.816 -22.344 1 92.31 665 ILE A N 1
ATOM 4801 C CA . ILE A 1 665 ? 20.875 0.129 -21.25 1 92.31 665 ILE A CA 1
ATOM 4802 C C . ILE A 1 665 ? 22.234 0.53 -20.672 1 92.31 665 ILE A C 1
ATOM 4804 O O . ILE A 1 665 ? 22.406 1.661 -20.219 1 92.31 665 ILE A O 1
ATOM 4808 N N . ILE A 1 666 ? 23.203 -0.302 -20.812 1 88.31 666 ILE A N 1
ATOM 4809 C CA . ILE A 1 666 ? 24.5 -0.084 -20.172 1 88.31 666 ILE A CA 1
ATOM 4810 C C . ILE A 1 666 ? 25.109 1.216 -20.688 1 88.31 666 ILE A C 1
ATOM 4812 O O . ILE A 1 666 ? 25.766 1.936 -19.938 1 88.31 666 ILE A O 1
ATOM 4816 N N . HIS A 1 667 ? 24.875 1.55 -21.906 1 83.62 667 HIS A N 1
ATOM 4817 C CA . HIS A 1 667 ? 25.531 2.725 -22.469 1 83.62 667 HIS A CA 1
ATOM 4818 C C . HIS A 1 667 ? 24.531 3.854 -22.703 1 83.62 667 HIS A C 1
ATOM 4820 O O . HIS A 1 667 ? 24.812 4.816 -23.406 1 83.62 667 HIS A O 1
ATOM 4826 N N . SER A 1 668 ? 23.453 3.775 -21.984 1 85.62 668 SER A N 1
ATOM 4827 C CA . SER A 1 668 ? 22.406 4.766 -22.203 1 85.62 668 SER A CA 1
ATOM 4828 C C . SER A 1 668 ? 22.078 5.523 -20.922 1 85.62 668 SER A C 1
ATOM 4830 O O . SER A 1 668 ? 22.594 5.203 -19.859 1 85.62 668 SER A O 1
ATOM 4832 N N . GLY A 1 669 ? 21.422 6.723 -21.156 1 85.19 669 GLY A N 1
ATOM 4833 C CA . GLY A 1 669 ? 20.859 7.418 -20.016 1 85.19 669 GLY A CA 1
ATOM 4834 C C . GLY A 1 669 ? 21.516 8.758 -19.734 1 85.19 669 GLY A C 1
ATOM 4835 O O . GLY A 1 669 ? 22.641 9.008 -20.188 1 85.19 669 GLY A O 1
ATOM 4836 N N . LEU A 1 670 ? 20.875 9.523 -19.031 1 87.44 670 LEU A N 1
ATOM 4837 C CA . LEU A 1 670 ? 21.344 10.852 -18.656 1 87.44 670 LEU A CA 1
ATOM 4838 C C . LEU A 1 670 ? 22.375 10.773 -17.531 1 87.44 670 LEU A C 1
ATOM 4840 O O . LEU A 1 670 ? 23.203 11.672 -17.375 1 87.44 670 LEU A O 1
ATOM 4844 N N . PHE A 1 671 ? 22.25 9.531 -16.812 1 86 671 PHE A N 1
ATOM 4845 C CA . PHE A 1 671 ? 23.109 9.414 -15.633 1 86 671 PHE A CA 1
ATOM 4846 C C . PHE A 1 671 ? 23.859 8.078 -15.641 1 86 671 PHE A C 1
ATOM 4848 O O . PHE A 1 671 ? 23.297 7.059 -16.047 1 86 671 PHE A O 1
ATOM 4855 N N . MET B 1 1 ? 28 38.625 11.055 1 50.81 1 MET B N 1
ATOM 4856 C CA . MET B 1 1 ? 27.672 37.219 11.328 1 50.81 1 MET B CA 1
ATOM 4857 C C . MET B 1 1 ? 26.922 37.094 12.641 1 50.81 1 MET B C 1
ATOM 4859 O O . MET B 1 1 ? 25.906 36.375 12.711 1 50.81 1 MET B O 1
ATOM 4863 N N . GLU B 1 2 ? 27.359 38 13.609 1 63.69 2 GLU B N 1
ATOM 4864 C CA . GLU B 1 2 ? 26.828 37.875 14.961 1 63.69 2 GLU B CA 1
ATOM 4865 C C . GLU B 1 2 ? 25.375 38.344 15.031 1 63.69 2 GLU B C 1
ATOM 4867 O O . GLU B 1 2 ? 24.531 37.719 15.664 1 63.69 2 GLU B O 1
ATOM 4872 N N . SER B 1 3 ? 25.047 39.344 14.195 1 78.62 3 SER B N 1
ATOM 4873 C CA . SER B 1 3 ? 23.688 39.906 14.289 1 78.62 3 SER B CA 1
ATOM 4874 C C . SER B 1 3 ? 22.703 39.062 13.469 1 78.62 3 SER B C 1
ATOM 4876 O O . SER B 1 3 ? 21.516 39.031 13.781 1 78.62 3 SER B O 1
ATOM 4878 N N . LEU B 1 4 ? 23.141 38.375 12.586 1 87.06 4 LEU B N 1
ATOM 4879 C CA . LEU B 1 4 ? 22.297 37.594 11.672 1 87.06 4 LEU B CA 1
ATOM 4880 C C . LEU B 1 4 ? 21.625 36.438 12.406 1 87.06 4 LEU B C 1
ATOM 4882 O O . LEU B 1 4 ? 20.531 36.031 12.047 1 87.06 4 LEU B O 1
ATOM 4886 N N . ILE B 1 5 ? 22.25 36.094 13.461 1 89.62 5 ILE B N 1
ATOM 4887 C CA . ILE B 1 5 ? 21.812 34.906 14.188 1 89.62 5 ILE B CA 1
ATOM 4888 C C . ILE B 1 5 ? 20.5 35.219 14.93 1 89.62 5 ILE B C 1
ATOM 4890 O O . ILE B 1 5 ? 19.75 34.281 15.266 1 89.62 5 ILE B O 1
ATOM 4894 N N . PHE B 1 6 ? 20.109 36.5 15.094 1 94.06 6 PHE B N 1
ATOM 4895 C CA . PHE B 1 6 ? 18.938 36.844 15.883 1 94.06 6 PHE B CA 1
ATOM 4896 C C . PHE B 1 6 ? 17.75 37.125 14.977 1 94.06 6 PHE B C 1
ATOM 4898 O O . PHE B 1 6 ? 16.641 37.344 15.461 1 94.06 6 PHE B O 1
ATOM 4905 N N . ILE B 1 7 ? 17.922 37.062 13.703 1 94.88 7 ILE B N 1
ATOM 4906 C CA . ILE B 1 7 ? 16.859 37.344 12.75 1 94.88 7 ILE B CA 1
ATOM 4907 C C . ILE B 1 7 ? 15.75 36.312 12.898 1 94.88 7 ILE B C 1
ATOM 4909 O O . ILE B 1 7 ? 14.57 36.656 12.922 1 94.88 7 ILE B O 1
ATOM 4913 N N . ALA B 1 8 ? 16.188 35.094 13.047 1 96.06 8 ALA B N 1
ATOM 4914 C CA . ALA B 1 8 ? 15.203 34 13.07 1 96.06 8 ALA B CA 1
ATOM 4915 C C . ALA B 1 8 ? 14.359 34.062 14.336 1 96.06 8 ALA B C 1
ATOM 4917 O O . ALA B 1 8 ? 13.125 34 14.273 1 96.06 8 ALA B O 1
ATOM 4918 N N . PRO B 1 9 ? 14.93 34.219 15.531 1 96.69 9 PRO B N 1
ATOM 4919 C CA . PRO B 1 9 ? 14.102 34.344 16.734 1 96.69 9 PRO B CA 1
ATOM 4920 C C . PRO B 1 9 ? 13.203 35.562 16.719 1 96.69 9 PRO B C 1
ATOM 4922 O O . PRO B 1 9 ? 12.062 35.531 17.188 1 96.69 9 PRO B O 1
ATOM 4925 N N . LEU B 1 10 ? 13.68 36.625 16.188 1 97.25 10 LEU B N 1
ATOM 4926 C CA . LEU B 1 10 ? 12.883 37.844 16.109 1 97.25 10 LEU B CA 1
ATOM 4927 C C . LEU B 1 10 ? 11.688 37.625 15.18 1 97.25 10 LEU B C 1
ATOM 4929 O O . LEU B 1 10 ? 10.586 38.094 15.477 1 97.25 10 LEU B O 1
ATOM 4933 N N . ALA B 1 11 ? 11.961 37.031 14.078 1 97.44 11 ALA B N 1
ATOM 4934 C CA . ALA B 1 11 ? 10.867 36.75 13.148 1 97.44 11 ALA B CA 1
ATOM 4935 C C . ALA B 1 11 ? 9.82 35.844 13.805 1 97.44 11 ALA B C 1
ATOM 4937 O O . ALA B 1 11 ? 8.617 36.031 13.578 1 97.44 11 ALA B O 1
ATOM 4938 N N . GLY B 1 12 ? 10.328 34.875 14.594 1 97.81 12 GLY B N 1
ATOM 4939 C CA . GLY B 1 12 ? 9.406 34 15.32 1 97.81 12 GLY B CA 1
ATOM 4940 C C . GLY B 1 12 ? 8.523 34.781 16.297 1 97.81 12 GLY B C 1
ATOM 4941 O O . GLY B 1 12 ? 7.316 34.531 16.375 1 97.81 12 GLY B O 1
ATOM 4942 N N . VAL B 1 13 ? 9.055 35.719 16.938 1 98.06 13 VAL B N 1
ATOM 4943 C CA . VAL B 1 13 ? 8.312 36.531 17.891 1 98.06 13 VAL B CA 1
ATOM 4944 C C . VAL B 1 13 ? 7.301 37.406 17.156 1 98.06 13 VAL B C 1
ATOM 4946 O O . VAL B 1 13 ? 6.16 37.531 17.609 1 98.06 13 VAL B O 1
ATOM 4949 N N . ILE B 1 14 ? 7.684 37.938 16.062 1 98.06 14 ILE B N 1
ATOM 4950 C CA . ILE B 1 14 ? 6.785 38.781 15.273 1 98.06 14 ILE B CA 1
ATOM 4951 C C . ILE B 1 14 ? 5.598 37.938 14.789 1 98.06 14 ILE B C 1
ATOM 4953 O O . ILE B 1 14 ? 4.457 38.406 14.805 1 98.06 14 ILE B O 1
ATOM 4957 N N . SER B 1 15 ? 5.938 36.75 14.375 1 97.88 15 SER B N 1
ATOM 4958 C CA . SER B 1 15 ? 4.871 35.844 13.945 1 97.88 15 SER B CA 1
ATOM 4959 C C . SER B 1 15 ? 3.863 35.625 15.062 1 97.88 15 SER B C 1
ATOM 4961 O O . SER B 1 15 ? 2.652 35.656 14.836 1 97.88 15 SER B O 1
ATOM 4963 N N . LEU B 1 16 ? 4.32 35.438 16.266 1 97.75 16 LEU B N 1
ATOM 4964 C CA . LEU B 1 16 ? 3.455 35.188 17.422 1 97.75 16 LEU B CA 1
ATOM 4965 C C . LEU B 1 16 ? 2.648 36.438 17.781 1 97.75 16 LEU B C 1
ATOM 4967 O O . LEU B 1 16 ? 1.502 36.312 18.219 1 97.75 16 LEU B O 1
ATOM 4971 N N . VAL B 1 17 ? 3.197 37.531 17.562 1 97.94 17 VAL B N 1
ATOM 4972 C CA . VAL B 1 17 ? 2.496 38.781 17.844 1 97.94 17 VAL B CA 1
ATOM 4973 C C . VAL B 1 17 ? 1.333 38.938 16.859 1 97.94 17 VAL B C 1
ATOM 4975 O O . VAL B 1 17 ? 0.232 39.312 17.266 1 97.94 17 VAL B O 1
ATOM 4978 N N . PHE B 1 18 ? 1.581 38.656 15.648 1 97.19 18 PHE B N 1
ATOM 4979 C CA . PHE B 1 18 ? 0.514 38.781 14.664 1 97.19 18 PHE B CA 1
ATOM 4980 C C . PHE B 1 18 ? -0.547 37.719 14.898 1 97.19 18 PHE B C 1
ATOM 4982 O O . PHE B 1 18 ? -1.734 37.938 14.656 1 97.19 18 PHE B O 1
ATOM 4989 N N . ALA B 1 19 ? -0.087 36.531 15.336 1 97 19 ALA B N 1
ATOM 4990 C CA . ALA B 1 19 ? -1.057 35.5 15.719 1 97 19 ALA B CA 1
ATOM 4991 C C . ALA B 1 19 ? -1.974 36 16.828 1 97 19 ALA B C 1
ATOM 4993 O O . ALA B 1 19 ? -3.189 35.781 16.781 1 97 19 ALA B O 1
ATOM 4994 N N . ALA B 1 20 ? -1.412 36.656 17.781 1 96.56 20 ALA B N 1
ATOM 4995 C CA . ALA B 1 20 ? -2.184 37.219 18.891 1 96.56 20 ALA B CA 1
ATOM 4996 C C . ALA B 1 20 ? -3.123 38.312 18.406 1 96.56 20 ALA B C 1
ATOM 4998 O O . ALA B 1 20 ? -4.246 38.469 18.906 1 96.56 20 ALA B O 1
ATOM 4999 N N . PHE B 1 21 ? -2.65 39.031 17.484 1 96.06 21 PHE B N 1
ATOM 5000 C CA . PHE B 1 21 ? -3.455 40.094 16.906 1 96.06 21 PHE B CA 1
ATOM 5001 C C . PHE B 1 21 ? -4.699 39.531 16.234 1 96.06 21 PHE B C 1
ATOM 5003 O O . PHE B 1 21 ? -5.809 40.031 16.453 1 96.06 21 PHE B O 1
ATOM 5010 N N . PHE B 1 22 ? -4.57 38.594 15.414 1 95.19 22 PHE B N 1
ATOM 5011 C CA . PHE B 1 22 ? -5.703 37.969 14.727 1 95.19 22 PHE B CA 1
ATOM 5012 C C . PHE B 1 22 ? -6.617 37.25 15.719 1 95.19 22 PHE B C 1
ATOM 5014 O O . PHE B 1 22 ? -7.84 37.25 15.555 1 95.19 22 PHE B O 1
ATOM 5021 N N . ALA B 1 23 ? -6.031 36.656 16.734 1 96.56 23 ALA B N 1
ATOM 5022 C CA . ALA B 1 23 ? -6.836 36 17.766 1 96.56 23 ALA B CA 1
ATOM 5023 C C . ALA B 1 23 ? -7.758 36.969 18.469 1 96.56 23 ALA B C 1
ATOM 5025 O O . ALA B 1 23 ? -8.93 36.688 18.703 1 96.56 23 ALA B O 1
ATOM 5026 N N . LYS B 1 24 ? -7.211 38.125 18.734 1 96.12 24 LYS B N 1
ATOM 5027 C CA . LYS B 1 24 ? -8 39.156 19.391 1 96.12 24 LYS B CA 1
ATOM 5028 C C . LYS B 1 24 ? -9.141 39.625 18.484 1 96.12 24 LYS B C 1
ATOM 5030 O O . LYS B 1 24 ? -10.242 39.906 18.953 1 96.12 24 LYS B O 1
ATOM 5035 N N . SER B 1 25 ? -8.883 39.719 17.266 1 94.62 25 SER B N 1
ATOM 5036 C CA . SER B 1 25 ? -9.898 40.125 16.312 1 94.62 25 SER B CA 1
ATOM 5037 C C . SER B 1 25 ? -11.047 39.125 16.25 1 94.62 25 SER B C 1
ATOM 5039 O O . SER B 1 25 ? -12.211 39.531 16.109 1 94.62 25 SER B O 1
ATOM 5041 N N . ILE B 1 26 ? -10.789 37.906 16.359 1 95.12 26 ILE B N 1
ATOM 5042 C CA . ILE B 1 26 ? -11.797 36.844 16.312 1 95.12 26 ILE B CA 1
ATOM 5043 C C . ILE B 1 26 ? -12.633 36.875 17.594 1 95.12 26 ILE B C 1
ATOM 5045 O O . ILE B 1 26 ? -13.852 36.719 17.547 1 95.12 26 ILE B O 1
ATOM 5049 N N . LEU B 1 27 ? -11.969 37.062 18.703 1 95.12 27 LEU B N 1
ATOM 5050 C CA . LEU B 1 27 ? -12.641 37.031 20 1 95.12 27 LEU B CA 1
ATOM 5051 C C . LEU B 1 27 ? -13.594 38.219 20.156 1 95.12 27 LEU B C 1
ATOM 5053 O O . LEU B 1 27 ? -14.516 38.188 20.969 1 95.12 27 LEU B O 1
ATOM 5057 N N . LYS B 1 28 ? -13.43 39.188 19.328 1 95.38 28 LYS B N 1
ATOM 5058 C CA . LYS B 1 28 ? -14.297 40.344 19.359 1 95.38 28 LYS B CA 1
ATOM 5059 C C . LYS B 1 28 ? -15.586 40.125 18.578 1 95.38 28 LYS B C 1
ATOM 5061 O O . LYS B 1 28 ? -16.562 40.844 18.766 1 95.38 28 LYS B O 1
ATOM 5066 N N . GLU B 1 29 ? -15.586 39.156 17.75 1 95.94 29 GLU B N 1
ATOM 5067 C CA . GLU B 1 29 ? -16.781 38.844 16.984 1 95.94 29 GLU B CA 1
ATOM 5068 C C . GLU B 1 29 ? -17.891 38.281 17.875 1 95.94 29 GLU B C 1
ATOM 5070 O O . GLU B 1 29 ? -17.594 37.656 18.906 1 95.94 29 GLU B O 1
ATOM 5075 N N . ASP B 1 30 ? -19.125 38.375 17.516 1 95.5 30 ASP B N 1
ATOM 5076 C CA . ASP B 1 30 ? -20.281 37.938 18.281 1 95.5 30 ASP B CA 1
ATOM 5077 C C . ASP B 1 30 ? -20.391 36.406 18.25 1 95.5 30 ASP B C 1
ATOM 5079 O O . ASP B 1 30 ? -20.203 35.781 17.203 1 95.5 30 ASP B O 1
ATOM 5083 N N . ALA B 1 31 ? -20.734 35.844 19.438 1 95 31 ALA B N 1
ATOM 5084 C CA . ALA B 1 31 ? -20.812 34.406 19.562 1 95 31 ALA B CA 1
ATOM 5085 C C . ALA B 1 31 ? -22.234 33.906 19.344 1 95 31 ALA B C 1
ATOM 5087 O O . ALA B 1 31 ? -22.5 32.688 19.484 1 95 31 ALA B O 1
ATOM 5088 N N . GLY B 1 32 ? -23.094 34.719 19.016 1 94.94 32 GLY B N 1
ATOM 5089 C CA . GLY B 1 32 ? -24.438 34.312 18.609 1 94.94 32 GLY B CA 1
ATOM 5090 C C . GLY B 1 32 ? -25.375 34.125 19.781 1 94.94 32 GLY B C 1
ATOM 5091 O O . GLY B 1 32 ? -25.219 34.75 20.812 1 94.94 32 GLY B O 1
ATOM 5092 N N . ASN B 1 33 ? -26.5 33.312 19.625 1 94.62 33 ASN B N 1
ATOM 5093 C CA . ASN B 1 33 ? -27.578 33.188 20.609 1 94.62 33 ASN B CA 1
ATOM 5094 C C . ASN B 1 33 ? -27.219 32.156 21.688 1 94.62 33 ASN B C 1
ATOM 5096 O O . ASN B 1 33 ? -26.141 31.578 21.672 1 94.62 33 ASN B O 1
ATOM 5100 N N . LYS B 1 34 ? -28.109 32.031 22.656 1 94.5 34 LYS B N 1
ATOM 5101 C CA . LYS B 1 34 ? -27.875 31.203 23.828 1 94.5 34 LYS B CA 1
ATOM 5102 C C . LYS B 1 34 ? -27.688 29.734 23.453 1 94.5 34 LYS B C 1
ATOM 5104 O O . LYS B 1 34 ? -26.828 29.047 24.016 1 94.5 34 LYS B O 1
ATOM 5109 N N . ARG B 1 35 ? -28.453 29.312 22.531 1 94.5 35 ARG B N 1
ATOM 5110 C CA . ARG B 1 35 ? -28.359 27.906 22.125 1 94.5 35 ARG B CA 1
ATOM 5111 C C . ARG B 1 35 ? -27.016 27.625 21.453 1 94.5 35 ARG B C 1
ATOM 5113 O O . ARG B 1 35 ? -26.422 26.578 21.703 1 94.5 35 ARG B O 1
ATOM 5120 N N . MET B 1 36 ? -26.656 28.531 20.641 1 95.94 36 MET B N 1
ATOM 5121 C CA . MET B 1 36 ? -25.344 28.406 20 1 95.94 36 MET B CA 1
ATOM 5122 C C . MET B 1 36 ? -24.234 28.344 21.031 1 95.94 36 MET B C 1
ATOM 5124 O O . MET B 1 36 ? -23.328 27.516 20.922 1 95.94 36 MET B O 1
ATOM 5128 N N . LYS B 1 37 ? -24.297 29.109 22.047 1 95.75 37 LYS B N 1
ATOM 5129 C CA . LYS B 1 37 ? -23.281 29.188 23.094 1 95.75 37 LYS B CA 1
ATOM 5130 C C . LYS B 1 37 ? -23.281 27.906 23.938 1 95.75 37 LYS B C 1
ATOM 5132 O O . LYS B 1 37 ? -22.219 27.453 24.375 1 95.75 37 LYS B O 1
ATOM 5137 N N . GLU B 1 38 ? -24.375 27.359 24.141 1 92.81 38 GLU B N 1
ATOM 5138 C CA . GLU B 1 38 ? -24.469 26.109 24.891 1 92.81 38 GLU B CA 1
ATOM 5139 C C . GLU B 1 38 ? -23.781 24.969 24.141 1 92.81 38 GLU B C 1
ATOM 5141 O O . GLU B 1 38 ? -23.031 24.203 24.734 1 92.81 38 GLU B O 1
ATOM 5146 N N . ILE B 1 39 ? -24.094 24.938 22.891 1 92.62 39 ILE B N 1
ATOM 5147 C CA . ILE B 1 39 ? -23.516 23.891 22.062 1 92.62 39 ILE B CA 1
ATOM 5148 C C . ILE B 1 39 ? -22 24.078 21.969 1 92.62 39 ILE B C 1
ATOM 5150 O O . ILE B 1 39 ? -21.234 23.125 22.188 1 92.62 39 ILE B O 1
ATOM 5154 N N . ALA B 1 40 ? -21.609 25.281 21.656 1 94.12 40 ALA B N 1
ATOM 5155 C CA . ALA B 1 40 ? -20.188 25.594 21.531 1 94.12 40 ALA B CA 1
ATOM 5156 C C . ALA B 1 40 ? -19.453 25.328 22.844 1 94.12 40 ALA B C 1
ATOM 5158 O O . ALA B 1 40 ? -18.297 24.906 22.844 1 94.12 40 ALA B O 1
ATOM 5159 N N . GLY B 1 41 ? -20.078 25.625 23.938 1 92.38 41 GLY B N 1
ATOM 5160 C CA . GLY B 1 41 ? -19.5 25.359 25.234 1 92.38 41 GLY B CA 1
ATOM 5161 C C . GLY B 1 41 ? -19.266 23.875 25.484 1 92.38 41 GLY B C 1
ATOM 5162 O O . GLY B 1 41 ? -18.234 23.5 26.062 1 92.38 41 GLY B O 1
ATOM 5163 N N . ALA B 1 42 ? -20.188 23.094 25.078 1 90.81 42 ALA B N 1
ATOM 5164 C CA . ALA B 1 42 ? -20.047 21.656 25.219 1 90.81 42 ALA B CA 1
ATOM 5165 C C . ALA B 1 42 ? -18.891 21.125 24.375 1 90.81 42 ALA B C 1
ATOM 5167 O O . ALA B 1 42 ? -18.141 20.25 24.828 1 90.81 42 ALA B O 1
ATOM 5168 N N . ILE B 1 43 ? -18.797 21.625 23.203 1 93.31 43 ILE B N 1
ATOM 5169 C CA . ILE B 1 43 ? -17.719 21.219 22.312 1 93.31 43 ILE B CA 1
ATOM 5170 C C . ILE B 1 43 ? -16.375 21.641 22.891 1 93.31 43 ILE B C 1
ATOM 5172 O O . ILE B 1 43 ? -15.422 20.844 22.922 1 93.31 43 ILE B O 1
ATOM 5176 N N . GLN B 1 44 ? -16.297 22.828 23.359 1 92.88 44 GLN B N 1
ATOM 5177 C CA . GLN B 1 44 ? -15.07 23.359 23.938 1 92.88 44 GLN B CA 1
ATOM 5178 C C . GLN B 1 44 ? -14.656 22.562 25.172 1 92.88 44 GLN B C 1
ATOM 5180 O O . GLN B 1 44 ? -13.484 22.219 25.328 1 92.88 44 GLN B O 1
ATOM 5185 N N . GLU B 1 45 ? -15.578 22.25 26 1 90.88 45 GLU B N 1
ATOM 5186 C CA . GLU B 1 45 ? -15.297 21.469 27.203 1 90.88 45 GLU B CA 1
ATOM 5187 C C . GLU B 1 45 ? -14.789 20.078 26.844 1 90.88 45 GLU B C 1
ATOM 5189 O O . GLU B 1 45 ? -13.844 19.578 27.469 1 90.88 45 GLU B O 1
ATOM 5194 N N . GLY B 1 46 ? -15.453 19.5 25.922 1 89.75 46 GLY B N 1
ATOM 5195 C CA . GLY B 1 46 ? -15.023 18.172 25.484 1 89.75 46 GLY B CA 1
ATOM 5196 C C . GLY B 1 46 ? -13.633 18.188 24.875 1 89.75 46 GLY B C 1
ATOM 5197 O O . GLY B 1 46 ? -12.82 17.297 25.156 1 89.75 46 GLY B O 1
ATOM 5198 N N . ALA B 1 47 ? -13.383 19.125 24.016 1 92.12 47 ALA B N 1
ATOM 5199 C CA . ALA B 1 47 ? -12.094 19.234 23.344 1 92.12 47 ALA B CA 1
ATOM 5200 C C . ALA B 1 47 ? -10.969 19.453 24.359 1 92.12 47 ALA B C 1
ATOM 5202 O O . ALA B 1 47 ? -9.914 18.828 24.266 1 92.12 47 ALA B O 1
ATOM 5203 N N . MET B 1 48 ? -11.188 20.297 25.328 1 89.94 48 MET B N 1
ATOM 5204 C CA . MET B 1 48 ? -10.18 20.594 26.344 1 89.94 48 MET B CA 1
ATOM 5205 C C . MET B 1 48 ? -9.945 19.391 27.25 1 89.94 48 MET B C 1
ATOM 5207 O O . MET B 1 48 ? -8.805 19.109 27.641 1 89.94 48 MET B O 1
ATOM 5211 N N . ALA B 1 49 ? -11 18.75 27.531 1 88.38 49 ALA B N 1
ATOM 5212 C CA . ALA B 1 49 ? -10.875 17.562 28.375 1 88.38 49 ALA B CA 1
ATOM 5213 C C . ALA B 1 49 ? -10.039 16.484 27.688 1 88.38 49 ALA B C 1
ATOM 5215 O O . ALA B 1 49 ? -9.188 15.852 28.328 1 88.38 49 ALA B O 1
ATOM 5216 N N . TYR B 1 50 ? -10.297 16.281 26.469 1 91.25 50 TYR B N 1
ATOM 5217 C CA . TYR B 1 50 ? -9.531 15.289 25.719 1 91.25 50 TYR B CA 1
ATOM 5218 C C . TYR B 1 50 ? -8.062 15.68 25.656 1 91.25 50 TYR B C 1
ATOM 5220 O O . TYR B 1 50 ? -7.184 14.852 25.922 1 91.25 50 TYR B O 1
ATOM 5228 N N . LEU B 1 51 ? -7.801 16.891 25.297 1 90.88 51 LEU B N 1
ATOM 5229 C CA . LEU B 1 51 ? -6.422 17.328 25.109 1 90.88 51 LEU B CA 1
ATOM 5230 C C . LEU B 1 51 ? -5.648 17.234 26.422 1 90.88 51 LEU B C 1
ATOM 5232 O O . LEU B 1 51 ? -4.469 16.875 26.422 1 90.88 51 LEU B O 1
ATOM 5236 N N . ASN B 1 52 ? -6.258 17.609 27.484 1 90.25 52 ASN B N 1
ATOM 5237 C CA . ASN B 1 52 ? -5.602 17.531 28.797 1 90.25 52 ASN B CA 1
ATOM 5238 C C . ASN B 1 52 ? -5.258 16.094 29.156 1 90.25 52 ASN B C 1
ATOM 5240 O O . ASN B 1 52 ? -4.172 15.82 29.688 1 90.25 52 ASN B O 1
ATOM 5244 N N . ARG B 1 53 ? -6.109 15.25 28.859 1 90.38 53 ARG B N 1
ATOM 5245 C CA . ARG B 1 53 ? -5.852 13.844 29.141 1 90.38 53 ARG B CA 1
ATOM 5246 C C . ARG B 1 53 ? -4.758 13.297 28.234 1 90.38 53 ARG B C 1
ATOM 5248 O O . ARG B 1 53 ? -3.91 12.516 28.672 1 90.38 53 ARG B O 1
ATOM 5255 N N . GLN B 1 54 ? -4.867 13.609 27 1 91.25 54 GLN B N 1
ATOM 5256 C CA . GLN B 1 54 ? -3.861 13.164 26.047 1 91.25 54 GLN B CA 1
ATOM 5257 C C . GLN B 1 54 ? -2.473 13.664 26.438 1 91.25 54 GLN B C 1
ATOM 5259 O O . GLN B 1 54 ? -1.504 12.898 26.406 1 91.25 54 GLN B O 1
ATOM 5264 N N . TYR B 1 55 ? -2.328 14.914 26.781 1 90 55 TYR B N 1
ATOM 5265 C CA . TYR B 1 55 ? -1.023 15.492 27.078 1 90 55 TYR B CA 1
ATOM 5266 C C . TYR B 1 55 ? -0.488 14.984 28.406 1 90 55 TYR B C 1
ATOM 5268 O O . TYR B 1 55 ? 0.726 14.867 28.594 1 90 55 TYR B O 1
ATOM 5276 N N . LYS B 1 56 ? -1.341 14.625 29.297 1 90.19 56 LYS B N 1
ATOM 5277 C CA . LYS B 1 56 ? -0.902 13.984 30.531 1 90.19 56 LYS B CA 1
ATOM 5278 C C . LYS B 1 56 ? -0.286 12.617 30.25 1 90.19 56 LYS B C 1
ATOM 5280 O O . LYS B 1 56 ? 0.738 12.258 30.828 1 90.19 56 LYS B O 1
ATOM 5285 N N . THR B 1 57 ? -0.93 11.945 29.406 1 88.06 57 THR B N 1
ATOM 5286 C CA . THR B 1 57 ? -0.415 10.633 29.031 1 88.06 57 THR B CA 1
ATOM 5287 C C . THR B 1 57 ? 0.921 10.766 28.297 1 88.06 57 THR B C 1
ATOM 5289 O O . THR B 1 57 ? 1.854 10 28.578 1 88.06 57 THR B O 1
ATOM 5292 N N . ILE B 1 58 ? 1.003 11.711 27.422 1 90.06 58 ILE B N 1
ATOM 5293 C CA . ILE B 1 58 ? 2.215 11.906 26.625 1 90.06 58 ILE B CA 1
ATOM 5294 C C . ILE B 1 58 ? 3.34 12.406 27.531 1 90.06 58 ILE B C 1
ATOM 5296 O O . ILE B 1 58 ? 4.512 12.094 27.312 1 90.06 58 ILE B O 1
ATOM 5300 N N . ALA B 1 59 ? 3.014 13.141 28.531 1 92.25 59 ALA B N 1
ATOM 5301 C CA . ALA B 1 59 ? 4.008 13.664 29.453 1 92.25 59 ALA B CA 1
ATOM 5302 C C . ALA B 1 59 ? 4.758 12.539 30.156 1 92.25 59 ALA B C 1
ATOM 5304 O O . ALA B 1 59 ? 5.973 12.617 30.359 1 92.25 59 ALA B O 1
ATOM 5305 N N . VAL B 1 60 ? 4.102 11.539 30.5 1 90.06 60 VAL B N 1
ATOM 5306 C CA . VAL B 1 60 ? 4.727 10.398 31.172 1 90.06 60 VAL B CA 1
ATOM 5307 C C . VAL B 1 60 ? 5.742 9.742 30.234 1 90.06 60 VAL B C 1
ATOM 5309 O O . VAL B 1 60 ? 6.875 9.477 30.641 1 90.06 60 VAL B O 1
ATOM 5312 N N . VAL B 1 61 ? 5.316 9.562 29 1 88.69 61 VAL B N 1
ATOM 5313 C CA . VAL B 1 61 ? 6.207 8.938 28.031 1 88.69 61 VAL B CA 1
ATOM 5314 C C . VAL B 1 61 ? 7.402 9.852 27.766 1 88.69 61 VAL B C 1
ATOM 5316 O O . VAL B 1 61 ? 8.531 9.375 27.641 1 88.69 61 VAL B O 1
ATOM 5319 N N . SER B 1 62 ? 7.152 11.117 27.703 1 93.19 62 SER B N 1
ATOM 5320 C CA . SER B 1 62 ? 8.211 12.086 27.438 1 93.19 62 SER B CA 1
ATOM 5321 C C . SER B 1 62 ? 9.227 12.117 28.578 1 93.19 62 SER B C 1
ATOM 5323 O O . SER B 1 62 ? 10.43 12.273 28.344 1 93.19 62 SER B O 1
ATOM 5325 N N . ILE B 1 63 ? 8.812 11.961 29.766 1 93.94 63 ILE B N 1
ATOM 5326 C CA . ILE B 1 63 ? 9.703 11.969 30.906 1 93.94 63 ILE B CA 1
ATOM 5327 C C . ILE B 1 63 ? 10.57 10.719 30.906 1 93.94 63 ILE B C 1
ATOM 5329 O O . ILE B 1 63 ? 11.781 10.789 31.141 1 93.94 63 ILE B O 1
ATOM 5333 N N . ILE B 1 64 ? 10 9.633 30.594 1 92.38 64 ILE B N 1
ATOM 5334 C CA . ILE B 1 64 ? 10.75 8.383 30.531 1 92.38 64 ILE B CA 1
ATOM 5335 C C . ILE B 1 64 ? 11.82 8.469 29.453 1 92.38 64 ILE B C 1
ATOM 5337 O O . ILE B 1 64 ? 12.977 8.117 29.688 1 92.38 64 ILE B O 1
ATOM 5341 N N . LEU B 1 65 ? 11.414 8.977 28.359 1 92.19 65 LEU B N 1
ATOM 5342 C CA . LEU B 1 65 ? 12.359 9.086 27.25 1 92.19 65 LEU B CA 1
ATOM 5343 C C . LEU B 1 65 ? 13.445 10.109 27.547 1 92.19 65 LEU B C 1
ATOM 5345 O O . LEU B 1 65 ? 14.594 9.953 27.125 1 92.19 65 LEU B O 1
ATOM 5349 N N . SER B 1 66 ? 13.07 11.156 28.281 1 96 66 SER B N 1
ATOM 5350 C CA . SER B 1 66 ? 14.055 12.156 28.656 1 96 66 SER B CA 1
ATOM 5351 C C . SER B 1 66 ? 15.133 11.555 29.562 1 96 66 SER B C 1
ATOM 5353 O O . SER B 1 66 ? 16.312 11.906 29.453 1 96 66 SER B O 1
ATOM 5355 N N . PHE B 1 67 ? 14.75 10.656 30.406 1 95.62 67 PHE B N 1
ATOM 5356 C CA . PHE B 1 67 ? 15.719 9.992 31.281 1 95.62 67 PHE B CA 1
ATOM 5357 C C . PHE B 1 67 ? 16.609 9.055 30.469 1 95.62 67 PHE B C 1
ATOM 5359 O O . PHE B 1 67 ? 17.812 8.961 30.734 1 95.62 67 PHE B O 1
ATOM 5366 N N . LEU B 1 68 ? 16.016 8.414 29.531 1 92.06 68 LEU B N 1
ATOM 5367 C CA . LEU B 1 68 ? 16.812 7.547 28.672 1 92.06 68 LEU B CA 1
ATOM 5368 C C . LEU B 1 68 ? 17.859 8.352 27.906 1 92.06 68 LEU B C 1
ATOM 5370 O O . LEU B 1 68 ? 19 7.938 27.781 1 92.06 68 LEU B O 1
ATOM 5374 N N . ILE B 1 69 ? 17.469 9.508 27.422 1 95 69 ILE B N 1
ATOM 5375 C CA . ILE B 1 69 ? 18.375 10.383 26.672 1 95 69 ILE B CA 1
ATOM 5376 C C . ILE B 1 69 ? 19.469 10.898 27.609 1 95 69 ILE B C 1
ATOM 5378 O O . ILE B 1 69 ? 20.641 10.914 27.234 1 95 69 ILE B O 1
ATOM 5382 N N . LEU B 1 70 ? 19.078 11.289 28.828 1 95.88 70 LEU B N 1
ATOM 5383 C CA . LEU B 1 70 ? 20 11.852 29.828 1 95.88 70 LEU B CA 1
ATOM 5384 C C . LEU B 1 70 ? 21.094 10.859 30.172 1 95.88 70 LEU B C 1
ATOM 5386 O O . LEU B 1 70 ? 22.266 11.234 30.266 1 95.88 70 LEU B O 1
ATOM 5390 N N . PHE B 1 71 ? 20.812 9.539 30.188 1 94.75 71 PHE B N 1
ATOM 5391 C CA . PHE B 1 71 ? 21.766 8.562 30.703 1 94.75 71 PHE B CA 1
ATOM 5392 C C . PHE B 1 71 ? 22.453 7.82 29.578 1 94.75 71 PHE B C 1
ATOM 5394 O O . PHE B 1 71 ? 23.578 7.336 29.75 1 94.75 71 PHE B O 1
ATOM 5401 N N . LEU B 1 72 ? 21.891 7.781 28.469 1 91.38 72 LEU B N 1
ATOM 5402 C CA . LEU B 1 72 ? 22.438 6.922 27.422 1 91.38 72 LEU B CA 1
ATOM 5403 C C . LEU B 1 72 ? 23.297 7.723 26.453 1 91.38 72 LEU B C 1
ATOM 5405 O O . LEU B 1 72 ? 24.156 7.156 25.766 1 91.38 72 LEU B O 1
ATOM 5409 N N . LEU B 1 73 ? 23.094 9.031 26.359 1 93.25 73 LEU B N 1
ATOM 5410 C CA . LEU B 1 73 ? 23.781 9.789 25.328 1 93.25 73 LEU B CA 1
ATOM 5411 C C . LEU B 1 73 ? 24.812 10.734 25.938 1 93.25 73 LEU B C 1
ATOM 5413 O O . LEU B 1 73 ? 24.672 11.156 27.078 1 93.25 73 LEU B O 1
ATOM 5417 N N . ASP B 1 74 ? 25.859 11.039 25.078 1 89.56 74 ASP B N 1
ATOM 5418 C CA . ASP B 1 74 ? 26.812 12.078 25.453 1 89.56 74 ASP B CA 1
ATOM 5419 C C . ASP B 1 74 ? 26.156 13.461 25.422 1 89.56 74 ASP B C 1
ATOM 5421 O O . ASP B 1 74 ? 25.406 13.773 24.5 1 89.56 74 ASP B O 1
ATOM 5425 N N . ASP B 1 75 ? 26.312 14.32 26.328 1 93.19 75 ASP B N 1
ATOM 5426 C CA . ASP B 1 75 ? 25.641 15.602 26.484 1 93.19 75 ASP B CA 1
ATOM 5427 C C . ASP B 1 75 ? 24.141 15.414 26.719 1 93.19 75 ASP B C 1
ATOM 5429 O O . ASP B 1 75 ? 23.328 16.188 26.203 1 93.19 75 ASP B O 1
ATOM 5433 N N . GLY B 1 76 ? 23.844 14.344 27.328 1 94.69 76 GLY B N 1
ATOM 5434 C CA . GLY B 1 76 ? 22.484 13.906 27.547 1 94.69 76 GLY B CA 1
ATOM 5435 C C . GLY B 1 76 ? 21.609 14.969 28.188 1 94.69 76 GLY B C 1
ATOM 5436 O O . GLY B 1 76 ? 20.422 15.07 27.875 1 94.69 76 GLY B O 1
ATOM 5437 N N . LEU B 1 77 ? 22.156 15.75 29 1 96.19 77 LEU B N 1
ATOM 5438 C CA . LEU B 1 77 ? 21.375 16.781 29.688 1 96.19 77 LEU B CA 1
ATOM 5439 C C . LEU B 1 77 ? 20.875 17.828 28.719 1 96.19 77 LEU B C 1
ATOM 5441 O O . LEU B 1 77 ? 19.703 18.188 28.734 1 96.19 77 LEU B O 1
ATOM 5445 N N . LYS B 1 78 ? 21.766 18.344 27.859 1 97.19 78 LYS B N 1
ATOM 5446 C CA . LYS B 1 78 ? 21.375 19.359 26.875 1 97.19 78 LYS B CA 1
ATOM 5447 C C . LYS B 1 78 ? 20.328 18.812 25.906 1 97.19 78 LYS B C 1
ATOM 5449 O O . LYS B 1 78 ? 19.359 19.5 25.594 1 97.19 78 LYS B O 1
ATOM 5454 N N . ILE B 1 79 ? 20.578 17.562 25.531 1 96.81 79 ILE B N 1
ATOM 5455 C CA . ILE B 1 79 ? 19.672 16.953 24.562 1 96.81 79 ILE B CA 1
ATOM 5456 C C . ILE B 1 79 ? 18.312 16.703 25.219 1 96.81 79 ILE B C 1
ATOM 5458 O O . ILE B 1 79 ? 17.266 16.891 24.609 1 96.81 79 ILE B O 1
ATOM 5462 N N . ALA B 1 80 ? 18.344 16.281 26.438 1 97.56 80 ALA B N 1
ATOM 5463 C CA . ALA B 1 80 ? 17.109 16.016 27.156 1 97.56 80 ALA B CA 1
ATOM 5464 C C . ALA B 1 80 ? 16.297 17.297 27.359 1 97.56 80 ALA B C 1
ATOM 5466 O O . ALA B 1 80 ? 15.078 17.281 27.25 1 97.56 80 ALA B O 1
ATOM 5467 N N . ILE B 1 81 ? 16.969 18.344 27.656 1 97.44 81 ILE B N 1
ATOM 5468 C CA . ILE B 1 81 ? 16.297 19.641 27.828 1 97.44 81 ILE B CA 1
ATOM 5469 C C . ILE B 1 81 ? 15.672 20.078 26.5 1 97.44 81 ILE B C 1
ATOM 5471 O O . ILE B 1 81 ? 14.539 20.547 26.469 1 97.44 81 ILE B O 1
ATOM 5475 N N . GLY B 1 82 ? 16.469 19.953 25.469 1 97.38 82 GLY B N 1
ATOM 5476 C CA . GLY B 1 82 ? 15.914 20.25 24.141 1 97.38 82 GLY B CA 1
ATOM 5477 C C . GLY B 1 82 ? 14.703 19.406 23.812 1 97.38 82 GLY B C 1
ATOM 5478 O O . GLY B 1 82 ? 13.719 19.906 23.266 1 97.38 82 GLY B O 1
ATOM 5479 N N . PHE B 1 83 ? 14.844 18.125 24.188 1 97.44 83 PHE B N 1
ATOM 5480 C CA . PHE B 1 83 ? 13.758 17.188 23.938 1 97.44 83 PHE B CA 1
ATOM 5481 C C . PHE B 1 83 ? 12.477 17.625 24.625 1 97.44 83 PHE B C 1
ATOM 5483 O O . PHE B 1 83 ? 11.414 17.688 24.016 1 97.44 83 PHE B O 1
ATOM 5490 N N . LEU B 1 84 ? 12.562 17.984 25.812 1 97.31 84 LEU B N 1
ATOM 5491 C CA . LEU B 1 84 ? 11.398 18.406 26.594 1 97.31 84 LEU B CA 1
ATOM 5492 C C . LEU B 1 84 ? 10.859 19.734 26.062 1 97.31 84 LEU B C 1
ATOM 5494 O O . LEU B 1 84 ? 9.641 19.938 26.016 1 97.31 84 LEU B O 1
ATOM 5498 N N . ALA B 1 85 ? 11.727 20.609 25.672 1 97.38 85 ALA B N 1
ATOM 5499 C CA . ALA B 1 85 ? 11.305 21.891 25.109 1 97.38 85 ALA B CA 1
ATOM 5500 C C . ALA B 1 85 ? 10.57 21.703 23.781 1 97.38 85 ALA B C 1
ATOM 5502 O O . ALA B 1 85 ? 9.602 22.406 23.5 1 97.38 85 ALA B O 1
ATOM 5503 N N . GLY B 1 86 ? 11.141 20.797 23.016 1 97.12 86 GLY B N 1
ATOM 5504 C CA . GLY B 1 86 ? 10.461 20.469 21.766 1 97.12 86 GLY B CA 1
ATOM 5505 C C . GLY B 1 86 ? 9.078 19.891 21.969 1 97.12 86 GLY B C 1
ATOM 5506 O O . GLY B 1 86 ? 8.133 20.25 21.281 1 97.12 86 GLY B O 1
ATOM 5507 N N . ALA B 1 87 ? 8.992 19 22.938 1 96.31 87 ALA B N 1
ATOM 5508 C CA . ALA B 1 87 ? 7.707 18.391 23.266 1 96.31 87 ALA B CA 1
ATOM 5509 C C . ALA B 1 87 ? 6.703 19.438 23.734 1 96.31 87 ALA B C 1
ATOM 5511 O O . ALA B 1 87 ? 5.551 19.438 23.297 1 96.31 87 ALA B O 1
ATOM 5512 N N . ILE B 1 88 ? 7.145 20.297 24.531 1 95.94 88 ILE B N 1
ATOM 5513 C CA . ILE B 1 88 ? 6.281 21.328 25.094 1 95.94 88 ILE B CA 1
ATOM 5514 C C . ILE B 1 88 ? 5.863 22.297 23.984 1 95.94 88 ILE B C 1
ATOM 5516 O O . ILE B 1 88 ? 4.711 22.734 23.938 1 95.94 88 ILE B O 1
ATOM 5520 N N . SER B 1 89 ? 6.773 22.656 23.141 1 96.81 89 SER B N 1
ATOM 5521 C CA . SER B 1 89 ? 6.473 23.578 22.062 1 96.81 89 SER B CA 1
ATOM 5522 C C . SER B 1 89 ? 5.465 22.984 21.078 1 96.81 89 SER B C 1
ATOM 5524 O O . SER B 1 89 ? 4.57 23.688 20.594 1 96.81 89 SER B O 1
ATOM 5526 N N . SER B 1 90 ? 5.672 21.75 20.797 1 95.88 90 SER B N 1
ATOM 5527 C CA . SER B 1 90 ? 4.727 21.078 19.906 1 95.88 90 SER B CA 1
ATOM 5528 C C . SER B 1 90 ? 3.338 21.016 20.531 1 95.88 90 SER B C 1
ATOM 5530 O O . SER B 1 90 ? 2.336 21.266 19.859 1 95.88 90 SER B O 1
ATOM 5532 N N . ALA B 1 91 ? 3.283 20.656 21.797 1 94.25 91 ALA B N 1
ATOM 5533 C CA . ALA B 1 91 ? 2.016 20.641 22.516 1 94.25 91 ALA B CA 1
ATOM 5534 C C . ALA B 1 91 ? 1.372 22.016 22.547 1 94.25 91 ALA B C 1
ATOM 5536 O O . ALA B 1 91 ? 0.152 22.141 22.406 1 94.25 91 ALA B O 1
ATOM 5537 N N . ALA B 1 92 ? 2.168 22.984 22.703 1 94.75 92 ALA B N 1
ATOM 5538 C CA . ALA B 1 92 ? 1.674 24.359 22.734 1 94.75 92 ALA B CA 1
ATOM 5539 C C . ALA B 1 92 ? 1.088 24.766 21.375 1 94.75 92 ALA B C 1
ATOM 5541 O O . ALA B 1 92 ? 0.059 25.453 21.328 1 94.75 92 ALA B O 1
ATOM 5542 N N . ALA B 1 93 ? 1.763 24.438 20.344 1 93.94 93 ALA B N 1
ATOM 5543 C CA . ALA B 1 93 ? 1.264 24.734 19 1 93.94 93 ALA B CA 1
ATOM 5544 C C . ALA B 1 93 ? -0.116 24.109 18.781 1 93.94 93 ALA B C 1
ATOM 5546 O O . ALA B 1 93 ? -1.021 24.781 18.266 1 93.94 93 ALA B O 1
ATOM 5547 N N . GLY B 1 94 ? -0.259 22.875 19.188 1 90.94 94 GLY B N 1
ATOM 5548 C CA . GLY B 1 94 ? -1.551 22.219 19.078 1 90.94 94 GLY B CA 1
ATOM 5549 C C . GLY B 1 94 ? -2.615 22.844 19.953 1 90.94 94 GLY B C 1
ATOM 5550 O O . GLY B 1 94 ? -3.762 23.016 19.531 1 90.94 94 GLY B O 1
ATOM 5551 N N . TYR B 1 95 ? -2.229 23.234 21.094 1 91.38 95 TYR B N 1
ATOM 5552 C CA . TYR B 1 95 ? -3.156 23.812 22.062 1 91.38 95 TYR B CA 1
ATOM 5553 C C . TYR B 1 95 ? -3.65 25.172 21.594 1 91.38 95 TYR B C 1
ATOM 5555 O O . TYR B 1 95 ? -4.844 25.484 21.688 1 91.38 95 TYR B O 1
ATOM 5563 N N . ILE B 1 96 ? -2.777 25.969 21.141 1 91.62 96 ILE B N 1
ATOM 5564 C CA . ILE B 1 96 ? -3.133 27.297 20.656 1 91.62 96 ILE B CA 1
ATOM 5565 C C . ILE B 1 96 ? -4.074 27.172 19.453 1 91.62 96 ILE B C 1
ATOM 5567 O O . ILE B 1 96 ? -5.098 27.844 19.391 1 91.62 96 ILE B O 1
ATOM 5571 N N . GLY B 1 97 ? -3.695 26.328 18.625 1 88.88 97 GLY B N 1
ATOM 5572 C CA . GLY B 1 97 ? -4.535 26.109 17.453 1 88.88 97 GLY B CA 1
ATOM 5573 C C . GLY B 1 97 ? -5.945 25.672 17.797 1 88.88 97 GLY B C 1
ATOM 5574 O O . GLY B 1 97 ? -6.918 26.234 17.297 1 88.88 97 GLY B O 1
ATOM 5575 N N . MET B 1 98 ? -6.09 24.734 18.672 1 91.25 98 MET B N 1
ATOM 5576 C CA . MET B 1 98 ? -7.398 24.219 19.047 1 91.25 98 MET B CA 1
ATOM 5577 C C . MET B 1 98 ? -8.203 25.266 19.812 1 91.25 98 MET B C 1
ATOM 5579 O O . MET B 1 98 ? -9.398 25.422 19.578 1 91.25 98 MET B O 1
ATOM 5583 N N . SER B 1 99 ? -7.547 25.969 20.703 1 92.06 99 SER B N 1
ATOM 5584 C CA . SER B 1 99 ? -8.219 26.953 21.547 1 92.06 99 SER B CA 1
ATOM 5585 C C . SER B 1 99 ? -8.852 28.062 20.719 1 92.06 99 SER B C 1
ATOM 5587 O O . SER B 1 99 ? -9.938 28.547 21.047 1 92.06 99 SER B O 1
ATOM 5589 N N . VAL B 1 100 ? -8.211 28.453 19.734 1 92.31 100 VAL B N 1
ATOM 5590 C CA . VAL B 1 100 ? -8.727 29.531 18.891 1 92.31 100 VAL B CA 1
ATOM 5591 C C . VAL B 1 100 ? -9.773 28.969 17.922 1 92.31 100 VAL B C 1
ATOM 5593 O O . VAL B 1 100 ? -10.773 29.641 17.625 1 92.31 100 VAL B O 1
ATOM 5596 N N . SER B 1 101 ? -9.547 27.781 17.484 1 93.06 101 SER B N 1
ATOM 5597 C CA . SER B 1 101 ? -10.461 27.172 16.516 1 93.06 101 SER B CA 1
ATOM 5598 C C . SER B 1 101 ? -11.836 26.953 17.141 1 93.06 101 SER B C 1
ATOM 5600 O O . SER B 1 101 ? -12.859 27.203 16.5 1 93.06 101 SER B O 1
ATOM 5602 N N . VAL B 1 102 ? -11.852 26.484 18.359 1 92.5 102 VAL B N 1
ATOM 5603 C CA . VAL B 1 102 ? -13.117 26.203 19.031 1 92.5 102 VAL B CA 1
ATOM 5604 C C . VAL B 1 102 ? -13.906 27.484 19.219 1 92.5 102 VAL B C 1
ATOM 5606 O O . VAL B 1 102 ? -15.141 27.484 19.141 1 92.5 102 VAL B O 1
ATOM 5609 N N . ARG B 1 103 ? -13.25 28.547 19.406 1 94.69 103 ARG B N 1
ATOM 5610 C CA . ARG B 1 103 ? -13.898 29.844 19.609 1 94.69 103 ARG B CA 1
ATOM 5611 C C . ARG B 1 103 ? -14.289 30.469 18.266 1 94.69 103 ARG B C 1
ATOM 5613 O O . ARG B 1 103 ? -15.258 31.219 18.188 1 94.69 103 ARG B O 1
ATOM 5620 N N . ALA B 1 104 ? -13.516 30.156 17.312 1 96.06 104 ALA B N 1
ATOM 5621 C CA . ALA B 1 104 ? -13.789 30.703 15.984 1 96.06 104 ALA B CA 1
ATOM 5622 C C . ALA B 1 104 ? -14.984 30 15.344 1 96.06 104 ALA B C 1
ATOM 5624 O O . ALA B 1 104 ? -15.695 30.594 14.523 1 96.06 104 ALA B O 1
ATOM 5625 N N . ASN B 1 105 ? -15.258 28.797 15.727 1 95.94 105 ASN B N 1
ATOM 5626 C CA . ASN B 1 105 ? -16.328 28.031 15.102 1 95.94 105 ASN B CA 1
ATOM 5627 C C . ASN B 1 105 ? -17.688 28.688 15.32 1 95.94 105 ASN B C 1
ATOM 5629 O O . ASN B 1 105 ? -18.438 28.891 14.367 1 95.94 105 ASN B O 1
ATOM 5633 N N . ILE B 1 106 ? -18 29.016 16.578 1 96.19 106 ILE B N 1
ATOM 5634 C CA . ILE B 1 106 ? -19.297 29.594 16.922 1 96.19 106 ILE B CA 1
ATOM 5635 C C . ILE B 1 106 ? -19.422 30.984 16.281 1 96.19 106 ILE B C 1
ATOM 5637 O O . ILE B 1 106 ? -20.5 31.359 15.828 1 96.19 106 ILE B O 1
ATOM 5641 N N . ARG B 1 107 ? -18.391 31.688 16.188 1 97.81 107 ARG B N 1
ATOM 5642 C CA . ARG B 1 107 ? -18.391 33.031 15.617 1 97.81 107 ARG B CA 1
ATOM 5643 C C . ARG B 1 107 ? -18.516 33 14.102 1 97.81 107 ARG B C 1
ATOM 5645 O O . ARG B 1 107 ? -19.109 33.875 13.5 1 97.81 107 ARG B O 1
ATOM 5652 N N . THR B 1 108 ? -17.938 31.984 13.523 1 97.5 108 THR B N 1
ATOM 5653 C CA . THR B 1 108 ? -18.125 31.766 12.094 1 97.5 108 THR B CA 1
ATOM 5654 C C . THR B 1 108 ? -19.578 31.422 11.789 1 97.5 108 THR B C 1
ATOM 5656 O O . THR B 1 108 ? -20.141 31.922 10.812 1 97.5 108 THR B O 1
ATOM 5659 N N . ALA B 1 109 ? -20.141 30.562 12.641 1 97 109 ALA B N 1
ATOM 5660 C CA . ALA B 1 109 ? -21.547 30.219 12.477 1 97 109 ALA B CA 1
ATOM 5661 C C . ALA B 1 109 ? -22.438 31.453 12.578 1 97 109 ALA B C 1
ATOM 5663 O O . ALA B 1 109 ? -23.359 31.625 11.789 1 97 109 ALA B O 1
ATOM 5664 N N . HIS B 1 110 ? -22.156 32.25 13.516 1 97.19 110 HIS B N 1
ATOM 5665 C CA . HIS B 1 110 ? -22.922 33.469 13.68 1 97.19 110 HIS B CA 1
ATOM 5666 C C . HIS B 1 110 ? -22.672 34.406 12.516 1 97.19 110 HIS B C 1
ATOM 5668 O O . HIS B 1 110 ? -23.609 35.062 12.031 1 97.19 110 HIS B O 1
ATOM 5674 N N . ALA B 1 111 ? -21.438 34.562 12.125 1 96.88 111 ALA B N 1
ATOM 5675 C CA . ALA B 1 111 ? -21.062 35.438 11.023 1 96.88 111 ALA B CA 1
ATOM 5676 C C . ALA B 1 111 ? -21.75 35 9.727 1 96.88 111 ALA B C 1
ATOM 5678 O O . ALA B 1 111 ? -22.016 35.844 8.852 1 96.88 111 ALA B O 1
ATOM 5679 N N . ALA B 1 112 ? -22.062 33.75 9.617 1 96.62 112 ALA B N 1
ATOM 5680 C CA . ALA B 1 112 ? -22.734 33.25 8.43 1 96.62 112 ALA B CA 1
ATOM 5681 C C . ALA B 1 112 ? -24.125 33.844 8.281 1 96.62 112 ALA B C 1
ATOM 5683 O O . ALA B 1 112 ? -24.672 33.875 7.184 1 96.62 112 ALA B O 1
ATOM 5684 N N . SER B 1 113 ? -24.688 34.281 9.375 1 95.38 113 SER B N 1
ATOM 5685 C CA . SER B 1 113 ? -25.984 34.938 9.32 1 95.38 113 SER B CA 1
ATOM 5686 C C . SER B 1 113 ? -25.875 36.281 8.602 1 95.38 113 SER B C 1
ATOM 5688 O O . SER B 1 113 ? -26.859 36.781 8.055 1 95.38 113 SER B O 1
ATOM 5690 N N . SER B 1 114 ? -24.703 36.844 8.633 1 94.06 114 SER B N 1
ATOM 5691 C CA . SER B 1 114 ? -24.469 38.125 7.996 1 94.06 114 SER B CA 1
ATOM 5692 C C . SER B 1 114 ? -24.031 37.969 6.547 1 94.06 114 SER B C 1
ATOM 5694 O O . SER B 1 114 ? -24 38.938 5.785 1 94.06 114 SER B O 1
ATOM 5696 N N . GLY B 1 115 ? -23.562 36.812 6.234 1 92.38 115 GLY B N 1
ATOM 5697 C CA . GLY B 1 115 ? -23.203 36.594 4.848 1 92.38 115 GLY B CA 1
ATOM 5698 C C . GLY B 1 115 ? -21.953 35.719 4.699 1 92.38 115 GLY B C 1
ATOM 5699 O O . GLY B 1 115 ? -21.281 35.438 5.684 1 92.38 115 GLY B O 1
ATOM 5700 N N . LEU B 1 116 ? -21.688 35.406 3.438 1 94.19 116 LEU B N 1
ATOM 5701 C CA . LEU B 1 116 ? -20.609 34.5 3.096 1 94.19 116 LEU B CA 1
ATOM 5702 C C . LEU B 1 116 ? -19.25 35.156 3.318 1 94.19 116 LEU B C 1
ATOM 5704 O O . LEU B 1 116 ? -18.328 34.5 3.84 1 94.19 116 LEU B O 1
ATOM 5708 N N . GLU B 1 117 ? -19.062 36.344 2.938 1 94.12 117 GLU B N 1
ATOM 5709 C CA . GLU B 1 117 ? -17.781 37.062 3.008 1 94.12 117 GLU B CA 1
ATOM 5710 C C . GLU B 1 117 ? -17.312 37.188 4.449 1 94.12 117 GLU B C 1
ATOM 5712 O O . GLU B 1 117 ? -16.156 36.906 4.758 1 94.12 117 GLU B O 1
ATOM 5717 N N . LYS B 1 118 ? -18.172 37.625 5.273 1 94.5 118 LYS B N 1
ATOM 5718 C CA . LYS B 1 118 ? -17.812 37.812 6.68 1 94.5 118 LYS B CA 1
ATOM 5719 C C . LYS B 1 118 ? -17.5 36.469 7.34 1 94.5 118 LYS B C 1
ATOM 5721 O O . LYS B 1 118 ? -16.547 36.344 8.102 1 94.5 118 LYS B O 1
ATOM 5726 N N . ALA B 1 119 ? -18.359 35.5 7.09 1 95.94 119 ALA B N 1
ATOM 5727 C CA . ALA B 1 119 ? -18.141 34.188 7.66 1 95.94 119 ALA B CA 1
ATOM 5728 C C . ALA B 1 119 ? -16.797 33.594 7.227 1 95.94 119 ALA B C 1
ATOM 5730 O O . ALA B 1 119 ? -16.062 33.031 8.039 1 95.94 119 ALA B O 1
ATOM 5731 N N . MET B 1 120 ? -16.484 33.75 5.969 1 95.5 120 MET B N 1
ATOM 5732 C CA . MET B 1 120 ? -15.219 33.25 5.441 1 95.5 120 MET B CA 1
ATOM 5733 C C . MET B 1 120 ? -14.047 34 6.082 1 95.5 120 MET B C 1
ATOM 5735 O O . MET B 1 120 ? -13.031 33.375 6.418 1 95.5 120 MET B O 1
ATOM 5739 N N . SER B 1 121 ? -14.18 35.219 6.242 1 94.44 121 SER B N 1
ATOM 5740 C CA . SER B 1 121 ? -13.117 36.031 6.836 1 94.44 121 SER B CA 1
ATOM 5741 C C . SER B 1 121 ? -12.836 35.594 8.273 1 94.44 121 SER B C 1
ATOM 5743 O O . SER B 1 121 ? -11.68 35.469 8.68 1 94.44 121 SER B O 1
ATOM 5745 N N . VAL B 1 122 ? -13.875 35.375 9.047 1 95.5 122 VAL B N 1
ATOM 5746 C CA . VAL B 1 122 ? -13.727 34.969 10.438 1 95.5 122 VAL B CA 1
ATOM 5747 C C . VAL B 1 122 ? -13.07 33.594 10.5 1 95.5 122 VAL B C 1
ATOM 5749 O O . VAL B 1 122 ? -12.148 33.375 11.297 1 95.5 122 VAL B O 1
ATOM 5752 N N . ALA B 1 123 ? -13.547 32.719 9.656 1 96.25 123 ALA B N 1
ATOM 5753 C CA . ALA B 1 123 ? -13.008 31.375 9.625 1 96.25 123 ALA B CA 1
ATOM 5754 C C . ALA B 1 123 ? -11.531 31.375 9.234 1 96.25 123 ALA B C 1
ATOM 5756 O O . ALA B 1 123 ? -10.711 30.719 9.883 1 96.25 123 ALA B O 1
ATOM 5757 N N . PHE B 1 124 ? -11.211 32.094 8.188 1 95.75 124 PHE B N 1
ATOM 5758 C CA . PHE B 1 124 ? -9.836 32.125 7.695 1 95.75 124 PHE B CA 1
ATOM 5759 C C . PHE B 1 124 ? -8.906 32.781 8.711 1 95.75 124 PHE B C 1
ATOM 5761 O O . PHE B 1 124 ? -7.773 32.312 8.898 1 95.75 124 PHE B O 1
ATOM 5768 N N . ARG B 1 125 ? -9.297 33.812 9.32 1 95 125 ARG B N 1
ATOM 5769 C CA . ARG B 1 125 ? -8.484 34.5 10.336 1 95 125 ARG B CA 1
ATOM 5770 C C . ARG B 1 125 ? -8.242 33.562 11.531 1 95 125 ARG B C 1
ATOM 5772 O O . ARG B 1 125 ? -7.18 33.625 12.148 1 95 125 ARG B O 1
ATOM 5779 N N . GLY B 1 126 ? -9.297 32.844 11.875 1 95 126 GLY B N 1
ATOM 5780 C CA . GLY B 1 126 ? -9.102 31.828 12.898 1 95 126 GLY B CA 1
ATOM 5781 C C . GLY B 1 126 ? -8 30.828 12.547 1 95 126 GLY B C 1
ATOM 5782 O O . GLY B 1 126 ? -7.191 30.469 13.398 1 95 126 GLY B O 1
ATOM 5783 N N . GLY B 1 127 ? -7.98 30.359 11.328 1 95.12 127 GLY B N 1
ATOM 5784 C CA . GLY B 1 127 ? -6.93 29.469 10.859 1 95.12 127 GLY B CA 1
ATOM 5785 C C . GLY B 1 127 ? -5.566 30.141 10.812 1 95.12 127 GLY B C 1
ATOM 5786 O O . GLY B 1 127 ? -4.551 29.5 11.094 1 95.12 127 GLY B O 1
ATOM 5787 N N . ALA B 1 128 ? -5.551 31.391 10.414 1 95.81 128 ALA B N 1
ATOM 5788 C CA . ALA B 1 128 ? -4.301 32.156 10.312 1 95.81 128 ALA B CA 1
ATOM 5789 C C . ALA B 1 128 ? -3.596 32.219 11.664 1 95.81 128 ALA B C 1
ATOM 5791 O O . ALA B 1 128 ? -2.365 32.219 11.727 1 95.81 128 ALA B O 1
ATOM 5792 N N . VAL B 1 129 ? -4.367 32.312 12.719 1 96.12 129 VAL B N 1
ATOM 5793 C CA . VAL B 1 129 ? -3.783 32.312 14.062 1 96.12 129 VAL B CA 1
ATOM 5794 C C . VAL B 1 129 ? -2.963 31.047 14.273 1 96.12 129 VAL B C 1
ATOM 5796 O O . VAL B 1 129 ? -1.817 31.109 14.727 1 96.12 129 VAL B O 1
ATOM 5799 N N . THR B 1 130 ? -3.547 29.922 13.945 1 95.44 130 THR B N 1
ATOM 5800 C CA . THR B 1 130 ? -2.857 28.656 14.102 1 95.44 130 THR B CA 1
ATOM 5801 C C . THR B 1 130 ? -1.616 28.594 13.211 1 95.44 130 THR B C 1
ATOM 5803 O O . THR B 1 130 ? -0.552 28.156 13.648 1 95.44 130 THR B O 1
ATOM 5806 N N . GLY B 1 131 ? -1.71 29 11.984 1 95.81 131 GLY B N 1
ATOM 5807 C CA . GLY B 1 131 ? -0.593 28.969 11.055 1 95.81 131 GLY B CA 1
ATOM 5808 C C . GLY B 1 131 ? 0.592 29.797 11.523 1 95.81 131 GLY B C 1
ATOM 5809 O O . GLY B 1 131 ? 1.728 29.312 11.523 1 95.81 131 GLY B O 1
ATOM 5810 N N . LEU B 1 132 ? 0.332 31 11.953 1 96.75 132 LEU B N 1
ATOM 5811 C CA . LEU B 1 132 ? 1.394 31.891 12.391 1 96.75 132 LEU B CA 1
ATOM 5812 C C . LEU B 1 132 ? 1.976 31.438 13.727 1 96.75 132 LEU B C 1
ATOM 5814 O O . LEU B 1 132 ? 3.168 31.609 13.977 1 96.75 132 LEU B O 1
ATOM 5818 N N . ALA B 1 133 ? 1.138 30.844 14.555 1 96.75 133 ALA B N 1
ATOM 5819 C CA . ALA B 1 133 ? 1.639 30.297 15.812 1 96.75 133 ALA B CA 1
ATOM 5820 C C . ALA B 1 133 ? 2.592 29.125 15.562 1 96.75 133 ALA B C 1
ATOM 5822 O O . ALA B 1 133 ? 3.633 29.016 16.219 1 96.75 133 ALA B O 1
ATOM 5823 N N . VAL B 1 134 ? 2.25 28.281 14.641 1 96.25 134 VAL B N 1
ATOM 5824 C CA . VAL B 1 134 ? 3.033 27.094 14.328 1 96.25 134 VAL B CA 1
ATOM 5825 C C . VAL B 1 134 ? 4.406 27.5 13.797 1 96.25 134 VAL B C 1
ATOM 5827 O O . VAL B 1 134 ? 5.434 27.062 14.32 1 96.25 134 VAL B O 1
ATOM 5830 N N . VAL B 1 135 ? 4.441 28.344 12.789 1 97.06 135 VAL B N 1
ATOM 5831 C CA . VAL B 1 135 ? 5.711 28.719 12.172 1 97.06 135 VAL B CA 1
ATOM 5832 C C . VAL B 1 135 ? 6.527 29.578 13.141 1 97.06 135 VAL B C 1
ATOM 5834 O O . VAL B 1 135 ? 7.758 29.516 13.133 1 97.06 135 VAL B O 1
ATOM 5837 N N . GLY B 1 136 ? 5.816 30.406 13.875 1 97.38 136 GLY B N 1
ATOM 5838 C CA . GLY B 1 136 ? 6.492 31.25 14.852 1 97.38 136 GLY B CA 1
ATOM 5839 C C . GLY B 1 136 ? 7.188 30.469 15.945 1 97.38 136 GLY B C 1
ATOM 5840 O O . GLY B 1 136 ? 8.367 30.688 16.234 1 97.38 136 GLY B O 1
ATOM 5841 N N . LEU B 1 137 ? 6.516 29.531 16.531 1 97.44 137 LEU B N 1
ATOM 5842 C CA . LEU B 1 137 ? 7.078 28.703 17.594 1 97.44 137 LEU B CA 1
ATOM 5843 C C . LEU B 1 137 ? 8.203 27.828 17.047 1 97.44 137 LEU B C 1
ATOM 5845 O O . LEU B 1 137 ? 9.211 27.609 17.734 1 97.44 137 LEU B O 1
ATOM 5849 N N . ALA B 1 138 ? 7.996 27.297 15.852 1 97.31 138 ALA B N 1
ATOM 5850 C CA . ALA B 1 138 ? 8.984 26.391 15.258 1 97.31 138 ALA B CA 1
ATOM 5851 C C . ALA B 1 138 ? 10.305 27.125 15.016 1 97.31 138 ALA B C 1
ATOM 5853 O O . ALA B 1 138 ? 11.367 26.609 15.375 1 97.31 138 ALA B O 1
ATOM 5854 N N . LEU B 1 139 ? 10.195 28.281 14.367 1 97.12 139 LEU B N 1
ATOM 5855 C CA . LEU B 1 139 ? 11.406 29.047 14.055 1 97.12 139 LEU B CA 1
ATOM 5856 C C . LEU B 1 139 ? 12.055 29.578 15.328 1 97.12 139 LEU B C 1
ATOM 5858 O O . LEU B 1 139 ? 13.281 29.578 15.461 1 97.12 139 LEU B O 1
ATOM 5862 N N . LEU B 1 140 ? 11.227 30.062 16.25 1 97.5 140 LEU B N 1
ATOM 5863 C CA . LEU B 1 140 ? 11.734 30.562 17.531 1 97.5 140 LEU B CA 1
ATOM 5864 C C . LEU B 1 140 ? 12.461 29.469 18.297 1 97.5 140 LEU B C 1
ATOM 5866 O O . LEU B 1 140 ? 13.578 29.656 18.781 1 97.5 140 LEU B O 1
ATOM 5870 N N . GLY B 1 141 ? 11.836 28.344 18.422 1 97.75 141 GLY B N 1
ATOM 5871 C CA . GLY B 1 141 ? 12.422 27.234 19.156 1 97.75 141 GLY B CA 1
ATOM 5872 C C . GLY B 1 141 ? 13.719 26.734 18.547 1 97.75 141 GLY B C 1
ATOM 5873 O O . GLY B 1 141 ? 14.734 26.609 19.234 1 97.75 141 GLY B O 1
ATOM 5874 N N . THR B 1 142 ? 13.742 26.469 17.25 1 97.25 142 THR B N 1
ATOM 5875 C CA . THR B 1 142 ? 14.906 25.906 16.562 1 97.25 142 THR B CA 1
ATOM 5876 C C . THR B 1 142 ? 16.078 26.875 16.625 1 97.25 142 THR B C 1
ATOM 5878 O O . THR B 1 142 ? 17.203 26.469 16.922 1 97.25 142 THR B O 1
ATOM 5881 N N . SER B 1 143 ? 15.836 28.156 16.344 1 97.25 143 SER B N 1
ATOM 5882 C CA . SER B 1 143 ? 16.906 29.156 16.297 1 97.25 143 SER B CA 1
ATOM 5883 C C . SER B 1 143 ? 17.422 29.453 17.703 1 97.25 143 SER B C 1
ATOM 5885 O O . SER B 1 143 ? 18.625 29.641 17.891 1 97.25 143 SER B O 1
ATOM 5887 N N . SER B 1 144 ? 16.562 29.484 18.703 1 97.25 144 SER B N 1
ATOM 5888 C CA . SER B 1 144 ? 16.984 29.781 20.062 1 97.25 144 SER B CA 1
ATOM 5889 C C . SER B 1 144 ? 17.891 28.688 20.609 1 97.25 144 SER B C 1
ATOM 5891 O O . SER B 1 144 ? 18.891 28.969 21.266 1 97.25 144 SER B O 1
ATOM 5893 N N . PHE B 1 145 ? 17.562 27.484 20.359 1 97.06 145 PHE B N 1
ATOM 5894 C CA . PHE B 1 145 ? 18.375 26.391 20.875 1 97.06 145 PHE B CA 1
ATOM 5895 C C . PHE B 1 145 ? 19.703 26.297 20.125 1 97.06 145 PHE B C 1
ATOM 5897 O O . PHE B 1 145 ? 20.719 25.906 20.688 1 97.06 145 PHE B O 1
ATOM 5904 N N . TYR B 1 146 ? 19.672 26.625 18.812 1 97 146 TYR B N 1
ATOM 5905 C CA . TYR B 1 146 ? 20.938 26.703 18.094 1 97 146 TYR B CA 1
ATOM 5906 C C . TYR B 1 146 ? 21.844 27.766 18.688 1 97 146 TYR B C 1
ATOM 5908 O O . TYR B 1 146 ? 23.047 27.562 18.812 1 97 146 TYR B O 1
ATOM 5916 N N . ILE B 1 147 ? 21.266 28.906 19.047 1 96.19 147 ILE B N 1
ATOM 5917 C CA . ILE B 1 147 ? 22.031 29.984 19.641 1 96.19 147 ILE B CA 1
ATOM 5918 C C . ILE B 1 147 ? 22.562 29.562 21 1 96.19 147 ILE B C 1
ATOM 5920 O O . ILE B 1 147 ? 23.719 29.812 21.328 1 96.19 147 ILE B O 1
ATOM 5924 N N . LEU B 1 148 ? 21.781 28.906 21.734 1 95.88 148 LEU B N 1
ATOM 5925 C CA . LEU B 1 148 ? 22.125 28.516 23.109 1 95.88 148 LEU B CA 1
ATOM 5926 C C . LEU B 1 148 ? 23.234 27.469 23.109 1 95.88 148 LEU B C 1
ATOM 5928 O O . LEU B 1 148 ? 24.125 27.516 23.953 1 95.88 148 LEU B O 1
ATOM 5932 N N . TYR B 1 149 ? 23.125 26.5 22.203 1 95.94 149 TYR B N 1
ATOM 5933 C CA . TYR B 1 149 ? 24.047 25.375 22.266 1 95.94 149 TYR B CA 1
ATOM 5934 C C . TYR B 1 149 ? 25.219 25.578 21.312 1 95.94 149 TYR B C 1
ATOM 5936 O O . TYR B 1 149 ? 26.281 24.969 21.484 1 95.94 149 TYR B O 1
ATOM 5944 N N . GLY B 1 150 ? 25.156 26.312 20.281 1 93.94 150 GLY B N 1
ATOM 5945 C CA . GLY B 1 150 ? 26.203 26.562 19.312 1 93.94 150 GLY B CA 1
ATOM 5946 C C . GLY B 1 150 ? 26.516 25.359 18.453 1 93.94 150 GLY B C 1
ATOM 5947 O O . GLY B 1 150 ? 27.484 25.359 17.688 1 93.94 150 GLY B O 1
ATOM 5948 N N . ASP B 1 151 ? 25.719 24.344 18.641 1 94.94 151 ASP B N 1
ATOM 5949 C CA . ASP B 1 151 ? 25.906 23.078 17.922 1 94.94 151 ASP B CA 1
ATOM 5950 C C . ASP B 1 151 ? 24.562 22.516 17.469 1 94.94 151 ASP B C 1
ATOM 5952 O O . ASP B 1 151 ? 23.703 22.172 18.297 1 94.94 151 ASP B O 1
ATOM 5956 N N . VAL B 1 152 ? 24.484 22.406 16.125 1 95.38 152 VAL B N 1
ATOM 5957 C CA . VAL B 1 152 ? 23.234 21.953 15.531 1 95.38 152 VAL B CA 1
ATOM 5958 C C . VAL B 1 152 ? 22.891 20.547 16.016 1 95.38 152 VAL B C 1
ATOM 5960 O O . VAL B 1 152 ? 21.719 20.188 16.156 1 95.38 152 VAL B O 1
ATOM 5963 N N . ASP B 1 153 ? 23.875 19.688 16.359 1 93.56 153 ASP B N 1
ATOM 5964 C CA . ASP B 1 153 ? 23.672 18.297 16.781 1 93.56 153 ASP B CA 1
ATOM 5965 C C . ASP B 1 153 ? 22.906 18.25 18.109 1 93.56 153 ASP B C 1
ATOM 5967 O O . ASP B 1 153 ? 22.156 17.312 18.359 1 93.56 153 ASP B O 1
ATOM 5971 N N . LEU B 1 154 ? 23.125 19.297 18.875 1 95.38 154 LEU B N 1
ATOM 5972 C CA . LEU B 1 154 ? 22.469 19.328 20.172 1 95.38 154 LEU B CA 1
ATOM 5973 C C . LEU B 1 154 ? 21.031 19.781 20.047 1 95.38 154 LEU B C 1
ATOM 5975 O O . LEU B 1 154 ? 20.234 19.609 20.969 1 95.38 154 LEU B O 1
ATOM 5979 N N . VAL B 1 155 ? 20.688 20.359 18.891 1 96.69 155 VAL B N 1
ATOM 5980 C CA . VAL B 1 155 ? 19.344 20.844 18.641 1 96.69 155 VAL B CA 1
ATOM 5981 C C . VAL B 1 155 ? 18.438 19.688 18.234 1 96.69 155 VAL B C 1
ATOM 5983 O O . VAL B 1 155 ? 17.203 19.812 18.234 1 96.69 155 VAL B O 1
ATOM 5986 N N . VAL B 1 156 ? 19.016 18.5 17.953 1 95.06 156 VAL B N 1
ATOM 5987 C CA . VAL B 1 156 ? 18.281 17.328 17.5 1 95.06 156 VAL B CA 1
ATOM 5988 C C . VAL B 1 156 ? 17.297 16.891 18.594 1 95.06 156 VAL B C 1
ATOM 5990 O O . VAL B 1 156 ? 16.219 16.391 18.297 1 95.06 156 VAL B O 1
ATOM 5993 N N . GLY B 1 157 ? 17.688 17.094 19.828 1 96.06 157 GLY B N 1
ATOM 5994 C CA . GLY B 1 157 ? 16.766 16.812 20.922 1 96.06 157 GLY B CA 1
ATOM 5995 C C . GLY B 1 157 ? 15.445 17.562 20.797 1 96.06 157 GLY B C 1
ATOM 5996 O O . GLY B 1 157 ? 14.375 16.984 21 1 96.06 157 GLY B O 1
ATOM 5997 N N . PHE B 1 158 ? 15.5 18.859 20.438 1 97.44 158 PHE B N 1
ATOM 5998 C CA . PHE B 1 158 ? 14.32 19.672 20.219 1 97.44 158 PHE B CA 1
ATOM 5999 C C . PHE B 1 158 ? 13.445 19.094 19.125 1 97.44 158 PHE B C 1
ATOM 6001 O O . PHE B 1 158 ? 12.219 19.016 19.266 1 97.44 158 PHE B O 1
ATOM 6008 N N . GLY B 1 159 ? 14.117 18.641 18.047 1 96.38 159 GLY B N 1
ATOM 6009 C CA . GLY B 1 159 ? 13.398 18.031 16.938 1 96.38 159 GLY B CA 1
ATOM 6010 C C . GLY B 1 159 ? 12.703 16.734 17.328 1 96.38 159 GLY B C 1
ATOM 6011 O O . GLY B 1 159 ? 11.562 16.5 16.938 1 96.38 159 GLY B O 1
ATOM 6012 N N . PHE B 1 160 ? 13.367 15.93 18.078 1 96 160 PHE B N 1
ATOM 6013 C CA . PHE B 1 160 ? 12.805 14.648 18.469 1 96 160 PHE B CA 1
ATOM 6014 C C . PHE B 1 160 ? 11.602 14.852 19.391 1 96 160 PHE B C 1
ATOM 6016 O O . PHE B 1 160 ? 10.594 14.148 19.281 1 96 160 PHE B O 1
ATOM 6023 N N . GLY B 1 161 ? 11.727 15.758 20.312 1 96.06 161 GLY B N 1
ATOM 6024 C CA . GLY B 1 161 ? 10.594 16.078 21.156 1 96.06 161 GLY B CA 1
ATOM 6025 C C . GLY B 1 161 ? 9.367 16.516 20.375 1 96.06 161 GLY B C 1
ATOM 6026 O O . GLY B 1 161 ? 8.25 16.062 20.656 1 96.06 161 GLY B O 1
ATOM 6027 N N . ALA B 1 162 ? 9.602 17.422 19.406 1 96 162 ALA B N 1
ATOM 6028 C CA . ALA B 1 162 ? 8.523 17.875 18.531 1 96 162 ALA B CA 1
ATOM 6029 C C . ALA B 1 162 ? 7.895 16.703 17.781 1 96 162 ALA B C 1
ATOM 6031 O O . ALA B 1 162 ? 6.668 16.609 17.672 1 96 162 ALA B O 1
ATOM 6032 N N . SER B 1 163 ? 8.711 15.773 17.359 1 94.19 163 SER B N 1
ATOM 6033 C CA . SER B 1 163 ? 8.25 14.648 16.547 1 94.19 163 SER B CA 1
ATOM 6034 C C . SER B 1 163 ? 7.422 13.672 17.375 1 94.19 163 SER B C 1
ATOM 6036 O O . SER B 1 163 ? 6.418 13.141 16.906 1 94.19 163 SER B O 1
ATOM 6038 N N . LEU B 1 164 ? 7.836 13.453 18.531 1 92.38 164 LEU B N 1
ATOM 6039 C CA . LEU B 1 164 ? 7.133 12.492 19.375 1 92.38 164 LEU B CA 1
ATOM 6040 C C . LEU B 1 164 ? 5.715 12.977 19.672 1 92.38 164 LEU B C 1
ATOM 6042 O O . LEU B 1 164 ? 4.758 12.203 19.562 1 92.38 164 LEU B O 1
ATOM 6046 N N . ILE B 1 165 ? 5.602 14.188 20.047 1 92.75 165 ILE B N 1
ATOM 6047 C CA . ILE B 1 165 ? 4.293 14.742 20.375 1 92.75 165 ILE B CA 1
ATOM 6048 C C . ILE B 1 165 ? 3.414 14.75 19.125 1 92.75 165 ILE B C 1
ATOM 6050 O O . ILE B 1 165 ? 2.219 14.453 19.203 1 92.75 165 ILE B O 1
ATOM 6054 N N . SER B 1 166 ? 4.016 15.148 18.031 1 93.12 166 SER B N 1
ATOM 6055 C CA . SER B 1 166 ? 3.275 15.164 16.781 1 93.12 166 SER B CA 1
ATOM 6056 C C . SER B 1 166 ? 2.68 13.797 16.469 1 93.12 166 SER B C 1
ATOM 6058 O O . SER B 1 166 ? 1.526 13.695 16.047 1 93.12 166 SER B O 1
ATOM 6060 N N . LEU B 1 167 ? 3.414 12.742 16.672 1 93.81 167 LEU B N 1
ATOM 6061 C CA . LEU B 1 167 ? 2.949 11.391 16.391 1 93.81 167 LEU B CA 1
ATOM 6062 C C . LEU B 1 167 ? 1.762 11.023 17.266 1 93.81 167 LEU B C 1
ATOM 6064 O O . LEU B 1 167 ? 0.745 10.531 16.781 1 93.81 167 LEU B O 1
ATOM 6068 N N . PHE B 1 168 ? 1.847 11.32 18.531 1 92.44 168 PHE B N 1
ATOM 6069 C CA . PHE B 1 168 ? 0.779 10.969 19.453 1 92.44 168 PHE B CA 1
ATOM 6070 C C . PHE B 1 168 ? -0.456 11.828 19.203 1 92.44 168 PHE B C 1
ATOM 6072 O O . PHE B 1 168 ? -1.585 11.344 19.312 1 92.44 168 PHE B O 1
ATOM 6079 N N . ALA B 1 169 ? -0.178 13.047 18.922 1 91.75 169 ALA B N 1
ATOM 6080 C CA . ALA B 1 169 ? -1.296 13.945 18.641 1 91.75 169 ALA B CA 1
ATOM 6081 C C . ALA B 1 169 ? -2.041 13.531 17.375 1 91.75 169 ALA B C 1
ATOM 6083 O O . ALA B 1 169 ? -3.273 13.578 17.328 1 91.75 169 ALA B O 1
ATOM 6084 N N . ARG B 1 170 ? -1.301 13.156 16.391 1 91.69 170 ARG B N 1
ATOM 6085 C CA . ARG B 1 170 ? -1.914 12.781 15.125 1 91.69 170 ARG B CA 1
ATOM 6086 C C . ARG B 1 170 ? -2.648 11.453 15.242 1 91.69 170 ARG B C 1
ATOM 6088 O O . ARG B 1 170 ? -3.725 11.273 14.664 1 91.69 170 ARG B O 1
ATOM 6095 N N . VAL B 1 171 ? -2.053 10.469 15.875 1 93.69 171 VAL B N 1
ATOM 6096 C CA . VAL B 1 171 ? -2.646 9.141 15.992 1 93.69 171 VAL B CA 1
ATOM 6097 C C . VAL B 1 171 ? -3.83 9.188 16.953 1 93.69 171 VAL B C 1
ATOM 6099 O O . VAL B 1 171 ? -4.934 8.766 16.609 1 93.69 171 VAL B O 1
ATOM 6102 N N . GLY B 1 172 ? -3.594 9.711 18.156 1 93.12 172 GLY B N 1
ATOM 6103 C CA . GLY B 1 172 ? -4.66 9.789 19.141 1 93.12 172 GLY B CA 1
ATOM 6104 C C . GLY B 1 172 ? -5.828 10.641 18.688 1 93.12 172 GLY B C 1
ATOM 6105 O O . GLY B 1 172 ? -6.984 10.227 18.797 1 93.12 172 GLY B O 1
ATOM 6106 N N . GLY B 1 173 ? -5.516 11.828 18.281 1 92.31 173 GLY B N 1
ATOM 6107 C CA . GLY B 1 173 ? -6.555 12.711 17.766 1 92.31 173 GLY B CA 1
ATOM 6108 C C . GLY B 1 173 ? -7.297 12.125 16.578 1 92.31 173 GLY B C 1
ATOM 6109 O O . GLY B 1 173 ? -8.508 12.305 16.453 1 92.31 173 GLY B O 1
ATOM 6110 N N . GLY B 1 174 ? -6.59 11.516 15.711 1 92.75 174 GLY B N 1
ATOM 6111 C CA . GLY B 1 174 ? -7.207 10.883 14.555 1 92.75 174 GLY B CA 1
ATOM 6112 C C . GLY B 1 174 ? -8.164 9.766 14.922 1 92.75 174 GLY B C 1
ATOM 6113 O O . GLY B 1 174 ? -9.242 9.648 14.344 1 92.75 174 GLY B O 1
ATOM 6114 N N . ILE B 1 175 ? -7.789 8.922 15.836 1 93.5 175 ILE B N 1
ATOM 6115 C CA . ILE B 1 175 ? -8.648 7.84 16.297 1 93.5 175 ILE B CA 1
ATOM 6116 C C . ILE B 1 175 ? -9.922 8.414 16.906 1 93.5 175 ILE B C 1
ATOM 6118 O O . ILE B 1 175 ? -11.023 7.961 16.609 1 93.5 175 ILE B O 1
ATOM 6122 N N . PHE B 1 176 ? -9.75 9.422 17.672 1 93.56 176 PHE B N 1
ATOM 6123 C CA . PHE B 1 176 ? -10.906 10.062 18.297 1 93.56 176 PHE B CA 1
ATOM 6124 C C . PHE B 1 176 ? -11.859 10.609 17.234 1 93.56 176 PHE B C 1
ATOM 6126 O O . PHE B 1 176 ? -13.055 10.32 17.266 1 93.56 176 PHE B O 1
ATOM 6133 N N . THR B 1 177 ? -11.336 11.383 16.375 1 91.88 177 THR B N 1
ATOM 6134 C CA . THR B 1 177 ? -12.125 12.102 15.391 1 91.88 177 THR B CA 1
ATOM 6135 C C . THR B 1 177 ? -12.898 11.133 14.5 1 91.88 177 THR B C 1
ATOM 6137 O O . THR B 1 177 ? -14.109 11.273 14.328 1 91.88 177 THR B O 1
ATOM 6140 N N . LYS B 1 178 ? -12.195 10.18 14.008 1 90.81 178 LYS B N 1
ATOM 6141 C CA . LYS B 1 178 ? -12.828 9.367 12.977 1 90.81 178 LYS B CA 1
ATOM 6142 C C . LYS B 1 178 ? -13.641 8.227 13.586 1 90.81 178 LYS B C 1
ATOM 6144 O O . LYS B 1 178 ? -14.617 7.762 12.992 1 90.81 178 LYS B O 1
ATOM 6149 N N . ALA B 1 179 ? -13.305 7.84 14.797 1 90.75 179 ALA B N 1
ATOM 6150 C CA . ALA B 1 179 ? -14.211 6.922 15.484 1 90.75 179 ALA B CA 1
ATOM 6151 C C . ALA B 1 179 ? -15.555 7.582 15.766 1 90.75 179 ALA B C 1
ATOM 6153 O O . ALA B 1 179 ? -16.609 6.973 15.57 1 90.75 179 ALA B O 1
ATOM 6154 N N . ALA B 1 180 ? -15.531 8.781 16.234 1 91.31 180 ALA B N 1
ATOM 6155 C CA . ALA B 1 180 ? -16.75 9.539 16.516 1 91.31 180 ALA B CA 1
ATOM 6156 C C . ALA B 1 180 ? -17.531 9.781 15.227 1 91.31 180 ALA B C 1
ATOM 6158 O O . ALA B 1 180 ? -18.766 9.641 15.203 1 91.31 180 ALA B O 1
ATOM 6159 N N . ASP B 1 181 ? -16.875 10.133 14.219 1 90.81 181 ASP B N 1
ATOM 6160 C CA . ASP B 1 181 ? -17.484 10.445 12.922 1 90.81 181 ASP B CA 1
ATOM 6161 C C . ASP B 1 181 ? -18.141 9.211 12.32 1 90.81 181 ASP B C 1
ATOM 6163 O O . ASP B 1 181 ? -19.297 9.273 11.875 1 90.81 181 ASP B O 1
ATOM 6167 N N . VAL B 1 182 ? -17.438 8.086 12.297 1 85.5 182 VAL B N 1
ATOM 6168 C CA . VAL B 1 182 ? -17.953 6.836 11.75 1 85.5 182 VAL B CA 1
ATOM 6169 C C . VAL B 1 182 ? -19.188 6.395 12.539 1 85.5 182 VAL B C 1
ATOM 6171 O O . VAL B 1 182 ? -20.203 6.016 11.945 1 85.5 182 VAL B O 1
ATOM 6174 N N . GLY B 1 183 ? -19.141 6.48 13.805 1 84.62 183 GLY B N 1
ATOM 6175 C CA . GLY B 1 183 ? -20.266 6.105 14.641 1 84.62 183 GLY B CA 1
ATOM 6176 C C . GLY B 1 183 ? -21.5 6.98 14.422 1 84.62 183 GLY B C 1
ATOM 6177 O O . GLY B 1 183 ? -22.609 6.477 14.305 1 84.62 183 GLY B O 1
ATOM 6178 N N . ALA B 1 184 ? -21.234 8.273 14.32 1 86.75 184 ALA B N 1
ATOM 6179 C CA . ALA B 1 184 ? -22.328 9.227 14.156 1 86.75 184 ALA B CA 1
ATOM 6180 C C . ALA B 1 184 ? -22.969 9.094 12.781 1 86.75 184 ALA B C 1
ATOM 6182 O O . ALA B 1 184 ? -24.203 9.125 12.648 1 86.75 184 ALA B O 1
ATOM 6183 N N . ASP B 1 185 ? -22.234 8.883 11.773 1 85.12 185 ASP B N 1
ATOM 6184 C CA . ASP B 1 185 ? -22.703 8.867 10.391 1 85.12 185 ASP B CA 1
ATOM 6185 C C . ASP B 1 185 ? -23.438 7.562 10.078 1 85.12 185 ASP B C 1
ATOM 6187 O O . ASP B 1 185 ? -24.484 7.574 9.414 1 85.12 185 ASP B O 1
ATOM 6191 N N . LEU B 1 186 ? -22.922 6.496 10.492 1 84.44 186 LEU B N 1
ATOM 6192 C CA . LEU B 1 186 ? -23.516 5.207 10.148 1 84.44 186 LEU B CA 1
ATOM 6193 C C . LEU B 1 186 ? -24.891 5.062 10.773 1 84.44 186 LEU B C 1
ATOM 6195 O O . LEU B 1 186 ? -25.859 4.703 10.094 1 84.44 186 LEU B O 1
ATOM 6199 N N . VAL B 1 187 ? -25.016 5.387 12.016 1 85.44 187 VAL B N 1
ATOM 6200 C CA . VAL B 1 187 ? -26.281 5.211 12.703 1 85.44 187 VAL B CA 1
ATOM 6201 C C . VAL B 1 187 ? -27.234 6.336 12.312 1 85.44 187 VAL B C 1
ATOM 6203 O O . VAL B 1 187 ? -28.438 6.109 12.133 1 85.44 187 VAL B O 1
ATOM 6206 N N . GLY B 1 188 ? -26.688 7.461 12.18 1 85.31 188 GLY B N 1
ATOM 6207 C CA . GLY B 1 188 ? -27.531 8.609 11.867 1 85.31 188 GLY B CA 1
ATOM 6208 C C . GLY B 1 188 ? -28.016 8.617 10.43 1 85.31 188 GLY B C 1
ATOM 6209 O O . GLY B 1 188 ? -29.219 8.539 10.172 1 85.31 188 GLY B O 1
ATOM 6210 N N . LYS B 1 189 ? -27.156 8.547 9.539 1 78.38 189 LYS B N 1
ATOM 6211 C CA . LYS B 1 189 ? -27.484 8.742 8.125 1 78.38 189 LYS B CA 1
ATOM 6212 C C . LYS B 1 189 ? -27.984 7.449 7.492 1 78.38 189 LYS B C 1
ATOM 6214 O O . LYS B 1 189 ? -28.953 7.457 6.734 1 78.38 189 LYS B O 1
ATOM 6219 N N . VAL B 1 190 ? -27.375 6.371 7.781 1 77.44 190 VAL B N 1
ATOM 6220 C CA . VAL B 1 190 ? -27.656 5.129 7.062 1 77.44 190 VAL B CA 1
ATOM 6221 C C . VAL B 1 190 ? -28.781 4.367 7.77 1 77.44 190 VAL B C 1
ATOM 6223 O O . VAL B 1 190 ? -29.734 3.914 7.129 1 77.44 190 VAL B O 1
ATOM 6226 N N . GLU B 1 191 ? -28.766 4.273 9.031 1 81.69 191 GLU B N 1
ATOM 6227 C CA . GLU B 1 191 ? -29.75 3.459 9.742 1 81.69 191 GLU B CA 1
ATOM 6228 C C . GLU B 1 191 ? -31 4.262 10.055 1 81.69 191 GLU B C 1
ATOM 6230 O O . GLU B 1 191 ? -32.125 3.854 9.703 1 81.69 191 GLU B O 1
ATOM 6235 N N . ALA B 1 192 ? -30.844 5.516 10.648 1 85.12 192 ALA B N 1
ATOM 6236 C CA . ALA B 1 192 ? -31.984 6.281 11.141 1 85.12 192 ALA B CA 1
ATOM 6237 C C . ALA B 1 192 ? -32.5 7.262 10.078 1 85.12 192 ALA B C 1
ATOM 6239 O O . ALA B 1 192 ? -33.625 7.758 10.172 1 85.12 192 ALA B O 1
ATOM 6240 N N . GLY B 1 193 ? -31.609 7.605 9.102 1 80.12 193 GLY B N 1
ATOM 6241 C CA . GLY B 1 193 ? -32 8.508 8.031 1 80.12 193 GLY B CA 1
ATOM 6242 C C . GLY B 1 193 ? -32.156 9.945 8.492 1 80.12 193 GLY B C 1
ATOM 6243 O O . GLY B 1 193 ? -33.031 10.672 8.008 1 80.12 193 GLY B O 1
ATOM 6244 N N . ILE B 1 194 ? -31.5 10.312 9.555 1 81.81 194 ILE B N 1
ATOM 6245 C CA . ILE B 1 194 ? -31.562 11.688 10.039 1 81.81 194 ILE B CA 1
ATOM 6246 C C . ILE B 1 194 ? -30.438 12.516 9.43 1 81.81 194 ILE B C 1
ATOM 6248 O O . ILE B 1 194 ? -29.453 11.961 8.938 1 81.81 194 ILE B O 1
ATOM 6252 N N . PRO B 1 195 ? -30.594 13.867 9.453 1 78.94 195 PRO B N 1
ATOM 6253 C CA . PRO B 1 195 ? -29.578 14.719 8.828 1 78.94 195 PRO B CA 1
ATOM 6254 C C . PRO B 1 195 ? -28.234 14.68 9.555 1 78.94 195 PRO B C 1
ATOM 6256 O O . PRO B 1 195 ? -28.172 14.273 10.711 1 78.94 195 PRO B O 1
ATOM 6259 N N . GLU B 1 196 ? -27.266 15.195 8.781 1 79.19 196 GLU B N 1
ATOM 6260 C CA . GLU B 1 196 ? -25.922 15.336 9.344 1 79.19 196 GLU B CA 1
ATOM 6261 C C . GLU B 1 196 ? -25.906 16.328 10.5 1 79.19 196 GLU B C 1
ATOM 6263 O O . GLU B 1 196 ? -26.578 17.375 10.43 1 79.19 196 GLU B O 1
ATOM 6268 N N . ASP B 1 197 ? -25.266 15.992 11.586 1 83.12 197 ASP B N 1
ATOM 6269 C CA . ASP B 1 197 ? -25.094 16.844 12.766 1 83.12 197 ASP B CA 1
ATOM 6270 C C . ASP B 1 197 ? -26.422 17.094 13.461 1 83.12 197 ASP B C 1
ATOM 6272 O O . ASP B 1 197 ? -26.656 18.172 13.992 1 83.12 197 ASP B O 1
ATOM 6276 N N . ASP B 1 198 ? -27.281 16.109 13.398 1 87.19 198 ASP B N 1
ATOM 6277 C CA . ASP B 1 198 ? -28.578 16.219 14.062 1 87.19 198 ASP B CA 1
ATOM 6278 C C . ASP B 1 198 ? -28.438 16.078 15.578 1 87.19 198 ASP B C 1
ATOM 6280 O O . ASP B 1 198 ? -27.781 15.156 16.062 1 87.19 198 ASP B O 1
ATOM 6284 N N . PRO B 1 199 ? -29.078 17 16.234 1 88.19 199 PRO B N 1
ATOM 6285 C CA . PRO B 1 199 ? -28.953 16.953 17.703 1 88.19 199 PRO B CA 1
ATOM 6286 C C . PRO B 1 199 ? -29.531 15.672 18.297 1 88.19 199 PRO B C 1
ATOM 6288 O O . PRO B 1 199 ? -29.234 15.352 19.453 1 88.19 199 PRO B O 1
ATOM 6291 N N . ARG B 1 200 ? -30.375 14.922 17.703 1 90.38 200 ARG B N 1
ATOM 6292 C CA . ARG B 1 200 ? -30.922 13.656 18.188 1 90.38 200 ARG B CA 1
ATOM 6293 C C . ARG B 1 200 ? -29.844 12.586 18.25 1 90.38 200 ARG B C 1
ATOM 6295 O O . ARG B 1 200 ? -30 11.578 18.953 1 90.38 200 ARG B O 1
ATOM 6302 N N . ASN B 1 201 ? -28.766 12.758 17.5 1 92 201 ASN B N 1
ATOM 6303 C CA . ASN B 1 201 ? -27.641 11.812 17.453 1 92 201 ASN B CA 1
ATOM 6304 C C . ASN B 1 201 ? -26.641 12.086 18.562 1 92 201 ASN B C 1
ATOM 6306 O O . ASN B 1 201 ? -25.953 13.109 18.547 1 92 201 ASN B O 1
ATOM 6310 N N . ALA B 1 202 ? -26.469 11.188 19.453 1 90.25 202 ALA B N 1
ATOM 6311 C CA . ALA B 1 202 ? -25.609 11.367 20.625 1 90.25 202 ALA B CA 1
ATOM 6312 C C . ALA B 1 202 ? -24.141 11.508 20.219 1 90.25 202 ALA B C 1
ATOM 6314 O O . ALA B 1 202 ? -23.328 12 21 1 90.25 202 ALA B O 1
ATOM 6315 N N . GLY B 1 203 ? -23.766 11.086 19.078 1 90.75 203 GLY B N 1
ATOM 6316 C CA . GLY B 1 203 ? -22.375 11.086 18.625 1 90.75 203 GLY B CA 1
ATOM 6317 C C . GLY B 1 203 ? -21.953 12.406 18.016 1 90.75 203 GLY B C 1
ATOM 6318 O O . GLY B 1 203 ? -20.766 12.625 17.75 1 90.75 203 GLY B O 1
ATOM 6319 N N . VAL B 1 204 ? -22.875 13.359 17.906 1 91.19 204 VAL B N 1
ATOM 6320 C CA . VAL B 1 204 ? -22.609 14.555 17.109 1 91.19 204 VAL B CA 1
ATOM 6321 C C . VAL B 1 204 ? -21.625 15.461 17.844 1 91.19 204 VAL B C 1
ATOM 6323 O O . VAL B 1 204 ? -20.719 16.031 17.219 1 91.19 204 VAL B O 1
ATOM 6326 N N . ILE B 1 205 ? -21.781 15.609 19.141 1 91.81 205 ILE B N 1
ATOM 6327 C CA . ILE B 1 205 ? -20.875 16.453 19.906 1 91.81 205 ILE B CA 1
ATOM 6328 C C . ILE B 1 205 ? -19.469 15.844 19.906 1 91.81 205 ILE B C 1
ATOM 6330 O O . ILE B 1 205 ? -18.484 16.562 19.781 1 91.81 205 ILE B O 1
ATOM 6334 N N . ALA B 1 206 ? -19.406 14.547 20.031 1 92.56 206 ALA B N 1
ATOM 6335 C CA . ALA B 1 206 ? -18.125 13.859 19.953 1 92.56 206 ALA B CA 1
ATOM 6336 C C . ALA B 1 206 ? -17.453 14.102 18.609 1 92.56 206 ALA B C 1
ATOM 6338 O O . ALA B 1 206 ? -16.234 14.25 18.531 1 92.56 206 ALA B O 1
ATOM 6339 N N . ASP B 1 207 ? -18.188 14.125 17.641 1 92.94 207 ASP B N 1
ATOM 6340 C CA . ASP B 1 207 ? -17.688 14.375 16.281 1 92.94 207 ASP B CA 1
ATOM 6341 C C . ASP B 1 207 ? -17.141 15.789 16.156 1 92.94 207 ASP B C 1
ATOM 6343 O O . ASP B 1 207 ? -16.047 15.992 15.602 1 92.94 207 ASP B O 1
ATOM 6347 N N . ASN B 1 208 ? -17.859 16.734 16.672 1 93.44 208 ASN B N 1
ATOM 6348 C CA . ASN B 1 208 ? -17.406 18.125 16.625 1 93.44 208 ASN B CA 1
ATOM 6349 C C . ASN B 1 208 ? -16.141 18.328 17.469 1 93.44 208 ASN B C 1
ATOM 6351 O O . ASN B 1 208 ? -15.25 19.078 17.078 1 93.44 208 ASN B O 1
ATOM 6355 N N . VAL B 1 209 ? -16.125 17.672 18.594 1 93.19 209 VAL B N 1
ATOM 6356 C CA . VAL B 1 209 ? -14.938 17.703 19.438 1 93.19 209 VAL B CA 1
ATOM 6357 C C . VAL B 1 209 ? -13.742 17.141 18.672 1 93.19 209 VAL B C 1
ATOM 6359 O O . VAL B 1 209 ? -12.648 17.703 18.703 1 93.19 209 VAL B O 1
ATOM 6362 N N . GLY B 1 210 ? -13.984 16.078 17.984 1 92.25 210 GLY B N 1
ATOM 6363 C CA . GLY B 1 210 ? -12.945 15.398 17.234 1 92.25 210 GLY B CA 1
ATOM 6364 C C . GLY B 1 210 ? -12.328 16.266 16.141 1 92.25 210 GLY B C 1
ATOM 6365 O O . GLY B 1 210 ? -11.125 16.219 15.914 1 92.25 210 GLY B O 1
ATOM 6366 N N . ASP B 1 211 ? -13.078 17.062 15.469 1 89.75 211 ASP B N 1
ATOM 6367 C CA . ASP B 1 211 ? -12.586 17.969 14.43 1 89.75 211 ASP B CA 1
ATOM 6368 C C . ASP B 1 211 ? -11.562 18.953 14.992 1 89.75 211 ASP B C 1
ATOM 6370 O O . ASP B 1 211 ? -10.609 19.328 14.312 1 89.75 211 ASP B O 1
ATOM 6374 N N . ASN B 1 212 ? -11.828 19.281 16.172 1 91.56 212 ASN B N 1
ATOM 6375 C CA . ASN B 1 212 ? -10.938 20.25 16.797 1 91.56 212 ASN B CA 1
ATOM 6376 C C . ASN B 1 212 ? -9.664 19.594 17.328 1 91.56 212 ASN B C 1
ATOM 6378 O O . ASN B 1 212 ? -8.562 20.109 17.141 1 91.56 212 ASN B O 1
ATOM 6382 N N . VAL B 1 213 ? -9.82 18.469 17.953 1 91.31 213 VAL B N 1
ATOM 6383 C CA . VAL B 1 213 ? -8.672 17.859 18.609 1 91.31 213 VAL B CA 1
ATOM 6384 C C . VAL B 1 213 ? -7.797 17.156 17.578 1 91.31 213 VAL B C 1
ATOM 6386 O O . VAL B 1 213 ? -6.566 17.203 17.656 1 91.31 213 VAL B O 1
ATOM 6389 N N . GLY B 1 214 ? -8.375 16.469 16.641 1 88.56 214 GLY B N 1
ATOM 6390 C CA . GLY B 1 214 ? -7.621 15.742 15.641 1 88.56 214 GLY B CA 1
ATOM 6391 C C . GLY B 1 214 ? -7.191 16.609 14.469 1 88.56 214 GLY B C 1
ATOM 6392 O O . GLY B 1 214 ? -6.008 16.656 14.133 1 88.56 214 GLY B O 1
ATOM 6393 N N . ASP B 1 215 ? -8.055 17.344 13.898 1 86.5 215 ASP B N 1
ATOM 6394 C CA . ASP B 1 215 ? -7.812 18.047 12.648 1 86.5 215 ASP B CA 1
ATOM 6395 C C . ASP B 1 215 ? -7.117 19.375 12.891 1 86.5 215 ASP B C 1
ATOM 6397 O O . ASP B 1 215 ? -6.371 19.859 12.031 1 86.5 215 ASP B O 1
ATOM 6401 N N . CYS B 1 216 ? -7.379 19.938 13.992 1 88.31 216 CYS B N 1
ATOM 6402 C CA . CYS B 1 216 ? -6.738 21.234 14.25 1 88.31 216 CYS B CA 1
ATOM 6403 C C . CYS B 1 216 ? -5.5 21.047 15.117 1 88.31 216 CYS B C 1
ATOM 6405 O O . CYS B 1 216 ? -4.387 21.375 14.695 1 88.31 216 CYS B O 1
ATOM 6407 N N . ALA B 1 217 ? -5.707 20.484 16.281 1 90.88 217 ALA B N 1
ATOM 6408 C CA . ALA B 1 217 ? -4.574 20.328 17.188 1 90.88 217 ALA B CA 1
ATOM 6409 C C . ALA B 1 217 ? -3.551 19.344 16.625 1 90.88 217 ALA B C 1
ATOM 6411 O O . ALA B 1 217 ? -2.344 19.594 16.703 1 90.88 217 ALA B O 1
ATOM 6412 N N . GLY B 1 218 ? -3.986 18.266 16.156 1 89.44 218 GLY B N 1
ATOM 6413 C CA . GLY B 1 218 ? -3.092 17.281 15.57 1 89.44 218 GLY B CA 1
ATOM 6414 C C . GLY B 1 218 ? -2.326 17.812 14.375 1 89.44 218 GLY B C 1
ATOM 6415 O O . GLY B 1 218 ? -1.122 17.578 14.25 1 89.44 218 GLY B O 1
ATOM 6416 N N . MET B 1 219 ? -2.955 18.516 13.523 1 88 219 MET B N 1
ATOM 6417 C CA . MET B 1 219 ? -2.311 19.062 12.336 1 88 219 MET B CA 1
ATOM 6418 C C . MET B 1 219 ? -1.327 20.172 12.711 1 88 219 MET B C 1
ATOM 6420 O O . MET B 1 219 ? -0.29 20.328 12.062 1 88 219 MET B O 1
ATOM 6424 N N . GLY B 1 220 ? -1.752 20.953 13.664 1 90 220 GLY B N 1
ATOM 6425 C CA . GLY B 1 220 ? -0.833 21.969 14.156 1 90 220 GLY B CA 1
ATOM 6426 C C . GLY B 1 220 ? 0.47 21.391 14.672 1 90 220 GLY B C 1
ATOM 6427 O O . GLY B 1 220 ? 1.55 21.875 14.328 1 90 220 GLY B O 1
ATOM 6428 N N . ALA B 1 221 ? 0.341 20.359 15.422 1 92.81 221 ALA B N 1
ATOM 6429 C CA . ALA B 1 221 ? 1.529 19.703 15.938 1 92.81 221 ALA B CA 1
ATOM 6430 C C . ALA B 1 221 ? 2.344 19.062 14.812 1 92.81 221 ALA B C 1
ATOM 6432 O O . ALA B 1 221 ? 3.576 19.078 14.852 1 92.81 221 ALA B O 1
ATOM 6433 N N . ASP B 1 222 ? 1.698 18.562 13.867 1 90.88 222 ASP B N 1
ATOM 6434 C CA . ASP B 1 222 ? 2.34 17.891 12.75 1 90.88 222 ASP B CA 1
ATOM 6435 C C . ASP B 1 222 ? 3.164 18.859 11.906 1 90.88 222 ASP B C 1
ATOM 6437 O O . ASP B 1 222 ? 4.324 18.594 11.602 1 90.88 222 ASP B O 1
ATOM 6441 N N . LEU B 1 223 ? 2.561 19.953 11.516 1 91.94 223 LEU B N 1
ATOM 6442 C CA . LEU B 1 223 ? 3.266 20.891 10.656 1 91.94 223 LEU B CA 1
ATOM 6443 C C . LEU B 1 223 ? 4.324 21.656 11.445 1 91.94 223 LEU B C 1
ATOM 6445 O O . LEU B 1 223 ? 5.336 22.078 10.883 1 91.94 223 LEU B O 1
ATOM 6449 N N . PHE B 1 224 ? 4.102 21.781 12.781 1 94.88 224 PHE B N 1
ATOM 6450 C CA . PHE B 1 224 ? 5.156 22.297 13.648 1 94.88 224 PHE B CA 1
ATOM 6451 C C . PHE B 1 224 ? 6.398 21.422 13.578 1 94.88 224 PHE B C 1
ATOM 6453 O O . PHE B 1 224 ? 7.504 21.906 13.352 1 94.88 224 PHE B O 1
ATOM 6460 N N . GLU B 1 225 ? 6.156 20.219 13.812 1 94.5 225 GLU B N 1
ATOM 6461 C CA . GLU B 1 225 ? 7.25 19.266 13.773 1 94.5 225 GLU B CA 1
ATOM 6462 C C . GLU B 1 225 ? 7.91 19.234 12.391 1 94.5 225 GLU B C 1
ATOM 6464 O O . GLU B 1 225 ? 9.133 19.188 12.289 1 94.5 225 GLU B O 1
ATOM 6469 N N . THR B 1 226 ? 7.117 19.219 11.352 1 93.25 226 THR B N 1
ATOM 6470 C CA . THR B 1 226 ? 7.648 19.188 9.992 1 93.25 226 THR B CA 1
ATOM 6471 C C . THR B 1 226 ? 8.555 20.391 9.742 1 93.25 226 THR B C 1
ATOM 6473 O O . THR B 1 226 ? 9.617 20.25 9.133 1 93.25 226 THR B O 1
ATOM 6476 N N . TYR B 1 227 ? 8.117 21.469 10.195 1 95.31 227 TYR B N 1
ATOM 6477 C CA . TYR B 1 227 ? 8.898 22.703 10.039 1 95.31 227 TYR B CA 1
ATOM 6478 C C . TYR B 1 227 ? 10.227 22.594 10.781 1 95.31 227 TYR B C 1
ATOM 6480 O O . TYR B 1 227 ? 11.281 22.922 10.227 1 95.31 227 TYR B O 1
ATOM 6488 N N . VAL B 1 228 ? 10.156 22.141 11.969 1 95.94 228 VAL B N 1
ATOM 6489 C CA . VAL B 1 228 ? 11.344 22.047 12.82 1 95.94 228 VAL B CA 1
ATOM 6490 C C . VAL B 1 228 ? 12.32 21.031 12.219 1 95.94 228 VAL B C 1
ATOM 6492 O O . VAL B 1 228 ? 13.5 21.344 12.031 1 95.94 228 VAL B O 1
ATOM 6495 N N . VAL B 1 229 ? 11.836 19.938 11.906 1 94.06 229 VAL B N 1
ATOM 6496 C CA . VAL B 1 229 ? 12.68 18.812 11.508 1 94.06 229 VAL B CA 1
ATOM 6497 C C . VAL B 1 229 ? 13.281 19.078 10.133 1 94.06 229 VAL B C 1
ATOM 6499 O O . VAL B 1 229 ? 14.43 18.719 9.867 1 94.06 229 VAL B O 1
ATOM 6502 N N . THR B 1 230 ? 12.547 19.656 9.273 1 94.06 230 THR B N 1
ATOM 6503 C CA . THR B 1 230 ? 13.062 19.984 7.945 1 94.06 230 THR B CA 1
ATOM 6504 C C . THR B 1 230 ? 14.133 21.078 8.031 1 94.06 230 THR B C 1
ATOM 6506 O O . THR B 1 230 ? 15.164 20.984 7.363 1 94.06 230 THR B O 1
ATOM 6509 N N . SER B 1 231 ? 13.891 22.078 8.828 1 95.62 231 SER B N 1
ATOM 6510 C CA . SER B 1 231 ? 14.906 23.109 9.047 1 95.62 231 SER B CA 1
ATOM 6511 C C . SER B 1 231 ? 16.172 22.516 9.664 1 95.62 231 SER B C 1
ATOM 6513 O O . SER B 1 231 ? 17.281 22.844 9.25 1 95.62 231 SER B O 1
ATOM 6515 N N . LEU B 1 232 ? 15.945 21.688 10.602 1 95.5 232 LEU B N 1
ATOM 6516 C CA . LEU B 1 232 ? 17.062 21.047 11.289 1 95.5 232 LEU B CA 1
ATOM 6517 C C . LEU B 1 232 ? 17.875 20.188 10.32 1 95.5 232 LEU B C 1
ATOM 6519 O O . LEU B 1 232 ? 19.109 20.172 10.391 1 95.5 232 LEU B O 1
ATOM 6523 N N . ALA B 1 233 ? 17.188 19.484 9.492 1 94.88 233 ALA B N 1
ATOM 6524 C CA . ALA B 1 233 ? 17.859 18.641 8.508 1 94.88 233 ALA B CA 1
ATOM 6525 C C . ALA B 1 233 ? 18.766 19.484 7.609 1 94.88 233 ALA B C 1
ATOM 6527 O O . ALA B 1 233 ? 19.906 19.094 7.312 1 94.88 233 ALA B O 1
ATOM 6528 N N . ALA B 1 234 ? 18.281 20.625 7.188 1 96.44 234 ALA B N 1
ATOM 6529 C CA . ALA B 1 234 ? 19.078 21.516 6.352 1 96.44 234 ALA B CA 1
ATOM 6530 C C . ALA B 1 234 ? 20.25 22.094 7.129 1 96.44 234 ALA B C 1
ATOM 6532 O O . ALA B 1 234 ? 21.359 22.234 6.59 1 96.44 234 ALA B O 1
ATOM 6533 N N . MET B 1 235 ? 20.062 22.422 8.383 1 96.88 235 MET B N 1
ATOM 6534 C CA . MET B 1 235 ? 21.125 22.953 9.227 1 96.88 235 MET B CA 1
ATOM 6535 C C . MET B 1 235 ? 22.219 21.906 9.43 1 96.88 235 MET B C 1
ATOM 6537 O O . MET B 1 235 ? 23.406 22.234 9.367 1 96.88 235 MET B O 1
ATOM 6541 N N . LEU B 1 236 ? 21.781 20.703 9.664 1 95.38 236 LEU B N 1
ATOM 6542 C CA . LEU B 1 236 ? 22.734 19.625 9.875 1 95.38 236 LEU B CA 1
ATOM 6543 C C . LEU B 1 236 ? 23.594 19.391 8.633 1 95.38 236 LEU B C 1
ATOM 6545 O O . LEU B 1 236 ? 24.812 19.266 8.727 1 95.38 236 LEU B O 1
ATOM 6549 N N . LEU B 1 237 ? 22.969 19.375 7.496 1 95.5 237 LEU B N 1
ATOM 6550 C CA . LEU B 1 237 ? 23.719 19.219 6.25 1 95.5 237 LEU B CA 1
ATOM 6551 C C . LEU B 1 237 ? 24.578 20.453 5.973 1 95.5 237 LEU B C 1
ATOM 6553 O O . LEU B 1 237 ? 25.656 20.344 5.395 1 95.5 237 LEU B O 1
ATOM 6557 N N . GLY B 1 238 ? 24.031 21.594 6.379 1 96.81 238 GLY B N 1
ATOM 6558 C CA . GLY B 1 238 ? 24.812 22.812 6.258 1 96.81 238 GLY B CA 1
ATOM 6559 C C . GLY B 1 238 ? 26.109 22.766 7.031 1 96.81 238 GLY B C 1
ATOM 6560 O O . GLY B 1 238 ? 27.125 23.312 6.582 1 96.81 238 GLY B O 1
ATOM 6561 N N . SER B 1 239 ? 26.094 22.109 8.164 1 95.25 239 SER B N 1
ATOM 6562 C CA . SER B 1 239 ? 27.297 22 8.984 1 95.25 239 SER B CA 1
ATOM 6563 C C . SER B 1 239 ? 28.391 21.203 8.281 1 95.25 239 SER B C 1
ATOM 6565 O O . SER B 1 239 ? 29.578 21.391 8.555 1 95.25 239 SER B O 1
ATOM 6567 N N . LEU B 1 240 ? 28.016 20.422 7.332 1 92.31 240 LEU B N 1
ATOM 6568 C CA . LEU B 1 240 ? 28.953 19.562 6.625 1 92.31 240 LEU B CA 1
ATOM 6569 C C . LEU B 1 240 ? 29.625 20.328 5.484 1 92.31 240 LEU B C 1
ATOM 6571 O O . LEU B 1 240 ? 30.656 19.891 4.969 1 92.31 240 LEU B O 1
ATOM 6575 N N . ILE B 1 241 ? 29.031 21.438 5.09 1 95.31 241 ILE B N 1
ATOM 6576 C CA . ILE B 1 241 ? 29.578 22.125 3.932 1 95.31 241 ILE B CA 1
ATOM 6577 C C . ILE B 1 241 ? 29.984 23.547 4.328 1 95.31 241 ILE B C 1
ATOM 6579 O O . ILE B 1 241 ? 30.016 24.453 3.484 1 95.31 241 ILE B O 1
ATOM 6583 N N . ILE B 1 242 ? 30.25 23.812 5.5 1 94.94 242 ILE B N 1
ATOM 6584 C CA . ILE B 1 242 ? 30.609 25.125 6.016 1 94.94 242 ILE B CA 1
ATOM 6585 C C . ILE B 1 242 ? 31.891 25.625 5.355 1 94.94 242 ILE B C 1
ATOM 6587 O O . ILE B 1 242 ? 32.125 26.828 5.25 1 94.94 242 ILE B O 1
ATOM 6591 N N . GLY B 1 243 ? 32.75 24.641 4.996 1 94 243 GLY B N 1
ATOM 6592 C CA . GLY B 1 243 ? 33.969 25 4.32 1 94 243 GLY B CA 1
ATOM 6593 C C . GLY B 1 243 ? 33.75 25.703 2.994 1 94 243 GLY B C 1
ATOM 6594 O O . GLY B 1 243 ? 34.562 26.547 2.578 1 94 243 GLY B O 1
ATOM 6595 N N . THR B 1 244 ? 32.656 25.406 2.375 1 94.69 244 THR B N 1
ATOM 6596 C CA . THR B 1 244 ? 32.312 26 1.085 1 94.69 244 THR B CA 1
ATOM 6597 C C . THR B 1 244 ? 31.391 27.188 1.266 1 94.69 244 THR B C 1
ATOM 6599 O O . THR B 1 244 ? 31.531 28.203 0.589 1 94.69 244 THR B O 1
ATOM 6602 N N . TYR B 1 245 ? 30.438 27.047 2.133 1 96.06 245 TYR B N 1
ATOM 6603 C CA . TYR B 1 245 ? 29.469 28.109 2.434 1 96.06 245 TYR B CA 1
ATOM 6604 C C . TYR B 1 245 ? 29.453 28.406 3.926 1 96.06 245 TYR B C 1
ATOM 6606 O O . TYR B 1 245 ? 28.812 27.703 4.703 1 96.06 245 TYR B O 1
ATOM 6614 N N . GLU B 1 246 ? 29.891 29.484 4.301 1 94.69 246 GLU B N 1
ATOM 6615 C CA . GLU B 1 246 ? 30.078 29.844 5.707 1 94.69 246 GLU B CA 1
ATOM 6616 C C . GLU B 1 246 ? 28.734 29.969 6.422 1 94.69 246 GLU B C 1
ATOM 6618 O O . GLU B 1 246 ? 28.625 29.672 7.609 1 94.69 246 GLU B O 1
ATOM 6623 N N . ASN B 1 247 ? 27.719 30.406 5.699 1 96.5 247 ASN B N 1
ATOM 6624 C CA . ASN B 1 247 ? 26.422 30.672 6.309 1 96.5 247 ASN B CA 1
ATOM 6625 C C . ASN B 1 247 ? 25.422 29.562 6.039 1 96.5 247 ASN B C 1
ATOM 6627 O O . ASN B 1 247 ? 24.203 29.766 6.148 1 96.5 247 ASN B O 1
ATOM 6631 N N . ALA B 1 248 ? 25.906 28.375 5.75 1 97.06 248 ALA B N 1
ATOM 6632 C CA . ALA B 1 248 ? 25.062 27.266 5.332 1 97.06 248 ALA B CA 1
ATOM 6633 C C . ALA B 1 248 ? 24.125 26.828 6.461 1 97.06 248 ALA B C 1
ATOM 6635 O O . ALA B 1 248 ? 23.016 26.359 6.211 1 97.06 248 ALA B O 1
ATOM 6636 N N . ILE B 1 249 ? 24.516 27 7.695 1 97.19 249 ILE B N 1
ATOM 6637 C CA . ILE B 1 249 ? 23.703 26.609 8.836 1 97.19 249 ILE B CA 1
ATOM 6638 C C . ILE B 1 249 ? 22.594 27.625 9.07 1 97.19 249 ILE B C 1
ATOM 6640 O O . ILE B 1 249 ? 21.453 27.25 9.391 1 97.19 249 ILE B O 1
ATOM 6644 N N . LEU B 1 250 ? 22.844 28.906 8.844 1 96.69 250 LEU B N 1
ATOM 6645 C CA . LEU B 1 250 ? 21.906 29.984 9.133 1 96.69 250 LEU B CA 1
ATOM 6646 C C . LEU B 1 250 ? 20.938 30.188 7.965 1 96.69 250 LEU B C 1
ATOM 6648 O O . LEU B 1 250 ? 19.859 30.734 8.141 1 96.69 250 LEU B O 1
ATOM 6652 N N . TYR B 1 251 ? 21.328 29.781 6.805 1 97.19 251 TYR B N 1
ATOM 6653 C CA . TYR B 1 251 ? 20.609 30.031 5.562 1 97.19 251 TYR B CA 1
ATOM 6654 C C . TYR B 1 251 ? 19.172 29.531 5.648 1 97.19 251 TYR B C 1
ATOM 6656 O O . TYR B 1 251 ? 18.234 30.297 5.402 1 97.19 251 TYR B O 1
ATOM 6664 N N . PRO B 1 252 ? 18.922 28.297 6.074 1 97 252 PRO B N 1
ATOM 6665 C CA . PRO B 1 252 ? 17.531 27.828 6.156 1 97 252 PRO B CA 1
ATOM 6666 C C . PRO B 1 252 ? 16.703 28.609 7.172 1 97 252 PRO B C 1
ATOM 6668 O O . PRO B 1 252 ? 15.508 28.828 6.961 1 97 252 PRO B O 1
ATOM 6671 N N . LEU B 1 253 ? 17.266 29.062 8.234 1 97.12 253 LEU B N 1
ATOM 6672 C CA . LEU B 1 253 ? 16.562 29.828 9.242 1 97.12 253 LEU B CA 1
ATOM 6673 C C . LEU B 1 253 ? 16.172 31.203 8.703 1 97.12 253 LEU B C 1
ATOM 6675 O O . LEU B 1 253 ? 15.078 31.703 8.984 1 97.12 253 LEU B O 1
ATOM 6679 N N . VAL B 1 254 ? 17.062 31.766 7.934 1 97.12 254 VAL B N 1
ATOM 6680 C CA . VAL B 1 254 ? 16.781 33.062 7.375 1 97.12 254 VAL B CA 1
ATOM 6681 C C . VAL B 1 254 ? 15.695 32.969 6.297 1 97.12 254 VAL B C 1
ATOM 6683 O O . VAL B 1 254 ? 14.844 33.844 6.168 1 97.12 254 VAL B O 1
ATOM 6686 N N . LEU B 1 255 ? 15.781 31.891 5.523 1 97.44 255 LEU B N 1
ATOM 6687 C CA . LEU B 1 255 ? 14.719 31.656 4.555 1 97.44 255 LEU B CA 1
ATOM 6688 C C . LEU B 1 255 ? 13.367 31.562 5.246 1 97.44 255 LEU B C 1
ATOM 6690 O O . LEU B 1 255 ? 12.383 32.125 4.777 1 97.44 255 LEU B O 1
ATOM 6694 N N . GLY B 1 256 ? 13.336 30.844 6.363 1 96.69 256 GLY B N 1
ATOM 6695 C CA . GLY B 1 256 ? 12.109 30.734 7.137 1 96.69 256 GLY B CA 1
ATOM 6696 C C . GLY B 1 256 ? 11.641 32.062 7.68 1 96.69 256 GLY B C 1
ATOM 6697 O O . GLY B 1 256 ? 10.438 32.344 7.73 1 96.69 256 GLY B O 1
ATOM 6698 N N . SER B 1 257 ? 12.547 32.906 8.008 1 96.81 257 SER B N 1
ATOM 6699 C CA . SER B 1 257 ? 12.234 34.219 8.586 1 96.81 257 SER B CA 1
ATOM 6700 C C . SER B 1 257 ? 11.531 35.094 7.57 1 96.81 257 SER B C 1
ATOM 6702 O O . SER B 1 257 ? 10.492 35.688 7.871 1 96.81 257 SER B O 1
ATOM 6704 N N . VAL B 1 258 ? 12.055 35.156 6.434 1 96.75 258 VAL B N 1
ATOM 6705 C CA . VAL B 1 258 ? 11.453 36.031 5.43 1 96.75 258 VAL B CA 1
ATOM 6706 C C . VAL B 1 258 ? 10.117 35.469 4.973 1 96.75 258 VAL B C 1
ATOM 6708 O O . VAL B 1 258 ? 9.227 36.188 4.543 1 96.75 258 VAL B O 1
ATOM 6711 N N . ALA B 1 259 ? 10.031 34.156 4.973 1 96.75 259 ALA B N 1
ATOM 6712 C CA . ALA B 1 259 ? 8.789 33.5 4.578 1 96.75 259 ALA B CA 1
ATOM 6713 C C . ALA B 1 259 ? 7.66 33.844 5.555 1 96.75 259 ALA B C 1
ATOM 6715 O O . ALA B 1 259 ? 6.492 33.906 5.164 1 96.75 259 ALA B O 1
ATOM 6716 N N . ILE B 1 260 ? 7.961 34 6.824 1 96.5 260 ILE B N 1
ATOM 6717 C CA . ILE B 1 260 ? 6.969 34.375 7.82 1 96.5 260 ILE B CA 1
ATOM 6718 C C . ILE B 1 260 ? 6.352 35.719 7.441 1 96.5 260 ILE B C 1
ATOM 6720 O O . ILE B 1 260 ? 5.129 35.875 7.48 1 96.5 260 ILE B O 1
ATOM 6724 N N . PHE B 1 261 ? 7.16 36.625 7.027 1 96.56 261 PHE B N 1
ATOM 6725 C CA . PHE B 1 261 ? 6.66 37.938 6.625 1 96.56 261 PHE B CA 1
ATOM 6726 C C . PHE B 1 261 ? 5.809 37.812 5.367 1 96.56 261 PHE B C 1
ATOM 6728 O O . PHE B 1 261 ? 4.793 38.5 5.238 1 96.56 261 PHE B O 1
ATOM 6735 N N . ALA B 1 262 ? 6.281 37 4.492 1 96.62 262 ALA B N 1
ATOM 6736 C CA . ALA B 1 262 ? 5.484 36.75 3.293 1 96.62 262 ALA B CA 1
ATOM 6737 C C . ALA B 1 262 ? 4.102 36.219 3.654 1 96.62 262 ALA B C 1
ATOM 6739 O O . ALA B 1 262 ? 3.098 36.594 3.061 1 96.62 262 ALA B O 1
ATOM 6740 N N . SER B 1 263 ? 4.031 35.312 4.609 1 96.19 263 SER B N 1
ATOM 6741 C CA . SER B 1 263 ? 2.76 34.75 5.051 1 96.19 263 SER B CA 1
ATOM 6742 C C . SER B 1 263 ? 1.883 35.812 5.703 1 96.19 263 SER B C 1
ATOM 6744 O O . SER B 1 263 ? 0.676 35.875 5.457 1 96.19 263 SER B O 1
ATOM 6746 N N . ILE B 1 264 ? 2.473 36.688 6.516 1 96.06 264 ILE B N 1
ATOM 6747 C CA . ILE B 1 264 ? 1.736 37.75 7.203 1 96.06 264 ILE B CA 1
ATOM 6748 C C . ILE B 1 264 ? 1.111 38.688 6.18 1 96.06 264 ILE B C 1
ATOM 6750 O O . ILE B 1 264 ? -0.079 39 6.262 1 96.06 264 ILE B O 1
ATOM 6754 N N . ILE B 1 265 ? 1.865 39.031 5.176 1 96.31 265 ILE B N 1
ATOM 6755 C CA . ILE B 1 265 ? 1.394 39.938 4.145 1 96.31 265 ILE B CA 1
ATOM 6756 C C . ILE B 1 265 ? 0.286 39.281 3.33 1 96.31 265 ILE B C 1
ATOM 6758 O O . ILE B 1 265 ? -0.719 39.906 3.004 1 96.31 265 ILE B O 1
ATOM 6762 N N . SER B 1 266 ? 0.445 38.094 3.086 1 95.19 266 SER B N 1
ATOM 6763 C CA . SER B 1 266 ? -0.453 37.375 2.178 1 95.19 266 SER B CA 1
ATOM 6764 C C . SER B 1 266 ? -1.803 37.094 2.836 1 95.19 266 SER B C 1
ATOM 6766 O O . SER B 1 266 ? -2.805 36.906 2.146 1 95.19 266 SER B O 1
ATOM 6768 N N . VAL B 1 267 ? -1.865 37 4.164 1 93.62 267 VAL B N 1
ATOM 6769 C CA . VAL B 1 267 ? -3.123 36.812 4.879 1 93.62 267 VAL B CA 1
ATOM 6770 C C . VAL B 1 267 ? -4.113 37.906 4.492 1 93.62 267 VAL B C 1
ATOM 6772 O O . VAL B 1 267 ? -5.316 37.656 4.387 1 93.62 267 VAL B O 1
ATOM 6775 N N . PHE B 1 268 ? -3.574 39.031 4.152 1 92.31 268 PHE B N 1
ATOM 6776 C CA . PHE B 1 268 ? -4.422 40.188 3.85 1 92.31 268 PHE B CA 1
ATOM 6777 C C . PHE B 1 268 ? -4.918 40.125 2.41 1 92.31 268 PHE B C 1
ATOM 6779 O O . PHE B 1 268 ? -5.828 40.844 2.029 1 92.31 268 PHE B O 1
ATOM 6786 N N . PHE B 1 269 ? -4.398 39.188 1.633 1 92.5 269 PHE B N 1
ATOM 6787 C CA . PHE B 1 269 ? -4.832 39.031 0.249 1 92.5 269 PHE B CA 1
ATOM 6788 C C . PHE B 1 269 ? -6.07 38.156 0.169 1 92.5 269 PHE B C 1
ATOM 6790 O O . PHE B 1 269 ? -6.742 38.094 -0.863 1 92.5 269 PHE B O 1
ATOM 6797 N N . VAL B 1 270 ? -6.434 37.438 1.24 1 92.56 270 VAL B N 1
ATOM 6798 C CA . VAL B 1 270 ? -7.531 36.469 1.22 1 92.56 270 VAL B CA 1
ATOM 6799 C C . VAL B 1 270 ? -8.859 37.219 1.393 1 92.56 270 VAL B C 1
ATOM 6801 O O . VAL B 1 270 ? -9.312 37.438 2.518 1 92.56 270 VAL B O 1
ATOM 6804 N N . LYS B 1 271 ? -9.477 37.531 0.305 1 90.19 271 LYS B N 1
ATOM 6805 C CA . LYS B 1 271 ? -10.773 38.188 0.238 1 90.19 271 LYS B CA 1
ATOM 6806 C C . LYS B 1 271 ? -11.609 37.656 -0.924 1 90.19 271 LYS B C 1
ATOM 6808 O O . LYS B 1 271 ? -11.07 37.375 -2 1 90.19 271 LYS B O 1
ATOM 6813 N N . ILE B 1 272 ? -12.867 37.469 -0.54 1 87.75 272 ILE B N 1
ATOM 6814 C CA . ILE B 1 272 ? -13.758 36.969 -1.577 1 87.75 272 ILE B CA 1
ATOM 6815 C C . ILE B 1 272 ? -13.945 38.031 -2.66 1 87.75 272 ILE B C 1
ATOM 6817 O O . ILE B 1 272 ? -14.203 39.219 -2.355 1 87.75 272 ILE B O 1
ATOM 6821 N N . GLY B 1 273 ? -13.727 37.656 -3.85 1 79.38 273 GLY B N 1
ATOM 6822 C CA . GLY B 1 273 ? -13.93 38.594 -4.965 1 79.38 273 GLY B CA 1
ATOM 6823 C C . GLY B 1 273 ? -15.375 38.656 -5.41 1 79.38 273 GLY B C 1
ATOM 6824 O O . GLY B 1 273 ? -16.266 38.156 -4.734 1 79.38 273 GLY B O 1
ATOM 6825 N N . LYS B 1 274 ? -15.594 39.219 -6.539 1 81.56 274 LYS B N 1
ATOM 6826 C CA . LYS B 1 274 ? -16.922 39.469 -7.105 1 81.56 274 LYS B CA 1
ATOM 6827 C C . LYS B 1 274 ? -17.594 38.156 -7.527 1 81.56 274 LYS B C 1
ATOM 6829 O O . LYS B 1 274 ? -18.828 38.094 -7.559 1 81.56 274 LYS B O 1
ATOM 6834 N N . GLU B 1 275 ? -16.797 37.188 -7.777 1 80.62 275 GLU B N 1
ATOM 6835 C CA . GLU B 1 275 ? -17.344 35.938 -8.281 1 80.62 275 GLU B CA 1
ATOM 6836 C C . GLU B 1 275 ? -17.828 35.062 -7.133 1 80.62 275 GLU B C 1
ATOM 6838 O O . GLU B 1 275 ? -18.516 34.062 -7.355 1 80.62 275 GLU B O 1
ATOM 6843 N N . GLY B 1 276 ? -17.469 35.438 -6.012 1 81.62 276 GLY B N 1
ATOM 6844 C CA . GLY B 1 276 ? -17.953 34.719 -4.84 1 81.62 276 GLY B CA 1
ATOM 6845 C C . GLY B 1 276 ? -17.328 33.344 -4.668 1 81.62 276 GLY B C 1
ATOM 6846 O O . GLY B 1 276 ? -17.906 32.469 -4.023 1 81.62 276 GLY B O 1
ATOM 6847 N N . LYS B 1 277 ? -16.188 33.125 -5.297 1 87.62 277 LYS B N 1
ATOM 6848 C CA . LYS B 1 277 ? -15.531 31.828 -5.227 1 87.62 277 LYS B CA 1
ATOM 6849 C C . LYS B 1 277 ? -14.578 31.75 -4.039 1 87.62 277 LYS B C 1
ATOM 6851 O O . LYS B 1 277 ? -13.516 32.375 -4.047 1 87.62 277 LYS B O 1
ATOM 6856 N N . ILE B 1 278 ? -14.961 30.969 -3.068 1 90.12 278 ILE B N 1
ATOM 6857 C CA . ILE B 1 278 ? -14.242 30.844 -1.806 1 90.12 278 ILE B CA 1
ATOM 6858 C C . ILE B 1 278 ? -12.828 30.312 -2.068 1 90.12 278 ILE B C 1
ATOM 6860 O O . ILE B 1 278 ? -11.852 30.875 -1.564 1 90.12 278 ILE B O 1
ATOM 6864 N N . MET B 1 279 ? -12.703 29.297 -2.891 1 87.81 279 MET B N 1
ATOM 6865 C CA . MET B 1 279 ? -11.422 28.641 -3.135 1 87.81 279 MET B CA 1
ATOM 6866 C C . MET B 1 279 ? -10.438 29.594 -3.799 1 87.81 279 MET B C 1
ATOM 6868 O O . MET B 1 279 ? -9.234 29.547 -3.537 1 87.81 279 MET B O 1
ATOM 6872 N N . GLN B 1 280 ? -10.875 30.391 -4.68 1 89.31 280 GLN B N 1
ATOM 6873 C CA . GLN B 1 280 ? -10.008 31.359 -5.355 1 89.31 280 GLN B CA 1
ATOM 6874 C C . GLN B 1 280 ? -9.43 32.375 -4.371 1 89.31 280 GLN B C 1
ATOM 6876 O O . GLN B 1 280 ? -8.273 32.781 -4.508 1 89.31 280 GLN B O 1
ATOM 6881 N N . ALA B 1 281 ? -10.234 32.781 -3.482 1 91.44 281 ALA B N 1
ATOM 6882 C CA . ALA B 1 281 ? -9.773 33.719 -2.451 1 91.44 281 ALA B CA 1
ATOM 6883 C C . ALA B 1 281 ? -8.648 33.094 -1.627 1 91.44 281 ALA B C 1
ATOM 6885 O O . ALA B 1 281 ? -7.641 33.75 -1.35 1 91.44 281 ALA B O 1
ATOM 6886 N N . LEU B 1 282 ? -8.844 31.891 -1.247 1 91 282 LEU B N 1
ATOM 6887 C CA . LEU B 1 282 ? -7.852 31.188 -0.437 1 91 282 LEU B CA 1
ATOM 6888 C C . LEU B 1 282 ? -6.562 30.969 -1.223 1 91 282 LEU B C 1
ATOM 6890 O O . LEU B 1 282 ? -5.469 31.156 -0.689 1 91 282 LEU B O 1
ATOM 6894 N N . TYR B 1 283 ? -6.637 30.641 -2.514 1 90.06 283 TYR B N 1
ATOM 6895 C CA . TYR B 1 283 ? -5.465 30.359 -3.334 1 90.06 283 TYR B CA 1
ATOM 6896 C C . TYR B 1 283 ? -4.699 31.641 -3.646 1 90.06 283 TYR B C 1
ATOM 6898 O O . TYR B 1 283 ? -3.488 31.594 -3.887 1 90.06 283 TYR B O 1
ATOM 6906 N N . LYS B 1 284 ? -5.398 32.719 -3.648 1 91.94 284 LYS B N 1
ATOM 6907 C CA . LYS B 1 284 ? -4.715 34 -3.797 1 91.94 284 LYS B CA 1
ATOM 6908 C C . LYS B 1 284 ? -3.754 34.25 -2.637 1 91.94 284 LYS B C 1
ATOM 6910 O O . LYS B 1 284 ? -2.676 34.812 -2.828 1 91.94 284 LYS B O 1
ATOM 6915 N N . GLY B 1 285 ? -4.199 33.875 -1.494 1 91.94 285 GLY B N 1
ATOM 6916 C CA . GLY B 1 285 ? -3.314 33.969 -0.343 1 91.94 285 GLY B CA 1
ATOM 6917 C C . GLY B 1 285 ? -2.088 33.094 -0.458 1 91.94 285 GLY B C 1
ATOM 6918 O O . GLY B 1 285 ? -0.963 33.531 -0.239 1 91.94 285 GLY B O 1
ATOM 6919 N N . VAL B 1 286 ? -2.285 31.828 -0.825 1 91.69 286 VAL B N 1
ATOM 6920 C CA . VAL B 1 286 ? -1.187 30.875 -0.954 1 91.69 286 VAL B CA 1
ATOM 6921 C C . VAL B 1 286 ? -0.237 31.328 -2.061 1 91.69 286 VAL B C 1
ATOM 6923 O O . VAL B 1 286 ? 0.983 31.312 -1.883 1 91.69 286 VAL B O 1
ATOM 6926 N N . GLY B 1 287 ? -0.814 31.672 -3.18 1 93.12 287 GLY B N 1
ATOM 6927 C CA . GLY B 1 287 ? -0.007 32.156 -4.285 1 93.12 287 GLY B CA 1
ATOM 6928 C C . GLY B 1 287 ? 0.788 33.406 -3.934 1 93.12 287 GLY B C 1
ATOM 6929 O O . GLY B 1 287 ? 1.95 33.531 -4.324 1 93.12 287 GLY B O 1
ATOM 6930 N N . GLY B 1 288 ? 0.161 34.344 -3.244 1 94.38 288 GLY B N 1
ATOM 6931 C CA . GLY B 1 288 ? 0.862 35.531 -2.781 1 94.38 288 GLY B CA 1
ATOM 6932 C C . GLY B 1 288 ? 2.047 35.188 -1.889 1 94.38 288 GLY B C 1
ATOM 6933 O O . GLY B 1 288 ? 3.125 35.781 -2.053 1 94.38 288 GLY B O 1
ATOM 6934 N N . SER B 1 289 ? 1.823 34.344 -0.927 1 95.06 289 SER B N 1
ATOM 6935 C CA . SER B 1 289 ? 2.9 33.969 -0.026 1 95.06 289 SER B CA 1
ATOM 6936 C C . SER B 1 289 ? 4.051 33.312 -0.79 1 95.06 289 SER B C 1
ATOM 6938 O O . SER B 1 289 ? 5.219 33.562 -0.489 1 95.06 289 SER B O 1
ATOM 6940 N N . ALA B 1 290 ? 3.754 32.438 -1.771 1 95.06 290 ALA B N 1
ATOM 6941 C CA . ALA B 1 290 ? 4.773 31.766 -2.564 1 95.06 290 ALA B CA 1
ATOM 6942 C C . ALA B 1 290 ? 5.586 32.75 -3.385 1 95.06 290 ALA B C 1
ATOM 6944 O O . ALA B 1 290 ? 6.82 32.688 -3.408 1 95.06 290 ALA B O 1
ATOM 6945 N N . ILE B 1 291 ? 4.949 33.688 -4.02 1 96.62 291 ILE B N 1
ATOM 6946 C CA . ILE B 1 291 ? 5.609 34.656 -4.898 1 96.62 291 ILE B CA 1
ATOM 6947 C C . ILE B 1 291 ? 6.465 35.625 -4.07 1 96.62 291 ILE B C 1
ATOM 6949 O O . ILE B 1 291 ? 7.625 35.875 -4.406 1 96.62 291 ILE B O 1
ATOM 6953 N N . ILE B 1 292 ? 5.945 36.156 -2.99 1 96.88 292 ILE B N 1
ATOM 6954 C CA . ILE B 1 292 ? 6.688 37.062 -2.143 1 96.88 292 ILE B CA 1
ATOM 6955 C C . ILE B 1 292 ? 7.898 36.344 -1.541 1 96.88 292 ILE B C 1
ATOM 6957 O O . ILE B 1 292 ? 8.984 36.938 -1.461 1 96.88 292 ILE B O 1
ATOM 6961 N N . SER B 1 293 ? 7.699 35.125 -1.089 1 97.19 293 SER B N 1
ATOM 6962 C CA . SER B 1 293 ? 8.812 34.375 -0.558 1 97.19 293 SER B CA 1
ATOM 6963 C C . SER B 1 293 ? 9.914 34.188 -1.603 1 97.19 293 SER B C 1
ATOM 6965 O O . SER B 1 293 ? 11.094 34.344 -1.304 1 97.19 293 SER B O 1
ATOM 6967 N N . LEU B 1 294 ? 9.523 33.844 -2.84 1 97.19 294 LEU B N 1
ATOM 6968 C CA . LEU B 1 294 ? 10.5 33.625 -3.9 1 97.19 294 LEU B CA 1
ATOM 6969 C C . LEU B 1 294 ? 11.32 34.875 -4.164 1 97.19 294 LEU B C 1
ATOM 6971 O O . LEU B 1 294 ? 12.531 34.812 -4.379 1 97.19 294 LEU B O 1
ATOM 6975 N N . ILE B 1 295 ? 10.68 35.969 -4.188 1 97.56 295 ILE B N 1
ATOM 6976 C CA . ILE B 1 295 ? 11.375 37.25 -4.391 1 97.56 295 ILE B CA 1
ATOM 6977 C C . ILE B 1 295 ? 12.352 37.5 -3.24 1 97.56 295 ILE B C 1
ATOM 6979 O O . ILE B 1 295 ? 13.508 37.844 -3.469 1 97.56 295 ILE B O 1
ATOM 6983 N N . ALA B 1 296 ? 11.922 37.281 -2.037 1 97.44 296 ALA B N 1
ATOM 6984 C CA . ALA B 1 296 ? 12.773 37.5 -0.867 1 97.44 296 ALA B CA 1
ATOM 6985 C C . ALA B 1 296 ? 13.938 36.5 -0.867 1 97.44 296 ALA B C 1
ATOM 6987 O O . ALA B 1 296 ? 15.047 36.844 -0.448 1 97.44 296 ALA B O 1
ATOM 6988 N N . PHE B 1 297 ? 13.703 35.281 -1.273 1 98.38 297 PHE B N 1
ATOM 6989 C CA . PHE B 1 297 ? 14.727 34.25 -1.303 1 98.38 297 PHE B CA 1
ATOM 6990 C C . PHE B 1 297 ? 15.875 34.625 -2.221 1 98.38 297 PHE B C 1
ATOM 6992 O O . PHE B 1 297 ? 17.031 34.312 -1.945 1 98.38 297 PHE B O 1
ATOM 6999 N N . TYR B 1 298 ? 15.516 35.281 -3.34 1 98.06 298 TYR B N 1
ATOM 7000 C CA . TYR B 1 298 ? 16.547 35.719 -4.266 1 98.06 298 TYR B CA 1
ATOM 7001 C C . TYR B 1 298 ? 17.531 36.656 -3.574 1 98.06 298 TYR B C 1
ATOM 7003 O O . TYR B 1 298 ? 18.75 36.469 -3.678 1 98.06 298 TYR B O 1
ATOM 7011 N N . PHE B 1 299 ? 17.078 37.594 -2.852 1 97.38 299 PHE B N 1
ATOM 7012 C CA . PHE B 1 299 ? 17.922 38.594 -2.186 1 97.38 299 PHE B CA 1
ATOM 7013 C C . PHE B 1 299 ? 18.672 37.969 -1.019 1 97.38 299 PHE B C 1
ATOM 7015 O O . PHE B 1 299 ? 19.859 38.25 -0.804 1 97.38 299 PHE B O 1
ATOM 7022 N N . VAL B 1 300 ? 18.031 37.094 -0.245 1 97 300 VAL B N 1
ATOM 7023 C CA . VAL B 1 300 ? 18.656 36.438 0.891 1 97 300 VAL B CA 1
ATOM 7024 C C . VAL B 1 300 ? 19.797 35.531 0.403 1 97 300 VAL B C 1
ATOM 7026 O O . VAL B 1 300 ? 20.875 35.5 0.997 1 97 300 VAL B O 1
ATOM 7029 N N . THR B 1 301 ? 19.547 34.781 -0.683 1 97.88 301 THR B N 1
ATOM 7030 C CA . THR B 1 301 ? 20.531 33.844 -1.211 1 97.88 301 THR B CA 1
ATOM 7031 C C . THR B 1 301 ? 21.766 34.625 -1.718 1 97.88 301 THR B C 1
ATOM 7033 O O . THR B 1 301 ? 22.906 34.219 -1.459 1 97.88 301 THR B O 1
ATOM 7036 N N . ASN B 1 302 ? 21.547 35.719 -2.406 1 96.19 302 ASN B N 1
ATOM 7037 C CA . ASN B 1 302 ? 22.641 36.5 -2.93 1 96.19 302 ASN B CA 1
ATOM 7038 C C . ASN B 1 302 ? 23.453 37.156 -1.807 1 96.19 302 ASN B C 1
ATOM 7040 O O . ASN B 1 302 ? 24.688 37.188 -1.873 1 96.19 302 ASN B O 1
ATOM 7044 N N . SER B 1 303 ? 22.844 37.531 -0.846 1 94.62 303 SER B N 1
ATOM 7045 C CA . SER B 1 303 ? 23.516 38.25 0.231 1 94.62 303 SER B CA 1
ATOM 7046 C C . SER B 1 303 ? 24.219 37.312 1.186 1 94.62 303 SER B C 1
ATOM 7048 O O . SER B 1 303 ? 25.328 37.562 1.64 1 94.62 303 SER B O 1
ATOM 7050 N N . LEU B 1 304 ? 23.641 36.188 1.485 1 95.19 304 LEU B N 1
ATOM 7051 C CA . LEU B 1 304 ? 24.141 35.312 2.531 1 95.19 304 LEU B CA 1
ATOM 7052 C C . LEU B 1 304 ? 25.062 34.25 1.945 1 95.19 304 LEU B C 1
ATOM 7054 O O . LEU B 1 304 ? 26.031 33.812 2.586 1 95.19 304 LEU B O 1
ATOM 7058 N N . MET B 1 305 ? 24.719 33.719 0.759 1 96.44 305 MET B N 1
ATOM 7059 C CA . MET B 1 305 ? 25.422 32.562 0.231 1 96.44 305 MET B CA 1
ATOM 7060 C C . MET B 1 305 ? 26.297 32.938 -0.953 1 96.44 305 MET B C 1
ATOM 7062 O O . MET B 1 305 ? 27.297 32.281 -1.245 1 96.44 305 MET B O 1
ATOM 7066 N N . GLY B 1 306 ? 26 33.938 -1.713 1 95.38 306 GLY B N 1
ATOM 7067 C CA . GLY B 1 306 ? 26.766 34.406 -2.861 1 95.38 306 GLY B CA 1
ATOM 7068 C C . GLY B 1 306 ? 26.75 33.406 -4.02 1 95.38 306 GLY B C 1
ATOM 7069 O O . GLY B 1 306 ? 27.656 33.406 -4.863 1 95.38 306 GLY B O 1
ATOM 7070 N N . ASP B 1 307 ? 25.891 32.438 -4.008 1 96.44 307 ASP B N 1
ATOM 7071 C CA . ASP B 1 307 ? 25.75 31.438 -5.047 1 96.44 307 ASP B CA 1
ATOM 7072 C C . ASP B 1 307 ? 24.281 31.297 -5.488 1 96.44 307 ASP B C 1
ATOM 7074 O O . ASP B 1 307 ? 23.469 30.688 -4.789 1 96.44 307 ASP B O 1
ATOM 7078 N N . ILE B 1 308 ? 24 31.688 -6.664 1 96.44 308 ILE B N 1
ATOM 7079 C CA . ILE B 1 308 ? 22.641 31.781 -7.191 1 96.44 308 ILE B CA 1
ATOM 7080 C C . ILE B 1 308 ? 22.078 30.375 -7.395 1 96.44 308 ILE B C 1
ATOM 7082 O O . ILE B 1 308 ? 20.859 30.188 -7.465 1 96.44 308 ILE B O 1
ATOM 7086 N N . ARG B 1 309 ? 23 29.469 -7.559 1 96.38 309 ARG B N 1
ATOM 7087 C CA . ARG B 1 309 ? 22.547 28.094 -7.77 1 96.38 309 ARG B CA 1
ATOM 7088 C C . ARG B 1 309 ? 21.672 27.625 -6.625 1 96.38 309 ARG B C 1
ATOM 7090 O O . ARG B 1 309 ? 20.781 26.781 -6.82 1 96.38 309 ARG B O 1
ATOM 7097 N N . LEU B 1 310 ? 21.859 28.016 -5.402 1 98.31 310 LEU B N 1
ATOM 7098 C CA . LEU B 1 310 ? 21.047 27.656 -4.25 1 98.31 310 LEU B CA 1
ATOM 7099 C C . LEU B 1 310 ? 19.656 28.312 -4.348 1 98.31 310 LEU B C 1
ATOM 7101 O O . LEU B 1 310 ? 18.688 27.766 -3.838 1 98.31 310 LEU B O 1
ATOM 7105 N N . PHE B 1 311 ? 19.562 29.469 -4.992 1 98.38 311 PHE B N 1
ATOM 7106 C CA . PHE B 1 311 ? 18.266 30.094 -5.25 1 98.38 311 PHE B CA 1
ATOM 7107 C C . PHE B 1 311 ? 17.406 29.203 -6.145 1 98.38 311 PHE B C 1
ATOM 7109 O O . PHE B 1 311 ? 16.203 29.094 -5.93 1 98.38 311 PHE B O 1
ATOM 7116 N N . TYR B 1 312 ? 17.969 28.594 -7.133 1 98.31 312 TYR B N 1
ATOM 7117 C CA . TYR B 1 312 ? 17.219 27.703 -8.016 1 98.31 312 TYR B CA 1
ATOM 7118 C C . TYR B 1 312 ? 16.656 26.516 -7.242 1 98.31 312 TYR B C 1
ATOM 7120 O O . TYR B 1 312 ? 15.57 26.016 -7.562 1 98.31 312 TYR B O 1
ATOM 7128 N N . ALA B 1 313 ? 17.391 26.062 -6.25 1 98 313 ALA B N 1
ATOM 7129 C CA . ALA B 1 313 ? 16.859 25 -5.402 1 98 313 ALA B CA 1
ATOM 7130 C C . ALA B 1 313 ? 15.586 25.453 -4.68 1 98 313 ALA B C 1
ATOM 7132 O O . ALA B 1 313 ? 14.641 24.688 -4.523 1 98 313 ALA B O 1
ATOM 7133 N N . THR B 1 314 ? 15.609 26.719 -4.23 1 98.25 314 THR B N 1
ATOM 7134 C CA . THR B 1 314 ? 14.414 27.234 -3.578 1 98.25 314 THR B CA 1
ATOM 7135 C C . THR B 1 314 ? 13.25 27.344 -4.566 1 98.25 314 THR B C 1
ATOM 7137 O O . THR B 1 314 ? 12.094 27.109 -4.203 1 98.25 314 THR B O 1
ATOM 7140 N N . VAL B 1 315 ? 13.516 27.656 -5.785 1 98.19 315 VAL B N 1
ATOM 7141 C CA . VAL B 1 315 ? 12.5 27.734 -6.824 1 98.19 315 VAL B CA 1
ATOM 7142 C C . VAL B 1 315 ? 11.875 26.359 -7.035 1 98.19 315 VAL B C 1
ATOM 7144 O O . VAL B 1 315 ? 10.656 26.234 -7.172 1 98.19 315 VAL B O 1
ATOM 7147 N N . VAL B 1 316 ? 12.719 25.328 -7.039 1 97.69 316 VAL B N 1
ATOM 7148 C CA . VAL B 1 316 ? 12.234 23.969 -7.195 1 97.69 316 VAL B CA 1
ATOM 7149 C C . VAL B 1 316 ? 11.273 23.625 -6.055 1 97.69 316 VAL B C 1
ATOM 7151 O O . VAL B 1 316 ? 10.211 23.047 -6.285 1 97.69 316 VAL B O 1
ATOM 7154 N N . GLY B 1 317 ? 11.672 24.016 -4.848 1 96.75 317 GLY B N 1
ATOM 7155 C CA . GLY B 1 317 ? 10.812 23.75 -3.699 1 96.75 317 GLY B CA 1
ATOM 7156 C C . GLY B 1 317 ? 9.445 24.391 -3.818 1 96.75 317 GLY B C 1
ATOM 7157 O O . GLY B 1 317 ? 8.43 23.75 -3.553 1 96.75 317 GLY B O 1
ATOM 7158 N N . ILE B 1 318 ? 9.398 25.609 -4.246 1 96.31 318 ILE B N 1
ATOM 7159 C CA . ILE B 1 318 ? 8.148 26.344 -4.371 1 96.31 318 ILE B CA 1
ATOM 7160 C C . ILE B 1 318 ? 7.301 25.734 -5.492 1 96.31 318 ILE B C 1
ATOM 7162 O O . ILE B 1 318 ? 6.082 25.609 -5.363 1 96.31 318 ILE B O 1
ATOM 7166 N N . ILE B 1 319 ? 7.93 25.359 -6.586 1 96 319 ILE B N 1
ATOM 7167 C CA . ILE B 1 319 ? 7.211 24.75 -7.699 1 96 319 ILE B CA 1
ATOM 7168 C C . ILE B 1 319 ? 6.574 23.438 -7.238 1 96 319 ILE B C 1
ATOM 7170 O O . ILE B 1 319 ? 5.426 23.141 -7.586 1 96 319 ILE B O 1
ATOM 7174 N N . ILE B 1 320 ? 7.336 22.656 -6.484 1 95.88 320 ILE B N 1
ATOM 7175 C CA . ILE B 1 320 ? 6.797 21.406 -5.961 1 95.88 320 ILE B CA 1
ATOM 7176 C C . ILE B 1 320 ? 5.574 21.688 -5.098 1 95.88 320 ILE B C 1
ATOM 7178 O O . ILE B 1 320 ? 4.562 20.984 -5.188 1 95.88 320 ILE B O 1
ATOM 7182 N N . THR B 1 321 ? 5.637 22.719 -4.309 1 94.06 321 THR B N 1
ATOM 7183 C CA . THR B 1 321 ? 4.523 23.094 -3.439 1 94.06 321 THR B CA 1
ATOM 7184 C C . THR B 1 321 ? 3.277 23.406 -4.266 1 94.06 321 THR B C 1
ATOM 7186 O O . THR B 1 321 ? 2.195 22.891 -3.982 1 94.06 321 THR B O 1
ATOM 7189 N N . VAL B 1 322 ? 3.441 24.188 -5.219 1 92.31 322 VAL B N 1
ATOM 7190 C CA . VAL B 1 322 ? 2.322 24.609 -6.059 1 92.31 322 VAL B CA 1
ATOM 7191 C C . VAL B 1 322 ? 1.745 23.406 -6.789 1 92.31 322 VAL B C 1
ATOM 7193 O O . VAL B 1 322 ? 0.525 23.234 -6.855 1 92.31 322 VAL B O 1
ATOM 7196 N N . LEU B 1 323 ? 2.572 22.547 -7.316 1 94.69 323 LEU B N 1
ATOM 7197 C CA . LEU B 1 323 ? 2.113 21.375 -8.047 1 94.69 323 LEU B CA 1
ATOM 7198 C C . LEU B 1 323 ? 1.384 20.406 -7.121 1 94.69 323 LEU B C 1
ATOM 7200 O O . LEU B 1 323 ? 0.362 19.828 -7.5 1 94.69 323 LEU B O 1
ATOM 7204 N N . MET B 1 324 ? 1.916 20.25 -5.918 1 93.62 324 MET B N 1
ATOM 7205 C CA . MET B 1 324 ? 1.272 19.344 -4.961 1 93.62 324 MET B CA 1
ATOM 7206 C C . MET B 1 324 ? -0.135 19.828 -4.625 1 93.62 324 MET B C 1
ATOM 7208 O O . MET B 1 324 ? -1.053 19.016 -4.473 1 93.62 324 MET B O 1
ATOM 7212 N N . VAL B 1 325 ? -0.266 21.125 -4.512 1 91.06 325 VAL B N 1
ATOM 7213 C CA . VAL B 1 325 ? -1.565 21.719 -4.207 1 91.06 325 VAL B CA 1
ATOM 7214 C C . VAL B 1 325 ? -2.531 21.469 -5.363 1 91.06 325 VAL B C 1
ATOM 7216 O O . VAL B 1 325 ? -3.656 21 -5.152 1 91.06 325 VAL B O 1
ATOM 7219 N N . ILE B 1 326 ? -2.102 21.656 -6.547 1 92.5 326 ILE B N 1
ATOM 7220 C CA . ILE B 1 326 ? -2.947 21.531 -7.73 1 92.5 326 ILE B CA 1
ATOM 7221 C C . ILE B 1 326 ? -3.32 20.062 -7.945 1 92.5 326 ILE B C 1
ATOM 7223 O O . ILE B 1 326 ? -4.473 19.75 -8.242 1 92.5 326 ILE B O 1
ATOM 7227 N N . ILE B 1 327 ? -2.391 19.203 -7.801 1 96.12 327 ILE B N 1
ATOM 7228 C CA . ILE B 1 327 ? -2.615 17.781 -8.047 1 96.12 327 ILE B CA 1
ATOM 7229 C C . ILE B 1 327 ? -3.58 17.234 -7 1 96.12 327 ILE B C 1
ATOM 7231 O O . ILE B 1 327 ? -4.496 16.469 -7.332 1 96.12 327 ILE B O 1
ATOM 7235 N N . THR B 1 328 ? -3.377 17.594 -5.797 1 95.06 328 THR B N 1
ATOM 7236 C CA . THR B 1 328 ? -4.262 17.125 -4.738 1 95.06 328 THR B CA 1
ATOM 7237 C C . THR B 1 328 ? -5.68 17.641 -4.945 1 95.06 328 THR B C 1
ATOM 7239 O O . THR B 1 328 ? -6.652 16.906 -4.758 1 95.06 328 THR B O 1
ATOM 7242 N N . GLU B 1 329 ? -5.766 18.875 -5.301 1 93.31 329 GLU B N 1
ATOM 7243 C CA . GLU B 1 329 ? -7.09 19.422 -5.586 1 93.31 329 GLU B CA 1
ATOM 7244 C C . GLU B 1 329 ? -7.77 18.656 -6.719 1 93.31 329 GLU B C 1
ATOM 7246 O O . GLU B 1 329 ? -8.977 18.391 -6.66 1 93.31 329 GLU B O 1
ATOM 7251 N N . TYR B 1 330 ? -7.043 18.375 -7.719 1 96 330 TYR B N 1
ATOM 7252 C CA . TYR B 1 330 ? -7.598 17.641 -8.852 1 96 330 TYR B CA 1
ATOM 7253 C C . TYR B 1 330 ? -8.227 16.328 -8.398 1 96 330 TYR B C 1
ATOM 7255 O O . TYR B 1 330 ? -9.305 15.953 -8.867 1 96 330 TYR B O 1
ATOM 7263 N N . TYR B 1 331 ? -7.637 15.664 -7.555 1 96.81 331 TYR B N 1
ATOM 7264 C CA . TYR B 1 331 ? -8.094 14.336 -7.16 1 96.81 331 TYR B CA 1
ATOM 7265 C C . TYR B 1 331 ? -9.164 14.43 -6.082 1 96.81 331 TYR B C 1
ATOM 7267 O O . TYR B 1 331 ? -9.891 13.461 -5.828 1 96.81 331 TYR B O 1
ATOM 7275 N N . THR B 1 332 ? -9.359 15.555 -5.434 1 95 332 THR B N 1
ATOM 7276 C CA . THR B 1 332 ? -10.242 15.57 -4.273 1 95 332 THR B CA 1
ATOM 7277 C C . THR B 1 332 ? -11.375 16.562 -4.465 1 95 332 THR B C 1
ATOM 7279 O O . THR B 1 332 ? -12.336 16.578 -3.697 1 95 332 THR B O 1
ATOM 7282 N N . SER B 1 333 ? -11.328 17.375 -5.465 1 93.25 333 SER B N 1
ATOM 7283 C CA . SER B 1 333 ? -12.367 18.391 -5.691 1 93.25 333 SER B CA 1
ATOM 7284 C C . SER B 1 333 ? -13.547 17.797 -6.457 1 93.25 333 SER B C 1
ATOM 7286 O O . SER B 1 333 ? -13.367 16.906 -7.297 1 93.25 333 SER B O 1
ATOM 7288 N N . THR B 1 334 ? -14.758 18.328 -6.199 1 92.56 334 THR B N 1
ATOM 7289 C CA . THR B 1 334 ? -15.984 17.875 -6.836 1 92.56 334 THR B CA 1
ATOM 7290 C C . THR B 1 334 ? -16.016 18.281 -8.305 1 92.56 334 THR B C 1
ATOM 7292 O O . THR B 1 334 ? -16.828 17.781 -9.086 1 92.56 334 THR B O 1
ATOM 7295 N N . ASP B 1 335 ? -15.055 19.094 -8.703 1 92.06 335 ASP B N 1
ATOM 7296 C CA . ASP B 1 335 ? -15.094 19.688 -10.031 1 92.06 335 ASP B CA 1
ATOM 7297 C C . ASP B 1 335 ? -14.445 18.781 -11.062 1 92.06 335 ASP B C 1
ATOM 7299 O O . ASP B 1 335 ? -14.641 18.953 -12.266 1 92.06 335 ASP B O 1
ATOM 7303 N N . TYR B 1 336 ? -13.773 17.812 -10.594 1 95.69 336 TYR B N 1
ATOM 7304 C CA . TYR B 1 336 ? -12.914 17.109 -11.539 1 95.69 336 TYR B CA 1
ATOM 7305 C C . TYR B 1 336 ? -13.32 15.641 -11.656 1 95.69 336 TYR B C 1
ATOM 7307 O O . TYR B 1 336 ? -14.227 15.18 -10.953 1 95.69 336 TYR B O 1
ATOM 7315 N N . ARG B 1 337 ? -12.617 14.875 -12.5 1 97.19 337 ARG B N 1
ATOM 7316 C CA . ARG B 1 337 ? -12.961 13.531 -12.945 1 97.19 337 ARG B CA 1
ATOM 7317 C C . ARG B 1 337 ? -12.914 12.539 -11.789 1 97.19 337 ARG B C 1
ATOM 7319 O O . ARG B 1 337 ? -13.812 11.711 -11.641 1 97.19 337 ARG B O 1
ATOM 7326 N N . PRO B 1 338 ? -11.906 12.531 -10.969 1 97.38 338 PRO B N 1
ATOM 7327 C CA . PRO B 1 338 ? -11.789 11.484 -9.953 1 97.38 338 PRO B CA 1
ATOM 7328 C C . PRO B 1 338 ? -13 11.414 -9.031 1 97.38 338 PRO B C 1
ATOM 7330 O O . PRO B 1 338 ? -13.578 10.336 -8.836 1 97.38 338 PRO B O 1
ATOM 7333 N N . VAL B 1 339 ? -13.422 12.562 -8.523 1 97.19 339 VAL B N 1
ATOM 7334 C CA . VAL B 1 339 ? -14.555 12.609 -7.602 1 97.19 339 VAL B CA 1
ATOM 7335 C C . VAL B 1 339 ? -15.844 12.289 -8.359 1 97.19 339 VAL B C 1
ATOM 7337 O O . VAL B 1 339 ? -16.703 11.547 -7.855 1 97.19 339 VAL B O 1
ATOM 7340 N N . LYS B 1 340 ? -16.016 12.773 -9.523 1 97.94 340 LYS B N 1
ATOM 7341 C CA . LYS B 1 340 ? -17.203 12.523 -10.328 1 97.94 340 LYS B CA 1
ATOM 7342 C C . LYS B 1 340 ? -17.312 11.047 -10.695 1 97.94 340 LYS B C 1
ATOM 7344 O O . LYS B 1 340 ? -18.422 10.5 -10.773 1 97.94 340 LYS B O 1
ATOM 7349 N N . THR B 1 341 ? -16.203 10.43 -10.922 1 96.5 341 THR B N 1
ATOM 7350 C CA . THR B 1 341 ? -16.172 9.008 -11.242 1 96.5 341 THR B CA 1
ATOM 7351 C C . THR B 1 341 ? -16.656 8.18 -10.055 1 96.5 341 THR B C 1
ATOM 7353 O O . THR B 1 341 ? -17.438 7.242 -10.219 1 96.5 341 THR B O 1
ATOM 7356 N N . ILE B 1 342 ? -16.203 8.492 -8.891 1 97.19 342 ILE B N 1
ATOM 7357 C CA . ILE B 1 342 ? -16.609 7.777 -7.684 1 97.19 342 ILE B CA 1
ATOM 7358 C C . ILE B 1 342 ? -18.094 8 -7.426 1 97.19 342 ILE B C 1
ATOM 7360 O O . ILE B 1 342 ? -18.812 7.07 -7.07 1 97.19 342 ILE B O 1
ATOM 7364 N N . ALA B 1 343 ? -18.547 9.242 -7.617 1 97.69 343 ALA B N 1
ATOM 7365 C CA . ALA B 1 343 ? -19.969 9.562 -7.43 1 97.69 343 ALA B CA 1
ATOM 7366 C C . ALA B 1 343 ? -20.844 8.766 -8.398 1 97.69 343 ALA B C 1
ATOM 7368 O O . ALA B 1 343 ? -21.875 8.227 -8 1 97.69 343 ALA B O 1
ATOM 7369 N N . ALA B 1 344 ? -20.422 8.672 -9.609 1 95.5 344 ALA B N 1
ATOM 7370 C CA . ALA B 1 344 ? -21.156 7.914 -10.609 1 95.5 344 ALA B CA 1
ATOM 7371 C C . ALA B 1 344 ? -21.203 6.43 -10.258 1 95.5 344 ALA B C 1
ATOM 7373 O O . ALA B 1 344 ? -22.219 5.766 -10.43 1 95.5 344 ALA B O 1
ATOM 7374 N N . SER B 1 345 ? -20.094 5.898 -9.781 1 93.56 345 SER B N 1
ATOM 7375 C CA . SER B 1 345 ? -20 4.488 -9.422 1 93.56 345 SER B CA 1
ATOM 7376 C C . SER B 1 345 ? -20.906 4.16 -8.234 1 93.56 345 SER B C 1
ATOM 7378 O O . SER B 1 345 ? -21.25 3 -8.023 1 93.56 345 SER B O 1
ATOM 7380 N N . SER B 1 346 ? -21.234 5.152 -7.465 1 94.88 346 SER B N 1
ATOM 7381 C CA . SER B 1 346 ? -22.078 4.961 -6.297 1 94.88 346 SER B CA 1
ATOM 7382 C C . SER B 1 346 ? -23.484 4.539 -6.703 1 94.88 346 SER B C 1
ATOM 7384 O O . SER B 1 346 ? -24.25 4.023 -5.879 1 94.88 346 SER B O 1
ATOM 7386 N N . GLU B 1 347 ? -23.875 4.75 -7.934 1 92.44 347 GLU B N 1
ATOM 7387 C CA . GLU B 1 347 ? -25.203 4.391 -8.414 1 92.44 347 GLU B CA 1
ATOM 7388 C C . GLU B 1 347 ? -25.406 2.875 -8.414 1 92.44 347 GLU B C 1
ATOM 7390 O O . GLU B 1 347 ? -26.531 2.391 -8.336 1 92.44 347 GLU B O 1
ATOM 7395 N N . THR B 1 348 ? -24.266 2.164 -8.461 1 88.62 348 THR B N 1
ATOM 7396 C CA . THR B 1 348 ? -24.375 0.71 -8.539 1 88.62 348 THR B CA 1
ATOM 7397 C C . THR B 1 348 ? -24.125 0.075 -7.172 1 88.62 348 THR B C 1
ATOM 7399 O O . THR B 1 348 ? -24.109 -1.151 -7.047 1 88.62 348 THR B O 1
ATOM 7402 N N . GLY B 1 349 ? -23.844 0.899 -6.203 1 90.44 349 GLY B N 1
ATOM 7403 C CA . GLY B 1 349 ? -23.766 0.343 -4.863 1 90.44 349 GLY B CA 1
ATOM 7404 C C . GLY B 1 349 ? -22.484 0.684 -4.141 1 90.44 349 GLY B C 1
ATOM 7405 O O . GLY B 1 349 ? -21.609 1.365 -4.695 1 90.44 349 GLY B O 1
ATOM 7406 N N . ALA B 1 350 ? -22.375 0.176 -2.912 1 93.5 350 ALA B N 1
ATOM 7407 C CA . ALA B 1 350 ? -21.25 0.494 -2.031 1 93.5 350 ALA B CA 1
ATOM 7408 C C . ALA B 1 350 ? -19.969 -0.161 -2.525 1 93.5 350 ALA B C 1
ATOM 7410 O O . ALA B 1 350 ? -18.891 0.44 -2.457 1 93.5 350 ALA B O 1
ATOM 7411 N N . ALA B 1 351 ? -20.094 -1.371 -3.045 1 93.81 351 ALA B N 1
ATOM 7412 C CA . ALA B 1 351 ? -18.906 -2.105 -3.477 1 93.81 351 ALA B CA 1
ATOM 7413 C C . ALA B 1 351 ? -18.219 -1.394 -4.633 1 93.81 351 ALA B C 1
ATOM 7415 O O . ALA B 1 351 ? -16.984 -1.227 -4.625 1 93.81 351 ALA B O 1
ATOM 7416 N N . THR B 1 352 ? -18.984 -0.965 -5.598 1 92.25 352 THR B N 1
ATOM 7417 C CA . THR B 1 352 ? -18.422 -0.284 -6.758 1 92.25 352 THR B CA 1
ATOM 7418 C C . THR B 1 352 ? -17.859 1.077 -6.363 1 92.25 352 THR B C 1
ATOM 7420 O O . THR B 1 352 ? -16.844 1.52 -6.918 1 92.25 352 THR B O 1
ATOM 7423 N N . ASN B 1 353 ? -18.594 1.724 -5.426 1 95.88 353 ASN B N 1
ATOM 7424 C CA . ASN B 1 353 ? -18.078 2.975 -4.891 1 95.88 353 ASN B CA 1
ATOM 7425 C C . ASN B 1 353 ? -16.688 2.785 -4.273 1 95.88 353 ASN B C 1
ATOM 7427 O O . ASN B 1 353 ? -15.766 3.555 -4.559 1 95.88 353 ASN B O 1
ATOM 7431 N N . ILE B 1 354 ? -16.547 1.73 -3.461 1 96.5 354 ILE B N 1
ATOM 7432 C CA . ILE B 1 354 ? -15.297 1.488 -2.74 1 96.5 354 ILE B CA 1
ATOM 7433 C C . ILE B 1 354 ? -14.195 1.104 -3.727 1 96.5 354 ILE B C 1
ATOM 7435 O O . ILE B 1 354 ? -13.062 1.575 -3.617 1 96.5 354 ILE B O 1
ATOM 7439 N N . ILE B 1 355 ? -14.453 0.287 -4.719 1 94.81 355 ILE B N 1
ATOM 7440 C CA . ILE B 1 355 ? -13.477 -0.134 -5.719 1 94.81 355 ILE B CA 1
ATOM 7441 C C . ILE B 1 355 ? -12.992 1.079 -6.504 1 94.81 355 ILE B C 1
ATOM 7443 O O . ILE B 1 355 ? -11.789 1.243 -6.723 1 94.81 355 ILE B O 1
ATOM 7447 N N . SER B 1 356 ? -13.945 1.92 -6.871 1 95.75 356 SER B N 1
ATOM 7448 C CA . SER B 1 356 ? -13.602 3.123 -7.621 1 95.75 356 SER B CA 1
ATOM 7449 C C . SER B 1 356 ? -12.727 4.059 -6.797 1 95.75 356 SER B C 1
ATOM 7451 O O . SER B 1 356 ? -11.758 4.629 -7.316 1 95.75 356 SER B O 1
ATOM 7453 N N . GLY B 1 357 ? -13.07 4.246 -5.574 1 97 357 GLY B N 1
ATOM 7454 C CA . GLY B 1 357 ? -12.281 5.094 -4.703 1 97 357 GLY B CA 1
ATOM 7455 C C . GLY B 1 357 ? -10.875 4.574 -4.48 1 97 357 GLY B C 1
ATOM 7456 O O . GLY B 1 357 ? -9.914 5.355 -4.449 1 97 357 GLY B O 1
ATOM 7457 N N . LEU B 1 358 ? -10.742 3.256 -4.277 1 97.31 358 LEU B N 1
ATOM 7458 C CA . LEU B 1 358 ? -9.422 2.652 -4.129 1 97.31 358 LEU B CA 1
ATOM 7459 C C . LEU B 1 358 ? -8.594 2.838 -5.395 1 97.31 358 LEU B C 1
ATOM 7461 O O . LEU B 1 358 ? -7.41 3.176 -5.324 1 97.31 358 LEU B O 1
ATOM 7465 N N . SER B 1 359 ? -9.219 2.615 -6.504 1 97 359 SER B N 1
ATOM 7466 C CA . SER B 1 359 ? -8.539 2.779 -7.785 1 97 359 SER B CA 1
ATOM 7467 C C . SER B 1 359 ? -8.016 4.203 -7.953 1 97 359 SER B C 1
ATOM 7469 O O . SER B 1 359 ? -6.867 4.402 -8.352 1 97 359 SER B O 1
ATOM 7471 N N . ILE B 1 360 ? -8.836 5.156 -7.605 1 97.56 360 ILE B N 1
ATOM 7472 C CA . ILE B 1 360 ? -8.461 6.559 -7.727 1 97.56 360 ILE B CA 1
ATOM 7473 C C . ILE B 1 360 ? -7.352 6.883 -6.73 1 97.56 360 ILE B C 1
ATOM 7475 O O . ILE B 1 360 ? -6.434 7.645 -7.039 1 97.56 360 ILE B O 1
ATOM 7479 N N . GLY B 1 361 ? -7.473 6.355 -5.512 1 97.88 361 GLY B N 1
ATOM 7480 C CA . GLY B 1 361 ? -6.395 6.52 -4.547 1 97.88 361 GLY B CA 1
ATOM 7481 C C . GLY B 1 361 ? -5.051 6.043 -5.066 1 97.88 361 GLY B C 1
ATOM 7482 O O . GLY B 1 361 ? -4.055 6.762 -4.977 1 97.88 361 GLY B O 1
ATOM 7483 N N . PHE B 1 362 ? -5.039 4.852 -5.637 1 98.19 362 PHE B N 1
ATOM 7484 C CA . PHE B 1 362 ? -3.816 4.305 -6.219 1 98.19 362 PHE B CA 1
ATOM 7485 C C . PHE B 1 362 ? -3.314 5.184 -7.355 1 98.19 362 PHE B C 1
ATOM 7487 O O . PHE B 1 362 ? -2.115 5.449 -7.457 1 98.19 362 PHE B O 1
ATOM 7494 N N . GLU B 1 363 ? -4.125 5.637 -8.164 1 97.69 363 GLU B N 1
ATOM 7495 C CA . GLU B 1 363 ? -3.783 6.465 -9.32 1 97.69 363 GLU B CA 1
ATOM 7496 C C . GLU B 1 363 ? -3.186 7.797 -8.883 1 97.69 363 GLU B C 1
ATOM 7498 O O . GLU B 1 363 ? -2.295 8.328 -9.555 1 97.69 363 GLU B O 1
ATOM 7503 N N . SER B 1 364 ? -3.67 8.297 -7.777 1 98.06 364 SER B N 1
ATOM 7504 C CA . SER B 1 364 ? -3.33 9.641 -7.324 1 98.06 364 SER B CA 1
ATOM 7505 C C . SER B 1 364 ? -1.87 9.727 -6.891 1 98.06 364 SER B C 1
ATOM 7507 O O . SER B 1 364 ? -1.326 10.82 -6.734 1 98.06 364 SER B O 1
ATOM 7509 N N . THR B 1 365 ? -1.162 8.625 -6.77 1 97.94 365 THR B N 1
ATOM 7510 C CA . THR B 1 365 ? 0.234 8.633 -6.344 1 97.94 365 THR B CA 1
ATOM 7511 C C . THR B 1 365 ? 1.155 8.922 -7.527 1 97.94 365 THR B C 1
ATOM 7513 O O . THR B 1 365 ? 2.316 9.297 -7.34 1 97.94 365 THR B O 1
ATOM 7516 N N . LEU B 1 366 ? 0.684 8.836 -8.75 1 97.94 366 LEU B N 1
ATOM 7517 C CA . LEU B 1 366 ? 1.502 8.867 -9.961 1 97.94 366 LEU B CA 1
ATOM 7518 C C . LEU B 1 366 ? 2.174 10.227 -10.125 1 97.94 366 LEU B C 1
ATOM 7520 O O . LEU B 1 366 ? 3.398 10.336 -10.031 1 97.94 366 LEU B O 1
ATOM 7524 N N . VAL B 1 367 ? 1.389 11.242 -10.211 1 97.88 367 VAL B N 1
ATOM 7525 C CA . VAL B 1 367 ? 1.919 12.547 -10.609 1 97.88 367 VAL B CA 1
ATOM 7526 C C . VAL B 1 367 ? 2.752 13.133 -9.477 1 97.88 367 VAL B C 1
ATOM 7528 O O . VAL B 1 367 ? 3.855 13.633 -9.695 1 97.88 367 VAL B O 1
ATOM 7531 N N . PRO B 1 368 ? 2.279 13.031 -8.211 1 97.31 368 PRO B N 1
ATOM 7532 C CA . PRO B 1 368 ? 3.098 13.57 -7.117 1 97.31 368 PRO B CA 1
ATOM 7533 C C . PRO B 1 368 ? 4.465 12.891 -7.023 1 97.31 368 PRO B C 1
ATOM 7535 O O . PRO B 1 368 ? 5.469 13.562 -6.754 1 97.31 368 PRO B O 1
ATOM 7538 N N . THR B 1 369 ? 4.52 11.594 -7.223 1 97.56 369 THR B N 1
ATOM 7539 C CA . THR B 1 369 ? 5.789 10.883 -7.148 1 97.56 369 THR B CA 1
ATOM 7540 C C . THR B 1 369 ? 6.734 11.344 -8.258 1 97.56 369 THR B C 1
ATOM 7542 O O . THR B 1 369 ? 7.922 11.562 -8.016 1 97.56 369 THR B O 1
ATOM 7545 N N . VAL B 1 370 ? 6.219 11.492 -9.422 1 97.62 370 VAL B N 1
ATOM 7546 C CA . VAL B 1 370 ? 7.031 11.938 -10.547 1 97.62 370 VAL B CA 1
ATOM 7547 C C . VAL B 1 370 ? 7.547 13.352 -10.273 1 97.62 370 VAL B C 1
ATOM 7549 O O . VAL B 1 370 ? 8.703 13.664 -10.57 1 97.62 370 VAL B O 1
ATOM 7552 N N . VAL B 1 371 ? 6.715 14.188 -9.68 1 97.25 371 VAL B N 1
ATOM 7553 C CA . VAL B 1 371 ? 7.09 15.562 -9.344 1 97.25 371 VAL B CA 1
ATOM 7554 C C . VAL B 1 371 ? 8.219 15.547 -8.32 1 97.25 371 VAL B C 1
ATOM 7556 O O . VAL B 1 371 ? 9.195 16.297 -8.453 1 97.25 371 VAL B O 1
ATOM 7559 N N . ILE B 1 372 ? 8.117 14.727 -7.32 1 96.75 372 ILE B N 1
ATOM 7560 C CA . ILE B 1 372 ? 9.133 14.633 -6.277 1 96.75 372 ILE B CA 1
ATOM 7561 C C . ILE B 1 372 ? 10.438 14.109 -6.871 1 96.75 372 ILE B C 1
ATOM 7563 O O . ILE B 1 372 ? 11.523 14.609 -6.547 1 96.75 372 ILE B O 1
ATOM 7567 N N . VAL B 1 373 ? 10.352 13.102 -7.77 1 97 373 VAL B N 1
ATOM 7568 C CA . VAL B 1 373 ? 11.531 12.523 -8.406 1 97 373 VAL B CA 1
ATOM 7569 C C . VAL B 1 373 ? 12.258 13.594 -9.219 1 97 373 VAL B C 1
ATOM 7571 O O . VAL B 1 373 ? 13.469 13.758 -9.094 1 97 373 VAL B O 1
ATOM 7574 N N . ILE B 1 374 ? 11.539 14.32 -10 1 97.12 374 ILE B N 1
ATOM 7575 C CA . ILE B 1 374 ? 12.125 15.383 -10.812 1 97.12 374 ILE B CA 1
ATOM 7576 C C . ILE B 1 374 ? 12.703 16.469 -9.906 1 97.12 374 ILE B C 1
ATOM 7578 O O . ILE B 1 374 ? 13.789 16.984 -10.164 1 97.12 374 ILE B O 1
ATOM 7582 N N . GLY B 1 375 ? 11.977 16.812 -8.828 1 96.81 375 GLY B N 1
ATOM 7583 C CA . GLY B 1 375 ? 12.453 17.797 -7.871 1 96.81 375 GLY B CA 1
ATOM 7584 C C . GLY B 1 375 ? 13.766 17.406 -7.211 1 96.81 375 GLY B C 1
ATOM 7585 O O . GLY B 1 375 ? 14.664 18.234 -7.078 1 96.81 375 GLY B O 1
ATOM 7586 N N . ILE B 1 376 ? 13.875 16.141 -6.812 1 96 376 ILE B N 1
ATOM 7587 C CA . ILE B 1 376 ? 15.086 15.633 -6.176 1 96 376 ILE B CA 1
ATOM 7588 C C . ILE B 1 376 ? 16.266 15.734 -7.141 1 96 376 ILE B C 1
ATOM 7590 O O . ILE B 1 376 ? 17.328 16.234 -6.781 1 96 376 ILE B O 1
ATOM 7594 N N . LEU B 1 377 ? 16.047 15.273 -8.383 1 96.81 377 LEU B N 1
ATOM 7595 C CA . LEU B 1 377 ? 17.125 15.258 -9.367 1 96.81 377 LEU B CA 1
ATOM 7596 C C . LEU B 1 377 ? 17.562 16.672 -9.734 1 96.81 377 LEU B C 1
ATOM 7598 O O . LEU B 1 377 ? 18.75 16.984 -9.758 1 96.81 377 LEU B O 1
ATOM 7602 N N . ILE B 1 378 ? 16.609 17.578 -9.922 1 97.38 378 ILE B N 1
ATOM 7603 C CA . ILE B 1 378 ? 16.938 18.938 -10.328 1 97.38 378 ILE B CA 1
ATOM 7604 C C . ILE B 1 378 ? 17.625 19.672 -9.172 1 97.38 378 ILE B C 1
ATOM 7606 O O . ILE B 1 378 ? 18.641 20.344 -9.375 1 97.38 378 ILE B O 1
ATOM 7610 N N . SER B 1 379 ? 17.125 19.578 -7.949 1 97 379 SER B N 1
ATOM 7611 C CA . SER B 1 379 ? 17.703 20.266 -6.801 1 97 379 SER B CA 1
ATOM 7612 C C . SER B 1 379 ? 19.125 19.781 -6.52 1 97 379 SER B C 1
ATOM 7614 O O . SER B 1 379 ? 19.984 20.578 -6.113 1 97 379 SER B O 1
ATOM 7616 N N . TYR B 1 380 ? 19.391 18.5 -6.711 1 96.06 380 TYR B N 1
ATOM 7617 C CA . TYR B 1 380 ? 20.703 17.922 -6.461 1 96.06 380 TYR B CA 1
ATOM 7618 C C . TYR B 1 380 ? 21.719 18.391 -7.508 1 96.06 380 TYR B C 1
ATOM 7620 O O . TYR B 1 380 ? 22.797 18.859 -7.168 1 96.06 380 TYR B O 1
ATOM 7628 N N . PHE B 1 381 ? 21.328 18.312 -8.797 1 96.69 381 PHE B N 1
ATOM 7629 C CA . PHE B 1 381 ? 22.281 18.531 -9.867 1 96.69 381 PHE B CA 1
ATOM 7630 C C . PHE B 1 381 ? 22.469 20.016 -10.141 1 96.69 381 PHE B C 1
ATOM 7632 O O . PHE B 1 381 ? 23.562 20.469 -10.516 1 96.69 381 PHE B O 1
ATOM 7639 N N . ILE B 1 382 ? 21.438 20.812 -9.898 1 97.25 382 ILE B N 1
ATOM 7640 C CA . ILE B 1 382 ? 21.5 22.234 -10.25 1 97.25 382 ILE B CA 1
ATOM 7641 C C . ILE B 1 382 ? 22.469 22.953 -9.328 1 97.25 382 ILE B C 1
ATOM 7643 O O . ILE B 1 382 ? 23.062 23.969 -9.719 1 97.25 382 ILE B O 1
ATOM 7647 N N . VAL B 1 383 ? 22.688 22.469 -8.117 1 97.31 383 VAL B N 1
ATOM 7648 C CA . VAL B 1 383 ? 23.547 23.156 -7.168 1 97.31 383 VAL B CA 1
ATOM 7649 C C . VAL B 1 383 ? 24.969 22.609 -7.277 1 97.31 383 VAL B C 1
ATOM 7651 O O . VAL B 1 383 ? 25.859 23.016 -6.523 1 97.31 383 VAL B O 1
ATOM 7654 N N . GLY B 1 384 ? 25.219 21.625 -8.156 1 95.81 384 GLY B N 1
ATOM 7655 C CA . GLY B 1 384 ? 26.547 21.094 -8.367 1 95.81 384 GLY B CA 1
ATOM 7656 C C . GLY B 1 384 ? 26.781 19.766 -7.645 1 95.81 384 GLY B C 1
ATOM 7657 O O . GLY B 1 384 ? 27.922 19.438 -7.285 1 95.81 384 GLY B O 1
ATOM 7658 N N . GLY B 1 385 ? 25.75 18.984 -7.418 1 93.75 385 GLY B N 1
ATOM 7659 C CA . GLY B 1 385 ? 25.828 17.734 -6.691 1 93.75 385 GLY B CA 1
ATOM 7660 C C . GLY B 1 385 ? 26.672 16.688 -7.402 1 93.75 385 GLY B C 1
ATOM 7661 O O . GLY B 1 385 ? 27.203 15.781 -6.766 1 93.75 385 GLY B O 1
ATOM 7662 N N . ALA B 1 386 ? 26.859 16.812 -8.734 1 91.31 386 ALA B N 1
ATOM 7663 C CA . ALA B 1 386 ? 27.672 15.883 -9.492 1 91.31 386 ALA B CA 1
ATOM 7664 C C . ALA B 1 386 ? 29.141 15.945 -9.055 1 91.31 386 ALA B C 1
ATOM 7666 O O . ALA B 1 386 ? 29.828 14.93 -9.031 1 91.31 386 ALA B O 1
ATOM 7667 N N . ALA B 1 387 ? 29.609 17.141 -8.703 1 92.06 387 ALA B N 1
ATOM 7668 C CA . ALA B 1 387 ? 31 17.359 -8.305 1 92.06 387 ALA B CA 1
ATOM 7669 C C . ALA B 1 387 ? 31.188 17.109 -6.809 1 92.06 387 ALA B C 1
ATOM 7671 O O . ALA B 1 387 ? 32.219 16.594 -6.383 1 92.06 387 ALA B O 1
ATOM 7672 N N . ASP B 1 388 ? 30.156 17.531 -6.059 1 93.62 388 ASP B N 1
ATOM 7673 C CA . ASP B 1 388 ? 30.203 17.391 -4.605 1 93.62 388 ASP B CA 1
ATOM 7674 C C . ASP B 1 388 ? 28.859 16.906 -4.062 1 93.62 388 ASP B C 1
ATOM 7676 O O . ASP B 1 388 ? 27.906 17.688 -3.973 1 93.62 388 ASP B O 1
ATOM 7680 N N . ALA B 1 389 ? 28.812 15.703 -3.566 1 89.94 389 ALA B N 1
ATOM 7681 C CA . ALA B 1 389 ? 27.578 15.078 -3.107 1 89.94 389 ALA B CA 1
ATOM 7682 C C . ALA B 1 389 ? 27 15.828 -1.911 1 89.94 389 ALA B C 1
ATOM 7684 O O . ALA B 1 389 ? 25.781 15.914 -1.757 1 89.94 389 ALA B O 1
ATOM 7685 N N . GLY B 1 390 ? 27.875 16.359 -1.096 1 91.81 390 GLY B N 1
ATOM 7686 C CA . GLY B 1 390 ? 27.422 17.109 0.06 1 91.81 390 GLY B CA 1
ATOM 7687 C C . GLY B 1 390 ? 26.625 18.344 -0.312 1 91.81 390 GLY B C 1
ATOM 7688 O O . GLY B 1 390 ? 25.578 18.625 0.272 1 91.81 390 GLY B O 1
ATOM 7689 N N . ILE B 1 391 ? 27.141 19.047 -1.303 1 96.06 391 ILE B N 1
ATOM 7690 C CA . ILE B 1 391 ? 26.469 20.25 -1.775 1 96.06 391 ILE B CA 1
ATOM 7691 C C . ILE B 1 391 ? 25.141 19.875 -2.438 1 96.06 391 ILE B C 1
ATOM 7693 O O . ILE B 1 391 ? 24.141 20.594 -2.287 1 96.06 391 ILE B O 1
ATOM 7697 N N . GLY B 1 392 ? 25.125 18.766 -3.148 1 95.44 392 GLY B N 1
ATOM 7698 C CA . GLY B 1 392 ? 23.906 18.297 -3.775 1 95.44 392 GLY B CA 1
ATOM 7699 C C . GLY B 1 392 ? 22.812 17.969 -2.775 1 95.44 392 GLY B C 1
ATOM 7700 O O . GLY B 1 392 ? 21.656 18.375 -2.957 1 95.44 392 GLY B O 1
ATOM 7701 N N . LEU B 1 393 ? 23.219 17.281 -1.745 1 94.56 393 LEU B N 1
ATOM 7702 C CA . LEU B 1 393 ? 22.25 16.891 -0.718 1 94.56 393 LEU B CA 1
ATOM 7703 C C . LEU B 1 393 ? 21.734 18.125 0.02 1 94.56 393 LEU B C 1
ATOM 7705 O O . LEU B 1 393 ? 20.562 18.172 0.401 1 94.56 393 LEU B O 1
ATOM 7709 N N . TYR B 1 394 ? 22.609 19.078 0.198 1 96.56 394 TYR B N 1
ATOM 7710 C CA . TYR B 1 394 ? 22.172 20.344 0.784 1 96.56 394 TYR B CA 1
ATOM 7711 C C . TYR B 1 394 ? 21.172 21.047 -0.113 1 96.56 394 TYR B C 1
ATOM 7713 O O . TYR B 1 394 ? 20.219 21.672 0.376 1 96.56 394 TYR B O 1
ATOM 7721 N N . GLY B 1 395 ? 21.344 20.938 -1.41 1 96.94 395 GLY B N 1
ATOM 7722 C CA . GLY B 1 395 ? 20.375 21.484 -2.348 1 96.94 395 GLY B CA 1
ATOM 7723 C C . GLY B 1 395 ? 18.984 20.906 -2.188 1 96.94 395 GLY B C 1
ATOM 7724 O O . GLY B 1 395 ? 18 21.625 -2.229 1 96.94 395 GLY B O 1
ATOM 7725 N N . ILE B 1 396 ? 18.906 19.656 -2.002 1 95.81 396 ILE B N 1
ATOM 7726 C CA . ILE B 1 396 ? 17.641 18.984 -1.784 1 95.81 396 ILE B CA 1
ATOM 7727 C C . ILE B 1 396 ? 17.016 19.469 -0.483 1 95.81 396 ILE B C 1
ATOM 7729 O O . ILE B 1 396 ? 15.805 19.734 -0.429 1 95.81 396 ILE B O 1
ATOM 7733 N N . ALA B 1 397 ? 17.781 19.609 0.525 1 96.44 397 ALA B N 1
ATOM 7734 C CA . ALA B 1 397 ? 17.297 20.078 1.818 1 96.44 397 ALA B CA 1
ATOM 7735 C C . ALA B 1 397 ? 16.75 21.5 1.714 1 96.44 397 ALA B C 1
ATOM 7737 O O . ALA B 1 397 ? 15.742 21.828 2.34 1 96.44 397 ALA B O 1
ATOM 7738 N N . ILE B 1 398 ? 17.469 22.281 0.937 1 97.69 398 ILE B N 1
ATOM 7739 C CA . ILE B 1 398 ? 17.047 23.672 0.772 1 97.69 398 ILE B CA 1
ATOM 7740 C C . ILE B 1 398 ? 15.727 23.719 0 1 97.69 398 ILE B C 1
ATOM 7742 O O . ILE B 1 398 ? 14.859 24.562 0.286 1 97.69 398 ILE B O 1
ATOM 7746 N N . ALA B 1 399 ? 15.578 22.859 -0.96 1 97.19 399 ALA B N 1
ATOM 7747 C CA . ALA B 1 399 ? 14.289 22.766 -1.644 1 97.19 399 ALA B CA 1
ATOM 7748 C C . ALA B 1 399 ? 13.172 22.438 -0.662 1 97.19 399 ALA B C 1
ATOM 7750 O O . ALA B 1 399 ? 12.078 23 -0.739 1 97.19 399 ALA B O 1
ATOM 7751 N N . ALA B 1 400 ? 13.43 21.562 0.219 1 95.75 400 ALA B N 1
ATOM 7752 C CA . ALA B 1 400 ? 12.445 21.172 1.23 1 95.75 400 ALA B CA 1
ATOM 7753 C C . ALA B 1 400 ? 12.125 22.344 2.15 1 95.75 400 ALA B C 1
ATOM 7755 O O . ALA B 1 400 ? 10.969 22.547 2.521 1 95.75 400 ALA B O 1
ATOM 7756 N N . VAL B 1 401 ? 13.125 23.062 2.506 1 96.5 401 VAL B N 1
ATOM 7757 C CA . VAL B 1 401 ? 12.93 24.234 3.357 1 96.5 401 VAL B CA 1
ATOM 7758 C C . VAL B 1 401 ? 12.094 25.281 2.621 1 96.5 401 VAL B C 1
ATOM 7760 O O . VAL B 1 401 ? 11.227 25.922 3.219 1 96.5 401 VAL B O 1
ATOM 7763 N N . ALA B 1 402 ? 12.383 25.422 1.38 1 96.5 402 ALA B N 1
ATOM 7764 C CA . ALA B 1 402 ? 11.617 26.375 0.58 1 96.5 402 ALA B CA 1
ATOM 7765 C C . ALA B 1 402 ? 10.141 25.969 0.513 1 96.5 402 ALA B C 1
ATOM 7767 O O . ALA B 1 402 ? 9.258 26.828 0.48 1 96.5 402 ALA B O 1
ATOM 7768 N N . MET B 1 403 ? 9.922 24.75 0.46 1 93.19 403 MET B N 1
ATOM 7769 C CA . MET B 1 403 ? 8.539 24.281 0.471 1 93.19 403 MET B CA 1
ATOM 7770 C C . MET B 1 403 ? 7.824 24.734 1.742 1 93.19 403 MET B C 1
ATOM 7772 O O 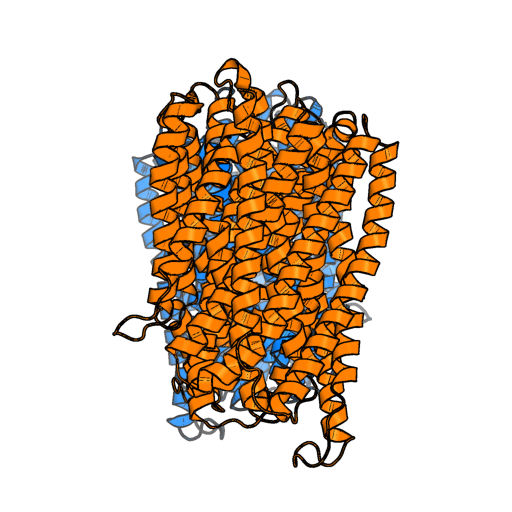. MET B 1 403 ? 6.645 25.078 1.705 1 93.19 403 MET B O 1
ATOM 7776 N N . LEU B 1 404 ? 8.5 24.797 2.809 1 85.94 404 LEU B N 1
ATOM 7777 C CA . LEU B 1 404 ? 7.902 25.109 4.102 1 85.94 404 LEU B CA 1
ATOM 7778 C C . LEU B 1 404 ? 7.652 26.609 4.238 1 85.94 404 LEU B C 1
ATOM 7780 O O . LEU B 1 404 ? 7.012 27.062 5.195 1 85.94 404 LEU B O 1
ATOM 7784 N N . SER B 1 405 ? 8.109 27.406 3.242 1 86.75 405 SER B N 1
ATOM 7785 C CA . SER B 1 405 ? 7.941 28.859 3.266 1 86.75 405 SER B CA 1
ATOM 7786 C C . SER B 1 405 ? 6.465 29.25 3.283 1 86.75 405 SER B C 1
ATOM 7788 O O . SER B 1 405 ? 6.102 30.297 3.795 1 86.75 405 SER B O 1
ATOM 7790 N N . THR B 1 406 ? 5.684 28.344 2.834 1 89.19 406 THR B N 1
ATOM 7791 C CA . THR B 1 406 ? 4.262 28.656 2.752 1 89.19 406 THR B CA 1
ATOM 7792 C C . THR B 1 406 ? 3.492 28 3.891 1 89.19 406 THR B C 1
ATOM 7794 O O . THR B 1 406 ? 2.26 27.984 3.883 1 89.19 406 THR B O 1
ATOM 7797 N N . THR B 1 407 ? 4.191 27.484 4.855 1 92.38 407 THR B N 1
ATOM 7798 C CA . THR B 1 407 ? 3.568 26.703 5.926 1 92.38 407 THR B CA 1
ATOM 7799 C C . THR B 1 407 ? 2.545 27.547 6.68 1 92.38 407 THR B C 1
ATOM 7801 O O . THR B 1 407 ? 1.473 27.062 7.039 1 92.38 407 THR B O 1
ATOM 7804 N N . GLY B 1 408 ? 2.877 28.828 6.949 1 93.12 408 GLY B N 1
ATOM 7805 C CA . GLY B 1 408 ? 1.922 29.672 7.641 1 93.12 408 GLY B CA 1
ATOM 7806 C C . GLY B 1 408 ? 0.573 29.734 6.953 1 93.12 408 GLY B C 1
ATOM 7807 O O . GLY B 1 408 ? -0.468 29.609 7.598 1 93.12 408 GLY B O 1
ATOM 7808 N N . MET B 1 409 ? 0.574 29.875 5.691 1 93.06 409 MET B N 1
ATOM 7809 C CA . MET B 1 409 ? -0.651 29.953 4.902 1 93.06 409 MET B CA 1
ATOM 7810 C C . MET B 1 409 ? -1.308 28.594 4.773 1 93.06 409 MET B C 1
ATOM 7812 O O . MET B 1 409 ? -2.535 28.484 4.781 1 93.06 409 MET B O 1
ATOM 7816 N N . ILE B 1 410 ? -0.474 27.609 4.621 1 91.62 410 ILE B N 1
ATOM 7817 C CA . ILE B 1 410 ? -0.986 26.266 4.414 1 91.62 410 ILE B CA 1
ATOM 7818 C C . ILE B 1 410 ? -1.707 25.781 5.672 1 91.62 410 ILE B C 1
ATOM 7820 O O . ILE B 1 410 ? -2.773 25.172 5.59 1 91.62 410 ILE B O 1
ATOM 7824 N N . VAL B 1 411 ? -1.164 26.062 6.812 1 92.44 411 VAL B N 1
ATOM 7825 C CA . VAL B 1 411 ? -1.802 25.672 8.07 1 92.44 411 VAL B CA 1
ATOM 7826 C C . VAL B 1 411 ? -3.086 26.469 8.266 1 92.44 411 VAL B C 1
ATOM 7828 O O . VAL B 1 411 ? -4.066 25.953 8.812 1 92.44 411 VAL B O 1
ATOM 7831 N N . ALA B 1 412 ? -3.041 27.703 7.852 1 93.69 412 ALA B N 1
ATOM 7832 C CA . ALA B 1 412 ? -4.258 28.516 7.922 1 93.69 412 ALA B CA 1
ATOM 7833 C C . ALA B 1 412 ? -5.383 27.875 7.105 1 93.69 412 ALA B C 1
ATOM 7835 O O . ALA B 1 412 ? -6.531 27.828 7.555 1 93.69 412 ALA B O 1
ATOM 7836 N N . LEU B 1 413 ? -5.027 27.438 5.961 1 91.88 413 LEU B N 1
ATOM 7837 C CA . LEU B 1 413 ? -5.992 26.781 5.098 1 91.88 413 LEU B CA 1
ATOM 7838 C C . LEU B 1 413 ? -6.512 25.5 5.75 1 91.88 413 LEU B C 1
ATOM 7840 O O . LEU B 1 413 ? -7.699 25.188 5.648 1 91.88 413 LEU B O 1
ATOM 7844 N N . ASP B 1 414 ? -5.633 24.844 6.336 1 92.19 414 ASP B N 1
ATOM 7845 C CA . ASP B 1 414 ? -5.996 23.578 6.953 1 92.19 414 ASP B CA 1
ATOM 7846 C C . ASP B 1 414 ? -6.957 23.797 8.117 1 92.19 414 ASP B C 1
ATOM 7848 O O . ASP B 1 414 ? -7.957 23.078 8.242 1 92.19 414 ASP B O 1
ATOM 7852 N N . SER B 1 415 ? -6.633 24.734 8.977 1 93 415 SER B N 1
ATOM 7853 C CA . SER B 1 415 ? -7.438 25 10.164 1 93 415 SER B CA 1
ATOM 7854 C C . SER B 1 415 ? -8.773 25.625 9.797 1 93 415 SER B C 1
ATOM 7856 O O . SER B 1 415 ? -9.734 25.547 10.562 1 93 415 SER B O 1
ATOM 7858 N N . TYR B 1 416 ? -8.828 26.25 8.664 1 93.62 416 TYR B N 1
ATOM 7859 C CA . TYR B 1 416 ? -10.078 26.766 8.117 1 93.62 416 TYR B CA 1
ATOM 7860 C C . TYR B 1 416 ? -11.117 25.641 8.008 1 93.62 416 TYR B C 1
ATOM 7862 O O . TYR B 1 416 ? -12.297 25.859 8.297 1 93.62 416 TYR B O 1
ATOM 7870 N N . GLY B 1 417 ? -10.711 24.5 7.668 1 90.81 417 GLY B N 1
ATOM 7871 C CA . GLY B 1 417 ? -11.594 23.359 7.441 1 90.81 417 GLY B CA 1
ATOM 7872 C C . GLY B 1 417 ? -12.391 22.984 8.672 1 90.81 417 GLY B C 1
ATOM 7873 O O . GLY B 1 417 ? -13.625 23.062 8.672 1 90.81 417 GLY B O 1
ATOM 7874 N N . PRO B 1 418 ? -11.695 22.609 9.719 1 92.12 418 PRO B N 1
ATOM 7875 C CA . PRO B 1 418 ? -12.422 22.219 10.922 1 92.12 418 PRO B CA 1
ATOM 7876 C C . PRO B 1 418 ? -13.273 23.359 11.492 1 92.12 418 PRO B C 1
ATOM 7878 O O . PRO B 1 418 ? -14.328 23.109 12.078 1 92.12 418 PRO B O 1
ATOM 7881 N N . ILE B 1 419 ? -12.875 24.594 11.32 1 95.44 419 ILE B N 1
ATOM 7882 C CA . ILE B 1 419 ? -13.641 25.734 11.82 1 95.44 419 ILE B CA 1
ATOM 7883 C C . ILE B 1 419 ? -14.977 25.812 11.094 1 95.44 419 ILE B C 1
ATOM 7885 O O . ILE B 1 419 ? -16.031 25.969 11.727 1 95.44 419 ILE B O 1
ATOM 7889 N N . THR B 1 420 ? -14.898 25.703 9.82 1 94.75 420 THR B N 1
ATOM 7890 C CA . THR B 1 420 ? -16.125 25.812 9.031 1 94.75 420 THR B CA 1
ATOM 7891 C C . THR B 1 420 ? -17 24.578 9.195 1 94.75 420 THR B C 1
ATOM 7893 O O . THR B 1 420 ? -18.219 24.672 9.164 1 94.75 420 THR B O 1
ATOM 7896 N N . ASP B 1 421 ? -16.359 23.453 9.32 1 91.81 421 ASP B N 1
ATOM 7897 C CA . ASP B 1 421 ? -17.094 22.219 9.555 1 91.81 421 ASP B CA 1
ATOM 7898 C C . ASP B 1 421 ? -17.891 22.297 10.852 1 91.81 421 ASP B C 1
ATOM 7900 O O . ASP B 1 421 ? -19.094 21.984 10.867 1 91.81 421 ASP B O 1
ATOM 7904 N N . ASN B 1 422 ? -17.297 22.734 11.914 1 95.12 422 ASN B N 1
ATOM 7905 C CA . ASN B 1 422 ? -17.984 22.875 13.203 1 95.12 422 ASN B CA 1
ATOM 7906 C C . ASN B 1 422 ? -19.031 23.984 13.156 1 95.12 422 ASN B C 1
ATOM 7908 O O . ASN B 1 422 ? -20.062 23.906 13.828 1 95.12 422 ASN B O 1
ATOM 7912 N N . ALA B 1 423 ? -18.703 25.031 12.406 1 96.06 423 ALA B N 1
ATOM 7913 C CA . ALA B 1 423 ? -19.688 26.094 12.234 1 96.06 423 ALA B CA 1
ATOM 7914 C C . ALA B 1 423 ? -20.984 25.547 11.656 1 96.06 423 ALA B C 1
ATOM 7916 O O . ALA B 1 423 ? -22.078 25.922 12.094 1 96.06 423 ALA B O 1
ATOM 7917 N N . GLY B 1 424 ? -20.828 24.719 10.672 1 93.38 424 GLY B N 1
ATOM 7918 C CA . GLY B 1 424 ? -22 24.078 10.102 1 93.38 424 GLY B CA 1
ATOM 7919 C C . GLY B 1 424 ? -22.734 23.203 11.102 1 93.38 424 GLY B C 1
ATOM 7920 O O . GLY B 1 424 ? -23.969 23.188 11.117 1 93.38 424 GLY B O 1
ATOM 7921 N N . GLY B 1 425 ? -22.031 22.422 11.852 1 92.56 425 GLY B N 1
ATOM 7922 C CA . GLY B 1 425 ? -22.641 21.609 12.891 1 92.56 425 GLY B CA 1
ATOM 7923 C C . GLY B 1 425 ? -23.391 22.422 13.922 1 92.56 425 GLY B C 1
ATOM 7924 O O . GLY B 1 425 ? -24.5 22.047 14.32 1 92.56 425 GLY B O 1
ATOM 7925 N N . ILE B 1 426 ? -22.844 23.531 14.352 1 94.94 426 ILE B N 1
ATOM 7926 C CA . ILE B 1 426 ? -23.484 24.406 15.328 1 94.94 426 ILE B CA 1
ATOM 7927 C C . ILE B 1 426 ? -24.75 25 14.734 1 94.94 426 ILE B C 1
ATOM 7929 O O . ILE B 1 426 ? -25.797 25.078 15.406 1 94.94 426 ILE B O 1
ATOM 7933 N N . ALA B 1 427 ? -24.641 25.406 13.5 1 95.06 427 ALA B N 1
ATOM 7934 C CA . ALA B 1 427 ? -25.797 25.953 12.82 1 95.06 427 ALA B CA 1
ATOM 7935 C C . ALA B 1 427 ? -26.938 24.953 12.773 1 95.06 427 ALA B C 1
ATOM 7937 O O . ALA B 1 427 ? -28.109 25.312 12.984 1 95.06 427 ALA B O 1
ATOM 7938 N N . GLN B 1 428 ? -26.594 23.766 12.531 1 91.25 428 GLN B N 1
ATOM 7939 C CA . GLN B 1 428 ? -27.594 22.703 12.445 1 91.25 428 GLN B CA 1
ATOM 7940 C C . GLN B 1 428 ? -28.188 22.391 13.82 1 91.25 428 GLN B C 1
ATOM 7942 O O . GLN B 1 428 ? -29.406 22.312 13.977 1 91.25 428 GLN B O 1
ATOM 7947 N N . MET B 1 429 ? -27.375 22.219 14.742 1 91.75 429 MET B N 1
ATOM 7948 C CA . MET B 1 429 ? -27.797 21.828 16.078 1 91.75 429 MET B CA 1
ATOM 7949 C C . MET B 1 429 ? -28.578 22.969 16.75 1 91.75 429 MET B C 1
ATOM 7951 O O . MET B 1 429 ? -29.453 22.719 17.578 1 91.75 429 MET B O 1
ATOM 7955 N N . ALA B 1 430 ? -28.297 24.156 16.344 1 93.12 430 ALA B N 1
ATOM 7956 C CA . ALA B 1 430 ? -28.984 25.328 16.906 1 93.12 430 ALA B CA 1
ATOM 7957 C C . ALA B 1 430 ? -30.219 25.672 16.094 1 93.12 430 ALA B C 1
ATOM 7959 O O . ALA B 1 430 ? -30.906 26.656 16.406 1 93.12 430 ALA B O 1
ATOM 7960 N N . ASN B 1 431 ? -30.5 24.938 15.086 1 91.81 431 ASN B N 1
ATOM 7961 C CA . ASN B 1 431 ? -31.656 25.125 14.227 1 91.81 431 ASN B CA 1
ATOM 7962 C C . ASN B 1 431 ? -31.688 26.531 13.625 1 91.81 431 ASN B C 1
ATOM 7964 O O . ASN B 1 431 ? -32.719 27.203 13.688 1 91.81 431 ASN B O 1
ATOM 7968 N N . LEU B 1 432 ? -30.609 26.938 13.164 1 93.94 432 LEU B N 1
ATOM 7969 C CA . LEU B 1 432 ? -30.562 28.234 12.492 1 93.94 432 LEU B CA 1
ATOM 7970 C C . LEU B 1 432 ? -31.266 28.172 11.141 1 93.94 432 LEU B C 1
ATOM 7972 O O . LEU B 1 432 ? -31.516 27.078 10.609 1 93.94 432 LEU B O 1
ATOM 7976 N N . PRO B 1 433 ? -31.562 29.359 10.578 1 93.44 433 PRO B N 1
ATOM 7977 C CA . PRO B 1 433 ? -32.281 29.375 9.305 1 93.44 433 PRO B CA 1
ATOM 7978 C C . PRO B 1 433 ? -31.516 28.672 8.188 1 93.44 433 PRO B C 1
ATOM 7980 O O . PRO B 1 433 ? -30.281 28.641 8.211 1 93.44 433 PRO B O 1
ATOM 7983 N N . ALA B 1 434 ? -32.188 28.281 7.176 1 91.62 434 ALA B N 1
ATOM 7984 C CA . ALA B 1 434 ? -31.641 27.516 6.055 1 91.62 434 ALA B CA 1
ATOM 7985 C C . ALA B 1 434 ? -30.578 28.328 5.297 1 91.62 434 ALA B C 1
ATOM 7987 O O . ALA B 1 434 ? -29.609 27.766 4.777 1 91.62 434 ALA B O 1
ATOM 7988 N N . GLN B 1 435 ? -30.797 29.547 5.312 1 93.06 435 GLN B N 1
ATOM 7989 C CA . GLN B 1 435 ? -29.844 30.406 4.617 1 93.06 435 GLN B CA 1
ATOM 7990 C C . GLN B 1 435 ? -28.469 30.328 5.258 1 93.06 435 GLN B C 1
ATOM 7992 O O . GLN B 1 435 ? -27.453 30.391 4.562 1 93.06 435 GLN B O 1
ATOM 7997 N N . VAL B 1 436 ? -28.438 30.266 6.539 1 94.69 436 VAL B N 1
ATOM 7998 C CA . VAL B 1 436 ? -27.172 30.156 7.273 1 94.69 436 VAL B CA 1
ATOM 7999 C C . VAL B 1 436 ? -26.516 28.812 6.965 1 94.69 436 VAL B C 1
ATOM 8001 O O . VAL B 1 436 ? -25.297 28.75 6.762 1 94.69 436 VAL B O 1
ATOM 8004 N N . ARG B 1 437 ? -27.328 27.828 6.859 1 90.69 437 ARG B N 1
ATOM 8005 C CA . ARG B 1 437 ? -26.812 26.5 6.562 1 90.69 437 ARG B CA 1
ATOM 8006 C C . ARG B 1 437 ? -26.219 26.438 5.152 1 90.69 437 ARG B C 1
ATOM 8008 O O . ARG B 1 437 ? -25.234 25.75 4.918 1 90.69 437 ARG B O 1
ATOM 8015 N N . LYS B 1 438 ? -26.812 27.125 4.293 1 90.31 438 LYS B N 1
ATOM 8016 C CA . LYS B 1 438 ? -26.312 27.188 2.926 1 90.31 438 LYS B CA 1
ATOM 8017 C C . LYS B 1 438 ? -24.922 27.797 2.875 1 90.31 438 LYS B C 1
ATOM 8019 O O . LYS B 1 438 ? -24.047 27.328 2.129 1 90.31 438 LYS B O 1
ATOM 8024 N N . VAL B 1 439 ? -24.75 28.797 3.678 1 92.88 439 VAL B N 1
ATOM 8025 C CA . VAL B 1 439 ? -23.453 29.484 3.727 1 92.88 439 VAL B CA 1
ATOM 8026 C C . VAL B 1 439 ? -22.422 28.578 4.379 1 92.88 439 VAL B C 1
ATOM 8028 O O . VAL B 1 439 ? -21.312 28.406 3.852 1 92.88 439 VAL B O 1
ATOM 8031 N N . THR B 1 440 ? -22.75 27.984 5.48 1 92.94 440 THR B N 1
ATOM 8032 C CA . THR B 1 440 ? -21.797 27.141 6.195 1 92.94 440 THR B CA 1
ATOM 8033 C C . THR B 1 440 ? -21.453 25.906 5.383 1 92.94 440 THR B C 1
ATOM 8035 O O . THR B 1 440 ? -20.312 25.422 5.422 1 92.94 440 THR B O 1
ATOM 8038 N N . ASP B 1 441 ? -22.406 25.438 4.633 1 85.81 441 ASP B N 1
ATOM 8039 C CA . ASP B 1 441 ? -22.172 24.281 3.777 1 85.81 441 ASP B CA 1
ATOM 8040 C C . ASP B 1 441 ? -21.172 24.625 2.666 1 85.81 441 ASP B C 1
ATOM 8042 O O . ASP B 1 441 ? -20.312 23.797 2.328 1 85.81 441 ASP B O 1
ATOM 8046 N N . ALA B 1 442 ? -21.359 25.734 2.16 1 86.88 442 ALA B N 1
ATOM 8047 C CA . ALA B 1 442 ? -20.438 26.172 1.109 1 86.88 442 ALA B CA 1
ATOM 8048 C C . ALA B 1 442 ? -19.016 26.312 1.647 1 86.88 442 ALA B C 1
ATOM 8050 O O . ALA B 1 442 ? -18.047 25.938 0.985 1 86.88 442 ALA B O 1
ATOM 8051 N N . LEU B 1 443 ? -18.891 26.859 2.801 1 91.62 443 LEU B N 1
ATOM 8052 C CA . LEU B 1 443 ? -17.594 27 3.449 1 91.62 443 LEU B CA 1
ATOM 8053 C C . LEU B 1 443 ? -16.984 25.641 3.777 1 91.62 443 LEU B C 1
ATOM 8055 O O . LEU B 1 443 ? -15.789 25.438 3.574 1 91.62 443 LEU B O 1
ATOM 8059 N N . ASP B 1 444 ? -17.812 24.797 4.18 1 88.25 444 ASP B N 1
ATOM 8060 C CA . ASP B 1 444 ? -17.375 23.469 4.598 1 88.25 444 ASP B CA 1
ATOM 8061 C C . ASP B 1 444 ? -16.891 22.656 3.406 1 88.25 444 ASP B C 1
ATOM 8063 O O . ASP B 1 444 ? -15.914 21.906 3.521 1 88.25 444 ASP B O 1
ATOM 8067 N N . ALA B 1 445 ? -17.531 22.734 2.324 1 83.12 445 ALA B N 1
ATOM 8068 C CA . ALA B 1 445 ? -17.125 22.016 1.121 1 83.12 445 ALA B CA 1
ATOM 8069 C C . ALA B 1 445 ? -15.703 22.422 0.706 1 83.12 445 ALA B C 1
ATOM 8071 O O . ALA B 1 445 ? -14.883 21.562 0.373 1 83.12 445 ALA B O 1
ATOM 8072 N N . VAL B 1 446 ? -15.438 23.625 0.785 1 86.56 446 VAL B N 1
ATOM 8073 C CA . VAL B 1 446 ? -14.102 24.125 0.462 1 86.56 446 VAL B CA 1
ATOM 8074 C C . VAL B 1 446 ? -13.117 23.719 1.56 1 86.56 446 VAL B C 1
ATOM 8076 O O . VAL B 1 446 ? -11.953 23.422 1.282 1 86.56 446 VAL B O 1
ATOM 8079 N N . GLY B 1 447 ? -13.625 23.625 2.666 1 87.94 447 GLY B N 1
ATOM 8080 C CA . GLY B 1 447 ? -12.805 23.234 3.799 1 87.94 447 GLY B CA 1
ATOM 8081 C C . GLY B 1 447 ? -12.227 21.828 3.654 1 87.94 447 GLY B C 1
ATOM 8082 O O . GLY B 1 447 ? -11.062 21.609 3.975 1 87.94 447 GLY B O 1
ATOM 8083 N N . ASN B 1 448 ? -12.984 20.922 3.166 1 84.75 448 ASN B N 1
ATOM 8084 C CA . ASN B 1 448 ? -12.508 19.547 2.998 1 84.75 448 ASN B CA 1
ATOM 8085 C C . ASN B 1 448 ? -11.453 19.453 1.899 1 84.75 448 ASN B C 1
ATOM 8087 O O . ASN B 1 448 ? -10.531 18.641 1.987 1 84.75 448 ASN B O 1
ATOM 8091 N N . THR B 1 449 ? -11.625 20.188 0.912 1 85.44 449 THR B N 1
ATOM 8092 C CA . THR B 1 449 ? -10.625 20.234 -0.152 1 85.44 449 THR B CA 1
ATOM 8093 C C . THR B 1 449 ? -9.32 20.828 0.353 1 85.44 449 THR B C 1
ATOM 8095 O O . THR B 1 449 ? -8.242 20.328 0.047 1 85.44 449 THR B O 1
ATOM 8098 N N . THR B 1 450 ? -9.461 21.844 1.097 1 88.5 450 THR B N 1
ATOM 8099 C CA . THR B 1 450 ? -8.258 22.5 1.619 1 88.5 450 THR B CA 1
ATOM 8100 C C . THR B 1 450 ? -7.539 21.578 2.605 1 88.5 450 THR B C 1
ATOM 8102 O O . THR B 1 450 ? -6.309 21.578 2.66 1 88.5 450 THR B O 1
ATOM 8105 N N . LYS B 1 451 ? -8.32 20.812 3.43 1 88.12 451 LYS B N 1
ATOM 8106 C CA . LYS B 1 451 ? -7.715 19.828 4.32 1 88.12 451 LYS B CA 1
ATOM 8107 C C . LYS B 1 451 ? -6.871 18.828 3.541 1 88.12 451 LYS B C 1
ATOM 8109 O O . LYS B 1 451 ? -5.75 18.5 3.938 1 88.12 451 LYS B O 1
ATOM 8114 N N . ALA B 1 452 ? -7.391 18.391 2.445 1 90.19 452 ALA B N 1
ATOM 8115 C CA . ALA B 1 452 ? -6.688 17.406 1.618 1 90.19 452 ALA B CA 1
ATOM 8116 C C . ALA B 1 452 ? -5.43 18.016 1.002 1 90.19 452 ALA B C 1
ATOM 8118 O O . ALA B 1 452 ? -4.379 17.375 0.974 1 90.19 452 ALA B O 1
ATOM 8119 N N . VAL B 1 453 ? -5.504 19.188 0.505 1 89.31 453 VAL B N 1
ATOM 8120 C CA . VAL B 1 453 ? -4.402 19.875 -0.157 1 89.31 453 VAL B CA 1
ATOM 8121 C C . VAL B 1 453 ? -3.262 20.094 0.834 1 89.31 453 VAL B C 1
ATOM 8123 O O . VAL B 1 453 ? -2.092 19.891 0.501 1 89.31 453 VAL B O 1
ATOM 8126 N N . THR B 1 454 ? -3.59 20.484 1.963 1 89.12 454 THR B N 1
ATOM 8127 C CA . THR B 1 454 ? -2.576 20.719 2.982 1 89.12 454 THR B CA 1
ATOM 8128 C C . THR B 1 454 ? -1.909 19.422 3.406 1 89.12 454 THR B C 1
ATOM 8130 O O . THR B 1 454 ? -0.708 19.391 3.68 1 89.12 454 THR B O 1
ATOM 8133 N N . LYS B 1 455 ? -2.717 18.391 3.531 1 90.12 455 LYS B N 1
ATOM 8134 C CA . LYS B 1 455 ? -2.154 17.094 3.863 1 90.12 455 LYS B CA 1
ATOM 8135 C C . LYS B 1 455 ? -1.217 16.594 2.762 1 90.12 455 LYS B C 1
ATOM 8137 O O . LYS B 1 455 ? -0.156 16.047 3.047 1 90.12 455 LYS B O 1
ATOM 8142 N N . GLY B 1 456 ? -1.633 16.812 1.51 1 89.31 456 GLY B N 1
ATOM 8143 C CA . GLY B 1 456 ? -0.748 16.484 0.401 1 89.31 456 GLY B CA 1
ATOM 8144 C C . GLY B 1 456 ? 0.566 17.25 0.45 1 89.31 456 GLY B C 1
ATOM 8145 O O . GLY B 1 456 ? 1.627 16.672 0.188 1 89.31 456 GLY B O 1
ATOM 8146 N N . TYR B 1 457 ? 0.503 18.484 0.77 1 89.75 457 TYR B N 1
ATOM 8147 C CA . TYR B 1 457 ? 1.669 19.344 0.967 1 89.75 457 TYR B CA 1
ATOM 8148 C C . TYR B 1 457 ? 2.561 18.797 2.078 1 89.75 457 TYR B C 1
ATOM 8150 O O . TYR B 1 457 ? 3.783 18.734 1.922 1 89.75 457 TYR B O 1
ATOM 8158 N N . ALA B 1 458 ? 1.937 18.422 3.166 1 89.69 458 ALA B N 1
ATOM 8159 C CA . ALA B 1 458 ? 2.682 17.906 4.316 1 89.69 458 ALA B CA 1
ATOM 8160 C C . ALA B 1 458 ? 3.395 16.594 3.971 1 89.69 458 ALA B C 1
ATOM 8162 O O . ALA B 1 458 ? 4.547 16.391 4.359 1 89.69 458 ALA B O 1
ATOM 8163 N N . ILE B 1 459 ? 2.773 15.758 3.254 1 92.06 459 ILE B N 1
ATOM 8164 C CA . ILE B 1 459 ? 3.34 14.469 2.863 1 92.06 459 ILE B CA 1
ATOM 8165 C C . ILE B 1 459 ? 4.539 14.695 1.946 1 92.06 459 ILE B C 1
ATOM 8167 O O . ILE B 1 459 ? 5.594 14.078 2.135 1 92.06 459 ILE B O 1
ATOM 8171 N N . GLY B 1 460 ? 4.371 15.539 0.986 1 89.12 460 GLY B N 1
ATOM 8172 C CA . GLY B 1 460 ? 5.461 15.852 0.077 1 89.12 460 GLY B CA 1
ATOM 8173 C C . GLY B 1 460 ? 6.664 16.453 0.773 1 89.12 460 GLY B C 1
ATOM 8174 O O . GLY B 1 460 ? 7.805 16.078 0.497 1 89.12 460 GLY B O 1
ATOM 8175 N N . SER B 1 461 ? 6.418 17.375 1.635 1 88.31 461 SER B N 1
ATOM 8176 C CA . SER B 1 461 ? 7.5 18.031 2.365 1 88.31 461 SER B CA 1
ATOM 8177 C C . SER B 1 461 ? 8.203 17.062 3.301 1 88.31 461 SER B C 1
ATOM 8179 O O . SER B 1 461 ? 9.422 17.141 3.48 1 88.31 461 SER B O 1
ATOM 8181 N N . ALA B 1 462 ? 7.387 16.188 3.885 1 86.38 462 ALA B N 1
ATOM 8182 C CA . ALA B 1 462 ? 7.961 15.188 4.777 1 86.38 462 ALA B CA 1
ATOM 8183 C C . ALA B 1 462 ? 8.891 14.242 4.02 1 86.38 462 ALA B C 1
ATOM 8185 O O . ALA B 1 462 ? 9.914 13.805 4.555 1 86.38 462 ALA B O 1
ATOM 8186 N N . ALA B 1 463 ? 8.516 13.93 2.852 1 87.31 463 ALA B N 1
ATOM 8187 C CA . ALA B 1 463 ? 9.344 13.031 2.051 1 87.31 463 ALA B CA 1
ATOM 8188 C C . ALA B 1 463 ? 10.711 13.664 1.764 1 87.31 463 ALA B C 1
ATOM 8190 O O . ALA B 1 463 ? 11.742 13.023 1.96 1 87.31 463 ALA B O 1
ATOM 8191 N N . LEU B 1 464 ? 10.805 14.883 1.342 1 88.25 464 LEU B N 1
ATOM 8192 C CA . LEU B 1 464 ? 12.062 15.57 1.047 1 88.25 464 LEU B CA 1
ATOM 8193 C C . LEU B 1 464 ? 12.852 15.828 2.324 1 88.25 464 LEU B C 1
ATOM 8195 O O . LEU B 1 464 ? 14.078 15.672 2.346 1 88.25 464 LEU B O 1
ATOM 8199 N N . GLY B 1 465 ? 12.062 16.219 3.346 1 87 465 GLY B N 1
ATOM 8200 C CA . GLY B 1 465 ? 12.719 16.438 4.629 1 87 465 GLY B CA 1
ATOM 8201 C C . GLY B 1 465 ? 13.344 15.18 5.195 1 87 465 GLY B C 1
ATOM 8202 O O . GLY B 1 465 ? 14.445 15.227 5.75 1 87 465 GLY B O 1
ATOM 8203 N N . ALA B 1 466 ? 12.656 14.109 5.027 1 89.56 466 ALA B N 1
ATOM 8204 C CA . ALA B 1 466 ? 13.148 12.836 5.547 1 89.56 466 ALA B CA 1
ATOM 8205 C C . ALA B 1 466 ? 14.375 12.367 4.777 1 89.56 466 ALA B C 1
ATOM 8207 O O . ALA B 1 466 ? 15.281 11.75 5.352 1 89.56 466 ALA B O 1
ATOM 8208 N N . LEU B 1 467 ? 14.438 12.656 3.518 1 90.19 467 LEU B N 1
ATOM 8209 C CA . LEU B 1 467 ? 15.609 12.305 2.73 1 90.19 467 LEU B CA 1
ATOM 8210 C C . LEU B 1 467 ? 16.828 13.109 3.188 1 90.19 467 LEU B C 1
ATOM 8212 O O . LEU B 1 467 ? 17.953 12.586 3.201 1 90.19 467 LEU B O 1
ATOM 8216 N N . ALA B 1 468 ? 16.531 14.32 3.549 1 89.88 468 ALA B N 1
ATOM 8217 C CA . ALA B 1 468 ? 17.609 15.141 4.094 1 89.88 468 ALA B CA 1
ATOM 8218 C C . ALA B 1 468 ? 18.078 14.594 5.438 1 89.88 468 ALA B C 1
ATOM 8220 O O . ALA B 1 468 ? 19.281 14.586 5.715 1 89.88 468 ALA B O 1
ATOM 8221 N N . LEU B 1 469 ? 17.156 14.172 6.25 1 90.38 469 LEU B N 1
ATOM 8222 C CA . LEU B 1 469 ? 17.5 13.57 7.535 1 90.38 469 LEU B CA 1
ATOM 8223 C C . LEU B 1 469 ? 18.297 12.281 7.332 1 90.38 469 LEU B C 1
ATOM 8225 O O . LEU B 1 469 ? 19.25 12.008 8.07 1 90.38 469 LEU B O 1
ATOM 8229 N N . PHE B 1 470 ? 17.984 11.562 6.355 1 92.31 470 PHE B N 1
ATOM 8230 C CA . PHE B 1 470 ? 18.703 10.336 6.035 1 92.31 470 PHE B CA 1
ATOM 8231 C C . PHE B 1 470 ? 20.156 10.633 5.672 1 92.31 470 PHE B C 1
ATOM 8233 O O . PHE B 1 470 ? 21.062 9.898 6.055 1 92.31 470 PHE B O 1
ATOM 8240 N N . ALA B 1 471 ? 20.266 11.664 4.879 1 89.75 471 ALA B N 1
ATOM 8241 C CA . ALA B 1 471 ? 21.625 12.047 4.484 1 89.75 471 ALA B CA 1
ATOM 8242 C C . ALA B 1 471 ? 22.469 12.367 5.707 1 89.75 471 ALA B C 1
ATOM 8244 O O . ALA B 1 471 ? 23.672 12.062 5.73 1 89.75 471 ALA B O 1
ATOM 8245 N N . ASP B 1 472 ? 21.891 12.953 6.633 1 89.44 472 ASP B N 1
ATOM 8246 C CA . ASP B 1 472 ? 22.625 13.25 7.863 1 89.44 472 ASP B CA 1
ATOM 8247 C C . ASP B 1 472 ? 22.953 11.977 8.633 1 89.44 472 ASP B C 1
ATOM 8249 O O . ASP B 1 472 ? 24.031 11.844 9.203 1 89.44 472 ASP B O 1
ATOM 8253 N N . TYR B 1 473 ? 22.016 11.047 8.797 1 91.5 473 TYR B N 1
ATOM 8254 C CA . TYR B 1 473 ? 22.266 9.766 9.445 1 91.5 473 TYR B CA 1
ATOM 8255 C C . TYR B 1 473 ? 23.453 9.062 8.812 1 91.5 473 TYR B C 1
ATOM 8257 O O . TYR B 1 473 ? 24.328 8.555 9.516 1 91.5 473 TYR B O 1
ATOM 8265 N N . ARG B 1 474 ? 23.422 9.094 7.484 1 89.19 474 ARG B N 1
ATOM 8266 C CA . ARG B 1 474 ? 24.516 8.453 6.754 1 89.19 474 ARG B CA 1
ATOM 8267 C C . ARG B 1 474 ? 25.859 9.07 7.121 1 89.19 474 ARG B C 1
ATOM 8269 O O . ARG B 1 474 ? 26.859 8.359 7.262 1 89.19 474 ARG B O 1
ATOM 8276 N N . SER B 1 475 ? 25.859 10.312 7.203 1 86.44 475 SER B N 1
ATOM 8277 C CA . SER B 1 475 ? 27.094 11.023 7.543 1 86.44 475 SER B CA 1
ATOM 8278 C C . SER B 1 475 ? 27.531 10.703 8.969 1 86.44 475 SER B C 1
ATOM 8280 O O . SER B 1 475 ? 28.719 10.547 9.234 1 86.44 475 SER B O 1
ATOM 8282 N N . LYS B 1 476 ? 26.641 10.531 9.82 1 86.94 476 LYS B N 1
ATOM 8283 C CA . LYS B 1 476 ? 26.938 10.305 11.234 1 86.94 476 LYS B CA 1
ATOM 8284 C C . LYS B 1 476 ? 27.469 8.898 11.469 1 86.94 476 LYS B C 1
ATOM 8286 O O . LYS B 1 476 ? 28.328 8.68 12.336 1 86.94 476 LYS B O 1
ATOM 8291 N N . VAL B 1 477 ? 26.906 8.008 10.82 1 83.31 477 VAL B N 1
ATOM 8292 C CA . VAL B 1 477 ? 27.328 6.629 11.07 1 83.31 477 VAL B CA 1
ATOM 8293 C C . VAL B 1 477 ? 28.547 6.297 10.219 1 83.31 477 VAL B C 1
ATOM 8295 O O . VAL B 1 477 ? 29.125 5.219 10.352 1 83.31 477 VAL B O 1
ATOM 8298 N N . ASN B 1 478 ? 29.172 7.258 9.734 1 70.19 478 ASN B N 1
ATOM 8299 C CA . ASN B 1 478 ? 30.422 7.18 8.992 1 70.19 478 ASN B CA 1
ATOM 8300 C C . ASN B 1 478 ? 30.578 5.836 8.297 1 70.19 478 ASN B C 1
ATOM 8302 O O . ASN B 1 478 ? 31.594 5.156 8.469 1 70.19 478 ASN B O 1
ATOM 8306 N N . LEU B 1 479 ? 29.594 5.324 7.828 1 62.94 479 LEU B N 1
ATOM 8307 C CA . LEU B 1 479 ? 29.734 3.988 7.258 1 62.94 479 LEU B CA 1
ATOM 8308 C C . LEU B 1 479 ? 30.953 3.918 6.34 1 62.94 479 LEU B C 1
ATOM 8310 O O . LEU B 1 479 ? 31.109 2.957 5.582 1 62.94 479 LEU B O 1
ATOM 8314 N N . GLY B 1 480 ? 32.125 4.594 6.941 1 50.62 480 GLY B N 1
ATOM 8315 C CA . GLY B 1 480 ? 33.531 4.453 6.625 1 50.62 480 GLY B CA 1
ATOM 8316 C C . GLY B 1 480 ? 33.781 3.924 5.227 1 50.62 480 GLY B C 1
ATOM 8317 O O . GLY B 1 480 ? 34.562 2.996 5.039 1 50.62 480 GLY B O 1
ATOM 8318 N N . GLY B 1 481 ? 33.094 4.438 4.332 1 56.22 481 GLY B N 1
ATOM 8319 C CA . GLY B 1 481 ? 33.438 3.852 3.047 1 56.22 481 GLY B CA 1
ATOM 8320 C C . GLY B 1 481 ? 32.562 2.674 2.678 1 56.22 481 GLY B C 1
ATOM 8321 O O . GLY B 1 481 ? 32.656 2.125 1.58 1 56.22 481 GLY B O 1
ATOM 8322 N N . GLN B 1 482 ? 31.844 2.281 3.736 1 63.12 482 GLN B N 1
ATOM 8323 C CA . GLN B 1 482 ? 30.984 1.143 3.396 1 63.12 482 GLN B CA 1
ATOM 8324 C C . GLN B 1 482 ? 29.797 1.577 2.551 1 63.12 482 GLN B C 1
ATOM 8326 O O . GLN B 1 482 ? 29.234 2.656 2.76 1 63.12 482 GLN B O 1
ATOM 8331 N N . SER B 1 483 ? 29.609 0.789 1.579 1 74.88 483 SER B N 1
ATOM 8332 C CA . SER B 1 483 ? 28.609 1.084 0.557 1 74.88 483 SER B CA 1
ATOM 8333 C C . SER B 1 483 ? 27.25 0.554 0.955 1 74.88 483 SER B C 1
ATOM 8335 O O . SER B 1 483 ? 27.141 -0.483 1.614 1 74.88 483 SER B O 1
ATOM 8337 N N . LEU B 1 484 ? 26.25 1.398 0.993 1 83.06 484 LEU B N 1
ATOM 8338 C CA . LEU B 1 484 ? 24.859 1.027 1.164 1 83.06 484 LEU B CA 1
ATOM 8339 C C . LEU B 1 484 ? 24.266 0.517 -0.145 1 83.06 484 LEU B C 1
ATOM 8341 O O . LEU B 1 484 ? 23.25 1.042 -0.622 1 83.06 484 LEU B O 1
ATOM 8345 N N . ASN B 1 485 ? 24.891 -0.544 -0.548 1 86.56 485 ASN B N 1
ATOM 8346 C CA . ASN B 1 485 ? 24.531 -1.068 -1.859 1 86.56 485 ASN B CA 1
ATOM 8347 C C . ASN B 1 485 ? 23.219 -1.86 -1.803 1 86.56 485 ASN B C 1
ATOM 8349 O O . ASN B 1 485 ? 22.984 -2.6 -0.846 1 86.56 485 ASN B O 1
ATOM 8353 N N . LEU B 1 486 ? 22.484 -1.705 -2.82 1 86.62 486 LEU B N 1
ATOM 8354 C CA . LEU B 1 486 ? 21.188 -2.371 -2.928 1 86.62 486 LEU B CA 1
ATOM 8355 C C . LEU B 1 486 ? 21.359 -3.883 -3.037 1 86.62 486 LEU B C 1
ATOM 8357 O O . LEU B 1 486 ? 20.406 -4.641 -2.811 1 86.62 486 LEU B O 1
ATOM 8361 N N . ASP B 1 487 ? 22.547 -4.348 -3.377 1 83.19 487 ASP B N 1
ATOM 8362 C CA . ASP B 1 487 ? 22.766 -5.781 -3.518 1 83.19 487 ASP B CA 1
ATOM 8363 C C . ASP B 1 487 ? 23.266 -6.395 -2.209 1 83.19 487 ASP B C 1
ATOM 8365 O O . ASP B 1 487 ? 23.5 -7.602 -2.135 1 83.19 487 ASP B O 1
ATOM 8369 N N . ASP B 1 488 ? 23.484 -5.523 -1.184 1 89.88 488 ASP B N 1
ATOM 8370 C CA . ASP B 1 488 ? 23.781 -6.004 0.159 1 89.88 488 ASP B CA 1
ATOM 8371 C C . ASP B 1 488 ? 22.531 -6.516 0.863 1 89.88 488 ASP B C 1
ATOM 8373 O O . ASP B 1 488 ? 21.594 -5.75 1.107 1 89.88 488 ASP B O 1
ATOM 8377 N N . PRO B 1 489 ? 22.578 -7.852 1.201 1 93 489 PRO B N 1
ATOM 8378 C CA . PRO B 1 489 ? 21.375 -8.438 1.79 1 93 489 PRO B CA 1
ATOM 8379 C C . PRO B 1 489 ? 20.969 -7.766 3.102 1 93 489 PRO B C 1
ATOM 8381 O O . PRO B 1 489 ? 19.797 -7.742 3.453 1 93 489 PRO B O 1
ATOM 8384 N N . VAL B 1 490 ? 21.953 -7.215 3.863 1 94.5 490 VAL B N 1
ATOM 8385 C CA . VAL B 1 490 ? 21.656 -6.539 5.121 1 94.5 490 VAL B CA 1
ATOM 8386 C C . VAL B 1 490 ? 20.891 -5.246 4.844 1 94.5 490 VAL B C 1
ATOM 8388 O O . VAL B 1 490 ? 19.922 -4.922 5.543 1 94.5 490 VAL B O 1
ATOM 8391 N N . VAL B 1 491 ? 21.312 -4.52 3.816 1 94.31 491 VAL B N 1
ATOM 8392 C CA . VAL B 1 491 ? 20.625 -3.307 3.395 1 94.31 491 VAL B CA 1
ATOM 8393 C C . VAL B 1 491 ? 19.234 -3.658 2.883 1 94.31 491 VAL B C 1
ATOM 8395 O O . VAL B 1 491 ? 18.25 -2.973 3.199 1 94.31 491 VAL B O 1
ATOM 8398 N N . LEU B 1 492 ? 19.172 -4.75 2.154 1 95.19 492 LEU B N 1
ATOM 8399 C CA . LEU B 1 492 ? 17.906 -5.188 1.6 1 95.19 492 LEU B CA 1
ATOM 8400 C C . LEU B 1 492 ? 16.938 -5.605 2.709 1 95.19 492 LEU B C 1
ATOM 8402 O O . LEU B 1 492 ? 15.742 -5.328 2.637 1 95.19 492 LEU B O 1
ATOM 8406 N N . ALA B 1 493 ? 17.484 -6.34 3.662 1 96.44 493 ALA B N 1
ATOM 8407 C CA . ALA B 1 493 ? 16.672 -6.719 4.82 1 96.44 493 ALA B CA 1
ATOM 8408 C C . ALA B 1 493 ? 16.094 -5.488 5.508 1 96.44 493 ALA B C 1
ATOM 8410 O O . ALA B 1 493 ? 14.906 -5.477 5.859 1 96.44 493 ALA B O 1
ATOM 8411 N N . GLY B 1 494 ? 16.953 -4.488 5.699 1 97.19 494 GLY B N 1
ATOM 8412 C CA . GLY B 1 494 ? 16.469 -3.238 6.262 1 97.19 494 GLY B CA 1
ATOM 8413 C C . GLY B 1 494 ? 15.398 -2.578 5.418 1 97.19 494 GLY B C 1
ATOM 8414 O O . GLY B 1 494 ? 14.398 -2.096 5.949 1 97.19 494 GLY B O 1
ATOM 8415 N N . LEU B 1 495 ? 15.617 -2.562 4.109 1 97.12 495 LEU B N 1
ATOM 8416 C CA . LEU B 1 495 ? 14.672 -1.956 3.18 1 97.12 495 LEU B CA 1
ATOM 8417 C C . LEU B 1 495 ? 13.305 -2.623 3.283 1 97.12 495 LEU B C 1
ATOM 8419 O O . LEU B 1 495 ? 12.273 -1.942 3.293 1 97.12 495 LEU B O 1
ATOM 8423 N N . LEU B 1 496 ? 13.242 -3.9 3.4 1 97.81 496 LEU B N 1
ATOM 8424 C CA . LEU B 1 496 ? 12 -4.652 3.51 1 97.81 496 LEU B CA 1
ATOM 8425 C C . LEU B 1 496 ? 11.305 -4.367 4.836 1 97.81 496 LEU B C 1
ATOM 8427 O O . LEU B 1 496 ? 10.086 -4.191 4.883 1 97.81 496 LEU B O 1
ATOM 8431 N N . LEU B 1 497 ? 12.109 -4.312 5.852 1 98.12 497 LEU B N 1
ATOM 8432 C CA . LEU B 1 497 ? 11.531 -4.012 7.156 1 98.12 497 LEU B CA 1
ATOM 8433 C C . LEU B 1 497 ? 10.984 -2.588 7.199 1 98.12 497 LEU B C 1
ATOM 8435 O O . LEU B 1 497 ? 9.953 -2.332 7.824 1 98.12 497 LEU B O 1
ATOM 8439 N N . GLY B 1 498 ? 11.758 -1.699 6.586 1 98.06 498 GLY B N 1
ATOM 8440 C CA . GLY B 1 498 ? 11.273 -0.333 6.48 1 98.06 498 GLY B CA 1
ATOM 8441 C C . GLY B 1 498 ? 9.984 -0.218 5.688 1 98.06 498 GLY B C 1
ATOM 8442 O O . GLY B 1 498 ? 9.102 0.571 6.039 1 98.06 498 GLY B O 1
ATOM 8443 N N . ALA B 1 499 ? 9.906 -0.979 4.617 1 98.06 499 ALA B N 1
ATOM 8444 C CA . ALA B 1 499 ? 8.695 -1 3.795 1 98.06 499 ALA B CA 1
ATOM 8445 C C . ALA B 1 499 ? 7.523 -1.596 4.562 1 98.06 499 ALA B C 1
ATOM 8447 O O . ALA B 1 499 ? 6.371 -1.212 4.344 1 98.06 499 ALA B O 1
ATOM 8448 N N . LEU B 1 500 ? 7.797 -2.484 5.465 1 98.19 500 LEU B N 1
ATOM 8449 C CA . LEU B 1 500 ? 6.801 -3.197 6.258 1 98.19 500 LEU B CA 1
ATOM 8450 C C . LEU B 1 500 ? 6.156 -2.271 7.285 1 98.19 500 LEU B C 1
ATOM 8452 O O . LEU B 1 500 ? 4.961 -2.379 7.562 1 98.19 500 LEU B O 1
ATOM 8456 N N . LEU B 1 501 ? 6.918 -1.376 7.777 1 98 501 LEU B N 1
ATOM 8457 C CA . LEU B 1 501 ? 6.516 -0.582 8.93 1 98 501 LEU B CA 1
ATOM 8458 C C . LEU B 1 501 ? 5.27 0.24 8.617 1 98 501 LEU B C 1
ATOM 8460 O O . LEU B 1 501 ? 4.332 0.281 9.414 1 98 501 LEU B O 1
ATOM 8464 N N . PRO B 1 502 ? 5.18 0.914 7.453 1 97.88 502 PRO B N 1
ATOM 8465 C CA . PRO B 1 502 ? 3.953 1.652 7.148 1 97.88 502 PRO B CA 1
ATOM 8466 C C . PRO B 1 502 ? 2.73 0.745 7.043 1 97.88 502 PRO B C 1
ATOM 8468 O O . PRO B 1 502 ? 1.618 1.157 7.383 1 97.88 502 PRO B O 1
ATOM 8471 N N . PHE B 1 503 ? 2.879 -0.468 6.598 1 98.19 503 PHE B N 1
ATOM 8472 C CA . PHE B 1 503 ? 1.763 -1.398 6.488 1 98.19 503 PHE B CA 1
ATOM 8473 C C . PHE B 1 503 ? 1.255 -1.803 7.867 1 98.19 503 PHE B C 1
ATOM 8475 O O . PHE B 1 503 ? 0.053 -1.748 8.133 1 98.19 503 PHE B O 1
ATOM 8482 N N . VAL B 1 504 ? 2.16 -2.127 8.703 1 97.56 504 VAL B N 1
ATOM 8483 C CA . VAL B 1 504 ? 1.782 -2.547 10.047 1 97.56 504 VAL B CA 1
ATOM 8484 C C . VAL B 1 504 ? 1.203 -1.361 10.82 1 97.56 504 VAL B C 1
ATOM 8486 O O . VAL B 1 504 ? 0.228 -1.511 11.562 1 97.56 504 VAL B O 1
ATOM 8489 N N . PHE B 1 505 ? 1.847 -0.25 10.641 1 97.19 505 PHE B N 1
ATOM 8490 C CA . PHE B 1 505 ? 1.376 0.969 11.289 1 97.19 505 PHE B CA 1
ATOM 8491 C C . PHE B 1 505 ? -0.049 1.294 10.852 1 97.19 505 PHE B C 1
ATOM 8493 O O . PHE B 1 505 ? -0.888 1.653 11.688 1 97.19 505 PHE B O 1
ATOM 8500 N N . SER B 1 506 ? -0.355 1.189 9.602 1 97.06 506 SER B N 1
ATOM 8501 C CA . SER B 1 506 ? -1.694 1.438 9.078 1 97.06 506 SER B CA 1
ATOM 8502 C C . SER B 1 506 ? -2.691 0.409 9.594 1 97.06 506 SER B C 1
ATOM 8504 O O . SER B 1 506 ? -3.846 0.743 9.875 1 97.06 506 SER B O 1
ATOM 8506 N N . ALA B 1 507 ? -2.264 -0.814 9.734 1 97.19 507 ALA B N 1
ATOM 8507 C CA . ALA B 1 507 ? -3.121 -1.864 10.273 1 97.19 507 ALA B CA 1
ATOM 8508 C C . ALA B 1 507 ? -3.582 -1.521 11.688 1 97.19 507 ALA B C 1
ATOM 8510 O O . ALA B 1 507 ? -4.773 -1.614 12 1 97.19 507 ALA B O 1
ATOM 8511 N N . VAL B 1 508 ? -2.674 -1.075 12.469 1 95.69 508 VAL B N 1
ATOM 8512 C CA . VAL B 1 508 ? -2.953 -0.818 13.883 1 95.69 508 VAL B CA 1
ATOM 8513 C C . VAL B 1 508 ? -3.863 0.401 14.016 1 95.69 508 VAL B C 1
ATOM 8515 O O . VAL B 1 508 ? -4.812 0.393 14.805 1 95.69 508 VAL B O 1
ATOM 8518 N N . THR B 1 509 ? -3.598 1.413 13.258 1 94.44 509 THR B N 1
ATOM 8519 C CA . THR B 1 509 ? -4.387 2.635 13.367 1 94.44 509 THR B CA 1
ATOM 8520 C C . THR B 1 509 ? -5.797 2.418 12.82 1 94.44 509 THR B C 1
ATOM 8522 O O . THR B 1 509 ? -6.773 2.885 13.406 1 94.44 509 THR B O 1
ATOM 8525 N N . MET B 1 510 ? -5.91 1.707 11.75 1 93.94 510 MET B N 1
ATOM 8526 C CA . MET B 1 510 ? -7.223 1.422 11.18 1 93.94 510 MET B CA 1
ATOM 8527 C C . MET B 1 510 ? -8.031 0.521 12.109 1 93.94 510 MET B C 1
ATOM 8529 O O . MET B 1 510 ? -9.242 0.71 12.266 1 93.94 510 MET B O 1
ATOM 8533 N N . SER B 1 511 ? -7.355 -0.435 12.625 1 93.69 511 SER B N 1
ATOM 8534 C CA . SER B 1 511 ? -8.023 -1.312 13.578 1 93.69 511 SER B CA 1
ATOM 8535 C C . SER B 1 511 ? -8.531 -0.529 14.789 1 93.69 511 SER B C 1
ATOM 8537 O O . SER B 1 511 ? -9.617 -0.803 15.305 1 93.69 511 SER B O 1
ATOM 8539 N N . ALA B 1 512 ? -7.762 0.394 15.242 1 93.44 512 ALA B N 1
ATOM 8540 C CA . ALA B 1 512 ? -8.133 1.226 16.375 1 93.44 512 ALA B CA 1
ATOM 8541 C C . ALA B 1 512 ? -9.391 2.037 16.078 1 93.44 512 ALA B C 1
ATOM 8543 O O . ALA B 1 512 ? -10.297 2.115 16.922 1 93.44 512 ALA B O 1
ATOM 8544 N N . VAL B 1 513 ? -9.422 2.617 14.945 1 92.19 513 VAL B N 1
ATOM 8545 C CA . VAL B 1 513 ? -10.594 3.395 14.555 1 92.19 513 VAL B CA 1
ATOM 8546 C C . VAL B 1 513 ? -11.812 2.48 14.461 1 92.19 513 VAL B C 1
ATOM 8548 O O . VAL B 1 513 ? -12.891 2.826 14.938 1 92.19 513 VAL B O 1
ATOM 8551 N N . GLY B 1 514 ? -11.578 1.356 13.828 1 88.69 514 GLY B N 1
ATOM 8552 C CA . GLY B 1 514 ? -12.68 0.416 13.672 1 88.69 514 GLY B CA 1
ATOM 8553 C C . GLY B 1 514 ? -13.266 -0.04 14.992 1 88.69 514 GLY B C 1
ATOM 8554 O O . GLY B 1 514 ? -14.492 -0.067 15.156 1 88.69 514 GLY B O 1
ATOM 8555 N N . LYS B 1 515 ? -12.5 -0.377 15.914 1 89.56 515 LYS B N 1
ATOM 8556 C CA . LYS B 1 515 ? -12.945 -0.834 17.234 1 89.56 515 LYS B CA 1
ATOM 8557 C C . LYS B 1 515 ? -13.672 0.277 17.969 1 89.56 515 LYS B C 1
ATOM 8559 O O . LYS B 1 515 ? -14.727 0.042 18.578 1 89.56 515 LYS B O 1
ATOM 8564 N N . ALA B 1 516 ? -13.102 1.435 17.922 1 90.25 516 ALA B N 1
ATOM 8565 C CA . ALA B 1 516 ? -13.711 2.574 18.609 1 90.25 516 ALA B CA 1
ATOM 8566 C C . ALA B 1 516 ? -15.047 2.947 17.969 1 90.25 516 ALA B C 1
ATOM 8568 O O . ALA B 1 516 ? -16 3.289 18.672 1 90.25 516 ALA B O 1
ATOM 8569 N N . ALA B 1 517 ? -15.062 2.926 16.688 1 89.44 517 ALA B N 1
ATOM 8570 C CA . ALA B 1 517 ? -16.297 3.234 15.969 1 89.44 517 ALA B CA 1
ATOM 8571 C C . ALA B 1 517 ? -17.391 2.232 16.312 1 89.44 517 ALA B C 1
ATOM 8573 O O . ALA B 1 517 ? -18.562 2.604 16.438 1 89.44 517 ALA B O 1
ATOM 8574 N N . PHE B 1 518 ? -17 1.02 16.422 1 86.75 518 PHE B N 1
ATOM 8575 C CA . PHE B 1 518 ? -17.938 -0.04 16.781 1 86.75 518 PHE B CA 1
ATOM 8576 C C . PHE B 1 518 ? -18.594 0.26 18.125 1 86.75 518 PHE B C 1
ATOM 8578 O O . PHE B 1 518 ? -19.797 0.088 18.297 1 86.75 518 PHE B O 1
ATOM 8585 N N . GLU B 1 519 ? -17.891 0.74 19.062 1 89.12 519 GLU B N 1
ATOM 8586 C CA . GLU B 1 519 ? -18.391 1.062 20.391 1 89.12 519 GLU B CA 1
ATOM 8587 C C . GLU B 1 519 ? -19.328 2.262 20.344 1 89.12 519 GLU B C 1
ATOM 8589 O O . GLU B 1 519 ? -20.344 2.295 21.062 1 89.12 519 GLU B O 1
ATOM 8594 N N . VAL B 1 520 ? -19 3.211 19.578 1 90.81 520 VAL B N 1
ATOM 8595 C CA . VAL B 1 520 ? -19.828 4.406 19.453 1 90.81 520 VAL B CA 1
ATOM 8596 C C . VAL B 1 520 ? -21.156 4.055 18.797 1 90.81 520 VAL B C 1
ATOM 8598 O O . VAL B 1 520 ? -22.219 4.516 19.234 1 90.81 520 VAL B O 1
ATOM 8601 N N . VAL B 1 521 ? -21.094 3.213 17.75 1 88.69 521 VAL B N 1
ATOM 8602 C CA . VAL B 1 521 ? -22.297 2.795 17.047 1 88.69 521 VAL B CA 1
ATOM 8603 C C . VAL B 1 521 ? -23.25 2.082 18.016 1 88.69 521 VAL B C 1
ATOM 8605 O O . VAL B 1 521 ? -24.438 2.381 18.062 1 88.69 521 VAL B O 1
ATOM 8608 N N . ASN B 1 522 ? -22.719 1.227 18.75 1 89.94 522 ASN B N 1
ATOM 8609 C CA . ASN B 1 522 ? -23.531 0.477 19.703 1 89.94 522 ASN B CA 1
ATOM 8610 C C . ASN B 1 522 ? -24.109 1.385 20.781 1 89.94 522 ASN B C 1
ATOM 8612 O O . ASN B 1 522 ? -25.234 1.177 21.234 1 89.94 522 ASN B O 1
ATOM 8616 N N . GLU B 1 523 ? -23.375 2.344 21.188 1 92.06 523 GLU B N 1
ATOM 8617 C CA . GLU B 1 523 ? -23.859 3.275 22.203 1 92.06 523 GLU B CA 1
ATOM 8618 C C . GLU B 1 523 ? -24.984 4.145 21.656 1 92.06 523 GLU B C 1
ATOM 8620 O O . GLU B 1 523 ? -25.984 4.371 22.344 1 92.06 523 GLU B O 1
ATOM 8625 N N . VAL B 1 524 ? -24.875 4.664 20.484 1 91.5 524 VAL B N 1
ATOM 8626 C CA . VAL B 1 524 ? -25.922 5.48 19.875 1 91.5 524 VAL B CA 1
ATOM 8627 C C . VAL B 1 524 ? -27.172 4.641 19.672 1 91.5 524 VAL B C 1
ATOM 8629 O O . VAL B 1 524 ? -28.281 5.094 19.938 1 91.5 524 VAL B O 1
ATOM 8632 N N . ARG B 1 525 ? -26.969 3.393 19.172 1 91.5 525 ARG B N 1
ATOM 8633 C CA . ARG B 1 525 ? -28.078 2.473 19.016 1 91.5 525 ARG B CA 1
ATOM 8634 C C . ARG B 1 525 ? -28.797 2.23 20.344 1 91.5 525 ARG B C 1
ATOM 8636 O O . ARG B 1 525 ? -30.031 2.213 20.391 1 91.5 525 ARG B O 1
ATOM 8643 N N . ARG B 1 526 ? -28.016 2.01 21.344 1 93.69 526 ARG B N 1
ATOM 8644 C CA . ARG B 1 526 ? -28.578 1.79 22.672 1 93.69 526 ARG B CA 1
ATOM 8645 C C . ARG B 1 526 ? -29.422 2.98 23.125 1 93.69 526 ARG B C 1
ATOM 8647 O O . ARG B 1 526 ? -30.531 2.809 23.625 1 93.69 526 ARG B O 1
ATOM 8654 N N . GLN B 1 527 ? -28.938 4.137 22.922 1 93.88 527 GLN B N 1
ATOM 8655 C CA . GLN B 1 527 ? -29.656 5.332 23.344 1 93.88 527 GLN B CA 1
ATOM 8656 C C . GLN B 1 527 ? -30.953 5.512 22.547 1 93.88 527 GLN B C 1
ATOM 8658 O O . GLN B 1 527 ? -31.969 5.934 23.094 1 93.88 527 GLN B O 1
ATOM 8663 N N . PHE B 1 528 ? -30.922 5.262 21.266 1 91.75 528 PHE B N 1
ATOM 8664 C CA . PHE B 1 528 ? -32.125 5.34 20.453 1 91.75 528 PHE B CA 1
ATOM 8665 C C . PHE B 1 528 ? -33.188 4.344 20.938 1 91.75 528 PHE B C 1
ATOM 8667 O O . PHE B 1 528 ? -34.375 4.617 20.875 1 91.75 528 PHE B O 1
ATOM 8674 N N . ARG B 1 529 ? -32.656 3.271 21.406 1 91.75 529 ARG B N 1
ATOM 8675 C CA . ARG B 1 529 ? -33.562 2.203 21.812 1 91.75 529 ARG B CA 1
ATOM 8676 C C . ARG B 1 529 ? -34.062 2.428 23.25 1 91.75 529 ARG B C 1
ATOM 8678 O O . ARG B 1 529 ? -35.219 2.225 23.531 1 91.75 529 ARG B O 1
ATOM 8685 N N . GLU B 1 530 ? -33.188 2.855 24.109 1 94 530 GLU B N 1
ATOM 8686 C CA . GLU B 1 530 ? -33.469 2.828 25.531 1 94 530 GLU B CA 1
ATOM 8687 C C . GLU B 1 530 ? -33.969 4.188 26.031 1 94 530 GLU B C 1
ATOM 8689 O O . GLU B 1 530 ? -34.594 4.285 27.094 1 94 530 GLU B O 1
ATOM 8694 N N . ILE B 1 531 ? -33.656 5.23 25.344 1 93.75 531 ILE B N 1
ATOM 8695 C CA . ILE B 1 531 ? -34.062 6.559 25.797 1 93.75 531 ILE B CA 1
ATOM 8696 C C . ILE B 1 531 ? -35.188 7.074 24.922 1 93.75 531 ILE B C 1
ATOM 8698 O O . ILE B 1 531 ? -34.969 7.703 23.891 1 93.75 531 ILE B O 1
ATOM 8702 N N . PRO B 1 532 ? -36.375 6.945 25.484 1 90.94 532 PRO B N 1
ATOM 8703 C CA . PRO B 1 532 ? -37.531 7.391 24.688 1 90.94 532 PRO B CA 1
ATOM 8704 C C . PRO B 1 532 ? -37.562 8.906 24.531 1 90.94 532 PRO B C 1
ATOM 8706 O O . PRO B 1 532 ? -37.219 9.648 25.469 1 90.94 532 PRO B O 1
ATOM 8709 N N . GLY B 1 533 ? -38 9.43 23.312 1 91.06 533 GLY B N 1
ATOM 8710 C CA . GLY B 1 533 ? -38.188 10.852 23.094 1 91.06 533 GLY B CA 1
ATOM 8711 C C . GLY B 1 533 ? -37.031 11.469 22.297 1 91.06 533 GLY B C 1
ATOM 8712 O O . GLY B 1 533 ? -37.156 12.617 21.844 1 91.06 533 GLY B O 1
ATOM 8713 N N . ILE B 1 534 ? -35.938 10.719 22.078 1 90.31 534 ILE B N 1
ATOM 8714 C CA . ILE B 1 534 ? -34.812 11.258 21.359 1 90.31 534 ILE B CA 1
ATOM 8715 C C . ILE B 1 534 ? -35.188 11.539 19.906 1 90.31 534 ILE B C 1
ATOM 8717 O O . ILE B 1 534 ? -34.906 12.625 19.391 1 90.31 534 ILE B O 1
ATOM 8721 N N . MET B 1 535 ? -35.906 10.672 19.312 1 89.56 535 MET B N 1
ATOM 8722 C CA . MET B 1 535 ? -36.25 10.812 17.906 1 89.56 535 MET B CA 1
ATOM 8723 C C . MET B 1 535 ? -37.312 11.883 17.703 1 89.56 535 MET B C 1
ATOM 8725 O O . MET B 1 535 ? -37.375 12.516 16.641 1 89.56 535 MET B O 1
ATOM 8729 N N . GLU B 1 536 ? -38.031 12.117 18.828 1 88.12 536 GLU B N 1
ATOM 8730 C CA . GLU B 1 536 ? -39.062 13.133 18.797 1 88.12 536 GLU B CA 1
ATOM 8731 C C . GLU B 1 536 ? -38.531 14.5 19.203 1 88.12 536 GLU B C 1
ATOM 8733 O O . GLU B 1 536 ? -39.219 15.516 19.047 1 88.12 536 GLU B O 1
ATOM 8738 N N . GLY B 1 537 ? -37.281 14.531 19.625 1 85.5 537 GLY B N 1
ATOM 8739 C CA . GLY B 1 537 ? -36.688 15.797 20.016 1 85.5 537 GLY B CA 1
ATOM 8740 C C . GLY B 1 537 ? -37.062 16.25 21.406 1 85.5 537 GLY B C 1
ATOM 8741 O O . GLY B 1 537 ? -36.781 17.375 21.797 1 85.5 537 GLY B O 1
ATOM 8742 N N . THR B 1 538 ? -37.688 15.383 22.203 1 87.12 538 THR B N 1
ATOM 8743 C CA . THR B 1 538 ? -38.188 15.758 23.516 1 87.12 538 THR B CA 1
ATOM 8744 C C . THR B 1 538 ? -37.219 15.328 24.609 1 87.12 538 THR B C 1
ATOM 8746 O O . THR B 1 538 ? -37.312 15.789 25.75 1 87.12 538 THR B O 1
ATOM 8749 N N . ALA B 1 539 ? -36.375 14.445 24.297 1 89.62 539 ALA B N 1
ATOM 8750 C CA . ALA B 1 539 ? -35.375 14 25.25 1 89.62 539 ALA B CA 1
ATOM 8751 C C . ALA B 1 539 ? -33.969 14.367 24.781 1 89.62 539 ALA B C 1
ATOM 8753 O O . ALA B 1 539 ? -33.688 14.391 23.562 1 89.62 539 ALA B O 1
ATOM 8754 N N . LYS B 1 540 ? -33.094 14.656 25.75 1 88.25 540 LYS B N 1
ATOM 8755 C CA . LYS B 1 540 ? -31.719 15.016 25.438 1 88.25 540 LYS B CA 1
ATOM 8756 C C . LYS B 1 540 ? -30.812 13.781 25.422 1 88.25 540 LYS B C 1
ATOM 8758 O O . LYS B 1 540 ? -30.797 13.016 26.391 1 88.25 540 LYS B O 1
ATOM 8763 N N . PRO B 1 541 ? -30.078 13.578 24.344 1 91.75 541 PRO B N 1
ATOM 8764 C CA . PRO B 1 541 ? -29.141 12.453 24.312 1 91.75 541 PRO B CA 1
ATOM 8765 C C . PRO B 1 541 ? -28 12.609 25.297 1 91.75 541 PRO B C 1
ATOM 8767 O O . PRO B 1 541 ? -27.703 13.727 25.75 1 91.75 541 PRO B O 1
ATOM 8770 N N . GLU B 1 542 ? -27.359 11.492 25.656 1 91.31 542 GLU B N 1
ATOM 8771 C CA . GLU B 1 542 ? -26.172 11.516 26.5 1 91.31 542 GLU B CA 1
ATOM 8772 C C . GLU B 1 542 ? -24.906 11.742 25.688 1 91.31 542 GLU B C 1
ATOM 8774 O O . GLU B 1 542 ? -24.078 10.836 25.547 1 91.31 542 GLU B O 1
ATOM 8779 N N . TYR B 1 543 ? -24.75 13.008 25.391 1 89.44 543 TYR B N 1
ATOM 8780 C CA . TYR B 1 543 ? -23.609 13.375 24.562 1 89.44 543 TYR B CA 1
ATOM 8781 C C . TYR B 1 543 ? -22.297 13.031 25.234 1 89.44 543 TYR B C 1
ATOM 8783 O O . TYR B 1 543 ? -21.344 12.57 24.594 1 89.44 543 TYR B O 1
ATOM 8791 N N . GLY B 1 544 ? -22.172 13.234 26.5 1 90.12 544 GLY B N 1
ATOM 8792 C CA . GLY B 1 544 ? -20.953 13.031 27.266 1 90.12 544 GLY B CA 1
ATOM 8793 C C . GLY B 1 544 ? -20.453 11.594 27.234 1 90.12 544 GLY B C 1
ATOM 8794 O O . GLY B 1 544 ? -19.25 11.352 27.25 1 90.12 544 GLY B O 1
ATOM 8795 N N . ARG B 1 545 ? -21.359 10.703 27.203 1 91.88 545 ARG B N 1
ATOM 8796 C CA . ARG B 1 545 ? -21 9.289 27.188 1 91.88 545 ARG B CA 1
ATOM 8797 C C . ARG B 1 545 ? -20.234 8.93 25.906 1 91.88 545 ARG B C 1
ATOM 8799 O O . ARG B 1 545 ? -19.266 8.18 25.953 1 91.88 545 ARG B O 1
ATOM 8806 N N . CYS B 1 546 ? -20.734 9.43 24.812 1 92 546 CYS B N 1
ATOM 8807 C CA . CYS B 1 546 ? -20.047 9.164 23.547 1 92 546 CYS B CA 1
ATOM 8808 C C . CYS B 1 546 ? -18.656 9.773 23.531 1 92 546 CYS B C 1
ATOM 8810 O O . CYS B 1 546 ? -17.703 9.156 23.062 1 92 546 CYS B O 1
ATOM 8812 N N . VAL B 1 547 ? -18.516 10.945 24.078 1 92.19 547 VAL B N 1
ATOM 8813 C CA . VAL B 1 547 ? -17.234 11.625 24.156 1 92.19 547 VAL B CA 1
ATOM 8814 C C . VAL B 1 547 ? -16.281 10.82 25.031 1 92.19 547 VAL B C 1
ATOM 8816 O O . VAL B 1 547 ? -15.102 10.656 24.703 1 92.19 547 VAL B O 1
ATOM 8819 N N . ASP B 1 548 ? -16.75 10.289 26.047 1 92.5 548 ASP B N 1
ATOM 8820 C CA . ASP B 1 548 ? -15.93 9.516 26.984 1 92.5 548 ASP B CA 1
ATOM 8821 C C . ASP B 1 548 ? -15.461 8.203 26.344 1 92.5 548 ASP B C 1
ATOM 8823 O O . ASP B 1 548 ? -14.336 7.762 26.578 1 92.5 548 ASP B O 1
ATOM 8827 N N . ILE B 1 549 ? -16.312 7.594 25.641 1 91.88 549 ILE B N 1
ATOM 8828 C CA . ILE B 1 549 ? -16.016 6.324 24.984 1 91.88 549 ILE B CA 1
ATOM 8829 C C . ILE B 1 549 ? -14.883 6.516 23.984 1 91.88 549 ILE B C 1
ATOM 8831 O O . ILE B 1 549 ? -13.906 5.762 24 1 91.88 549 ILE B O 1
ATOM 8835 N N . VAL B 1 550 ? -15.039 7.512 23.188 1 93.56 550 VAL B N 1
ATOM 8836 C CA . VAL B 1 550 ? -14.055 7.727 22.125 1 93.56 550 VAL B CA 1
ATOM 8837 C C . VAL B 1 550 ? -12.734 8.195 22.734 1 93.56 550 VAL B C 1
ATOM 8839 O O . VAL B 1 550 ? -11.656 7.879 22.234 1 93.56 550 VAL B O 1
ATOM 8842 N N . THR B 1 551 ? -12.789 8.914 23.812 1 92.25 551 THR B N 1
ATOM 8843 C CA . THR B 1 551 ? -11.586 9.375 24.5 1 92.25 551 THR B CA 1
ATOM 8844 C C . THR B 1 551 ? -10.797 8.195 25.062 1 92.25 551 THR B C 1
ATOM 8846 O O . THR B 1 551 ? -9.586 8.094 24.828 1 92.25 551 THR B O 1
ATOM 8849 N N . LYS B 1 552 ? -11.445 7.371 25.719 1 92.31 552 LYS B N 1
ATOM 8850 C CA . LYS B 1 552 ? -10.805 6.207 26.328 1 92.31 552 LYS B CA 1
ATOM 8851 C C . LYS B 1 552 ? -10.195 5.301 25.266 1 92.31 552 LYS B C 1
ATOM 8853 O O . LYS B 1 552 ? -9.07 4.812 25.422 1 92.31 552 LYS B O 1
ATOM 8858 N N . ALA B 1 553 ? -10.953 5.172 24.219 1 91.19 553 ALA B N 1
ATOM 8859 C CA . ALA B 1 553 ? -10.484 4.309 23.141 1 91.19 553 ALA B CA 1
ATOM 8860 C C . ALA B 1 553 ? -9.258 4.91 22.453 1 91.19 553 ALA B C 1
ATOM 8862 O O . ALA B 1 553 ? -8.281 4.207 22.188 1 91.19 553 ALA B O 1
ATOM 8863 N N . ALA B 1 554 ? -9.352 6.141 22.141 1 92.25 554 ALA B N 1
ATOM 8864 C CA . ALA B 1 554 ? -8.266 6.824 21.438 1 92.25 554 ALA B CA 1
ATOM 8865 C C . ALA B 1 554 ? -6.98 6.789 22.266 1 92.25 554 ALA B C 1
ATOM 8867 O O . ALA B 1 554 ? -5.898 6.543 21.734 1 92.25 554 ALA B O 1
ATOM 8868 N N . LEU B 1 555 ? -7.016 7 23.531 1 90.5 555 LEU B N 1
ATOM 8869 C CA . LEU B 1 555 ? -5.84 7.059 24.391 1 90.5 555 LEU B CA 1
ATOM 8870 C C . LEU B 1 555 ? -5.238 5.672 24.594 1 90.5 555 LEU B C 1
ATOM 8872 O O . LEU B 1 555 ? -4.016 5.527 24.656 1 90.5 555 LEU B O 1
ATOM 8876 N N . HIS B 1 556 ? -6.023 4.723 24.641 1 90.06 556 HIS B N 1
ATOM 8877 C CA . HIS B 1 556 ? -5.551 3.354 24.812 1 90.06 556 HIS B CA 1
ATOM 8878 C C . HIS B 1 556 ? -4.867 2.842 23.562 1 90.06 556 HIS B C 1
ATOM 8880 O O . HIS B 1 556 ? -3.82 2.195 23.625 1 90.06 556 HIS B O 1
ATOM 8886 N N . GLU B 1 557 ? -5.473 3.148 22.484 1 90.06 557 GLU B N 1
ATOM 8887 C CA . GLU B 1 557 ? -5.027 2.551 21.219 1 90.06 557 GLU B CA 1
ATOM 8888 C C . GLU B 1 557 ? -3.822 3.293 20.656 1 90.06 557 GLU B C 1
ATOM 8890 O O . GLU B 1 557 ? -3.119 2.771 19.781 1 90.06 557 GLU B O 1
ATOM 8895 N N . MET B 1 558 ? -3.518 4.512 21.109 1 89.12 558 MET B N 1
ATOM 8896 C CA . MET B 1 558 ? -2.436 5.297 20.516 1 89.12 558 MET B CA 1
ATOM 8897 C C . MET B 1 558 ? -1.079 4.812 21.016 1 89.12 558 MET B C 1
ATOM 8899 O O . MET B 1 558 ? -0.046 5.133 20.422 1 89.12 558 MET B O 1
ATOM 8903 N N . ALA B 1 559 ? -0.971 3.998 21.953 1 87.81 559 ALA B N 1
ATOM 8904 C CA . ALA B 1 559 ? 0.276 3.541 22.562 1 87.81 559 ALA B CA 1
ATOM 8905 C C . ALA B 1 559 ? 1.072 2.67 21.594 1 87.81 559 ALA B C 1
ATOM 8907 O O . ALA B 1 559 ? 2.283 2.846 21.453 1 87.81 559 ALA B O 1
ATOM 8908 N N . MET B 1 560 ? 0.426 1.772 20.922 1 90.56 560 MET B N 1
ATOM 8909 C CA . MET B 1 560 ? 1.113 0.801 20.078 1 90.56 560 MET B CA 1
ATOM 8910 C C . MET B 1 560 ? 1.81 1.491 18.906 1 90.56 560 MET B C 1
ATOM 8912 O O . MET B 1 560 ? 2.982 1.231 18.641 1 90.56 560 MET B O 1
ATOM 8916 N N . PRO B 1 561 ? 1.157 2.363 18.234 1 90.06 561 PRO B N 1
ATOM 8917 C CA . PRO B 1 561 ? 1.862 3.094 17.188 1 90.06 561 PRO B CA 1
ATOM 8918 C C . PRO B 1 561 ? 3.088 3.846 17.703 1 90.06 561 PRO B C 1
ATOM 8920 O O . PRO B 1 561 ? 4.117 3.895 17.016 1 90.06 561 PRO B O 1
ATOM 8923 N N . GLY B 1 562 ? 2.924 4.461 18.859 1 87.81 562 GLY B N 1
ATOM 8924 C CA . GLY B 1 562 ? 4.066 5.133 19.453 1 87.81 562 GLY B CA 1
ATOM 8925 C C . GLY B 1 562 ? 5.23 4.199 19.734 1 87.81 562 GLY B C 1
ATOM 8926 O O . GLY B 1 562 ? 6.387 4.539 19.469 1 87.81 562 GLY B O 1
ATOM 8927 N N . PHE B 1 563 ? 4.941 3.062 20.188 1 89.56 563 PHE B N 1
ATOM 8928 C CA . PHE B 1 563 ? 5.957 2.057 20.469 1 89.56 563 PHE B CA 1
ATOM 8929 C C . PHE B 1 563 ? 6.637 1.596 19.188 1 89.56 563 PHE B C 1
ATOM 8931 O O . PHE B 1 563 ? 7.855 1.415 19.156 1 89.56 563 PHE B O 1
ATOM 8938 N N . LEU B 1 564 ? 5.879 1.413 18.141 1 93.69 564 LEU B N 1
ATOM 8939 C CA . LEU B 1 564 ? 6.438 0.976 16.859 1 93.69 564 LEU B CA 1
ATOM 8940 C C . LEU B 1 564 ? 7.406 2.016 16.312 1 93.69 564 LEU B C 1
ATOM 8942 O O . LEU B 1 564 ? 8.477 1.667 15.797 1 93.69 564 LEU B O 1
ATOM 8946 N N . ALA B 1 565 ? 7.07 3.246 16.484 1 93.81 565 ALA B N 1
ATOM 8947 C CA . ALA B 1 565 ? 7.848 4.336 15.898 1 93.81 565 ALA B CA 1
ATOM 8948 C C . ALA B 1 565 ? 9.211 4.461 16.578 1 93.81 565 ALA B C 1
ATOM 8950 O O . ALA B 1 565 ? 10.203 4.816 15.93 1 93.81 565 ALA B O 1
ATOM 8951 N N . VAL B 1 566 ? 9.312 4.141 17.828 1 92.94 566 VAL B N 1
ATOM 8952 C CA . VAL B 1 566 ? 10.547 4.352 18.562 1 92.94 566 VAL B CA 1
ATOM 8953 C C . VAL B 1 566 ? 11.328 3.043 18.656 1 92.94 566 VAL B C 1
ATOM 8955 O O . VAL B 1 566 ? 12.539 3.021 18.438 1 92.94 566 VAL B O 1
ATOM 8958 N N . LEU B 1 567 ? 10.68 1.925 18.859 1 94.88 567 LEU B N 1
ATOM 8959 C CA . LEU B 1 567 ? 11.352 0.667 19.188 1 94.88 567 LEU B CA 1
ATOM 8960 C C . LEU B 1 567 ? 11.867 -0.012 17.922 1 94.88 567 LEU B C 1
ATOM 8962 O O . LEU B 1 567 ? 12.922 -0.655 17.938 1 94.88 567 LEU B O 1
ATOM 8966 N N . VAL B 1 568 ? 11.18 0.079 16.812 1 96.94 568 VAL B N 1
ATOM 8967 C CA . VAL B 1 568 ? 11.547 -0.674 15.625 1 96.94 568 VAL B CA 1
ATOM 8968 C C . VAL B 1 568 ? 12.898 -0.186 15.102 1 96.94 568 VAL B C 1
ATOM 8970 O O . VAL B 1 568 ? 13.797 -0.988 14.844 1 96.94 568 VAL B O 1
ATOM 8973 N N . PRO B 1 569 ? 13.062 1.152 14.945 1 96.62 569 PRO B N 1
ATOM 8974 C CA . PRO B 1 569 ? 14.383 1.58 14.477 1 96.62 569 PRO B CA 1
ATOM 8975 C C . PRO B 1 569 ? 15.5 1.24 15.461 1 96.62 569 PRO B C 1
ATOM 8977 O O . PRO B 1 569 ? 16.609 0.918 15.055 1 96.62 569 PRO B O 1
ATOM 8980 N N . LEU B 1 570 ? 15.234 1.293 16.719 1 95.69 570 LEU B N 1
ATOM 8981 C CA . LEU B 1 570 ? 16.234 0.945 17.719 1 95.69 570 LEU B CA 1
ATOM 8982 C C . LEU B 1 570 ? 16.578 -0.537 17.656 1 95.69 570 LEU B C 1
ATOM 8984 O O . LEU B 1 570 ? 17.766 -0.903 17.672 1 95.69 570 LEU B O 1
ATOM 8988 N N . LEU B 1 571 ? 15.602 -1.385 17.531 1 96.88 571 LEU B N 1
ATOM 8989 C CA . LEU B 1 571 ? 15.844 -2.822 17.453 1 96.88 571 LEU B CA 1
ATOM 8990 C C . LEU B 1 571 ? 16.609 -3.188 16.203 1 96.88 571 LEU B C 1
ATOM 8992 O O . LEU B 1 571 ? 17.547 -3.988 16.25 1 96.88 571 LEU B O 1
ATOM 8996 N N . VAL B 1 572 ? 16.234 -2.629 15.07 1 97.5 572 VAL B N 1
ATOM 8997 C CA . VAL B 1 572 ? 16.906 -2.936 13.812 1 97.5 572 VAL B CA 1
ATOM 8998 C C . VAL B 1 572 ? 18.344 -2.426 13.852 1 97.5 572 VAL B C 1
ATOM 9000 O O . VAL B 1 572 ? 19.266 -3.123 13.43 1 97.5 572 VAL B O 1
ATOM 9003 N N . GLY B 1 573 ? 18.531 -1.183 14.391 1 96.38 573 GLY B N 1
ATOM 9004 C CA . GLY B 1 573 ? 19.875 -0.622 14.492 1 96.38 573 GLY B CA 1
ATOM 9005 C C . GLY B 1 573 ? 20.766 -1.383 15.445 1 96.38 573 GLY B C 1
ATOM 9006 O O . GLY B 1 573 ? 21.938 -1.625 15.148 1 96.38 573 GLY B O 1
ATOM 9007 N N . LEU B 1 574 ? 20.234 -1.837 16.562 1 95.94 574 LEU B N 1
ATOM 9008 C CA . LEU B 1 574 ? 21.031 -2.475 17.609 1 95.94 574 LEU B CA 1
ATOM 9009 C C . LEU B 1 574 ? 21.25 -3.953 17.297 1 95.94 574 LEU B C 1
ATOM 9011 O O . LEU B 1 574 ? 22.281 -4.52 17.656 1 95.94 574 LEU B O 1
ATOM 9015 N N . ILE B 1 575 ? 20.312 -4.594 16.594 1 96.38 575 ILE B N 1
ATOM 9016 C CA . ILE B 1 575 ? 20.406 -6.031 16.375 1 96.38 575 ILE B CA 1
ATOM 9017 C C . ILE B 1 575 ? 21.047 -6.293 15.008 1 96.38 575 ILE B C 1
ATOM 9019 O O . ILE B 1 575 ? 21.984 -7.094 14.906 1 96.38 575 ILE B O 1
ATOM 9023 N N . LEU B 1 576 ? 20.625 -5.609 13.961 1 96.06 576 LEU B N 1
ATOM 9024 C CA . LEU B 1 576 ? 21.125 -5.898 12.617 1 96.06 576 LEU B CA 1
ATOM 9025 C C . LEU B 1 576 ? 22.266 -4.969 12.25 1 96.06 576 LEU B C 1
ATOM 9027 O O . LEU B 1 576 ? 23.109 -5.312 11.414 1 96.06 576 LEU B O 1
ATOM 9031 N N . GLY B 1 577 ? 22.328 -3.711 12.805 1 94.75 577 GLY B N 1
ATOM 9032 C CA . GLY B 1 577 ? 23.438 -2.811 12.547 1 94.75 577 GLY B CA 1
ATOM 9033 C C . GLY B 1 577 ? 23.031 -1.56 11.789 1 94.75 577 GLY B C 1
ATOM 9034 O O . GLY B 1 577 ? 21.875 -1.399 11.422 1 94.75 577 GLY B O 1
ATOM 9035 N N . PRO B 1 578 ? 23.906 -0.641 11.602 1 94.38 578 PRO B N 1
ATOM 9036 C CA . PRO B 1 578 ? 23.625 0.659 10.992 1 94.38 578 PRO B CA 1
ATOM 9037 C C . PRO B 1 578 ? 23.234 0.548 9.516 1 94.38 578 PRO B C 1
ATOM 9039 O O . PRO B 1 578 ? 22.453 1.354 9.023 1 94.38 578 PRO B O 1
ATOM 9042 N N . LYS B 1 579 ? 23.781 -0.502 8.828 1 93.44 579 LYS B N 1
ATOM 9043 C CA . LYS B 1 579 ? 23.438 -0.678 7.418 1 93.44 579 LYS B CA 1
ATOM 9044 C C . LYS B 1 579 ? 21.953 -1.036 7.258 1 93.44 579 LYS B C 1
ATOM 9046 O O . LYS B 1 579 ? 21.281 -0.501 6.379 1 93.44 579 LYS B O 1
ATOM 9051 N N . ALA B 1 580 ? 21.562 -1.93 8.109 1 95.88 580 ALA B N 1
ATOM 9052 C CA . ALA B 1 580 ? 20.156 -2.348 8.062 1 95.88 580 ALA B CA 1
ATOM 9053 C C . ALA B 1 580 ? 19.234 -1.19 8.414 1 95.88 580 ALA B C 1
ATOM 9055 O O . ALA B 1 580 ? 18.156 -1.047 7.824 1 95.88 580 ALA B O 1
ATOM 9056 N N . LEU B 1 581 ? 19.672 -0.402 9.359 1 96.62 581 LEU B N 1
ATOM 9057 C CA . LEU B 1 581 ? 18.859 0.739 9.758 1 96.62 581 LEU B CA 1
ATOM 9058 C C . LEU B 1 581 ? 18.75 1.754 8.625 1 96.62 581 LEU B C 1
ATOM 9060 O O . LEU B 1 581 ? 17.703 2.363 8.422 1 96.62 581 LEU B O 1
ATOM 9064 N N . ALA B 1 582 ? 19.859 1.944 7.906 1 95.25 582 ALA B N 1
ATOM 9065 C CA . ALA B 1 582 ? 19.812 2.822 6.742 1 95.25 582 ALA B CA 1
ATOM 9066 C C . ALA B 1 582 ? 18.781 2.338 5.727 1 95.25 582 ALA B C 1
ATOM 9068 O O . ALA B 1 582 ? 18.016 3.137 5.18 1 95.25 582 ALA B O 1
ATOM 9069 N N . GLY B 1 583 ? 18.781 0.998 5.5 1 96.12 583 GLY B N 1
ATOM 9070 C CA . GLY B 1 583 ? 17.781 0.427 4.621 1 96.12 583 GLY B CA 1
ATOM 9071 C C . GLY B 1 583 ? 16.359 0.644 5.117 1 96.12 583 GLY B C 1
ATOM 9072 O O . GLY B 1 583 ? 15.469 0.975 4.336 1 96.12 583 GLY B O 1
ATOM 9073 N N . LEU B 1 584 ? 16.219 0.492 6.398 1 97.94 584 LEU B N 1
ATOM 9074 C CA . LEU B 1 584 ? 14.898 0.659 7.004 1 97.94 584 LEU B CA 1
ATOM 9075 C C . LEU B 1 584 ? 14.383 2.08 6.797 1 97.94 584 LEU B C 1
ATOM 9077 O O . LEU B 1 584 ? 13.211 2.277 6.473 1 97.94 584 LEU B O 1
ATOM 9081 N N . LEU B 1 585 ? 15.242 3.068 6.988 1 97.25 585 LEU B N 1
ATOM 9082 C CA . LEU B 1 585 ? 14.844 4.465 6.852 1 97.25 585 LEU B CA 1
ATOM 9083 C C . LEU B 1 585 ? 14.359 4.758 5.438 1 97.25 585 LEU B C 1
ATOM 9085 O O . LEU B 1 585 ? 13.305 5.375 5.25 1 97.25 585 LEU B O 1
ATOM 9089 N N . ILE B 1 586 ? 15.062 4.25 4.43 1 96.75 586 ILE B N 1
ATOM 9090 C CA . ILE B 1 586 ? 14.703 4.52 3.045 1 96.75 586 ILE B CA 1
ATOM 9091 C C . ILE B 1 586 ? 13.414 3.77 2.693 1 96.75 586 ILE B C 1
ATOM 9093 O O . ILE B 1 586 ? 12.539 4.316 2.023 1 96.75 586 ILE B O 1
ATOM 9097 N N . GLY B 1 587 ? 13.359 2.475 3.105 1 97.38 587 GLY B N 1
ATOM 9098 C CA . GLY B 1 587 ? 12.125 1.731 2.881 1 97.38 587 GLY B CA 1
ATOM 9099 C C . GLY B 1 587 ? 10.906 2.416 3.455 1 97.38 587 GLY B C 1
ATOM 9100 O O . GLY B 1 587 ? 9.859 2.484 2.801 1 97.38 587 GLY B O 1
ATOM 9101 N N . LEU B 1 588 ? 11.07 2.951 4.645 1 97.75 588 LEU B N 1
ATOM 9102 C CA . LEU B 1 588 ? 9.992 3.646 5.328 1 97.75 588 LEU B CA 1
ATOM 9103 C C . LEU B 1 588 ? 9.586 4.906 4.57 1 97.75 588 LEU B C 1
ATOM 9105 O O . LEU B 1 588 ? 8.398 5.176 4.395 1 97.75 588 LEU B O 1
ATOM 9109 N N . ILE B 1 589 ? 10.539 5.668 4.125 1 96.88 589 ILE B N 1
ATOM 9110 C CA . ILE B 1 589 ? 10.266 6.922 3.434 1 96.88 589 ILE B CA 1
ATOM 9111 C C . ILE B 1 589 ? 9.523 6.641 2.131 1 96.88 589 ILE B C 1
ATOM 9113 O O . ILE B 1 589 ? 8.492 7.258 1.853 1 96.88 589 ILE B O 1
ATOM 9117 N N . VAL B 1 590 ? 10 5.648 1.384 1 96.81 590 VAL B N 1
ATOM 9118 C CA . VAL B 1 590 ? 9.477 5.367 0.052 1 96.81 590 VAL B CA 1
ATOM 9119 C C . VAL B 1 590 ? 8.055 4.824 0.161 1 96.81 590 VAL B C 1
ATOM 9121 O O . VAL B 1 590 ? 7.141 5.324 -0.501 1 96.81 590 VAL B O 1
ATOM 9124 N N . VAL B 1 591 ? 7.848 3.893 0.998 1 97.81 591 VAL B N 1
ATOM 9125 C CA . VAL B 1 591 ? 6.551 3.232 1.091 1 97.81 591 VAL B CA 1
ATOM 9126 C C . VAL B 1 591 ? 5.582 4.109 1.882 1 97.81 591 VAL B C 1
ATOM 9128 O O . VAL B 1 591 ? 4.395 4.188 1.552 1 97.81 591 VAL B O 1
ATOM 9131 N N . GLY B 1 592 ? 6.094 4.711 2.975 1 97.19 592 GLY B N 1
ATOM 9132 C CA . GLY B 1 592 ? 5.254 5.621 3.734 1 97.19 592 GLY B CA 1
ATOM 9133 C C . GLY B 1 592 ? 4.711 6.77 2.9 1 97.19 592 GLY B C 1
ATOM 9134 O O . GLY B 1 592 ? 3.541 7.137 3.029 1 97.19 592 GLY B O 1
ATOM 9135 N N . PHE B 1 593 ? 5.566 7.316 1.988 1 96.75 593 PHE B N 1
ATOM 9136 C CA . PHE B 1 593 ? 5.18 8.398 1.089 1 96.75 593 PHE B CA 1
ATOM 9137 C C . PHE B 1 593 ? 4.047 7.953 0.17 1 96.75 593 PHE B C 1
ATOM 9139 O O . PHE B 1 593 ? 3.049 8.664 0.022 1 96.75 593 PHE B O 1
ATOM 9146 N N . MET B 1 594 ? 4.121 6.762 -0.347 1 97.31 594 MET B N 1
ATOM 9147 C CA . MET B 1 594 ? 3.137 6.254 -1.295 1 97.31 594 MET B CA 1
ATOM 9148 C C . MET B 1 594 ? 1.806 5.984 -0.603 1 97.31 594 MET B C 1
ATOM 9150 O O . MET B 1 594 ? 0.75 6.383 -1.098 1 97.31 594 MET B O 1
ATOM 9154 N N . LEU B 1 595 ? 1.878 5.336 0.507 1 97.81 595 LEU B N 1
ATOM 9155 C CA . LEU B 1 595 ? 0.659 4.969 1.219 1 97.81 595 LEU B CA 1
ATOM 9156 C C . LEU B 1 595 ? -0.057 6.207 1.747 1 97.81 595 LEU B C 1
ATOM 9158 O O . LEU B 1 595 ? -1.289 6.27 1.729 1 97.81 595 LEU B O 1
ATOM 9162 N N . ALA B 1 596 ? 0.718 7.145 2.236 1 97 596 ALA B N 1
ATOM 9163 C CA . ALA B 1 596 ? 0.116 8.375 2.754 1 97 596 ALA B CA 1
ATOM 9164 C C . ALA B 1 596 ? -0.632 9.125 1.656 1 97 596 ALA B C 1
ATOM 9166 O O . ALA B 1 596 ? -1.751 9.594 1.87 1 97 596 ALA B O 1
ATOM 9167 N N . LEU B 1 597 ? -0.042 9.203 0.492 1 97.12 597 LEU B N 1
ATOM 9168 C CA . LEU B 1 597 ? -0.677 9.891 -0.63 1 97.12 597 LEU B CA 1
ATOM 9169 C C . LEU B 1 597 ? -1.962 9.18 -1.041 1 97.12 597 LEU B C 1
ATOM 9171 O O . LEU B 1 597 ? -2.994 9.82 -1.248 1 97.12 597 LEU B O 1
ATOM 9175 N N . MET B 1 598 ? -1.844 7.891 -1.145 1 97.81 598 MET B N 1
ATOM 9176 C CA . MET B 1 598 ? -2.996 7.09 -1.551 1 97.81 598 MET B CA 1
ATOM 9177 C C . MET B 1 598 ? -4.152 7.266 -0.57 1 97.81 598 MET B C 1
ATOM 9179 O O . MET B 1 598 ? -5.297 7.457 -0.982 1 97.81 598 MET B O 1
ATOM 9183 N N . MET B 1 599 ? -3.859 7.215 0.685 1 97.44 599 MET B N 1
ATOM 9184 C CA . MET B 1 599 ? -4.887 7.281 1.722 1 97.44 599 MET B CA 1
ATOM 9185 C C . MET B 1 599 ? -5.488 8.68 1.802 1 97.44 599 MET B C 1
ATOM 9187 O O . MET B 1 599 ? -6.703 8.828 1.922 1 97.44 599 MET B O 1
ATOM 9191 N N . ASP B 1 600 ? -4.652 9.68 1.688 1 95.56 600 ASP B N 1
ATOM 9192 C CA . ASP B 1 600 ? -5.117 11.062 1.78 1 95.56 600 ASP B CA 1
ATOM 9193 C C . ASP B 1 600 ? -6.02 11.414 0.6 1 95.56 600 ASP B C 1
ATOM 9195 O O . ASP B 1 600 ? -7.145 11.883 0.791 1 95.56 600 ASP B O 1
ATOM 9199 N N . ASN B 1 601 ? -5.535 11.164 -0.584 1 96.88 601 ASN B N 1
ATOM 9200 C CA . ASN B 1 601 ? -6.281 11.539 -1.78 1 96.88 601 ASN B CA 1
ATOM 9201 C C . ASN B 1 601 ? -7.504 10.648 -1.979 1 96.88 601 ASN B C 1
ATOM 9203 O O . ASN B 1 601 ? -8.562 11.117 -2.393 1 96.88 601 ASN B O 1
ATOM 9207 N N . GLY B 1 602 ? -7.324 9.375 -1.706 1 97.06 602 GLY B N 1
ATOM 9208 C CA . GLY B 1 602 ? -8.469 8.477 -1.798 1 97.06 602 GLY B CA 1
ATOM 9209 C C . GLY B 1 602 ? -9.578 8.828 -0.826 1 97.06 602 GLY B C 1
ATOM 9210 O O . GLY B 1 602 ? -10.742 8.922 -1.214 1 97.06 602 GLY B O 1
ATOM 9211 N N . GLY B 1 603 ? -9.203 9.016 0.417 1 96.19 603 GLY B N 1
ATOM 9212 C CA . GLY B 1 603 ? -10.18 9.398 1.423 1 96.19 603 GLY B CA 1
ATOM 9213 C C . GLY B 1 603 ? -10.875 10.711 1.109 1 96.19 603 GLY B C 1
ATOM 9214 O O . GLY B 1 603 ? -12.086 10.828 1.271 1 96.19 603 GLY B O 1
ATOM 9215 N N . GLY B 1 604 ? -10.094 11.703 0.696 1 94.88 604 GLY B N 1
ATOM 9216 C CA . GLY B 1 604 ? -10.672 12.984 0.314 1 94.88 604 GLY B CA 1
ATOM 9217 C C . GLY B 1 604 ? -11.625 12.875 -0.862 1 94.88 604 GLY B C 1
ATOM 9218 O O . GLY B 1 604 ? -12.656 13.555 -0.893 1 94.88 604 GLY B O 1
ATOM 9219 N N . ALA B 1 605 ? -11.289 12.039 -1.804 1 97.19 605 ALA B N 1
ATOM 9220 C CA . ALA B 1 605 ? -12.133 11.852 -2.977 1 97.19 605 ALA B CA 1
ATOM 9221 C C . ALA B 1 605 ? -13.461 11.203 -2.594 1 97.19 605 ALA B C 1
ATOM 9223 O O . ALA B 1 605 ? -14.523 11.609 -3.09 1 97.19 605 ALA B O 1
ATOM 9224 N N . TRP B 1 606 ? -13.445 10.219 -1.761 1 97 606 TRP B N 1
ATOM 9225 C CA . TRP B 1 606 ? -14.664 9.57 -1.293 1 97 606 TRP B CA 1
ATOM 9226 C C . TRP B 1 606 ? -15.562 10.57 -0.572 1 97 606 TRP B C 1
ATOM 9228 O O . TRP B 1 606 ? -16.781 10.57 -0.766 1 97 606 TRP B O 1
ATOM 9238 N N . ASP B 1 607 ? -14.984 11.352 0.283 1 94.06 607 ASP B N 1
ATOM 9239 C CA . ASP B 1 607 ? -15.727 12.344 1.053 1 94.06 607 ASP B CA 1
ATOM 9240 C C . ASP B 1 607 ? -16.453 13.328 0.132 1 94.06 607 ASP B C 1
ATOM 9242 O O . ASP B 1 607 ? -17.641 13.609 0.314 1 94.06 607 ASP B O 1
ATOM 9246 N N . ASN B 1 608 ? -15.727 13.828 -0.853 1 94.88 608 ASN B N 1
ATOM 9247 C CA . ASN B 1 608 ? -16.312 14.828 -1.74 1 94.88 608 ASN B CA 1
ATOM 9248 C C . ASN B 1 608 ? -17.281 14.188 -2.742 1 94.88 608 ASN B C 1
ATOM 9250 O O . ASN B 1 608 ? -18.141 14.867 -3.299 1 94.88 608 ASN B O 1
ATOM 9254 N N . ALA B 1 609 ? -17.109 12.906 -2.992 1 96.62 609 ALA B N 1
ATOM 9255 C CA . ALA B 1 609 ? -18.141 12.203 -3.768 1 96.62 609 ALA B CA 1
ATOM 9256 C C . ALA B 1 609 ? -19.469 12.203 -3.035 1 96.62 609 ALA B C 1
ATOM 9258 O O . ALA B 1 609 ? -20.516 12.398 -3.648 1 96.62 609 ALA B O 1
ATOM 9259 N N . LYS B 1 610 ? -19.422 11.961 -1.765 1 94.12 610 LYS B N 1
ATOM 9260 C CA . LYS B 1 610 ? -20.609 12.031 -0.931 1 94.12 610 LYS B CA 1
ATOM 9261 C C . LYS B 1 610 ? -21.234 13.422 -0.977 1 94.12 610 LYS B C 1
ATOM 9263 O O . LYS B 1 610 ? -22.453 13.562 -1.163 1 94.12 610 LYS B O 1
ATOM 9268 N N . LYS B 1 611 ? -20.391 14.398 -0.871 1 89.94 611 LYS B N 1
ATOM 9269 C CA . LYS B 1 611 ? -20.891 15.773 -0.877 1 89.94 611 LYS B CA 1
ATOM 9270 C C . LYS B 1 611 ? -21.5 16.141 -2.232 1 89.94 611 LYS B C 1
ATOM 9272 O O . LYS B 1 611 ? -22.484 16.875 -2.301 1 89.94 611 LYS B O 1
ATOM 9277 N N . LEU B 1 612 ? -20.891 15.703 -3.266 1 93.94 612 LEU B N 1
ATOM 9278 C CA . LEU B 1 612 ? -21.422 15.93 -4.605 1 93.94 612 LEU B CA 1
ATOM 9279 C C . LEU B 1 612 ? -22.812 15.344 -4.738 1 93.94 612 LEU B C 1
ATOM 9281 O O . LEU B 1 612 ? -23.703 15.961 -5.344 1 93.94 612 LEU B O 1
ATOM 9285 N N . ILE B 1 613 ? -23.031 14.211 -4.219 1 95 613 ILE B N 1
ATOM 9286 C CA . ILE B 1 613 ? -24.344 13.562 -4.262 1 95 613 ILE B CA 1
ATOM 9287 C C . ILE B 1 613 ? -25.312 14.305 -3.352 1 95 613 ILE B C 1
ATOM 9289 O O . ILE B 1 613 ? -26.484 14.477 -3.697 1 95 613 ILE B O 1
ATOM 9293 N N . GLU B 1 614 ? -24.812 14.742 -2.234 1 88.5 614 GLU B N 1
ATOM 9294 C CA . GLU B 1 614 ? -25.641 15.5 -1.308 1 88.5 614 GLU B CA 1
ATOM 9295 C C . GLU B 1 614 ? -26.094 16.812 -1.927 1 88.5 614 GLU B C 1
ATOM 9297 O O . GLU B 1 614 ? -27.125 17.391 -1.519 1 88.5 614 GLU B O 1
ATOM 9302 N N . ASP B 1 615 ? -25.359 17.281 -2.887 1 88.5 615 ASP B N 1
ATOM 9303 C CA . ASP B 1 615 ? -25.703 18.531 -3.572 1 88.5 615 ASP B CA 1
ATOM 9304 C C . ASP B 1 615 ? -26.781 18.297 -4.637 1 88.5 615 ASP B C 1
ATOM 9306 O O . ASP B 1 615 ? -27.172 19.234 -5.336 1 88.5 615 ASP B O 1
ATOM 9310 N N . GLY B 1 616 ? -27.219 17.141 -4.773 1 92.31 616 GLY B N 1
ATOM 9311 C CA . GLY B 1 616 ? -28.359 16.859 -5.633 1 92.31 616 GLY B CA 1
ATOM 9312 C C . GLY B 1 616 ? -28 16.016 -6.84 1 92.31 616 GLY B C 1
ATOM 9313 O O . GLY B 1 616 ? -28.891 15.648 -7.629 1 92.31 616 GLY B O 1
ATOM 9314 N N . ASN B 1 617 ? -26.812 15.656 -6.914 1 94.38 617 ASN B N 1
ATOM 9315 C CA . ASN B 1 617 ? -26.391 14.828 -8.039 1 94.38 617 ASN B CA 1
ATOM 9316 C C . ASN B 1 617 ? -26.594 13.344 -7.758 1 94.38 617 ASN B C 1
ATOM 9318 O O . ASN B 1 617 ? -26.609 12.922 -6.602 1 94.38 617 ASN B O 1
ATOM 9322 N N . HIS B 1 618 ? -26.953 12.508 -8.836 1 95.5 618 HIS B N 1
ATOM 9323 C CA . HIS B 1 618 ? -27.047 11.055 -8.781 1 95.5 618 HIS B CA 1
ATOM 9324 C C . HIS B 1 618 ? -28.125 10.617 -7.793 1 95.5 618 HIS B C 1
ATOM 9326 O O . HIS B 1 618 ? -27.906 9.703 -6.996 1 95.5 618 HIS B O 1
ATOM 9332 N N . GLY B 1 619 ? -29.156 11.367 -7.691 1 94 619 GLY B N 1
ATOM 9333 C CA . GLY B 1 619 ? -30.312 10.992 -6.879 1 94 619 GLY B CA 1
ATOM 9334 C C . GLY B 1 619 ? -30.422 11.797 -5.594 1 94 619 GLY B C 1
ATOM 9335 O O . GLY B 1 619 ? -31.453 11.773 -4.934 1 94 619 GLY B O 1
ATOM 9336 N N . GLY B 1 620 ? -29.312 12.453 -5.152 1 91.94 620 GLY B N 1
ATOM 9337 C CA . GLY B 1 620 ? -29.359 13.375 -4.031 1 91.94 620 GLY B CA 1
ATOM 9338 C C . GLY B 1 620 ? -29.375 12.68 -2.684 1 91.94 620 GLY B C 1
ATOM 9339 O O . GLY B 1 620 ? -29.156 11.477 -2.598 1 91.94 620 GLY B O 1
ATOM 9340 N N . ARG B 1 621 ? -29.703 13.438 -1.606 1 88.5 621 ARG B N 1
ATOM 9341 C CA . ARG B 1 621 ? -29.703 12.938 -0.234 1 88.5 621 ARG B CA 1
ATOM 9342 C C . ARG B 1 621 ? -30.766 11.867 -0.038 1 88.5 621 ARG B C 1
ATOM 9344 O O . ARG B 1 621 ? -31.906 12.023 -0.502 1 88.5 621 ARG B O 1
ATOM 9351 N N . GLY B 1 622 ? -30.328 10.734 0.591 1 88.62 622 GLY B N 1
ATOM 9352 C CA . GLY B 1 622 ? -31.281 9.68 0.904 1 88.62 622 GLY B CA 1
ATOM 9353 C C . GLY B 1 622 ? -31.375 8.625 -0.186 1 88.62 622 GLY B C 1
ATOM 9354 O O . GLY B 1 622 ? -31.938 7.551 0.031 1 88.62 622 GLY B O 1
ATOM 9355 N N . SER B 1 623 ? -30.859 8.906 -1.322 1 92.62 623 SER B N 1
ATOM 9356 C CA . SER B 1 623 ? -30.875 7.945 -2.422 1 92.62 623 SER B CA 1
ATOM 9357 C C . SER B 1 623 ? -29.953 6.766 -2.139 1 92.62 623 SER B C 1
ATOM 9359 O O . SER B 1 623 ? -29.203 6.777 -1.163 1 92.62 623 SER B O 1
ATOM 9361 N N . GLU B 1 624 ? -30.078 5.746 -2.961 1 90.94 624 GLU B N 1
ATOM 9362 C CA . GLU B 1 624 ? -29.203 4.59 -2.818 1 90.94 624 GLU B CA 1
ATOM 9363 C C . GLU B 1 624 ? -27.75 4.961 -3.109 1 90.94 624 GLU B C 1
ATOM 9365 O O . GLU B 1 624 ? -26.828 4.441 -2.473 1 90.94 624 GLU B O 1
ATOM 9370 N N . ALA B 1 625 ? -27.641 5.828 -4.043 1 94.94 625 ALA B N 1
ATOM 9371 C CA . ALA B 1 625 ? -26.297 6.316 -4.34 1 94.94 625 ALA B CA 1
ATOM 9372 C C . ALA B 1 625 ? -25.703 7.074 -3.15 1 94.94 625 ALA B C 1
ATOM 9374 O O . ALA B 1 625 ? -24.5 6.992 -2.887 1 94.94 625 ALA B O 1
ATOM 9375 N N . HIS B 1 626 ? -26.531 7.793 -2.488 1 94.19 626 HIS B N 1
ATOM 9376 C CA . HIS B 1 626 ? -26.094 8.523 -1.302 1 94.19 626 HIS B CA 1
ATOM 9377 C C . HIS B 1 626 ? -25.641 7.562 -0.204 1 94.19 626 HIS B C 1
ATOM 9379 O O . HIS B 1 626 ? -24.594 7.773 0.417 1 94.19 626 HIS B O 1
ATOM 9385 N N . LYS B 1 627 ? -26.406 6.512 -0.003 1 93.19 627 LYS B N 1
ATOM 9386 C CA . LYS B 1 627 ? -26.047 5.52 1.006 1 93.19 627 LYS B CA 1
ATOM 9387 C C . LYS B 1 627 ? -24.703 4.863 0.676 1 93.19 627 LYS B C 1
ATOM 9389 O O . LYS B 1 627 ? -23.891 4.637 1.566 1 93.19 627 LYS B O 1
ATOM 9394 N N . ALA B 1 628 ? -24.562 4.578 -0.587 1 94.44 628 ALA B N 1
ATOM 9395 C CA . ALA B 1 628 ? -23.312 3.98 -1.037 1 94.44 628 ALA B CA 1
ATOM 9396 C C . ALA B 1 628 ? -22.141 4.926 -0.802 1 94.44 628 ALA B C 1
ATOM 9398 O O . ALA B 1 628 ? -21.062 4.5 -0.366 1 94.44 628 ALA B O 1
ATOM 9399 N N . ALA B 1 629 ? -22.344 6.184 -1.063 1 96.06 629 ALA B N 1
ATOM 9400 C CA . ALA B 1 629 ? -21.281 7.176 -0.914 1 96.06 629 ALA B CA 1
ATOM 9401 C C . ALA B 1 629 ? -20.938 7.395 0.557 1 96.06 629 ALA B C 1
ATOM 9403 O O . ALA B 1 629 ? -19.781 7.664 0.898 1 96.06 629 ALA B O 1
ATOM 9404 N N . VAL B 1 630 ? -21.922 7.293 1.428 1 93.75 630 VAL B N 1
ATOM 9405 C CA . VAL B 1 630 ? -21.688 7.406 2.861 1 93.75 630 VAL B CA 1
ATOM 9406 C C . VAL B 1 630 ? -20.766 6.273 3.322 1 93.75 630 VAL B C 1
ATOM 9408 O O . VAL B 1 630 ? -19.859 6.488 4.125 1 93.75 630 VAL B O 1
ATOM 9411 N N . VAL B 1 631 ? -21.016 5.094 2.766 1 94.25 631 VAL B N 1
ATOM 9412 C CA . VAL B 1 631 ? -20.172 3.955 3.102 1 94.25 631 VAL B CA 1
ATOM 9413 C C . VAL B 1 631 ? -18.734 4.219 2.633 1 94.25 631 VAL B C 1
ATOM 9415 O O . VAL B 1 631 ? -17.781 3.986 3.375 1 94.25 631 VAL B O 1
ATOM 9418 N N . GLY B 1 632 ? -18.625 4.707 1.424 1 95.88 632 GLY B N 1
ATOM 9419 C CA . GLY B 1 632 ? -17.312 5.051 0.902 1 95.88 632 GLY B CA 1
ATOM 9420 C C . GLY B 1 632 ? -16.578 6.078 1.746 1 95.88 632 GLY B C 1
ATOM 9421 O O . GLY B 1 632 ? -15.391 5.926 2.033 1 95.88 632 GLY B O 1
ATOM 9422 N N . ASP B 1 633 ? -17.266 7.117 2.107 1 94.75 633 ASP B N 1
ATOM 9423 C CA . ASP B 1 633 ? -16.688 8.164 2.953 1 94.75 633 ASP B CA 1
ATOM 9424 C C . ASP B 1 633 ? -16.266 7.602 4.305 1 94.75 633 ASP B C 1
ATOM 9426 O O . ASP B 1 633 ? -15.211 7.977 4.832 1 94.75 633 ASP B O 1
ATOM 9430 N N . THR B 1 634 ? -17.078 6.758 4.844 1 93.12 634 THR B N 1
ATOM 9431 C CA . THR B 1 634 ? -16.781 6.152 6.137 1 93.12 634 THR B CA 1
ATOM 9432 C C . THR B 1 634 ? -15.508 5.312 6.074 1 93.12 634 THR B C 1
ATOM 9434 O O . THR B 1 634 ? -14.719 5.305 7.02 1 93.12 634 THR B O 1
ATOM 9437 N N . VAL B 1 635 ? -15.32 4.637 4.965 1 94.69 635 VAL B N 1
ATOM 9438 C CA . VAL B 1 635 ? -14.117 3.844 4.766 1 94.69 635 VAL B CA 1
ATOM 9439 C C . VAL B 1 635 ? -12.914 4.77 4.578 1 94.69 635 VAL B C 1
ATOM 9441 O O . VAL B 1 635 ? -11.82 4.473 5.055 1 94.69 635 VAL B O 1
ATOM 9444 N N . GLY B 1 636 ? -13.086 5.852 3.877 1 95.38 636 GLY B N 1
ATOM 9445 C CA . GLY B 1 636 ? -12.023 6.793 3.578 1 95.38 636 GLY B CA 1
ATOM 9446 C C . GLY B 1 636 ? -11.602 7.617 4.781 1 95.38 636 GLY B C 1
ATOM 9447 O O . GLY B 1 636 ? -10.508 8.18 4.801 1 95.38 636 GLY B O 1
ATOM 9448 N N . ASP B 1 637 ? -12.414 7.672 5.781 1 92.88 637 ASP B N 1
ATOM 9449 C CA . ASP B 1 637 ? -12.188 8.531 6.941 1 92.88 637 ASP B CA 1
ATOM 9450 C C . ASP B 1 637 ? -10.93 8.109 7.695 1 92.88 637 ASP B C 1
ATOM 9452 O O . ASP B 1 637 ? -10.047 8.93 7.945 1 92.88 637 ASP B O 1
ATOM 9456 N N . PRO B 1 638 ? -10.828 6.859 8.031 1 93.62 638 PRO B N 1
ATOM 9457 C CA . PRO B 1 638 ? -9.57 6.496 8.695 1 93.62 638 PRO B CA 1
ATOM 9458 C C . PRO B 1 638 ? -8.352 6.664 7.797 1 93.62 638 PRO B C 1
ATOM 9460 O O . PRO B 1 638 ? -7.242 6.891 8.281 1 93.62 638 PRO B O 1
ATOM 9463 N N . PHE B 1 639 ? -8.547 6.59 6.453 1 95.12 639 PHE B N 1
ATOM 9464 C CA . PHE B 1 639 ? -7.465 6.812 5.5 1 95.12 639 PHE B CA 1
ATOM 9465 C C . PHE B 1 639 ? -6.961 8.25 5.578 1 95.12 639 PHE B C 1
ATOM 9467 O O . PHE B 1 639 ? -5.801 8.492 5.914 1 95.12 639 PHE B O 1
ATOM 9474 N N . LYS B 1 640 ? -7.84 9.172 5.398 1 92.88 640 LYS B N 1
ATOM 9475 C CA . LYS B 1 640 ? -7.434 10.547 5.156 1 92.88 640 LYS B CA 1
ATOM 9476 C C . LYS B 1 640 ? -7.191 11.289 6.469 1 92.88 640 LYS B C 1
ATOM 9478 O O . LYS B 1 640 ? -6.496 12.312 6.492 1 92.88 640 LYS B O 1
ATOM 9483 N N . ASP B 1 641 ? -7.703 10.773 7.641 1 91.31 641 ASP B N 1
ATOM 9484 C CA . ASP B 1 641 ? -7.637 11.602 8.844 1 91.31 641 ASP B CA 1
ATOM 9485 C C . ASP B 1 641 ? -6.93 10.859 9.977 1 91.31 641 ASP B C 1
ATOM 9487 O O . ASP B 1 641 ? -6.711 11.422 11.055 1 91.31 641 ASP B O 1
ATOM 9491 N N . THR B 1 642 ? -6.531 9.633 9.812 1 92.94 642 THR B N 1
ATOM 9492 C CA . THR B 1 642 ? -5.852 8.906 10.875 1 92.94 642 THR B CA 1
ATOM 9493 C C . THR B 1 642 ? -4.574 8.25 10.359 1 92.94 642 THR B C 1
ATOM 9495 O O . THR B 1 642 ? -3.475 8.742 10.609 1 92.94 642 THR B O 1
ATOM 9498 N N . ALA B 1 643 ? -4.734 7.262 9.508 1 94.56 643 ALA B N 1
ATOM 9499 C CA . ALA B 1 643 ? -3.574 6.484 9.078 1 94.56 643 ALA B CA 1
ATOM 9500 C C . ALA B 1 643 ? -2.674 7.305 8.156 1 94.56 643 ALA B C 1
ATOM 9502 O O . ALA B 1 643 ? -1.454 7.344 8.344 1 94.56 643 ALA B O 1
ATOM 9503 N N . GLY B 1 644 ? -3.189 7.922 7.137 1 93.5 644 GLY B N 1
ATOM 9504 C CA . GLY B 1 644 ? -2.416 8.688 6.168 1 93.5 644 GLY B CA 1
ATOM 9505 C C . GLY B 1 644 ? -1.542 9.75 6.812 1 93.5 644 GLY B C 1
ATOM 9506 O O . GLY B 1 644 ? -0.314 9.68 6.727 1 93.5 644 GLY B O 1
ATOM 9507 N N . PRO B 1 645 ? -2.139 10.664 7.492 1 91 645 PRO B N 1
ATOM 9508 C CA . PRO B 1 645 ? -1.354 11.719 8.141 1 91 645 PRO B CA 1
ATOM 9509 C C . PRO B 1 645 ? -0.407 11.172 9.211 1 91 645 PRO B C 1
ATOM 9511 O O . PRO B 1 645 ? 0.677 11.727 9.414 1 91 645 PRO B O 1
ATOM 9514 N N . ALA B 1 646 ? -0.82 10.133 9.875 1 93.44 646 ALA B N 1
ATOM 9515 C CA . ALA B 1 646 ? 0.023 9.555 10.914 1 93.44 646 ALA B CA 1
ATOM 9516 C C . ALA B 1 646 ? 1.295 8.953 10.32 1 93.44 646 ALA B C 1
ATOM 9518 O O . ALA B 1 646 ? 2.334 8.906 10.977 1 93.44 646 ALA B O 1
ATOM 9519 N N . LEU B 1 647 ? 1.215 8.516 9.102 1 95.19 647 LEU B N 1
ATOM 9520 C CA . LEU B 1 647 ? 2.396 7.98 8.43 1 95.19 647 LEU B CA 1
ATOM 9521 C C . LEU B 1 647 ? 3.445 9.07 8.227 1 95.19 647 LEU B C 1
ATOM 9523 O O . LEU B 1 647 ? 4.648 8.797 8.281 1 95.19 647 LEU B O 1
ATOM 9527 N N . ASN B 1 648 ? 3.027 10.273 8.008 1 92.56 648 ASN B N 1
ATOM 9528 C CA . ASN B 1 648 ? 3.957 11.391 7.906 1 92.56 648 ASN B CA 1
ATOM 9529 C C . ASN B 1 648 ? 4.746 11.594 9.195 1 92.56 648 ASN B C 1
ATOM 9531 O O . ASN B 1 648 ? 5.961 11.789 9.164 1 92.56 648 ASN B O 1
ATOM 9535 N N . ALA B 1 649 ? 4.004 11.516 10.242 1 92.62 649 ALA B N 1
ATOM 9536 C CA . ALA B 1 649 ? 4.648 11.641 11.547 1 92.62 649 ALA B CA 1
ATOM 9537 C C . ALA B 1 649 ? 5.586 10.469 11.812 1 92.62 649 ALA B C 1
ATOM 9539 O O . ALA B 1 649 ? 6.664 10.648 12.383 1 92.62 649 ALA B O 1
ATOM 9540 N N . LEU B 1 650 ? 5.172 9.312 11.391 1 95.12 650 LEU B N 1
ATOM 9541 C CA . LEU B 1 650 ? 5.977 8.109 11.586 1 95.12 650 LEU B CA 1
ATOM 9542 C C . LEU B 1 650 ? 7.32 8.234 10.875 1 95.12 650 LEU B C 1
ATOM 9544 O O . LEU B 1 650 ? 8.367 7.91 11.445 1 95.12 650 LEU B O 1
ATOM 9548 N N . ILE B 1 651 ? 7.32 8.672 9.641 1 95.38 651 ILE B N 1
ATOM 9549 C CA . ILE B 1 651 ? 8.523 8.82 8.836 1 95.38 651 ILE B CA 1
ATOM 9550 C C . ILE B 1 651 ? 9.516 9.742 9.547 1 95.38 651 ILE B C 1
ATOM 9552 O O . ILE B 1 651 ? 10.703 9.43 9.641 1 95.38 651 ILE B O 1
ATOM 9556 N N . LYS B 1 652 ? 9.07 10.781 10.117 1 92.81 652 LYS B N 1
ATOM 9557 C CA . LYS B 1 652 ? 9.93 11.789 10.727 1 92.81 652 LYS B CA 1
ATOM 9558 C C . LYS B 1 652 ? 10.453 11.312 12.078 1 92.81 652 LYS B C 1
ATOM 9560 O O . LYS B 1 652 ? 11.633 11.492 12.398 1 92.81 652 LYS B O 1
ATOM 9565 N N . VAL B 1 653 ? 9.578 10.664 12.836 1 94 653 VAL B N 1
ATOM 9566 C CA . VAL B 1 653 ? 9.977 10.195 14.156 1 94 653 VAL B CA 1
ATOM 9567 C C . VAL B 1 653 ? 11.055 9.125 14.023 1 94 653 VAL B C 1
ATOM 9569 O O . VAL B 1 653 ? 12.055 9.148 14.742 1 94 653 VAL B O 1
ATOM 9572 N N . VAL B 1 654 ? 10.859 8.203 13.148 1 96.25 654 VAL B N 1
ATOM 9573 C CA . VAL B 1 654 ? 11.805 7.105 12.977 1 96.25 654 VAL B CA 1
ATOM 9574 C C . VAL B 1 654 ? 13.156 7.648 12.539 1 96.25 654 VAL B C 1
ATOM 9576 O O . VAL B 1 654 ? 14.203 7.184 13.016 1 96.25 654 VAL B O 1
ATOM 9579 N N . ASN B 1 655 ? 13.148 8.617 11.664 1 94.94 655 ASN B N 1
ATOM 9580 C CA . ASN B 1 655 ? 14.398 9.227 11.227 1 94.94 655 ASN B CA 1
ATOM 9581 C C . ASN B 1 655 ? 15.078 9.984 12.359 1 94.94 655 ASN B C 1
ATOM 9583 O O . ASN B 1 655 ? 16.297 9.938 12.492 1 94.94 655 ASN B O 1
ATOM 9587 N N . MET B 1 656 ? 14.289 10.664 13.156 1 94.19 656 MET B N 1
ATOM 9588 C CA . MET B 1 656 ? 14.844 11.414 14.281 1 94.19 656 MET B CA 1
ATOM 9589 C C . MET B 1 656 ? 15.445 10.477 15.32 1 94.19 656 MET B C 1
ATOM 9591 O O . MET B 1 656 ? 16.484 10.773 15.898 1 94.19 656 MET B O 1
ATOM 9595 N N . VAL B 1 657 ? 14.789 9.367 15.531 1 94.19 657 VAL B N 1
ATOM 9596 C CA . VAL B 1 657 ? 15.297 8.367 16.469 1 94.19 657 VAL B CA 1
ATOM 9597 C C . VAL B 1 657 ? 16.625 7.82 15.953 1 94.19 657 VAL B C 1
ATOM 9599 O O . VAL B 1 657 ? 17.578 7.664 16.734 1 94.19 657 VAL B O 1
ATOM 9602 N N . ALA B 1 658 ? 16.688 7.555 14.688 1 95 658 ALA B N 1
ATOM 9603 C CA . ALA B 1 658 ? 17.906 7.012 14.078 1 95 658 ALA B CA 1
ATOM 9604 C C . ALA B 1 658 ? 19.078 7.973 14.242 1 95 658 ALA B C 1
ATOM 9606 O O . ALA B 1 658 ? 20.188 7.547 14.547 1 95 658 ALA B O 1
ATOM 9607 N N . ILE B 1 659 ? 18.797 9.281 14.07 1 92.94 659 ILE B N 1
ATOM 9608 C CA . ILE B 1 659 ? 19.844 10.289 14.156 1 92.94 659 ILE B CA 1
ATOM 9609 C C . ILE B 1 659 ? 20.266 10.484 15.617 1 92.94 659 ILE B C 1
ATOM 9611 O O . ILE B 1 659 ? 21.453 10.531 15.922 1 92.94 659 ILE B O 1
ATOM 9615 N N . LEU B 1 660 ? 19.344 10.539 16.453 1 92.5 660 LEU B N 1
ATOM 9616 C CA . LEU B 1 660 ? 19.594 10.82 17.859 1 92.5 660 LEU B CA 1
ATOM 9617 C C . LEU B 1 660 ? 20.406 9.703 18.5 1 92.5 660 LEU B C 1
ATOM 9619 O O . LEU B 1 660 ? 21.312 9.961 19.312 1 92.5 660 LEU B O 1
ATOM 9623 N N . PHE B 1 661 ? 20.172 8.469 18.141 1 92.12 661 PHE B N 1
ATOM 9624 C CA . PHE B 1 661 ? 20.812 7.332 18.781 1 92.12 661 PHE B CA 1
ATOM 9625 C C . PHE B 1 661 ? 21.891 6.742 17.891 1 92.12 661 PHE B C 1
ATOM 9627 O O . PHE B 1 661 ? 22.281 5.586 18.047 1 92.12 661 PHE B O 1
ATOM 9634 N N . SER B 1 662 ? 22.312 7.484 16.953 1 92.31 662 SER B N 1
ATOM 9635 C CA . SER B 1 662 ? 23.297 7.02 16 1 92.31 662 SER B CA 1
ATOM 9636 C C . SER B 1 662 ? 24.578 6.59 16.703 1 92.31 662 SER B C 1
ATOM 9638 O O . SER B 1 662 ? 25.234 5.629 16.281 1 92.31 662 SER B O 1
ATOM 9640 N N . SER B 1 663 ? 25 7.266 17.75 1 89.88 663 SER B N 1
ATOM 9641 C CA . SER B 1 663 ? 26.25 6.961 18.469 1 89.88 663 SER B CA 1
ATOM 9642 C C . SER B 1 663 ? 26.188 5.586 19.125 1 89.88 663 SER B C 1
ATOM 9644 O O . SER B 1 663 ? 27.203 4.902 19.234 1 89.88 663 SER B O 1
ATOM 9646 N N . LEU B 1 664 ? 25.016 5.199 19.484 1 90.25 664 LEU B N 1
ATOM 9647 C CA . LEU B 1 664 ? 24.844 3.887 20.094 1 90.25 664 LEU B CA 1
ATOM 9648 C C . LEU B 1 664 ? 24.797 2.793 19.031 1 90.25 664 LEU B C 1
ATOM 9650 O O . LEU B 1 664 ? 25.188 1.651 19.297 1 90.25 664 LEU B O 1
ATOM 9654 N N . ILE B 1 665 ? 24.375 3.086 17.844 1 92.31 665 ILE B N 1
ATOM 9655 C CA . ILE B 1 665 ? 24.094 2.119 16.781 1 92.31 665 ILE B CA 1
ATOM 9656 C C . ILE B 1 665 ? 25.359 1.852 15.977 1 92.31 665 ILE B C 1
ATOM 9658 O O . ILE B 1 665 ? 25.578 0.739 15.484 1 92.31 665 ILE B O 1
ATOM 9662 N N . ILE B 1 666 ? 26.25 2.789 15.945 1 88.38 666 ILE B N 1
ATOM 9663 C CA . ILE B 1 666 ? 27.438 2.693 15.102 1 88.38 666 ILE B CA 1
ATOM 9664 C C . ILE B 1 666 ? 28.266 1.468 15.5 1 88.38 666 ILE B C 1
ATOM 9666 O O . ILE B 1 666 ? 28.859 0.811 14.648 1 88.38 666 ILE B O 1
ATOM 9670 N N . HIS B 1 667 ? 28.266 1.131 16.734 1 83.69 667 HIS B N 1
ATOM 9671 C CA . HIS B 1 667 ? 29.109 0.036 17.188 1 83.69 667 HIS B CA 1
ATOM 9672 C C . HIS B 1 667 ? 28.281 -1.188 17.562 1 83.69 667 HIS B C 1
ATOM 9674 O O . HIS B 1 667 ? 28.781 -2.109 18.203 1 83.69 667 HIS B O 1
ATOM 9680 N N . SER B 1 668 ? 27.109 -1.231 17.031 1 85.81 668 SER B N 1
ATOM 9681 C CA . SER B 1 668 ? 26.234 -2.322 17.422 1 85.81 668 SER B CA 1
ATOM 9682 C C . SER B 1 668 ? 25.766 -3.119 16.203 1 85.81 668 SER B C 1
ATOM 9684 O O . SER B 1 668 ? 26.062 -2.758 15.07 1 85.81 668 SER B O 1
ATOM 9686 N N . GLY B 1 669 ? 25.281 -4.371 16.516 1 85.44 669 GLY B N 1
ATOM 9687 C CA . GLY B 1 669 ? 24.594 -5.129 15.484 1 85.44 669 GLY B CA 1
ATOM 9688 C C . GLY B 1 669 ? 25.328 -6.398 15.094 1 85.44 669 GLY B C 1
ATOM 9689 O O . GLY B 1 669 ? 26.531 -6.527 15.344 1 85.44 669 GLY B O 1
ATOM 9690 N N . LEU B 1 670 ? 24.656 -7.223 14.484 1 87.81 670 LEU B N 1
ATOM 9691 C CA . LEU B 1 670 ? 25.188 -8.5 14.023 1 87.81 670 LEU B CA 1
ATOM 9692 C C . LEU B 1 670 ? 25.984 -8.328 12.734 1 87.81 670 LEU B C 1
ATOM 9694 O O . LEU B 1 670 ? 26.859 -9.148 12.43 1 87.81 670 LEU B O 1
ATOM 9698 N N . PHE B 1 671 ? 25.625 -7.133 12.062 1 86 671 PHE B N 1
ATOM 9699 C CA . PHE B 1 671 ? 26.25 -6.941 10.758 1 86 671 PHE B CA 1
ATOM 9700 C C . PHE B 1 671 ? 26.844 -5.539 10.641 1 86 671 PHE B C 1
ATOM 9702 O O . PHE B 1 671 ? 26.266 -4.574 11.156 1 86 671 PHE B O 1
#

Nearest PDB structures (foldseek):
  6qxa-assembly2_C  TM=9.501E-01  e=7.692E-45  Thermotoga maritima MSB8
  6qxa-assembly2_D  TM=9.460E-01  e=9.073E-45  Thermotoga maritima MSB8
  6qxa-assembly1_B  TM=9.452E-01  e=5.352E-44  Thermotoga maritima MSB8
  8b22-assembly1_A  TM=9.198E-01  e=1.327E-43  Thermotoga maritima
  8b37-assembly1_A  TM=9.226E-01  e=6.128E-38  Pyrobaculum aerophilum

InterPro domains:
  IPR004131 Pyrophosphate-energised proton pump [MF_01129] (2-666)
  IPR004131 Pyrophosphate-energised proton pump [PF03030] (13-661)
  IPR004131 Pyrophosphate-energised proton pump [PIRSF001265] (2-667)
  IPR004131 Pyrophosphate-energised proton pump [PTHR31998] (28-663)
  IPR004131 Pyrophosphate-energised proton pump [TIGR01104] (6-669)

Secondary structure (DSSP, 8-state):
-TGGGGHHHHHHHHHHHHHHHHHHHHHTS----HHHHHHHHHHHHHHHHHHHHHHHHHHHHHHHHHHHHHHHSTTHHHHHHHHHHHHHHHHHHHHHHHHHHHHHHHHHHHHTTT-HHHHHHHHHHHHHHHHHHHHHHHHHHHHHHHHHHS-GGGGHHHHHHHHHHHHHHHHHHHHHHHHHHHHHHIIIIIII-PPTT-TT-TTHHHHHHHIIIIIIIIHHHHHHHHHHHHHHHHHHHHHHTTTT-TTTTTHHHHHHHHHHHHHHHHHTT----TT--HHHHHHHHHHHHHHHHHHHHHHHHHHHT--HHHHHHHHHHHHHHHHHHHHHHHHHSTTSHHHHHHHHHGGG-HHHHHHHHHHHHHHTTHHHHHHHHHHHHHHHHHTTTTT-HHHHHHHHHHHHHHHGGGHHHHHHHHHHHHHHHHHHHHHHHTT--HHHHHHHHHHHHHHHHHHHHHHHHHHHHHHHHHHHHHHHHHHHTT-TT---BTT-HHHHHHHHHHHHHHHHHHHHHHHHHHHHHHHHHHHHHHHHHHSTTTTTT-S---HHHHHHHHHHHHHHHTHHHHHHHHHHHHHIIIII-HHHHHHHHHHHHHHHHHHHHHHHHHHHHHHHHHHHHHTTGGG-TTSHHHHHHHHHHHHHHHIIIIIHHHHHHHHHHHHHHHHHTHHHHTT-S--/-TGGGGHHHHHHHHHHHHHHHHHHHHHTS----HHHHHHHHHHHHHHHHHHHHHHHHHHHHHHHHHHHHHHHSTTHHHHHHHHHHHHHHHHHHHHHHHHHHHHHHHHHHHHTTT-HHHHHHHHHHHHHHHHHHHHHHHHHHHHHHHHHHS-GGGGHHHHHHHHHHHHHHHHHHHHHHHHHHHHHHIIIIIII-PPTT-TT-TTHHHHHHHIIIIIIIIHHHHHHHHHHHHHHHHHHHHHHTTTT-TTTTTHHHHHHHHHHHHHHHHHTT----TT--HHHHHHHHHHHHHHHHHHHHHHHHHHHT--HHHHHHHHHHHHHHHHHHHHHHHHHSTTSHHHHHHHHHGGG-HHHHHHHHHHHHHHTTHHHHHHHHHHHHHHHHHTTTTT-HHHHHHHHHHHHHHHGGGHHHHHHHHHHHHHHHHHHHHHHHTT--HHHHHHHHHHHHHHHHHHHHHHHHHHHHHHHHHHHHHHHHHHHTT-TT---BTT-HHHHHHHHHHHHHHHHHHHHHHHHHHHHHHHHHHHHHHHHHHSTTTTTT-S---HHHHHHHHHHHHHHHTHHHHHHHHHHHHHIIIII-HHHHHHHHHHHHHHHHHHHHHHHHHHHHHHHHHHHHHTTGGG-TTSHHHHHHHHHHHHHHHIIIIIHHHHHHHHHHHHHHHHHTHHHHTT-S--

Foldseek 3Di:
DVVLLCLLLVLLVVLLVVLVVLLVVLLPFDLDDPLLCVLLVLLVVLLVVLLVVLVVLLVVVLVVVLVVQLPPDDVSPLLSVLLVLLLVLLSVLLVQQLVLLSSLQSRLLVLLVVHQFSSLLSLLSSLLSSLSSLLSSLSNSQSVSCVVPVDLLS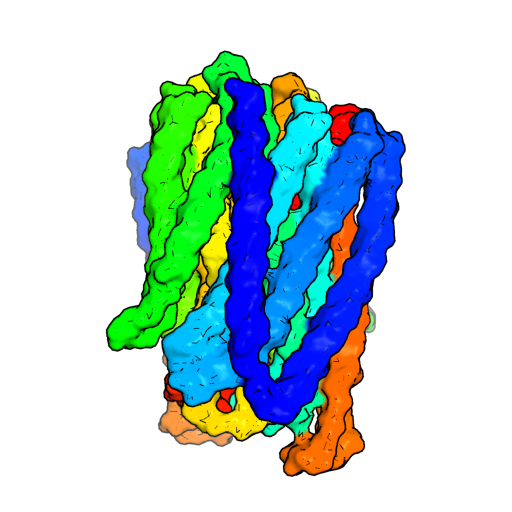NLSSLLNLLLNLLLQQFLLLLQQLLLVLQQCCCACPVVNHDQLAQLFLSNSSNLSSLSSHQGSSVSSLLSSLLNLLLSLLLLLLVVCCVQFVCSNSLLSVLSSQLSVQLSVLSVQQGQDPVRQNLVSLVSSLVSSLVSSLVVNQVSCCVRGVACLLSVLLVLLSVLLVVLLVLLLQLQAPPHDLLVVLLVLLLVFQVSSQVSLLVSLLVSLPPNVVSLVVSLVCQQPSQPCVPPVSSSLSSLSSSLSSNCSSSSSLSSLSSSQSSLVSSLSSCNHSVHDPSSNVSSLSSNSSNLSSNLSSLSSLLSSLLSSLSSLLVSLCVLLCCVPDDLDCPPVLLVLLLVLLLVLLVVLLVLSVVLSVVLSVVSNVQSVCCPVPPPCSVVVRDRTPNVVNSVSSSVSSSVSSVVSSCSLQPVLVCSLFAAFSSSSSSNLVSLSVNLSSQLSSLQSSLSSLVVSLVSQCVPPSNHRPDSSNSSSSSSNSSSSCSNRHSNSSSSSSSSNNSSSSSSCSVVRSPHYPD/DVVLLCLLLVLLVVLLVVLVVLLVVLLPFDLDDPLLCVLLVLLLVLLVVLLVVLVVLLVVVLVVVLVVQLPPDDVSPLLSVLLVLLLVLLSVLLVQQLNLLSSLQSRLLVLLVVHQFRSLLSLLSSLLSSLSSLLSSLSNSQSVSCVVPVDLLSNLSSLLNLLLNLLLQQFLLLLQQLLLVLQQLCCACPVVNHDQLAQLFLSNSSNLSSLSSHQGSSVSSLLSSLLNLLLSLLLLLLVVCCVQAVCSNSLLSVLSSQLSVQLSVLSVQQGQDPVRDNLVSLVSSLVSSLVSSLVVNQVSCCVRGVACLLSVLLVLLSVLLVVLLVLLLQLQAPPHDLLVVLLVLLLVFQVSSQVSLLVSLLVSLPPNVVSLVVSLVCQQPSQPCVPPVSSSLSSLSSSLSSLCSSSSSLSSLSSSQSSLVSSLSSCNHSVHDPSSNVSSLSSNSSNLSSNLSSLSSLLSSLLSSLSSLLVSLCVLLCCVPDDLDCPPVLLVLLLVLLLVLLVVLLVLSVVLSVVLSVVSNVQSVCCPVPPPCSVVVRDRDNNVVNSVSSSVSSSVSSVVSSCSLQVVLVCSLFAAFSSSSSSNLVSLSVNLSSQLSSLQSSLSSLVVSLVSQCVPPSNHRPDSSNSSSSSSNSSSSCSNRHSNSSSSSSSSNNSSSSSSCSVVSSPHYPD